Protein 1W0D (pdb70)

Radius of gyration: 34.54 Å; Cα contacts (8 Å, |Δi|>4): 3393; chains: 4; bounding box: 80×84×98 Å

Structure (mmCIF, N/CA/C/O backbone):
data_1W0D
#
_entry.id   1W0D
#
_cell.length_a   78.470
_cell.length_b   97.060
_cell.length_c   181.910
_cell.angle_alpha   90.00
_cell.angle_beta   90.00
_cell.angle_gamma   90.00
#
_symmetry.space_group_name_H-M   'P 21 21 21'
#
loop_
_entity.id
_entity.type
_entity.pdbx_description
1 polymer '3-ISOPROPYLMALATE DEHYDROGENASE'
2 non-polymer 'SULFATE ION'
3 water water
#
loop_
_atom_site.group_PDB
_atom_site.id
_atom_site.type_symbol
_atom_site.label_atom_id
_atom_site.label_alt_id
_atom_site.label_comp_id
_atom_site.label_asym_id
_atom_site.label_entity_id
_atom_site.label_seq_id
_atom_site.pdbx_PDB_ins_code
_atom_site.Cartn_x
_atom_site.Cartn_y
_atom_site.Cartn_z
_atom_site.occupancy
_atom_site.B_iso_or_equiv
_atom_site.auth_seq_id
_atom_site.auth_comp_id
_atom_site.auth_asym_id
_atom_site.auth_atom_id
_atom_site.pdbx_PDB_model_num
ATOM 1 N N . MET A 1 1 ? -8.806 63.471 8.932 1.00 34.93 1 MET A N 1
ATOM 2 C CA . MET A 1 1 ? -8.757 62.183 8.181 1.00 34.17 1 MET A CA 1
ATOM 3 C C . MET A 1 1 ? -9.885 62.154 7.156 1.00 33.60 1 MET A C 1
ATOM 4 O O . MET A 1 1 ? -9.875 62.986 6.238 1.00 34.76 1 MET A O 1
ATOM 9 N N . SER A 1 2 A -10.816 61.199 7.324 1.00 31.64 1 SER A N 1
ATOM 10 C CA . SER A 1 2 A -12.124 61.073 6.629 1.00 29.61 1 SER A CA 1
ATOM 11 C C . SER A 1 2 A -12.438 59.668 6.043 1.00 27.08 1 SER A C 1
ATOM 12 O O . SER A 1 2 A -13.404 59.036 6.465 1.00 27.27 1 SER A O 1
ATOM 15 N N . LYS A 1 3 ? -11.656 59.208 5.066 1.00 24.54 2 LYS A N 1
ATOM 16 C CA . LYS A 1 3 ? -11.892 57.905 4.406 1.00 22.52 2 LYS A CA 1
ATOM 17 C C . LYS A 1 3 ? -10.637 57.049 4.448 1.00 20.48 2 LYS A C 1
ATOM 18 O O . LYS A 1 3 ? -9.633 57.451 3.936 1.00 18.51 2 LYS A O 1
ATOM 24 N N . LEU A 1 4 ? -10.705 55.866 5.044 1.00 18.42 3 LEU A N 1
ATOM 25 C CA . LEU A 1 4 ? -9.491 55.078 5.227 1.00 17.88 3 LEU A CA 1
ATOM 26 C C . LEU A 1 4 ? -9.688 53.731 4.597 1.00 15.73 3 LEU A C 1
ATOM 27 O O . LEU A 1 4 ? -10.673 53.059 4.885 1.00 16.30 3 LEU A O 1
ATOM 32 N N . ALA A 1 5 ? -8.772 53.381 3.709 1.00 14.06 4 ALA A N 1
ATOM 33 C CA . ALA A 1 5 ? -8.707 52.056 3.123 1.00 13.53 4 ALA A CA 1
ATOM 34 C C . ALA A 1 5 ? -7.781 51.238 4.027 1.00 13.31 4 ALA A C 1
ATOM 35 O O . ALA A 1 5 ? -6.651 51.667 4.317 1.00 13.62 4 ALA A O 1
ATOM 37 N N . ILE A 1 6 ? -8.245 50.060 4.412 1.00 12.73 5 ILE A N 1
ATOM 38 C CA . ILE A 1 6 ? -7.468 49.233 5.336 1.00 15.11 5 ILE A CA 1
ATOM 39 C C . ILE A 1 6 ? -7.105 47.952 4.601 1.00 14.58 5 ILE A C 1
ATOM 40 O O . ILE A 1 6 ? -7.976 47.219 4.116 1.00 14.60 5 ILE A O 1
ATOM 45 N N . ILE A 1 7 ? -5.813 47.681 4.537 1.00 14.32 6 ILE A N 1
ATOM 46 C CA . ILE A 1 7 ? -5.367 46.426 3.950 1.00 12.20 6 ILE A CA 1
ATOM 47 C C . ILE A 1 7 ? -4.634 45.715 5.058 1.00 12.19 6 ILE A C 1
ATOM 48 O O . ILE A 1 7 ? -3.414 45.801 5.145 1.00 11.08 6 ILE A O 1
ATOM 53 N N . ALA A 1 8 ? -5.376 44.952 5.858 1.00 11.30 7 ALA A N 1
ATOM 54 C CA . ALA A 1 8 ? -4.801 44.348 7.056 1.00 11.97 7 ALA A CA 1
ATOM 55 C C . ALA A 1 8 ? -3.844 43.237 6.632 1.00 11.88 7 ALA A C 1
ATOM 56 O O . ALA A 1 8 ? -2.784 43.052 7.246 1.00 11.85 7 ALA A O 1
ATOM 58 N N . GLY A 1 9 ? -4.210 42.570 5.538 1.00 11.92 8 GLY A N 1
ATOM 59 C CA . GLY A 1 9 ? -3.358 41.643 4.839 1.00 10.80 8 GLY A CA 1
ATOM 60 C C . GLY A 1 9 ? -3.314 40.291 5.498 1.00 11.17 8 GLY A C 1
ATOM 61 O O . GLY A 1 9 ? -4.339 39.731 5.886 1.00 11.66 8 GLY A O 1
ATOM 62 N N . ASP A 1 10 ? -2.094 39.780 5.607 1.00 12.50 9 ASP A N 1
ATOM 63 C CA . ASP A 1 10 ? -1.828 38.396 5.995 1.00 13.07 9 ASP A CA 1
ATOM 64 C C . ASP A 1 10 ? -1.142 38.215 7.339 1.00 11.99 9 ASP A C 1
ATOM 65 O O . ASP A 1 10 ? -0.617 39.173 7.936 1.00 11.28 9 ASP A O 1
ATOM 70 N N . GLY A 1 11 ? -1.119 36.961 7.784 1.00 12.93 10 GLY A N 1
ATOM 71 C CA . GLY A 1 11 ? -0.418 36.597 8.995 1.00 13.33 10 GLY A CA 1
ATOM 72 C C . GLY A 1 11 ? -0.898 37.419 10.170 1.00 13.38 10 GLY A C 1
ATOM 73 O O . GLY A 1 11 ? -2.084 37.426 10.481 1.00 11.24 10 GLY A O 1
ATOM 74 N N . ILE A 1 12 ? 0.040 38.141 10.781 1.00 11.88 11 ILE A N 1
ATOM 75 C CA . ILE A 1 12 ? -0.259 38.978 11.917 1.00 12.33 11 ILE A CA 1
ATOM 76 C C . ILE A 1 12 ? -0.856 40.331 11.502 1.00 11.58 11 ILE A C 1
ATOM 77 O O . ILE A 1 12 ? -1.223 41.127 12.369 1.00 12.37 11 ILE A O 1
ATOM 82 N N . GLY A 1 13 ? -0.981 40.575 10.198 1.00 10.49 12 GLY A N 1
ATOM 83 C CA . GLY A 1 13 ? -1.512 41.842 9.733 1.00 10.47 12 GLY A CA 1
ATOM 84 C C . GLY A 1 13 ? -2.847 42.156 10.367 1.00 11.80 12 GLY A C 1
ATOM 85 O O . GLY A 1 13 ? -3.017 43.237 10.912 1.00 13.18 12 GLY A O 1
ATOM 86 N N . PRO A 1 14 ? -3.831 41.269 10.253 1.00 11.73 13 PRO A N 1
ATOM 87 C CA . PRO A 1 14 ? -5.128 41.584 10.840 1.00 11.98 13 PRO A CA 1
ATOM 88 C C . PRO A 1 14 ? -5.090 41.912 12.325 1.00 12.56 13 PRO A C 1
ATOM 89 O O . PRO A 1 14 ? -5.719 42.900 12.719 1.00 11.59 13 PRO A O 1
ATOM 93 N N . GLU A 1 15 ? -4.399 41.113 13.133 1.00 13.26 14 GLU A N 1
ATOM 94 C CA . GLU A 1 15 ? -4.431 41.409 14.571 1.00 12.36 14 GLU A CA 1
ATOM 95 C C . GLU A 1 15 ? -3.744 42.714 14.930 1.00 11.72 14 GLU A C 1
ATOM 96 O O . GLU A 1 15 ? -4.218 43.379 15.851 1.00 13.22 14 GLU A O 1
ATOM 102 N N . VAL A 1 16 ? -2.668 43.096 14.225 1.00 13.08 15 VAL A N 1
ATOM 103 C CA . VAL A 1 16 ? -2.011 44.357 14.558 1.00 13.01 15 VAL A CA 1
ATOM 104 C C . VAL A 1 16 ? -2.808 45.494 14.003 1.00 12.98 15 VAL A C 1
ATOM 105 O O . VAL A 1 16 ? -2.884 46.552 14.617 1.00 12.30 15 VAL A O 1
ATOM 109 N N . THR A 1 17 ? -3.381 45.283 12.829 1.00 13.37 16 THR A N 1
ATOM 110 C CA . THR A 1 17 ? -4.137 46.337 12.205 1.00 13.10 16 THR A CA 1
ATOM 111 C C . THR A 1 17 ? -5.369 46.631 12.998 1.00 13.20 16 THR A C 1
ATOM 112 O O . THR A 1 17 ? -5.746 47.772 13.107 1.00 13.52 16 THR A O 1
ATOM 116 N N . ALA A 1 18 ? -6.010 45.600 13.553 1.00 12.44 17 ALA A N 1
ATOM 117 C CA . ALA A 1 18 ? -7.169 45.825 14.417 1.00 12.58 17 ALA A CA 1
ATOM 118 C C . ALA A 1 18 ? -6.857 46.804 15.551 1.00 13.72 17 ALA A C 1
ATOM 119 O O . ALA A 1 18 ? -7.679 47.672 15.861 1.00 13.92 17 ALA A O 1
ATOM 121 N N . GLU A 1 19 ? -5.687 46.654 16.155 1.00 13.14 18 GLU A N 1
ATOM 122 C CA . GLU A 1 19 ? -5.257 47.549 17.235 1.00 13.26 18 GLU A CA 1
ATOM 123 C C . GLU A 1 19 ? -4.983 48.942 16.702 1.00 12.95 18 GLU A C 1
ATOM 124 O O . GLU A 1 19 ? -5.350 49.964 17.347 1.00 13.30 18 GLU A O 1
ATOM 130 N N . ALA A 1 20 ? -4.372 48.998 15.514 1.00 12.91 19 ALA A N 1
ATOM 131 C CA . ALA A 1 20 ? -3.998 50.296 14.938 1.00 12.85 19 ALA A CA 1
ATOM 132 C C . ALA A 1 20 ? -5.287 51.028 14.618 1.00 14.02 19 ALA A C 1
ATOM 133 O O . ALA A 1 20 ? -5.375 52.244 14.738 1.00 15.07 19 ALA A O 1
ATOM 135 N N . VAL A 1 21 ? -6.287 50.276 14.195 1.00 14.07 20 VAL A N 1
ATOM 136 C CA . VAL A 1 21 ? -7.567 50.883 13.815 1.00 15.32 20 VAL A CA 1
ATOM 137 C C . VAL A 1 21 ? -8.303 51.377 15.027 1.00 14.90 20 VAL A C 1
ATOM 138 O O . VAL A 1 21 ? -8.895 52.468 15.010 1.00 16.62 20 VAL A O 1
ATOM 142 N N . LYS A 1 22 ? -8.255 50.597 16.093 1.00 15.41 21 LYS A N 1
ATOM 143 C CA . LYS A 1 22 ? -8.810 51.006 17.382 1.00 15.21 21 LYS A CA 1
ATOM 144 C C . LYS A 1 22 ? -8.177 52.322 17.851 1.00 16.40 21 LYS A C 1
ATOM 145 O O . LYS A 1 22 ? -8.862 53.244 18.317 1.00 16.62 21 LYS A O 1
ATOM 151 N N . VAL A 1 23 ? -6.863 52.414 17.692 1.00 14.85 22 VAL A N 1
ATOM 152 C CA . VAL A 1 23 ? -6.192 53.654 18.093 1.00 14.75 22 VAL A CA 1
ATOM 153 C C . VAL A 1 23 ? -6.618 54.789 17.184 1.00 16.24 22 VAL A C 1
ATOM 154 O O . VAL A 1 23 ? -6.964 55.882 17.660 1.00 17.29 22 VAL A O 1
ATOM 158 N N . LEU A 1 24 ? -6.629 54.549 15.877 1.00 16.64 23 LEU A N 1
ATOM 159 C CA . LEU A 1 24 ? -7.100 55.572 14.938 1.00 17.44 23 LEU A CA 1
ATOM 160 C C . LEU A 1 24 ? -8.544 56.027 15.259 1.00 16.83 23 LEU A C 1
ATOM 161 O O . LEU A 1 24 ? -8.841 57.224 15.295 1.00 16.98 23 LEU A O 1
ATOM 166 N N . ASP A 1 25 ? -9.414 55.070 15.535 1.00 17.65 24 ASP A N 1
ATOM 167 C CA . ASP A 1 25 ? -10.792 55.382 15.928 1.00 18.82 24 ASP A CA 1
ATOM 168 C C . ASP A 1 25 ? -10.904 56.215 17.205 1.00 19.64 24 ASP A C 1
ATOM 169 O O . ASP A 1 25 ? -11.800 57.082 17.319 1.00 20.75 24 ASP A O 1
ATOM 174 N N . ALA A 1 26 ? -10.023 55.947 18.169 1.00 19.75 25 ALA A N 1
ATOM 175 C CA . ALA A 1 26 ? -10.013 56.689 19.426 1.00 19.95 25 ALA A CA 1
ATOM 176 C C . ALA A 1 26 ? -9.440 58.103 19.325 1.00 20.33 25 ALA A C 1
ATOM 177 O O . ALA A 1 26 ? -9.734 58.936 20.169 1.00 20.65 25 ALA A O 1
ATOM 179 N N . VAL A 1 27 ? -8.627 58.393 18.311 1.00 20.20 26 VAL A N 1
ATOM 180 C CA . VAL A 1 27 ? -8.061 59.742 18.190 1.00 19.67 26 VAL A CA 1
ATOM 181 C C . VAL A 1 27 ? -8.748 60.598 17.140 1.00 20.76 26 VAL A C 1
ATOM 182 O O . VAL A 1 27 ? -8.703 61.836 17.206 1.00 21.12 26 VAL A O 1
ATOM 186 N N . VAL A 1 28 ? -9.362 59.938 16.167 1.00 21.57 27 VAL A N 1
ATOM 187 C CA . VAL A 1 28 ? -10.159 60.610 15.154 1.00 23.15 27 VAL A CA 1
ATOM 188 C C . VAL A 1 28 ? -11.431 59.780 14.987 1.00 24.77 27 VAL A C 1
ATOM 189 O O . VAL A 1 28 ? -11.478 58.856 14.178 1.00 24.10 27 VAL A O 1
ATOM 193 N N . PRO A 1 29 ? -12.451 60.074 15.793 1.00 26.38 28 PRO A N 1
ATOM 194 C CA . PRO A 1 29 ? -13.763 59.427 15.613 1.00 27.56 28 PRO A CA 1
ATOM 195 C C . PRO A 1 29 ? -14.426 59.766 14.261 1.00 28.07 28 PRO A C 1
ATOM 196 O O . PRO A 1 29 ? -14.126 60.805 13.656 1.00 28.92 28 PRO A O 1
ATOM 200 N N . GLY A 1 30 ? -15.307 58.883 13.796 1.00 27.72 29 GLY A N 1
ATOM 201 C CA . GLY A 1 30 ? -16.060 59.111 12.569 1.00 26.87 29 GLY A CA 1
ATOM 202 C C . GLY A 1 30 ? -15.334 58.864 11.261 1.00 26.32 29 GLY A C 1
ATOM 203 O O . GLY A 1 30 ? -15.729 59.389 10.214 1.00 26.68 29 GLY A O 1
ATOM 204 N N . VAL A 1 31 ? -14.273 58.065 11.300 1.00 25.40 30 VAL A N 1
ATOM 205 C CA . VAL A 1 31 ? -13.573 57.703 10.067 1.00 24.36 30 VAL A CA 1
ATOM 206 C C . VAL A 1 31 ? -14.339 56.584 9.345 1.00 23.52 30 VAL A C 1
ATOM 207 O O . VAL A 1 31 ? -14.734 55.593 9.968 1.00 23.71 30 VAL A O 1
ATOM 211 N N . GLN A 1 32 ? -14.586 56.789 8.050 1.00 22.76 31 GLN A N 1
ATOM 212 C CA . GLN A 1 32 ? -15.152 55.762 7.179 1.00 22.09 31 GLN A CA 1
ATOM 213 C C . GLN A 1 32 ? -14.017 54.846 6.846 1.00 21.27 31 GLN A C 1
ATOM 214 O O . GLN A 1 32 ? -12.998 55.281 6.285 1.00 20.84 31 GLN A O 1
ATOM 220 N N . LYS A 1 33 ? -14.182 53.581 7.197 1.00 19.15 32 LYS A N 1
ATOM 221 C CA . LYS A 1 33 ? -13.152 52.603 6.918 1.00 17.77 32 LYS A CA 1
ATOM 222 C C . LYS A 1 33 ? -13.660 51.614 5.904 1.00 17.35 32 LYS A C 1
ATOM 223 O O . LYS A 1 33 ? -14.770 51.084 6.037 1.00 17.57 32 LYS A O 1
ATOM 229 N N . THR A 1 34 ? -12.860 51.370 4.880 1.00 15.82 33 THR A N 1
ATOM 230 C CA . THR A 1 34 ? -13.161 50.291 3.958 1.00 15.23 33 THR A CA 1
ATOM 231 C C . THR A 1 34 ? -12.068 49.273 4.085 1.00 14.61 33 THR A C 1
ATOM 232 O O . THR A 1 34 ? -10.888 49.604 4.020 1.00 13.05 33 THR A O 1
ATOM 236 N N . SER A 1 35 ? -12.469 48.042 4.338 1.00 14.19 34 SER A N 1
ATOM 237 C CA . SER A 1 35 ? -11.496 46.995 4.568 1.00 15.58 34 SER A CA 1
ATOM 238 C C . SER A 1 35 ? -11.368 46.167 3.315 1.00 16.14 34 SER A C 1
ATOM 239 O O . SER A 1 35 ? -12.378 45.790 2.708 1.00 15.21 34 SER A O 1
ATOM 242 N N . TYR A 1 36 ? -10.129 45.883 2.931 1.00 16.76 35 TYR A N 1
ATOM 243 C CA . TYR A 1 36 ? -9.858 45.009 1.792 1.00 17.65 35 TYR A CA 1
ATOM 244 C C . TYR A 1 36 ? -9.121 43.810 2.256 1.00 18.55 35 TYR A C 1
ATOM 245 O O . TYR A 1 36 ? -8.124 43.916 2.990 1.00 18.07 35 TYR A O 1
ATOM 254 N N . ASP A 1 37 ? -9.653 42.660 1.859 1.00 19.50 36 ASP A N 1
ATOM 255 C CA . ASP A 1 37 ? -8.887 41.451 1.832 1.00 20.67 36 ASP A CA 1
ATOM 256 C C . ASP A 1 37 ? -8.165 41.582 0.495 1.00 20.37 36 ASP A C 1
ATOM 257 O O . ASP A 1 37 ? -8.760 41.465 -0.595 1.00 23.56 36 ASP A O 1
ATOM 262 N N . LEU A 1 38 ? -6.912 41.972 0.587 1.00 17.84 37 LEU A N 1
ATOM 263 C CA . LEU A 1 38 ? -5.941 41.821 -0.472 1.00 15.10 37 LEU A CA 1
ATOM 264 C C . LEU A 1 38 ? -4.816 41.058 0.182 1.00 15.00 37 LEU A C 1
ATOM 265 O O . LEU A 1 38 ? -4.583 41.167 1.423 1.00 15.65 37 LEU A O 1
ATOM 270 N N . GLY A 1 39 ? -4.091 40.321 -0.637 1.00 14.41 38 GLY A N 1
ATOM 271 C CA . GLY A 1 39 ? -2.949 39.553 -0.183 1.00 14.94 38 GLY A CA 1
ATOM 272 C C . GLY A 1 39 ? -3.422 38.124 -0.348 1.00 13.81 38 GLY A C 1
ATOM 273 O O . GLY A 1 39 ? -4.211 37.866 -1.232 1.00 13.40 38 GLY A O 1
ATOM 274 N N . ALA A 1 40 ? -2.994 37.236 0.543 1.00 13.98 39 ALA A N 1
ATOM 275 C CA . ALA A 1 40 ? -3.215 35.793 0.391 1.00 14.04 39 ALA A CA 1
ATOM 276 C C . ALA A 1 40 ? -4.674 35.339 0.359 1.00 14.76 39 ALA A C 1
ATOM 277 O O . ALA A 1 40 ? -4.989 34.405 -0.359 1.00 13.54 39 ALA A O 1
ATOM 279 N N . ARG A 1 41 ? -5.541 35.971 1.155 1.00 15.30 40 ARG A N 1
ATOM 280 C CA . ARG A 1 41 ? -6.946 35.572 1.255 1.00 17.42 40 ARG A CA 1
ATOM 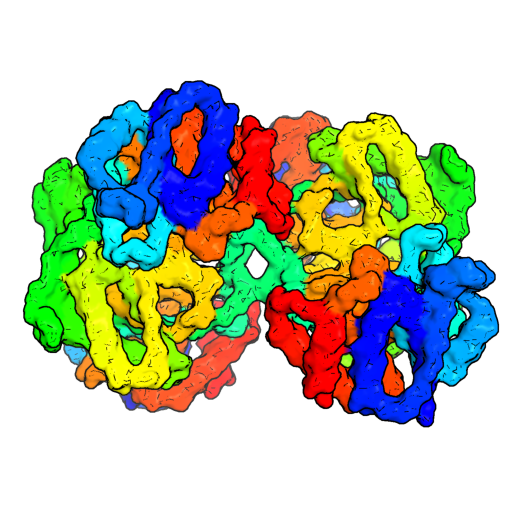281 C C . ARG A 1 41 ? -7.616 35.814 -0.088 1.00 17.10 40 ARG A C 1
ATOM 282 O O . ARG A 1 41 ? -8.138 34.900 -0.690 1.00 18.46 40 ARG A O 1
ATOM 290 N N . ARG A 1 42 ? -7.568 37.061 -0.551 1.00 15.95 41 ARG A N 1
ATOM 291 C CA . ARG A 1 42 ? -8.051 37.393 -1.883 1.00 15.03 41 ARG A CA 1
ATOM 292 C C . ARG A 1 42 ? -7.370 36.573 -2.999 1.00 14.11 41 ARG A C 1
ATOM 293 O O . ARG A 1 42 ? -8.031 36.144 -3.948 1.00 13.59 41 ARG A O 1
ATOM 301 N N . PHE A 1 43 ? -6.046 36.381 -2.896 1.00 13.65 42 PHE A N 1
ATOM 302 C CA . PHE A 1 43 ? -5.337 35.622 -3.918 1.00 13.72 42 PHE A CA 1
ATOM 303 C C . PHE A 1 43 ? -5.842 34.179 -3.948 1.00 13.81 42 PHE A C 1
ATOM 304 O O . PHE A 1 43 ? -6.119 33.605 -5.021 1.00 13.82 42 PHE A O 1
ATOM 312 N N . HIS A 1 44 ? -6.032 33.558 -2.790 1.00 14.38 43 HIS A N 1
ATOM 313 C CA . HIS A 1 44 ? -6.620 32.212 -2.869 1.00 13.30 43 HIS A CA 1
ATOM 314 C C . HIS A 1 44 ? -8.078 32.214 -3.323 1.00 14.47 43 HIS A C 1
ATOM 315 O O . HIS A 1 44 ? -8.467 31.380 -4.134 1.00 14.01 43 HIS A O 1
ATOM 322 N N . ALA A 1 45 ? -8.874 33.154 -2.817 1.00 15.44 44 ALA A N 1
ATOM 323 C CA . ALA A 1 45 ? -10.298 33.217 -3.159 1.00 15.98 44 ALA A CA 1
ATOM 324 C C . ALA A 1 45 ? -10.569 33.476 -4.654 1.00 17.19 44 ALA A C 1
ATOM 325 O O . ALA A 1 45 ? -11.457 32.850 -5.253 1.00 16.96 44 ALA A O 1
ATOM 327 N N . THR A 1 46 ? -9.813 34.393 -5.245 1.00 17.79 45 THR A N 1
ATOM 328 C CA . THR A 1 46 ? -10.144 34.858 -6.594 1.00 18.75 45 THR A CA 1
ATOM 329 C C . THR A 1 46 ? -9.017 34.766 -7.600 1.00 18.77 45 THR A C 1
ATOM 330 O O . THR A 1 46 ? -9.255 34.965 -8.776 1.00 19.79 45 THR A O 1
ATOM 334 N N . GLY A 1 47 ? -7.791 34.516 -7.149 1.00 18.58 46 GLY A N 1
ATOM 335 C CA . GLY A 1 47 ? -6.644 34.515 -8.051 1.00 19.75 46 GLY A CA 1
ATOM 336 C C . GLY A 1 47 ? -6.089 35.922 -8.257 1.00 20.57 46 GLY A C 1
ATOM 337 O O . GLY A 1 47 ? -5.149 36.137 -9.027 1.00 21.14 46 GLY A O 1
ATOM 338 N N . GLU A 1 48 ? -6.660 36.882 -7.541 1.00 21.19 47 GLU A N 1
ATOM 339 C CA . GLU A 1 48 ? -6.337 38.299 -7.767 1.00 20.85 47 GLU A CA 1
ATOM 340 C C . GLU A 1 48 ? -5.322 38.825 -6.794 1.00 20.45 47 GLU A C 1
ATOM 341 O O . GLU A 1 48 ? -5.388 38.555 -5.593 1.00 19.56 47 GLU A O 1
ATOM 347 N N . VAL A 1 49 ? -4.409 39.620 -7.323 1.00 20.21 48 VAL A N 1
ATOM 348 C CA . VAL A 1 49 ? -3.327 40.156 -6.527 1.00 20.25 48 VAL A CA 1
ATOM 349 C C . VAL A 1 49 ? -3.531 41.648 -6.301 1.00 20.68 48 VAL A C 1
ATOM 350 O O . VAL A 1 49 ? -3.619 42.088 -5.168 1.00 18.73 48 VAL A O 1
ATOM 354 N N . LEU A 1 50 ? -3.597 42.420 -7.383 1.00 22.43 49 LEU A N 1
ATOM 355 C CA . LEU A 1 50 ? -3.991 43.828 -7.278 1.00 23.99 49 LEU A CA 1
ATOM 356 C C . LEU A 1 50 ? -4.758 44.231 -8.550 1.00 25.59 49 LEU A C 1
ATOM 357 O O . LEU A 1 50 ? -4.210 44.904 -9.443 1.00 25.87 49 LEU A O 1
ATOM 362 N N . PRO A 1 51 ? -6.014 43.768 -8.621 1.00 26.53 50 PRO A N 1
ATOM 363 C CA . PRO A 1 51 ? -6.897 44.010 -9.768 1.00 28.05 50 PRO A CA 1
ATOM 364 C C . PRO A 1 51 ? -6.973 45.493 -10.085 1.00 29.26 50 PRO A C 1
ATOM 365 O O . PRO A 1 51 ? -7.153 46.315 -9.177 1.00 29.13 50 PRO A O 1
ATOM 369 N N . ASP A 1 52 ? -6.843 45.822 -11.371 1.00 29.51 51 ASP A N 1
ATOM 370 C CA . ASP A 1 52 ? -6.788 47.212 -11.822 1.00 29.17 51 ASP A CA 1
ATOM 371 C C . ASP A 1 52 ? -7.795 48.097 -11.087 1.00 27.69 51 ASP A C 1
ATOM 372 O O . ASP A 1 52 ? -7.471 49.221 -10.709 1.00 27.73 51 ASP A O 1
ATOM 377 N N . SER A 1 53 ? -9.003 47.557 -10.890 1.00 26.52 52 SER A N 1
ATOM 378 C CA . SER A 1 53 ? -10.147 48.244 -10.304 1.00 26.45 52 SER A CA 1
ATOM 379 C C . SER A 1 53 ? -10.024 48.450 -8.791 1.00 25.95 52 SER A C 1
ATOM 380 O O . SER A 1 53 ? -10.664 49.346 -8.219 1.00 25.17 52 SER A O 1
ATOM 383 N N . VAL A 1 54 ? -9.225 47.594 -8.150 1.00 25.84 53 VAL A N 1
ATOM 384 C CA . VAL A 1 54 ? -8.891 47.731 -6.739 1.00 25.43 53 VAL A CA 1
ATOM 385 C C . VAL A 1 54 ? -8.032 48.977 -6.538 1.00 24.05 53 VAL A C 1
ATOM 386 O O . VAL A 1 54 ? -8.303 49.774 -5.628 1.00 24.37 53 VAL A O 1
ATOM 390 N N . VAL A 1 55 ? -7.016 49.159 -7.383 1.00 23.17 54 VAL A N 1
ATOM 391 C CA . VAL A 1 55 ? -6.250 50.399 -7.317 1.00 22.70 54 VAL A CA 1
ATOM 392 C C . VAL A 1 55 ? -7.226 51.571 -7.433 1.00 21.81 54 VAL A C 1
ATOM 393 O O . VAL A 1 55 ? -7.163 52.509 -6.643 1.00 21.25 54 VAL A O 1
ATOM 397 N N . ALA A 1 56 ? -8.147 51.494 -8.398 1.00 22.07 55 ALA A N 1
ATOM 398 C CA . ALA A 1 56 ? -9.182 52.519 -8.554 1.00 21.73 55 ALA A CA 1
ATOM 399 C C . ALA A 1 56 ? -10.022 52.779 -7.293 1.00 21.33 55 ALA A C 1
ATOM 400 O O . ALA A 1 56 ? -10.340 53.940 -6.973 1.00 20.52 55 ALA A O 1
ATOM 402 N N . GLU A 1 57 ? -10.393 51.717 -6.574 1.00 20.77 56 GLU A N 1
ATOM 403 C CA . GLU A 1 57 ? -11.134 51.894 -5.319 1.00 20.08 56 GLU A CA 1
ATOM 404 C C . GLU A 1 57 ? -10.213 52.541 -4.269 1.00 18.85 56 GLU A C 1
ATOM 405 O O . GLU A 1 57 ? -10.618 53.446 -3.516 1.00 17.50 56 GLU A O 1
ATOM 411 N N . LEU A 1 58 ? -8.970 52.080 -4.227 1.00 18.70 57 LEU A N 1
ATOM 412 C CA . LEU A 1 58 ? -8.046 52.576 -3.225 1.00 17.63 57 LEU A CA 1
ATOM 413 C C . LEU A 1 58 ? -7.876 54.090 -3.366 1.00 18.68 57 LEU A C 1
ATOM 414 O O . LEU A 1 58 ? -7.867 54.785 -2.374 1.00 18.52 57 LEU A O 1
ATOM 419 N N . ARG A 1 59 ? -7.841 54.588 -4.604 1.00 20.03 58 ARG A N 1
ATOM 420 C CA . ARG A 1 59 ? -7.805 56.031 -4.894 1.00 21.50 58 ARG A CA 1
ATOM 421 C C . ARG A 1 59 ? -8.981 56.849 -4.324 1.00 22.58 58 ARG A C 1
ATOM 422 O O . ARG A 1 59 ? -8.884 58.077 -4.154 1.00 23.85 58 ARG A O 1
ATOM 430 N N . ASN A 1 60 ? -10.085 56.167 -4.030 1.00 22.28 59 ASN A N 1
ATOM 431 C CA . ASN A 1 60 ? -11.275 56.797 -3.466 1.00 22.61 59 ASN A CA 1
ATOM 432 C C . ASN A 1 60 ? -11.124 57.195 -1.997 1.00 21.76 59 ASN A C 1
ATOM 433 O O . ASN A 1 60 ? -12.026 57.797 -1.417 1.00 21.04 59 ASN A O 1
ATOM 438 N N . HIS A 1 61 ? -9.995 56.832 -1.391 1.00 20.71 60 HIS A N 1
ATOM 439 C CA . HIS A 1 61 ? -9.800 57.022 0.040 1.00 19.91 60 HIS A CA 1
ATOM 440 C C . HIS A 1 61 ? -8.730 58.071 0.295 1.00 18.55 60 HIS A C 1
ATOM 441 O O . HIS A 1 61 ? -7.913 58.357 -0.581 1.00 18.88 60 HIS A O 1
ATOM 448 N N . ASP A 1 62 ? -8.746 58.647 1.486 1.00 18.24 61 ASP A N 1
ATOM 449 C CA . ASP A 1 62 ? -7.719 59.615 1.866 1.00 17.68 61 ASP A CA 1
ATOM 450 C C . ASP A 1 62 ? -6.373 59.039 2.128 1.00 16.26 61 ASP A C 1
ATOM 451 O O . ASP A 1 62 ? -5.383 59.720 1.949 1.00 15.39 61 ASP A O 1
ATOM 456 N N . ALA A 1 63 ? -6.327 57.806 2.596 1.00 15.46 62 ALA A N 1
ATOM 457 C CA . ALA A 1 63 ? -5.065 57.142 2.847 1.00 14.70 62 ALA A CA 1
ATOM 458 C C . ALA A 1 63 ? -5.341 55.679 3.030 1.00 14.05 62 ALA A C 1
ATOM 459 O O . ALA A 1 63 ? -6.511 55.245 3.170 1.00 15.31 62 ALA A O 1
ATOM 461 N N . ILE A 1 64 ? -4.274 54.905 2.999 1.00 13.13 63 ILE A N 1
ATOM 462 C CA . ILE A 1 64 ? -4.376 53.479 3.199 1.00 11.73 63 ILE A CA 1
ATOM 463 C C . ILE A 1 64 ? -3.548 53.048 4.408 1.00 11.68 63 ILE A C 1
ATOM 464 O O . ILE A 1 64 ? -2.409 53.469 4.589 1.00 11.06 63 ILE A O 1
ATOM 469 N N . LEU A 1 65 ? -4.126 52.184 5.225 1.00 10.29 64 LEU A N 1
ATOM 470 C CA . LEU A 1 65 ? -3.406 51.586 6.315 1.00 10.86 64 LEU A CA 1
ATOM 471 C C . LEU A 1 65 ? -3.195 50.132 5.952 1.00 10.06 64 LEU A C 1
ATOM 472 O O . LEU A 1 65 ? -4.163 49.417 5.640 1.00 10.31 64 LEU A O 1
ATOM 477 N N . LEU A 1 66 ? -1.942 49.704 5.932 1.00 10.36 65 LEU A N 1
ATOM 478 C CA . LEU A 1 66 ? -1.676 48.318 5.550 1.00 11.46 65 LEU A CA 1
ATOM 479 C C . LEU A 1 66 ? -1.046 47.619 6.731 1.00 12.20 65 LEU A C 1
ATOM 480 O O . LEU A 1 66 ? -0.274 48.229 7.445 1.00 10.26 65 LEU A O 1
ATOM 485 N N . GLY A 1 67 ? -1.360 46.354 6.921 1.00 11.21 66 GLY A N 1
ATOM 486 C CA . GLY A 1 67 ? -0.796 45.579 8.007 1.00 12.06 66 GLY A CA 1
ATOM 487 C C . GLY A 1 67 ? 0.463 44.917 7.514 1.00 13.31 66 GLY A C 1
ATOM 488 O O . GLY A 1 67 ? 1.574 45.483 7.603 1.00 14.14 66 GLY A O 1
ATOM 489 N N . ALA A 1 68 ? 0.306 43.733 6.939 1.00 13.76 67 ALA A N 1
ATOM 490 C CA . ALA A 1 68 ? 1.445 43.057 6.317 1.00 14.45 67 ALA A CA 1
ATOM 491 C C . ALA A 1 68 ? 0.961 42.123 5.251 1.00 15.04 67 ALA A C 1
ATOM 492 O O . ALA A 1 68 ? -0.165 41.623 5.307 1.00 15.35 67 ALA A O 1
ATOM 494 N N . ILE A 1 69 ? 1.837 41.877 4.289 1.00 14.96 68 ILE A N 1
ATOM 495 C CA . ILE A 1 69 ? 1.478 41.022 3.163 1.00 15.92 68 ILE A CA 1
ATOM 496 C C . ILE A 1 69 ? 2.497 39.907 3.058 1.00 16.31 68 ILE A C 1
ATOM 497 O O . ILE A 1 69 ? 3.692 40.085 3.259 1.00 16.55 68 ILE A O 1
ATOM 502 N N . GLY A 1 70 ? 2.027 38.730 2.759 1.00 16.76 69 GLY A N 1
ATOM 503 C CA . GLY A 1 70 ? 2.960 37.645 2.592 1.00 18.86 69 GLY A CA 1
ATOM 504 C C . GLY A 1 70 ? 2.495 36.423 3.313 1.00 18.44 69 GLY A C 1
ATOM 505 O O . GLY A 1 70 ? 2.137 36.468 4.489 1.00 18.77 69 GLY A O 1
ATOM 506 N N . ASP A 1 71 ? 2.479 35.304 2.608 1.00 18.74 70 ASP A N 1
ATOM 507 C CA . ASP A 1 71 ? 2.128 34.077 3.245 1.00 20.19 70 ASP A CA 1
ATOM 508 C C . ASP A 1 71 ? 2.814 32.990 2.440 1.00 19.77 70 ASP A C 1
ATOM 509 O O . ASP A 1 71 ? 2.856 33.084 1.226 1.00 18.78 70 ASP A O 1
ATOM 514 N N . PRO A 1 72 ? 3.381 32.004 3.121 1.00 21.46 71 PRO A N 1
ATOM 515 C CA . PRO A 1 72 ? 4.134 30.949 2.444 1.00 22.26 71 PRO A CA 1
ATOM 516 C C . PRO A 1 72 ? 3.253 30.116 1.476 1.00 23.86 71 PRO A C 1
ATOM 517 O O . PRO A 1 72 ? 3.792 29.415 0.620 1.00 24.25 71 PRO A O 1
ATOM 521 N N . SER A 1 73 ? 1.931 30.203 1.627 1.00 23.65 72 SER A N 1
ATOM 522 C CA . SER A 1 73 ? 0.976 29.557 0.727 1.00 23.41 72 SER A CA 1
ATOM 523 C C . SER A 1 73 ? 0.890 30.192 -0.659 1.00 24.33 72 SER A C 1
ATOM 524 O O . SER A 1 73 ? 0.388 29.588 -1.597 1.00 24.82 72 SER A O 1
ATOM 527 N N . VAL A 1 74 ? 1.332 31.432 -0.801 1.00 25.07 73 VAL A N 1
ATOM 528 C CA . VAL A 1 74 ? 1.260 32.061 -2.107 1.00 26.87 73 VAL A CA 1
ATOM 529 C C . VAL A 1 74 ? 2.616 31.903 -2.787 1.00 29.85 73 VAL A C 1
ATOM 530 O O . VAL A 1 74 ? 3.649 32.067 -2.119 1.00 30.20 73 VAL A O 1
ATOM 534 N N . PRO A 1 75 ? 2.618 31.590 -4.093 1.00 31.81 74 PRO A N 1
ATOM 535 C CA . PRO A 1 75 ? 3.868 31.429 -4.857 1.00 32.96 74 PRO A CA 1
ATOM 536 C C . PRO A 1 75 ? 4.788 32.640 -4.757 1.00 34.52 74 PRO A C 1
ATOM 537 O O . PRO A 1 75 ? 4.314 33.796 -4.648 1.00 34.22 74 PRO A O 1
ATOM 541 N N . SER A 1 76 ? 6.095 32.376 -4.784 1.00 35.74 75 SER A N 1
ATOM 542 C CA . SER A 1 76 ? 7.131 33.426 -4.654 1.00 36.38 75 SER A CA 1
ATOM 543 C C . SER A 1 76 ? 6.854 34.733 -5.415 1.00 35.99 75 SER A C 1
ATOM 544 O O . SER A 1 76 ? 6.455 34.715 -6.598 1.00 36.69 75 SER A O 1
ATOM 547 N N . GLY A 1 77 ? 7.063 35.870 -4.752 1.00 34.56 76 GLY A N 1
ATOM 548 C CA . GLY A 1 77 ? 7.012 37.160 -5.418 1.00 32.36 76 GLY A CA 1
ATOM 549 C C . GLY A 1 77 ? 5.667 37.615 -5.960 1.00 30.42 76 GLY A C 1
ATOM 550 O O . GLY A 1 77 ? 5.507 38.784 -6.294 1.00 30.86 76 GLY A O 1
ATOM 551 N N . VAL A 1 78 ? 4.705 36.706 -6.067 1.00 28.49 77 VAL A N 1
ATOM 552 C CA . VAL A 1 78 ? 3.378 37.058 -6.586 1.00 27.75 77 VAL A CA 1
ATOM 553 C C . VAL A 1 78 ? 2.769 38.278 -5.860 1.00 27.46 77 VAL A C 1
ATOM 554 O O . VAL A 1 78 ? 2.351 39.251 -6.504 1.00 27.83 77 VAL A O 1
ATOM 558 N N . LEU A 1 79 ? 2.751 38.226 -4.530 1.00 26.38 78 LEU A N 1
ATOM 559 C CA . LEU A 1 79 ? 2.241 39.329 -3.716 1.00 25.84 78 LEU A CA 1
ATOM 560 C C . LEU A 1 79 ? 3.225 40.478 -3.629 1.00 26.45 78 LEU A C 1
ATOM 561 O O . LEU A 1 79 ? 2.848 41.644 -3.699 1.00 24.74 78 LEU A O 1
ATOM 566 N N . GLU A 1 80 ? 4.497 40.153 -3.454 1.00 28.11 79 GLU A N 1
ATOM 567 C CA . GLU A 1 80 ? 5.510 41.199 -3.322 1.00 29.14 79 GLU A CA 1
ATOM 568 C C . GLU A 1 80 ? 5.643 42.106 -4.568 1.00 30.16 79 GLU A C 1
ATOM 569 O O . GLU A 1 80 ? 5.574 43.349 -4.474 1.00 30.08 79 GLU A O 1
ATOM 575 N N . ARG A 1 81 ? 5.831 41.496 -5.738 1.00 31.02 80 ARG A N 1
ATOM 576 C CA . ARG A 1 81 ? 5.930 42.276 -6.968 1.00 30.51 80 ARG A CA 1
ATOM 577 C C . ARG A 1 81 ? 4.533 42.741 -7.434 1.00 28.96 80 ARG A C 1
ATOM 578 O O . ARG A 1 81 ? 4.354 43.884 -7.830 1.00 29.86 80 ARG A O 1
ATOM 586 N N . GLY A 1 82 ? 3.542 41.876 -7.329 1.00 28.08 81 GLY A N 1
ATOM 587 C CA . GLY A 1 82 ? 2.243 42.128 -7.936 1.00 25.89 81 GLY A CA 1
ATOM 588 C C . GLY A 1 82 ? 1.318 42.935 -7.054 1.00 25.05 81 GLY A C 1
ATOM 589 O O . GLY A 1 82 ? 0.376 43.546 -7.562 1.00 25.25 81 GLY A O 1
ATOM 590 N N . LEU A 1 83 ? 1.573 42.929 -5.736 1.00 24.00 82 LEU A N 1
ATOM 591 C CA . LEU A 1 83 ? 0.734 43.694 -4.797 1.00 23.94 82 LEU A CA 1
ATOM 592 C C . LEU A 1 83 ? 1.450 44.899 -4.227 1.00 22.63 82 LEU A C 1
ATOM 593 O O . LEU A 1 83 ? 0.957 46.035 -4.345 1.00 22.93 82 LEU A O 1
ATOM 598 N N . LEU A 1 84 ? 2.588 44.649 -3.594 1.00 23.35 83 LEU A N 1
ATOM 599 C CA . LEU A 1 84 ? 3.268 45.702 -2.834 1.00 21.90 83 LEU A CA 1
ATOM 600 C C . LEU A 1 84 ? 4.055 46.644 -3.730 1.00 24.46 83 LEU A C 1
ATOM 601 O O . LEU A 1 84 ? 3.860 47.851 -3.655 1.00 22.23 83 LEU A O 1
ATOM 606 N N . LEU A 1 85 ? 4.935 46.099 -4.576 1.00 25.47 84 LEU A N 1
ATOM 607 C CA . LEU A 1 85 ? 5.617 46.963 -5.554 1.00 27.26 84 LEU A CA 1
ATOM 608 C C . LEU A 1 85 ? 4.634 47.675 -6.482 1.00 26.66 84 LEU A C 1
ATOM 609 O O . LEU A 1 85 ? 4.754 48.879 -6.755 1.00 27.66 84 LEU A O 1
ATOM 614 N N . ARG A 1 86 ? 3.661 46.933 -6.963 1.00 24.84 85 ARG A N 1
ATOM 615 C CA . ARG A 1 86 ? 2.691 47.488 -7.872 1.00 25.31 85 ARG A CA 1
ATOM 616 C C . ARG A 1 86 ? 1.900 48.615 -7.260 1.00 23.64 85 ARG A C 1
ATOM 617 O O . ARG A 1 86 ? 1.631 49.619 -7.934 1.00 22.28 85 ARG A O 1
ATOM 625 N N . LEU A 1 87 ? 1.504 48.448 -5.987 1.00 21.03 86 LEU A N 1
ATOM 626 C CA . LEU A 1 87 ? 0.751 49.481 -5.342 1.00 20.85 86 LEU A CA 1
ATOM 627 C C . LEU A 1 87 ? 1.618 50.742 -5.299 1.00 19.02 86 LEU A C 1
ATOM 628 O O . LEU A 1 87 ? 1.128 51.834 -5.473 1.00 18.83 86 LEU A O 1
ATOM 633 N N . ARG A 1 88 ? 2.906 50.545 -5.034 1.00 19.18 87 ARG A N 1
ATOM 634 C CA . ARG A 1 88 ? 3.835 51.639 -4.817 1.00 20.43 87 ARG A CA 1
ATOM 635 C C . ARG A 1 88 ? 4.016 52.404 -6.124 1.00 20.10 87 ARG A C 1
ATOM 636 O O . ARG A 1 88 ? 4.015 53.655 -6.180 1.00 19.72 87 ARG A O 1
ATOM 644 N N . PHE A 1 89 ? 4.153 51.647 -7.209 1.00 19.82 88 PHE A N 1
ATOM 645 C CA . PHE A 1 89 ? 4.242 52.312 -8.520 1.00 18.88 88 PHE A CA 1
ATOM 646 C C . PHE A 1 89 ? 2.919 52.912 -8.938 1.00 18.77 88 PHE A C 1
ATOM 647 O O . PHE A 1 89 ? 2.868 54.075 -9.316 1.00 18.51 88 PHE A O 1
ATOM 655 N N . GLU A 1 90 ? 1.840 52.138 -8.876 1.00 18.02 89 GLU A N 1
ATOM 656 C CA . GLU A 1 90 ? 0.526 52.672 -9.268 1.00 19.04 89 GLU A CA 1
ATOM 657 C C . GLU A 1 90 ? 0.069 53.885 -8.497 1.00 19.30 89 GLU A C 1
ATOM 658 O O . GLU A 1 90 ? -0.577 54.775 -9.063 1.00 18.84 89 GLU A O 1
ATOM 664 N N . LEU A 1 91 ? 0.381 53.934 -7.202 1.00 17.17 90 LEU A N 1
ATOM 665 C CA . LEU A 1 91 ? -0.085 55.045 -6.375 1.00 16.68 90 LEU A CA 1
ATOM 666 C C . LEU A 1 91 ? 0.994 56.117 -6.273 1.00 16.08 90 LEU A C 1
ATOM 667 O O . LEU A 1 91 ? 0.838 57.103 -5.560 1.00 16.09 90 LEU A O 1
ATOM 672 N N . ASP A 1 92 ? 2.092 55.924 -6.984 1.00 15.14 91 ASP A N 1
ATOM 673 C CA . ASP A 1 92 ? 3.110 56.962 -7.059 1.00 15.21 91 ASP A CA 1
ATOM 674 C C . ASP A 1 92 ? 3.615 57.267 -5.662 1.00 14.35 91 ASP A C 1
ATOM 675 O O . ASP A 1 92 ? 3.748 58.422 -5.249 1.00 14.44 91 ASP A O 1
ATOM 680 N N . HIS A 1 93 ? 3.915 56.210 -4.948 1.00 13.75 92 HIS A N 1
ATOM 681 C CA . HIS A 1 93 ? 4.539 56.334 -3.642 1.00 14.27 92 HIS A CA 1
ATOM 682 C C . HIS A 1 93 ? 6.013 56.574 -3.789 1.00 14.76 92 HIS A C 1
ATOM 683 O O . HIS A 1 93 ? 6.867 55.740 -3.443 1.00 16.64 92 HIS A O 1
ATOM 690 N N . HIS A 1 94 ? 6.302 57.765 -4.279 1.00 14.53 93 HIS A N 1
ATOM 691 C CA . HIS A 1 94 ? 7.685 58.115 -4.550 1.00 15.83 93 HIS A CA 1
ATOM 692 C C . HIS A 1 94 ? 8.450 58.406 -3.288 1.00 16.06 93 HIS A C 1
ATOM 693 O O . HIS A 1 94 ? 9.672 58.362 -3.298 1.00 17.96 93 HIS A O 1
ATOM 700 N N . ILE A 1 95 ? 7.746 58.705 -2.183 1.00 15.52 94 ILE A N 1
ATOM 701 C CA . ILE A 1 95 ? 8.426 58.951 -0.929 1.00 14.94 94 ILE A CA 1
ATOM 702 C C . ILE A 1 95 ? 8.266 57.760 -0.016 1.00 16.38 94 ILE A C 1
ATOM 703 O O . ILE A 1 95 ? 7.164 57.328 0.247 1.00 15.92 94 ILE A O 1
ATOM 708 N N . ASN A 1 96 ? 9.372 57.159 0.404 1.00 13.95 95 ASN A N 1
ATOM 709 C CA . ASN A 1 96 ? 9.256 56.125 1.408 1.00 14.83 95 ASN A CA 1
ATOM 710 C C . ASN A 1 96 ? 9.793 56.753 2.704 1.00 14.31 95 ASN A C 1
ATOM 711 O O . ASN A 1 96 ? 10.970 57.148 2.776 1.00 15.38 95 ASN A O 1
ATOM 716 N N . LEU A 1 97 ? 8.887 57.000 3.655 1.00 13.57 96 LEU A N 1
ATOM 717 C CA . LEU A 1 97 ? 9.237 57.695 4.877 1.00 11.45 96 LEU A CA 1
ATOM 718 C C . LEU A 1 97 ? 9.473 56.702 5.985 1.00 12.38 96 LEU A C 1
ATOM 719 O O . LEU A 1 97 ? 8.646 55.853 6.249 1.00 12.27 96 LEU A O 1
ATOM 724 N N . ARG A 1 98 ? 10.661 56.746 6.555 1.00 12.00 97 ARG A N 1
ATOM 725 C CA . ARG A 1 98 ? 11.054 55.720 7.520 1.00 11.85 97 ARG A CA 1
ATOM 726 C C . ARG A 1 98 ? 11.707 56.433 8.708 1.00 12.67 97 ARG A C 1
ATOM 727 O O . ARG A 1 98 ? 12.944 56.671 8.730 1.00 14.15 97 ARG A O 1
ATOM 742 N N . PRO A 1 99 ? 10.919 56.737 9.737 1.00 13.03 98 PRO A N 1
ATOM 743 C CA . PRO A 1 99 ? 11.471 57.382 10.923 1.00 14.39 98 PRO A CA 1
ATOM 744 C C . PRO A 1 99 ? 12.242 56.367 11.750 1.00 15.11 98 PRO A C 1
ATOM 745 O O . PRO A 1 99 ? 11.862 55.186 11.811 1.00 14.07 98 PRO A O 1
ATOM 749 N N . ALA A 1 100 ? 13.332 56.839 12.354 1.00 15.40 99 ALA A N 1
ATOM 750 C CA . ALA A 1 100 ? 14.183 55.962 13.157 1.00 16.54 99 ALA A CA 1
ATOM 751 C C . ALA A 1 100 ? 14.439 56.729 14.462 1.00 14.76 99 ALA A C 1
ATOM 752 O O . ALA A 1 100 ? 15.287 57.622 14.556 1.00 14.59 99 ALA A O 1
ATOM 754 N N . ARG A 1 101 ? 13.676 56.372 15.481 1.00 14.74 100 ARG A N 1
ATOM 755 C CA . ARG A 1 101 ? 13.829 56.984 16.780 1.00 13.52 100 ARG A CA 1
ATOM 756 C C . ARG A 1 101 ? 13.948 55.848 17.799 1.00 15.31 100 ARG A C 1
ATOM 757 O O . ARG A 1 101 ? 13.184 54.858 17.750 1.00 15.33 100 ARG A O 1
ATOM 765 N N . LEU A 1 102 ? 14.909 56.021 18.706 1.00 15.29 101 LEU A N 1
ATOM 766 C CA . LEU A 1 102 ? 15.199 55.057 19.749 1.00 14.71 101 LEU A CA 1
ATOM 767 C C . LEU A 1 102 ? 14.468 55.574 20.984 1.00 14.48 101 LEU A C 1
ATOM 768 O O . LEU A 1 102 ? 14.788 56.636 21.522 1.00 16.40 101 LEU A O 1
ATOM 773 N N . TYR A 1 103 ? 13.448 54.825 21.385 1.00 13.81 102 TYR A N 1
ATOM 774 C CA . TYR A 1 103 ? 12.604 55.238 22.470 1.00 12.37 102 TYR A CA 1
ATOM 775 C C . TYR A 1 103 ? 13.026 54.615 23.775 1.00 12.31 102 TYR A C 1
ATOM 776 O O . TYR A 1 103 ? 13.483 53.468 23.806 1.00 11.58 102 TYR A O 1
ATOM 785 N N . PRO A 1 104 ? 12.809 55.349 24.858 1.00 11.99 103 PRO A N 1
ATOM 786 C CA . PRO A 1 104 ? 12.891 54.767 26.199 1.00 11.25 103 PRO A CA 1
ATOM 787 C C . PRO A 1 104 ? 12.051 53.477 26.223 1.00 11.26 103 PRO A C 1
ATOM 788 O O . PRO A 1 104 ? 10.923 53.443 25.730 1.00 10.52 103 PRO A O 1
ATOM 792 N N . GLY A 1 105 ? 12.641 52.421 26.742 1.00 11.03 104 GLY A N 1
ATOM 793 C CA . GLY A 1 105 ? 11.919 51.147 26.789 1.00 11.93 104 GLY A CA 1
ATOM 794 C C . GLY A 1 105 ? 12.375 50.197 25.687 1.00 11.89 104 GLY A C 1
ATOM 795 O O . GLY A 1 105 ? 11.994 49.015 25.706 1.00 12.27 104 GLY A O 1
ATOM 796 N N . VAL A 1 106 ? 13.172 50.699 24.736 1.00 10.50 105 VAL A N 1
ATOM 797 C CA . VAL A 1 106 ? 13.631 49.873 23.615 1.00 11.28 105 VAL A CA 1
ATOM 798 C C . VAL A 1 106 ? 15.121 49.781 23.664 1.00 12.01 105 VAL A C 1
ATOM 799 O O . VAL A 1 106 ? 15.814 50.779 23.789 1.00 14.53 105 VAL A O 1
ATOM 803 N N . ALA A 1 107 ? 15.630 48.565 23.562 1.00 13.04 106 ALA A N 1
ATOM 804 C CA . ALA A 1 107 ? 17.050 48.351 23.600 1.00 15.32 106 ALA A CA 1
ATOM 805 C C . ALA A 1 107 ? 17.601 48.540 22.198 1.00 17.07 106 ALA A C 1
ATOM 806 O O . ALA A 1 107 ? 17.044 48.022 21.247 1.00 19.00 106 ALA A O 1
ATOM 808 N N . SER A 1 108 ? 18.687 49.288 22.068 1.00 17.64 107 SER A N 1
ATOM 809 C CA . SER A 1 108 ? 19.441 49.330 20.843 1.00 17.13 107 SER A CA 1
ATOM 810 C C . SER A 1 108 ? 20.497 48.230 20.915 1.00 16.61 107 SER A C 1
ATOM 811 O O . SER A 1 108 ? 20.998 47.867 21.998 1.00 16.17 107 SER A O 1
ATOM 814 N N . PRO A 1 109 ? 20.856 47.681 19.765 1.00 16.27 108 PRO A N 1
ATOM 815 C CA . PRO A 1 109 ? 21.971 46.737 19.666 1.00 16.32 108 PRO A CA 1
ATOM 816 C C . PRO A 1 109 ? 23.325 47.439 19.745 1.00 17.35 108 PRO A C 1
ATOM 817 O O . PRO A 1 109 ? 24.383 46.780 19.874 1.00 19.20 108 PRO A O 1
ATOM 821 N N . LEU A 1 110 ? 23.286 48.770 19.648 1.00 17.33 109 LEU A N 1
ATOM 822 C CA . LEU A 1 110 ? 24.473 49.599 19.791 1.00 16.82 109 LEU A CA 1
ATOM 823 C C . LEU A 1 110 ? 24.844 49.686 21.249 1.00 18.70 109 LEU A C 1
ATOM 824 O O . LEU A 1 110 ? 23.991 49.659 22.115 1.00 19.49 109 LEU A O 1
ATOM 829 N N . SER A 1 111 ? 26.132 49.872 21.492 1.00 20.02 110 SER A N 1
ATOM 830 C CA . SER A 1 111 ? 26.622 50.154 22.827 1.00 20.96 110 SER A CA 1
ATOM 831 C C . SER A 1 111 ? 25.993 51.441 23.376 1.00 20.42 110 SER A C 1
ATOM 832 O O . SER A 1 111 ? 25.898 52.422 22.661 1.00 18.47 110 SER A O 1
ATOM 835 N N . GLY A 1 112 ? 25.526 51.432 24.626 1.00 21.77 111 GLY A N 1
ATOM 836 C CA . GLY A 1 112 ? 25.384 52.685 25.384 1.00 23.17 111 GLY A CA 1
ATOM 837 C C . GLY A 1 112 ? 24.305 53.775 25.199 1.00 23.19 111 GLY A C 1
ATOM 838 O O . GLY A 1 112 ? 24.553 54.988 25.502 1.00 26.29 111 GLY A O 1
ATOM 839 N N . ASN A 1 113 ? 23.138 53.351 24.757 1.00 20.54 112 ASN A N 1
ATOM 840 C CA . ASN A 1 113 ? 21.906 54.153 24.657 1.00 17.27 112 ASN A CA 1
ATOM 841 C C . ASN A 1 113 ? 21.967 55.556 24.032 1.00 16.23 112 ASN A C 1
ATOM 842 O O . ASN A 1 113 ? 21.467 56.520 24.640 1.00 16.92 112 ASN A O 1
ATOM 847 N N . PRO A 1 114 ? 22.537 55.701 22.836 1.00 16.93 113 PRO A N 1
ATOM 848 C CA . PRO A 1 114 ? 22.616 57.045 22.245 1.00 16.28 113 PRO A CA 1
ATOM 849 C C . PRO A 1 114 ? 21.211 57.550 21.920 1.00 14.82 113 PRO A C 1
ATOM 850 O O . PRO A 1 114 ? 20.246 56.795 21.675 1.00 13.06 113 PRO A O 1
ATOM 854 N N . GLY A 1 115 ? 21.077 58.862 21.934 1.00 14.84 114 GLY A N 1
ATOM 855 C CA . GLY A 1 115 ? 19.859 59.450 21.451 1.00 15.56 114 GLY A CA 1
ATOM 856 C C . GLY A 1 115 ? 19.892 59.259 19.962 1.00 14.66 114 GLY A C 1
ATOM 857 O O . GLY A 1 115 ? 20.880 59.547 19.318 1.00 16.47 114 GLY A O 1
ATOM 858 N N . ILE A 1 116 ? 18.829 58.722 19.411 1.00 14.35 115 ILE A N 1
ATOM 859 C CA . ILE A 1 116 ? 18.756 58.586 17.974 1.00 13.13 115 ILE A CA 1
ATOM 860 C C . ILE A 1 116 ? 17.391 59.057 17.584 1.00 14.29 115 ILE A C 1
ATOM 861 O O . ILE A 1 116 ? 16.431 58.558 18.095 1.00 15.31 115 ILE A O 1
ATOM 866 N N . ASP A 1 117 ? 17.319 60.002 16.658 1.00 13.18 116 ASP A N 1
ATOM 867 C CA . ASP A 1 117 ? 16.024 60.473 16.205 1.00 14.20 116 ASP A CA 1
ATOM 868 C C . ASP A 1 117 ? 16.332 61.018 14.847 1.00 13.55 116 ASP A C 1
ATOM 869 O O . ASP A 1 117 ? 16.857 62.127 14.705 1.00 13.07 116 ASP A O 1
ATOM 874 N N . PHE A 1 118 ? 16.124 60.184 13.858 1.00 14.02 117 PHE A N 1
ATOM 875 C CA . PHE A 1 118 ? 16.243 60.654 12.478 1.00 13.54 117 PHE A CA 1
ATOM 876 C C . PHE A 1 118 ? 15.161 60.105 11.626 1.00 13.70 117 PHE A C 1
ATOM 877 O O . PHE A 1 118 ? 14.378 59.265 12.064 1.00 14.01 117 PHE A O 1
ATOM 885 N N . VAL A 1 119 ? 15.066 60.619 10.410 1.00 15.27 118 VAL A N 1
ATOM 886 C CA . VAL A 1 119 ? 14.070 60.108 9.512 1.00 14.77 118 VAL A CA 1
ATOM 887 C C . VAL A 1 119 ? 14.780 59.903 8.178 1.00 14.26 118 VAL A C 1
ATOM 888 O O . VAL A 1 119 ? 15.548 60.741 7.749 1.00 15.76 118 VAL A O 1
ATOM 892 N N . VAL A 1 120 ? 14.471 58.795 7.530 1.00 14.30 119 VAL A N 1
ATOM 893 C CA . VAL A 1 120 ? 15.011 58.520 6.216 1.00 14.88 119 VAL A CA 1
ATOM 894 C C . VAL A 1 120 ? 13.932 58.757 5.218 1.00 16.23 119 VAL A C 1
ATOM 895 O O . VAL A 1 120 ? 12.803 58.273 5.356 1.00 14.69 119 VAL A O 1
ATOM 899 N N . VAL A 1 121 ? 14.269 59.542 4.199 1.00 14.49 120 VAL A N 1
ATOM 900 C CA . VAL A 1 121 ? 13.346 59.737 3.102 1.00 12.98 120 VAL A CA 1
ATOM 901 C C . VAL A 1 121 ? 13.976 59.002 1.936 1.00 13.34 120 VAL A C 1
ATOM 902 O O . VAL A 1 121 ? 15.020 59.388 1.469 1.00 13.00 120 VAL A O 1
ATOM 906 N N . ARG A 1 122 ? 13.348 57.915 1.531 1.00 12.15 121 ARG A N 1
ATOM 907 C CA . ARG A 1 122 ? 13.893 57.071 0.463 1.00 13.47 121 ARG A CA 1
ATOM 908 C C . ARG A 1 122 ? 13.082 57.245 -0.799 1.00 13.26 121 ARG A C 1
ATOM 909 O O . ARG A 1 122 ? 11.864 57.177 -0.747 1.00 13.29 121 ARG A O 1
ATOM 917 N N . GLU A 1 123 ? 13.766 57.437 -1.923 1.00 13.25 122 GLU A N 1
ATOM 918 C CA . GLU A 1 123 ? 13.071 57.450 -3.201 1.00 13.38 122 GLU A CA 1
ATOM 919 C C . GLU A 1 123 ? 12.424 56.079 -3.434 1.00 13.23 122 GLU A C 1
ATOM 920 O O . GLU A 1 123 ? 13.050 55.061 -3.276 1.00 14.43 122 GLU A O 1
ATOM 926 N N . GLY A 1 124 ? 11.166 56.058 -3.847 1.00 13.46 123 GLY A N 1
ATOM 927 C CA . GLY A 1 124 ? 10.489 54.787 -3.878 1.00 13.22 123 GLY A CA 1
ATOM 928 C C . GLY A 1 124 ? 10.033 54.238 -5.231 1.00 16.34 123 GLY A C 1
ATOM 929 O O . GLY A 1 124 ? 9.531 53.117 -5.268 1.00 16.42 123 GLY A O 1
ATOM 930 N N . THR A 1 125 ? 10.179 54.992 -6.317 1.00 15.14 124 THR A N 1
ATOM 931 C CA . THR A 1 125 ? 9.608 54.522 -7.582 1.00 16.94 124 THR A CA 1
ATOM 932 C C . THR A 1 125 ? 10.568 54.393 -8.734 1.00 16.56 124 THR A C 1
ATOM 933 O O . THR A 1 125 ? 10.120 54.174 -9.870 1.00 16.77 124 THR A O 1
ATOM 937 N N . GLU A 1 126 ? 11.823 54.710 -8.491 1.00 13.80 125 GLU A N 1
ATOM 938 C CA . GLU A 1 126 ? 12.803 54.489 -9.569 1.00 15.26 125 GLU A CA 1
ATOM 939 C C . GLU A 1 126 ? 14.041 53.794 -9.063 1.00 18.10 125 GLU A C 1
ATOM 940 O O . GLU A 1 126 ? 13.969 53.063 -8.088 1.00 17.89 125 GLU A O 1
ATOM 946 N N . GLY A 1 127 ? 15.160 53.939 -9.758 1.00 20.34 126 GLY A N 1
ATOM 947 C CA . GLY A 1 127 ? 16.312 53.048 -9.566 1.00 22.06 126 GLY A CA 1
ATOM 948 C C . GLY A 1 127 ? 16.083 51.646 -10.038 1.00 25.18 126 GLY A C 1
ATOM 949 O O . GLY A 1 127 ? 15.082 51.376 -10.687 1.00 26.72 126 GLY A O 1
ATOM 950 N N . PRO A 1 128 ? 16.957 50.719 -9.600 1.00 28.06 127 PRO A N 1
ATOM 951 C CA . PRO A 1 128 ? 17.057 49.340 -10.124 1.00 30.97 127 PRO A CA 1
ATOM 952 C C . PRO A 1 128 ? 16.062 48.432 -9.455 1.00 31.75 127 PRO A C 1
ATOM 953 O O . PRO A 1 128 ? 15.805 47.292 -9.838 1.00 33.89 127 PRO A O 1
ATOM 957 N N . TYR A 1 129 ? 15.410 48.995 -8.474 1.00 31.89 128 TYR A N 1
ATOM 958 C CA . TYR A 1 129 ? 14.400 48.219 -7.816 1.00 31.59 128 TYR A CA 1
ATOM 959 C C . TYR A 1 129 ? 13.182 48.078 -8.729 1.00 29.11 128 TYR A C 1
ATOM 960 O O . TYR A 1 129 ? 12.259 47.297 -8.447 1.00 31.20 128 TYR A O 1
ATOM 969 N N . THR A 1 130 ? 13.271 48.693 -9.896 1.00 26.07 129 THR A N 1
ATOM 970 C CA . THR A 1 130 ? 12.179 48.588 -10.899 1.00 23.60 129 THR A CA 1
ATOM 971 C C . THR A 1 130 ? 12.142 47.407 -11.859 1.00 23.75 129 THR A C 1
ATOM 972 O O . THR A 1 130 ? 11.138 47.227 -12.552 1.00 24.57 129 THR A O 1
ATOM 976 N N . GLY A 1 131 ? 13.178 46.579 -11.948 1.00 21.63 130 GLY A N 1
ATOM 977 C CA . GLY A 1 131 ? 13.067 45.402 -12.823 1.00 19.75 130 GLY A CA 1
ATOM 978 C C . GLY A 1 131 ? 13.678 45.532 -14.225 1.00 18.63 130 GLY A C 1
ATOM 979 O O . GLY A 1 131 ? 13.459 44.723 -15.126 1.00 20.29 130 GLY A O 1
ATOM 980 N N . ASN A 1 132 ? 14.481 46.565 -14.374 1.00 17.16 131 ASN A N 1
ATOM 981 C CA . ASN A 1 132 ? 14.979 46.941 -15.679 1.00 14.39 131 ASN A CA 1
ATOM 982 C C . ASN A 1 132 ? 16.290 46.225 -15.917 1.00 13.95 131 ASN A C 1
ATOM 983 O O . ASN A 1 132 ? 17.208 46.341 -15.124 1.00 15.22 131 ASN A O 1
ATOM 988 N N . GLY A 1 133 ? 16.363 45.516 -17.023 1.00 13.33 132 GLY A N 1
ATOM 989 C CA . GLY A 1 133 ? 17.533 44.723 -17.307 1.00 13.12 132 GLY A CA 1
ATOM 990 C C . GLY A 1 133 ? 17.233 43.466 -18.018 1.00 11.10 132 GLY A C 1
ATOM 991 O O . GLY A 1 133 ? 16.295 43.364 -18.795 1.00 11.56 132 GLY A O 1
ATOM 992 N N . GLY A 1 134 ? 18.041 42.422 -17.812 1.00 11.51 133 GLY A N 1
ATOM 993 C CA . GLY A 1 134 ? 17.781 41.246 -18.576 1.00 11.62 133 GLY A CA 1
ATOM 994 C C . GLY A 1 134 ? 18.997 40.371 -18.457 1.00 12.19 133 GLY A C 1
ATOM 995 O O . GLY A 1 134 ? 19.968 40.757 -17.812 1.00 12.47 133 GLY A O 1
ATOM 996 N N . ALA A 1 135 ? 18.884 39.182 -18.976 1.00 11.61 134 ALA A N 1
ATOM 997 C CA . ALA A 1 135 ? 20.011 38.313 -19.033 1.00 12.97 134 ALA A CA 1
ATOM 998 C C . ALA A 1 135 ? 20.062 37.650 -20.389 1.00 14.29 134 ALA A C 1
ATOM 999 O O . ALA A 1 135 ? 19.051 37.599 -21.142 1.00 14.57 134 ALA A O 1
ATOM 1001 N N . ILE A 1 136 ? 21.234 37.090 -20.728 1.00 11.93 135 ILE A N 1
ATOM 1002 C CA . ILE A 1 136 ? 21.374 36.289 -21.891 1.00 12.11 135 ILE A CA 1
ATOM 1003 C C . ILE A 1 136 ? 22.200 35.118 -21.454 1.00 10.83 135 ILE A C 1
ATOM 1004 O O . ILE A 1 136 ? 22.893 35.198 -20.435 1.00 10.18 135 ILE A O 1
ATOM 1009 N N . ARG A 1 137 ? 22.037 34.021 -22.179 1.00 9.29 136 ARG A N 1
ATOM 1010 C CA . ARG A 1 137 ? 22.819 32.791 -22.032 1.00 10.74 136 ARG A CA 1
ATOM 1011 C C . ARG A 1 137 ? 22.700 32.263 -20.639 1.00 10.90 136 ARG A C 1
ATOM 1012 O O . ARG A 1 137 ? 23.649 31.746 -20.075 1.00 11.65 136 ARG A O 1
ATOM 1020 N N . VAL A 1 138 ? 21.518 32.422 -20.077 1.00 10.34 137 VAL A N 1
ATOM 1021 C CA . VAL A 1 138 ? 21.240 32.006 -18.729 1.00 11.70 137 VAL A CA 1
ATOM 1022 C C . VAL A 1 138 ? 21.575 30.525 -18.494 1.00 12.45 137 VAL A C 1
ATOM 1023 O O . VAL A 1 138 ? 21.356 29.675 -19.314 1.00 11.97 137 VAL A O 1
ATOM 1027 N N . GLY A 1 139 ? 22.138 30.247 -17.326 1.00 14.19 138 GLY A N 1
ATOM 1028 C CA . GLY A 1 139 ? 22.446 28.908 -16.922 1.00 14.24 138 GLY A CA 1
ATOM 1029 C C . GLY A 1 139 ? 23.635 28.322 -17.641 1.00 14.21 138 GLY A C 1
ATOM 1030 O O . GLY A 1 139 ? 23.808 27.129 -17.685 1.00 15.34 138 GLY A O 1
ATOM 1031 N N . THR A 1 140 ? 24.463 29.184 -18.220 1.00 12.17 139 THR A N 1
ATOM 1032 C CA . THR A 1 140 ? 25.683 28.725 -18.903 1.00 11.86 139 THR A CA 1
ATOM 1033 C C . THR A 1 140 ? 26.834 29.560 -18.347 1.00 11.36 139 THR A C 1
ATOM 1034 O O . THR A 1 140 ? 26.594 30.530 -17.727 1.00 12.50 139 THR A O 1
ATOM 1038 N N . PRO A 1 141 ? 28.080 29.159 -18.582 1.00 12.62 140 PRO A N 1
ATOM 1039 C CA . PRO A 1 141 ? 29.242 29.963 -18.167 1.00 11.35 140 PRO A CA 1
ATOM 1040 C C . PRO A 1 141 ? 29.259 31.292 -18.867 1.00 11.01 140 PRO A C 1
ATOM 1041 O O . PRO A 1 141 ? 29.974 32.218 -18.440 1.00 10.45 140 PRO A O 1
ATOM 1045 N N . ASN A 1 142 ? 28.457 31.423 -19.934 1.00 10.82 141 ASN A N 1
ATOM 1046 C CA . ASN A 1 142 ? 28.359 32.648 -20.680 1.00 9.92 141 ASN A CA 1
ATOM 1047 C C . ASN A 1 142 ? 27.251 33.614 -20.264 1.00 8.48 141 ASN A C 1
ATOM 1048 O O . ASN A 1 142 ? 27.084 34.635 -20.870 1.00 10.96 141 ASN A O 1
ATOM 1053 N N . GLU A 1 143 ? 26.529 33.278 -19.190 1.00 9.37 142 GLU A N 1
ATOM 1054 C CA . GLU A 1 143 ? 25.435 34.114 -18.748 1.00 8.14 142 GLU A CA 1
ATOM 1055 C C . GLU A 1 143 ? 25.931 35.510 -18.493 1.00 9.98 142 GLU A C 1
ATOM 1056 O O . GLU A 1 143 ? 26.959 35.687 -17.814 1.00 9.91 142 GLU A O 1
ATOM 1062 N N . VAL A 1 144 ? 25.141 36.479 -18.945 1.00 7.75 143 VAL A N 1
ATOM 1063 C CA . VAL A 1 144 ? 25.366 37.851 -18.551 1.00 9.23 143 VAL A CA 1
ATOM 1064 C C . VAL A 1 144 ? 24.031 38.406 -18.129 1.00 9.78 143 VAL A C 1
ATOM 1065 O O . VAL A 1 144 ? 23.046 38.237 -18.862 1.00 11.22 143 VAL A O 1
ATOM 1069 N N . ALA A 1 145 ? 24.025 39.018 -16.964 1.00 9.31 144 ALA A N 1
ATOM 1070 C CA . ALA A 1 145 ? 22.838 39.605 -16.392 1.00 9.64 144 ALA A CA 1
ATOM 1071 C C . ALA A 1 145 ? 23.082 41.077 -16.178 1.00 11.51 144 ALA A C 1
ATOM 1072 O O . ALA A 1 145 ? 24.038 41.473 -15.530 1.00 11.85 144 ALA A O 1
ATOM 1074 N N . THR A 1 146 ? 22.130 41.886 -16.612 1.00 11.84 145 THR A N 1
ATOM 1075 C CA . THR A 1 146 ? 22.273 43.303 -16.430 1.00 15.54 145 THR A CA 1
ATOM 1076 C C . THR A 1 146 ? 21.148 43.820 -15.537 1.00 15.43 145 THR A C 1
ATOM 1077 O O . THR A 1 146 ? 20.050 43.239 -15.488 1.00 16.59 145 THR A O 1
ATOM 1081 N N . GLU A 1 147 ? 21.499 44.774 -14.722 1.00 14.14 146 GLU A N 1
ATOM 1082 C CA . GLU A 1 147 ? 20.523 45.503 -13.929 1.00 14.54 146 GLU A CA 1
ATOM 1083 C C . GLU A 1 147 ? 20.731 46.940 -14.192 1.00 15.96 146 GLU A C 1
ATOM 1084 O O . GLU A 1 147 ? 21.825 47.464 -14.035 1.00 17.46 146 GLU A O 1
ATOM 1090 N N . VAL A 1 148 ? 19.658 47.590 -14.567 1.00 14.98 147 VAL A N 1
ATOM 1091 C CA . VAL A 1 148 ? 19.712 48.984 -14.941 1.00 15.12 147 VAL A CA 1
ATOM 1092 C C . VAL A 1 148 ? 18.962 49.820 -13.926 1.00 14.92 147 VAL A C 1
ATOM 1093 O O . VAL A 1 148 ? 17.813 49.543 -13.605 1.00 15.13 147 VAL A O 1
ATOM 1097 N N . SER A 1 149 ? 19.619 50.860 -13.444 1.00 11.88 148 SER A N 1
ATOM 1098 C CA . SER A 1 149 ? 18.971 51.791 -12.518 1.00 13.12 148 SER A CA 1
ATOM 1099 C C . SER A 1 149 ? 18.682 53.027 -13.316 1.00 13.64 148 SER A C 1
ATOM 1100 O O . SER A 1 149 ? 19.594 53.661 -13.798 1.00 13.03 148 SER A O 1
ATOM 1103 N N . VAL A 1 150 ? 17.414 53.403 -13.360 1.00 11.83 149 VAL A N 1
ATOM 1104 C CA . VAL A 1 150 ? 17.000 54.617 -14.046 1.00 12.18 149 VAL A CA 1
ATOM 1105 C C . VAL A 1 150 ? 16.655 55.654 -12.997 1.00 12.07 149 VAL A C 1
ATOM 1106 O O . VAL A 1 150 ? 15.957 55.366 -12.074 1.00 12.91 149 VAL A O 1
ATOM 1110 N N . ASN A 1 151 ? 17.275 56.826 -13.095 1.00 12.29 150 ASN A N 1
ATOM 1111 C CA . ASN A 1 151 ? 17.129 57.878 -12.122 1.00 11.97 150 ASN A CA 1
ATOM 1112 C C . ASN A 1 151 ? 16.729 59.109 -12.874 1.00 12.50 150 ASN A C 1
ATOM 1113 O O . ASN A 1 151 ? 17.184 59.337 -13.987 1.00 12.26 150 ASN A O 1
ATOM 1118 N N . THR A 1 152 ? 15.851 59.895 -12.312 1.00 11.35 151 THR A N 1
ATOM 1119 C CA . THR A 1 152 ? 15.358 61.021 -13.090 1.00 11.78 151 THR A CA 1
ATOM 1120 C C . THR A 1 152 ? 15.279 62.252 -12.209 1.00 11.46 151 THR A C 1
ATOM 1121 O O . THR A 1 152 ? 15.051 62.179 -10.994 1.00 10.59 151 THR A O 1
ATOM 1125 N N . ALA A 1 153 ? 15.536 63.395 -12.794 1.00 11.29 152 ALA A N 1
ATOM 1126 C CA . ALA A 1 153 ? 15.360 64.664 -12.109 1.00 11.25 152 ALA A CA 1
ATOM 1127 C C . ALA A 1 153 ? 13.943 64.786 -11.547 1.00 12.95 152 ALA A C 1
ATOM 1128 O O . ALA A 1 153 ? 13.729 65.209 -10.411 1.00 12.76 152 ALA A O 1
ATOM 1130 N N . PHE A 1 154 ? 12.994 64.295 -12.319 1.00 13.39 153 PHE A N 1
ATOM 1131 C CA . PHE A 1 154 ? 11.613 64.284 -11.888 1.00 13.64 153 PHE A CA 1
ATOM 1132 C C . PHE A 1 154 ? 11.491 63.547 -10.545 1.00 14.02 153 PHE A C 1
ATOM 1133 O O . PHE A 1 154 ? 10.971 64.136 -9.572 1.00 15.44 153 PHE A O 1
ATOM 1141 N N . GLY A 1 155 ? 11.927 62.298 -10.515 1.00 13.74 154 GLY A N 1
ATOM 1142 C CA . GLY A 1 155 ? 11.818 61.465 -9.316 1.00 13.86 154 GLY A CA 1
ATOM 1143 C C . GLY A 1 155 ? 12.651 62.000 -8.206 1.00 13.58 154 GLY A C 1
ATOM 1144 O O . GLY A 1 155 ? 12.185 62.014 -7.039 1.00 14.87 154 GLY A O 1
ATOM 1145 N N . VAL A 1 156 ? 13.897 62.350 -8.507 1.00 11.89 155 VAL A N 1
ATOM 1146 C CA . VAL A 1 156 ? 14.786 62.755 -7.452 1.00 12.63 155 VAL A CA 1
ATOM 1147 C C . VAL A 1 156 ? 14.379 64.078 -6.813 1.00 12.90 155 VAL A C 1
ATOM 1148 O O . VAL A 1 156 ? 14.413 64.223 -5.562 1.00 13.59 155 VAL A O 1
ATOM 1152 N N . ARG A 1 157 ? 14.002 65.062 -7.634 1.00 13.48 156 ARG A N 1
ATOM 1153 C CA . ARG A 1 157 ? 13.716 66.347 -7.052 1.00 12.96 156 ARG A CA 1
ATOM 1154 C C . ARG A 1 157 ? 12.537 66.254 -6.056 1.00 13.69 156 ARG A C 1
ATOM 1155 O O . ARG A 1 157 ? 12.536 66.927 -5.033 1.00 14.47 156 ARG A O 1
ATOM 1163 N N . ARG A 1 158 ? 11.543 65.443 -6.391 1.00 15.19 157 ARG A N 1
ATOM 1164 C CA . ARG A 1 158 ? 10.354 65.325 -5.554 1.00 16.91 157 ARG A CA 1
ATOM 1165 C C . ARG A 1 158 ? 10.729 64.834 -4.182 1.00 16.13 157 ARG A C 1
ATOM 1166 O O . ARG A 1 158 ? 10.214 65.284 -3.161 1.00 15.38 157 ARG A O 1
ATOM 1181 N N . VAL A 1 159 ? 11.608 63.853 -4.151 1.00 14.93 158 VAL A N 1
ATOM 1182 C CA . VAL A 1 159 ? 11.982 63.243 -2.911 1.00 14.87 158 VAL A CA 1
ATOM 1183 C C . VAL A 1 159 ? 12.928 64.141 -2.152 1.00 14.25 158 VAL A C 1
ATOM 1184 O O . VAL A 1 159 ? 12.836 64.263 -0.952 1.00 13.82 158 VAL A O 1
ATOM 1188 N N . VAL A 1 160 ? 13.798 64.816 -2.861 1.00 13.04 159 VAL A N 1
ATOM 1189 C CA . VAL A 1 160 ? 14.720 65.737 -2.213 1.00 11.93 159 VAL A CA 1
ATOM 1190 C C . VAL A 1 160 ? 13.941 66.894 -1.606 1.00 13.45 159 VAL A C 1
ATOM 1191 O O . VAL A 1 160 ? 14.216 67.266 -0.461 1.00 13.52 159 VAL A O 1
ATOM 1195 N N . ALA A 1 161 ? 12.955 67.415 -2.352 1.00 13.15 160 ALA A N 1
ATOM 1196 C CA . ALA A 1 161 ? 12.119 68.543 -1.915 1.00 12.62 160 ALA A CA 1
ATOM 1197 C C . ALA A 1 161 ? 11.454 68.126 -0.628 1.00 13.67 160 ALA A C 1
ATOM 1198 O O . ALA A 1 161 ? 11.468 68.847 0.344 1.00 14.54 160 ALA A O 1
ATOM 1200 N N . ASP A 1 162 ? 10.905 66.927 -0.610 1.00 12.75 161 ASP A N 1
ATOM 1201 C CA . ASP A 1 162 ? 10.210 66.443 0.564 1.00 13.50 161 ASP A CA 1
ATOM 1202 C C . ASP A 1 162 ? 11.177 66.307 1.749 1.00 12.95 161 ASP A C 1
ATOM 1203 O O . ASP A 1 162 ? 10.831 66.647 2.852 1.00 14.22 161 ASP A O 1
ATOM 1208 N N . ALA A 1 163 ? 12.372 65.772 1.525 1.00 11.95 162 ALA A N 1
ATOM 1209 C CA . ALA A 1 163 ? 13.323 65.644 2.607 1.00 11.67 162 ALA A CA 1
ATOM 1210 C C . ALA A 1 163 ? 13.766 66.983 3.191 1.00 13.78 162 ALA A C 1
ATOM 1211 O O . ALA A 1 163 ? 13.944 67.098 4.425 1.00 14.35 162 ALA A O 1
ATOM 1213 N N . PHE A 1 164 ? 13.953 67.974 2.329 1.00 14.01 163 PHE A N 1
ATOM 1214 C CA . PHE A 1 164 ? 14.286 69.310 2.816 1.00 14.75 163 PHE A CA 1
ATOM 1215 C C . PHE A 1 164 ? 13.133 69.868 3.638 1.00 16.72 163 PHE A C 1
ATOM 1216 O O . PHE A 1 164 ? 13.343 70.440 4.696 1.00 16.65 163 PHE A O 1
ATOM 1224 N N . GLU A 1 165 ? 11.913 69.615 3.180 1.00 17.21 164 GLU A N 1
ATOM 1225 C CA . GLU A 1 165 ? 10.759 70.113 3.932 1.00 17.76 164 GLU A CA 1
ATOM 1226 C C . GLU A 1 165 ? 10.791 69.528 5.321 1.00 17.01 164 GLU A C 1
ATOM 1227 O O . GLU A 1 165 ? 10.556 70.245 6.319 1.00 18.57 164 GLU A O 1
ATOM 1233 N N . ARG A 1 166 ? 11.079 68.231 5.396 1.00 14.70 165 ARG A N 1
ATOM 1234 C CA . ARG A 1 166 ? 11.078 67.524 6.656 1.00 14.99 165 ARG A CA 1
ATOM 1235 C C . ARG A 1 166 ? 12.232 68.033 7.513 1.00 16.28 165 ARG A C 1
ATOM 1236 O O . ARG A 1 166 ? 12.035 68.214 8.716 1.00 15.71 165 ARG A O 1
ATOM 1244 N N . ALA A 1 167 ? 13.402 68.276 6.913 1.00 15.85 166 ALA A N 1
ATOM 1245 C CA . ALA A 1 167 ? 14.559 68.787 7.649 1.00 16.00 166 ALA A CA 1
ATOM 1246 C C . ALA A 1 167 ? 14.222 70.158 8.204 1.00 15.76 166 ALA A C 1
ATOM 1247 O O . ALA A 1 167 ? 14.484 70.449 9.366 1.00 16.14 166 ALA A O 1
ATOM 1249 N N . ARG A 1 168 ? 13.582 70.972 7.385 1.00 16.08 167 ARG A N 1
ATOM 1250 C CA . ARG A 1 168 ? 13.165 72.286 7.854 1.00 16.38 167 ARG A CA 1
ATOM 1251 C C . ARG A 1 168 ? 12.276 72.194 9.120 1.00 17.17 167 ARG A C 1
ATOM 1252 O O . ARG A 1 168 ? 12.426 73.024 10.058 1.00 17.65 167 ARG A O 1
ATOM 1260 N N . ARG A 1 169 ? 11.350 71.226 9.143 1.00 16.39 168 ARG A N 1
ATOM 1261 C CA . ARG A 1 169 ? 10.441 71.035 10.280 1.00 18.30 168 ARG A CA 1
ATOM 1262 C C . ARG A 1 169 ? 11.092 70.347 11.488 1.00 18.22 168 ARG A C 1
ATOM 1263 O O . ARG A 1 169 ? 10.497 70.270 12.574 1.00 18.99 168 ARG A O 1
ATOM 1271 N N . ARG A 1 170 ? 12.281 69.795 11.289 1.00 15.71 169 ARG A N 1
ATOM 1272 C CA . ARG A 1 170 ? 12.919 69.014 12.320 1.00 16.79 169 ARG A CA 1
ATOM 1273 C C . ARG A 1 170 ? 14.120 69.757 12.861 1.00 17.71 169 ARG A C 1
ATOM 1274 O O . ARG A 1 170 ? 13.919 70.795 13.494 1.00 18.93 169 ARG A O 1
ATOM 1282 N N . ARG A 1 171 ? 15.330 69.244 12.663 1.00 16.27 170 ARG A N 1
ATOM 1283 C CA . ARG A 1 171 ? 16.507 69.915 13.213 1.00 17.31 170 ARG A CA 1
ATOM 1284 C C . ARG A 1 171 ? 17.348 70.571 12.138 1.00 16.69 170 ARG A C 1
ATOM 1285 O O . ARG A 1 171 ? 18.513 70.974 12.391 1.00 15.79 170 ARG A O 1
ATOM 1293 N N . LYS A 1 172 ? 16.751 70.702 10.942 1.00 15.65 171 LYS A N 1
ATOM 1294 C CA . LYS A 1 172 ? 17.355 71.427 9.817 1.00 16.09 171 LYS A CA 1
ATOM 1295 C C . LYS A 1 172 ? 18.734 70.893 9.430 1.00 14.90 171 LYS A C 1
ATOM 1296 O O . LYS A 1 172 ? 19.675 71.637 9.155 1.00 15.03 171 LYS A O 1
ATOM 1302 N N . HIS A 1 173 ? 18.870 69.590 9.504 1.00 12.68 172 HIS A N 1
ATOM 1303 C CA . HIS A 1 173 ? 20.016 68.938 8.928 1.00 12.69 172 HIS A CA 1
ATOM 1304 C C . HIS A 1 173 ? 19.564 67.820 7.985 1.00 12.93 172 HIS A C 1
ATOM 1305 O O . HIS A 1 173 ? 18.759 66.952 8.350 1.00 15.45 172 HIS A O 1
ATOM 1312 N N . LEU A 1 174 ? 20.116 67.855 6.785 1.00 14.01 173 LEU A N 1
ATOM 1313 C CA . LEU A 1 174 ? 19.855 66.847 5.759 1.00 14.23 173 LEU A CA 1
ATOM 1314 C C . LEU A 1 174 ? 21.149 66.233 5.334 1.00 14.69 173 LEU A C 1
ATOM 1315 O O . LEU A 1 174 ? 22.140 66.926 5.041 1.00 14.11 173 LEU A O 1
ATOM 1320 N N . THR A 1 175 ? 21.148 64.915 5.336 1.00 13.57 174 THR A N 1
ATOM 1321 C CA . THR A 1 175 ? 22.284 64.162 4.821 1.00 13.49 174 THR A CA 1
ATOM 1322 C C . THR A 1 175 ? 21.795 63.438 3.571 1.00 13.34 174 THR A C 1
ATOM 1323 O O . THR A 1 175 ? 20.856 62.609 3.611 1.00 12.86 174 THR A O 1
ATOM 1327 N N . LEU A 1 176 ? 22.457 63.752 2.465 1.00 13.37 175 LEU A N 1
ATOM 1328 C CA . LEU A 1 176 ? 22.281 62.960 1.272 1.00 11.76 175 LEU A CA 1
ATOM 1329 C C . LEU A 1 176 ? 23.176 61.778 1.406 1.00 12.68 175 LEU A C 1
ATOM 1330 O O . LEU A 1 176 ? 24.358 61.933 1.724 1.00 13.84 175 LEU A O 1
ATOM 1335 N N . VAL A 1 177 ? 22.625 60.600 1.183 1.00 12.41 176 VAL A N 1
ATOM 1336 C CA . VAL A 1 177 ? 23.459 59.415 1.152 1.00 13.07 176 VAL A CA 1
ATOM 1337 C C . VAL A 1 177 ? 23.372 58.782 -0.221 1.00 14.78 176 VAL A C 1
ATOM 1338 O O . VAL A 1 177 ? 22.286 58.441 -0.683 1.00 13.73 176 VAL A O 1
ATOM 1342 N N . HIS A 1 178 ? 24.524 58.596 -0.842 1.00 13.56 177 HIS A N 1
ATOM 1343 C CA . HIS A 1 178 ? 24.553 57.923 -2.129 1.00 14.07 177 HIS A CA 1
ATOM 1344 C C . HIS A 1 178 ? 25.949 57.314 -2.303 1.00 14.62 177 HIS A C 1
ATOM 1345 O O . HIS A 1 178 ? 26.561 56.843 -1.326 1.00 15.40 177 HIS A O 1
ATOM 1352 N N . LYS A 1 179 ? 26.434 57.234 -3.540 1.00 14.70 178 LYS A N 1
ATOM 1353 C CA . LYS A 1 179 ? 27.717 56.633 -3.793 1.00 15.22 178 LYS A CA 1
ATOM 1354 C C . LYS A 1 179 ? 28.249 57.310 -5.040 1.00 16.65 178 LYS A C 1
ATOM 1355 O O . LYS A 1 179 ? 28.389 56.698 -6.104 1.00 17.04 178 LYS A O 1
ATOM 1361 N N . THR A 1 180 ? 28.517 58.591 -4.880 1.00 16.44 179 THR A N 1
ATOM 1362 C CA . THR A 1 180 ? 28.657 59.456 -6.043 1.00 17.19 179 THR A CA 1
ATOM 1363 C C . THR A 1 180 ? 29.961 59.221 -6.750 1.00 19.54 179 THR A C 1
ATOM 1364 O O . THR A 1 180 ? 30.121 59.619 -7.917 1.00 20.55 179 THR A O 1
ATOM 1368 N N . ASN A 1 181 ? 30.891 58.575 -6.065 1.00 18.91 180 ASN A N 1
ATOM 1369 C CA . ASN A 1 181 ? 32.232 58.495 -6.622 1.00 21.68 180 ASN A CA 1
ATOM 1370 C C . ASN A 1 181 ? 32.262 57.421 -7.656 1.00 22.92 180 ASN A C 1
ATOM 1371 O O . ASN A 1 181 ? 33.056 57.518 -8.607 1.00 24.04 180 ASN A O 1
ATOM 1376 N N . VAL A 1 182 ? 31.355 56.450 -7.493 1.00 22.34 181 VAL A N 1
ATOM 1377 C CA . VAL A 1 182 ? 31.257 55.323 -8.361 1.00 23.52 181 VAL A CA 1
ATOM 1378 C C . VAL A 1 182 ? 29.939 55.170 -9.172 1.00 21.52 181 VAL A C 1
ATOM 1379 O O . VAL A 1 182 ? 29.949 54.577 -10.238 1.00 18.53 181 VAL A O 1
ATOM 1383 N N . LEU A 1 183 ? 28.837 55.718 -8.678 1.00 21.07 182 LEU A N 1
ATOM 1384 C CA . LEU A 1 183 ? 27.631 55.875 -9.485 1.00 20.41 182 LEU A CA 1
ATOM 1385 C C . LEU A 1 183 ? 27.606 57.321 -9.903 1.00 20.44 182 LEU A C 1
ATOM 1386 O O . LEU A 1 183 ? 26.980 58.180 -9.287 1.00 18.66 182 LEU A O 1
ATOM 1391 N N . THR A 1 184 ? 28.398 57.644 -10.916 1.00 19.62 183 THR A N 1
ATOM 1392 C CA . THR A 1 184 ? 28.647 59.035 -11.168 1.00 19.69 183 THR A CA 1
ATOM 1393 C C . THR A 1 184 ? 27.462 59.726 -11.802 1.00 17.71 183 THR A C 1
ATOM 1394 O O . THR A 1 184 ? 27.300 60.893 -11.626 1.00 18.30 183 THR A O 1
ATOM 1398 N N . PHE A 1 185 ? 26.608 58.996 -12.520 1.00 16.21 184 PHE A N 1
ATOM 1399 C CA . PHE A 1 185 ? 25.514 59.693 -13.205 1.00 14.78 184 PHE A CA 1
ATOM 1400 C C . PHE A 1 185 ? 24.333 59.846 -12.278 1.00 13.44 184 PHE A C 1
ATOM 1401 O O . PHE A 1 185 ? 23.763 60.948 -12.117 1.00 13.26 184 PHE A O 1
ATOM 1409 N N . ALA A 1 186 ? 23.929 58.741 -11.682 1.00 11.99 185 ALA A N 1
ATOM 1410 C CA . ALA A 1 186 ? 22.894 58.827 -10.660 1.00 12.74 185 ALA A CA 1
ATOM 1411 C C . ALA A 1 186 ? 23.374 59.678 -9.488 1.00 13.65 185 ALA A C 1
ATOM 1412 O O . ALA A 1 186 ? 22.639 60.527 -9.027 1.00 13.36 185 ALA A O 1
ATOM 1414 N N . GLY A 1 187 ? 24.621 59.496 -9.066 1.00 13.50 186 GLY A N 1
ATOM 1415 C CA . GLY A 1 187 ? 25.081 60.280 -7.914 1.00 14.23 186 GLY A CA 1
ATOM 1416 C C . GLY A 1 187 ? 25.154 61.745 -8.262 1.00 14.61 186 GLY A C 1
ATOM 1417 O O . GLY A 1 187 ? 24.803 62.576 -7.446 1.00 14.40 186 GLY A O 1
ATOM 1418 N N . GLY A 1 188 ? 25.639 62.067 -9.461 1.00 15.38 187 GLY A N 1
ATOM 1419 C CA . GLY A 1 188 ? 25.703 63.451 -9.906 1.00 16.01 187 GLY A CA 1
ATOM 1420 C C . GLY A 1 188 ? 24.325 64.082 -9.895 1.00 15.53 187 GLY A C 1
ATOM 1421 O O . GLY A 1 188 ? 24.170 65.197 -9.460 1.00 14.96 187 GLY A O 1
ATOM 1422 N N . LEU A 1 189 ? 23.317 63.330 -10.348 1.00 14.05 188 LEU A N 1
ATOM 1423 C CA . LEU A 1 189 ? 21.968 63.844 -10.346 1.00 12.75 188 LEU A CA 1
ATOM 1424 C C . LEU A 1 189 ? 21.503 64.104 -8.932 1.00 12.00 188 LEU A C 1
ATOM 1425 O O . LEU A 1 189 ? 20.868 65.141 -8.683 1.00 13.49 188 LEU A O 1
ATOM 1430 N N . TRP A 1 190 ? 21.802 63.182 -8.035 1.00 13.33 189 TRP A N 1
ATOM 1431 C CA . TRP A 1 190 ? 21.329 63.317 -6.657 1.00 13.79 189 TRP A CA 1
ATOM 1432 C C . TRP A 1 190 ? 22.028 64.523 -6.041 1.00 14.14 189 TRP A C 1
ATOM 1433 O O . TRP A 1 190 ? 21.405 65.373 -5.389 1.00 15.05 189 TRP A O 1
ATOM 1444 N N . LEU A 1 191 ? 23.333 64.595 -6.229 1.00 14.22 190 LEU A N 1
ATOM 1445 C CA . LEU A 1 191 ? 24.062 65.703 -5.627 1.00 14.16 190 LEU A CA 1
ATOM 1446 C C . LEU A 1 191 ? 23.580 67.051 -6.089 1.00 15.20 190 LEU A C 1
ATOM 1447 O O . LEU A 1 191 ? 23.335 67.952 -5.287 1.00 14.03 190 LEU A O 1
ATOM 1452 N N . ARG A 1 192 ? 23.416 67.184 -7.390 1.00 14.43 191 ARG A N 1
ATOM 1453 C CA . ARG A 1 192 ? 23.081 68.464 -7.967 1.00 14.29 191 ARG A CA 1
ATOM 1454 C C . ARG A 1 192 ? 21.681 68.806 -7.569 1.00 13.32 191 ARG A C 1
ATOM 1455 O O . ARG A 1 192 ? 21.359 69.935 -7.366 1.00 13.74 191 ARG A O 1
ATOM 1463 N N . THR A 1 193 ? 20.823 67.800 -7.476 1.00 13.03 192 THR A N 1
ATOM 1464 C CA . THR A 1 193 ? 19.442 68.104 -7.138 1.00 13.71 192 THR A CA 1
ATOM 1465 C C . THR A 1 193 ? 19.359 68.557 -5.674 1.00 14.14 192 THR A C 1
ATOM 1466 O O . THR A 1 193 ? 18.641 69.524 -5.347 1.00 13.48 192 THR A O 1
ATOM 1470 N N . VAL A 1 194 ? 20.124 67.875 -4.811 1.00 14.06 193 VAL A N 1
ATOM 1471 C CA . VAL A 1 194 ? 20.186 68.306 -3.416 1.00 14.33 193 VAL A CA 1
ATOM 1472 C C . VAL A 1 194 ? 20.710 69.755 -3.335 1.00 15.31 193 VAL A C 1
ATOM 1473 O O . VAL A 1 194 ? 20.110 70.608 -2.654 1.00 15.55 193 VAL A O 1
ATOM 1477 N N . ASP A 1 195 ? 21.779 70.038 -4.084 1.00 16.53 194 ASP A N 1
ATOM 1478 C CA . ASP A 1 195 ? 22.330 71.390 -4.081 1.00 16.97 194 ASP A CA 1
ATOM 1479 C C . ASP A 1 195 ? 21.302 72.408 -4.564 1.00 17.32 194 ASP A C 1
ATOM 1480 O O . ASP A 1 195 ? 21.152 73.504 -3.983 1.00 14.38 194 ASP A O 1
ATOM 1485 N N . GLU A 1 196 ? 20.573 72.037 -5.601 1.00 16.19 195 GLU A N 1
ATOM 1486 C CA . GLU A 1 196 ? 19.699 72.986 -6.255 1.00 17.21 195 GLU A CA 1
ATOM 1487 C C . GLU A 1 196 ? 18.472 73.251 -5.396 1.00 16.38 195 GLU A C 1
ATOM 1488 O O . GLU A 1 196 ? 18.098 74.388 -5.119 1.00 17.17 195 GLU A O 1
ATOM 1494 N N . VAL A 1 197 ? 17.842 72.190 -4.921 1.00 16.47 196 VAL A N 1
ATOM 1495 C CA . VAL A 1 197 ? 16.716 72.362 -4.017 1.00 15.66 196 VAL A CA 1
ATOM 1496 C C . VAL A 1 197 ? 17.195 73.021 -2.725 1.00 15.92 196 VAL A C 1
ATOM 1497 O O . VAL A 1 197 ? 16.453 73.816 -2.138 1.00 15.24 196 VAL A O 1
ATOM 1501 N N . GLY A 1 198 ? 18.436 72.707 -2.308 1.00 15.14 197 GLY A N 1
ATOM 1502 C CA . GLY A 1 198 ? 19.079 73.343 -1.152 1.00 15.23 197 GLY A CA 1
ATOM 1503 C C . GLY A 1 198 ? 19.057 74.862 -1.174 1.00 15.70 197 GLY A C 1
ATOM 1504 O O . GLY A 1 198 ? 19.065 75.464 -0.121 1.00 15.20 197 GLY A O 1
ATOM 1505 N N . GLU A 1 199 ? 19.040 75.454 -2.354 1.00 15.77 198 GLU A N 1
ATOM 1506 C CA . GLU A 1 199 ? 19.051 76.919 -2.500 1.00 16.99 198 GLU A CA 1
ATOM 1507 C C . GLU A 1 199 ? 17.822 77.523 -1.868 1.00 17.84 198 GLU A C 1
ATOM 1508 O O . GLU A 1 199 ? 17.860 78.662 -1.379 1.00 16.87 198 GLU A O 1
ATOM 1514 N N . CYS A 1 200 ? 16.739 76.754 -1.840 1.00 19.42 199 CYS A N 1
ATOM 1515 C CA . CYS A 1 200 ? 15.506 77.208 -1.231 1.00 22.50 199 CYS A CA 1
ATOM 1516 C C . CYS A 1 200 ? 15.435 76.947 0.271 1.00 20.43 199 CYS A C 1
ATOM 1517 O O . CYS A 1 200 ? 14.507 77.419 0.942 1.00 21.64 199 CYS A O 1
ATOM 1520 N N . TYR A 1 201 ? 16.455 76.269 0.801 1.00 17.95 200 TYR A N 1
ATOM 1521 C CA . TYR A 1 201 ? 16.519 75.952 2.236 1.00 17.24 200 TYR A CA 1
ATOM 1522 C C . TYR A 1 201 ? 17.873 76.325 2.823 1.00 17.75 200 TYR A C 1
ATOM 1523 O O . TYR A 1 201 ? 18.603 75.465 3.318 1.00 17.57 200 TYR A O 1
ATOM 1532 N N . PRO A 1 202 ? 18.222 77.599 2.813 1.00 17.61 201 PRO A N 1
ATOM 1533 C CA . PRO A 1 202 ? 19.535 78.015 3.321 1.00 18.09 201 PRO A CA 1
ATOM 1534 C C . PRO A 1 202 ? 19.642 77.785 4.852 1.00 18.20 201 PRO A C 1
ATOM 1535 O O . PRO A 1 202 ? 20.737 77.854 5.431 1.00 18.20 201 PRO A O 1
ATOM 1539 N N . ASP A 1 203 ? 18.499 77.501 5.481 1.00 16.64 202 ASP A N 1
ATOM 1540 C CA . ASP A 1 203 ? 18.404 77.262 6.912 1.00 17.22 202 ASP A CA 1
ATOM 1541 C C . ASP A 1 203 ? 18.694 75.802 7.237 1.00 16.68 202 ASP A C 1
ATOM 1542 O O . ASP A 1 203 ? 18.828 75.442 8.416 1.00 17.49 202 ASP A O 1
ATOM 1547 N N . VAL A 1 204 ? 18.742 74.973 6.195 1.00 16.86 203 VAL A N 1
ATOM 1548 C CA . VAL A 1 204 ? 18.985 73.541 6.363 1.00 15.97 203 VAL A CA 1
ATOM 1549 C C . VAL A 1 204 ? 20.436 73.292 6.042 1.00 15.45 203 VAL A C 1
ATOM 1550 O O . VAL A 1 204 ? 20.913 73.656 4.946 1.00 15.89 203 VAL A O 1
ATOM 1554 N N . GLU A 1 205 ? 21.161 72.727 6.999 1.00 14.94 204 GLU A N 1
ATOM 1555 C CA . GLU A 1 205 ? 22.539 72.302 6.736 1.00 15.43 204 GLU A CA 1
ATOM 1556 C C . GLU A 1 205 ? 22.513 71.005 5.978 1.00 16.58 204 GLU A C 1
ATOM 1557 O O . GLU A 1 205 ? 21.758 70.108 6.327 1.00 15.57 204 GLU A O 1
ATOM 1563 N N . VAL A 1 206 ? 23.368 70.904 4.963 1.00 16.91 205 VAL A N 1
ATOM 1564 C CA . VAL A 1 206 ? 23.397 69.694 4.141 1.00 16.52 205 VAL A CA 1
ATOM 1565 C C . VAL A 1 206 ? 24.734 69.016 4.279 1.00 16.15 205 VAL A C 1
ATOM 1566 O O . VAL A 1 206 ? 25.805 69.649 4.216 1.00 17.67 205 VAL A O 1
ATOM 1570 N N . ALA A 1 207 ? 24.674 67.714 4.470 1.00 15.22 206 ALA A N 1
ATOM 1571 C CA . ALA A 1 207 ? 25.869 66.879 4.416 1.00 14.88 206 ALA A CA 1
ATOM 1572 C C . ALA A 1 207 ? 25.707 65.822 3.352 1.00 16.32 206 ALA A C 1
ATOM 1573 O O . ALA A 1 207 ? 24.589 65.487 2.959 1.00 15.99 206 ALA A O 1
ATOM 1575 N N . TYR A 1 208 ? 26.833 65.255 2.944 1.00 15.95 207 TYR A N 1
ATOM 1576 C CA . TYR A 1 208 ? 26.811 64.162 1.992 1.00 15.98 207 TYR A CA 1
ATOM 1577 C C . TYR A 1 208 ? 27.627 63.051 2.602 1.00 16.19 207 TYR A C 1
ATOM 1578 O O . TYR A 1 208 ? 28.695 63.271 3.143 1.00 16.66 207 TYR A O 1
ATOM 1587 N N . GLN A 1 209 ? 27.122 61.855 2.515 1.00 15.18 208 GLN A N 1
ATOM 1588 C CA . GLN A 1 209 ? 27.913 60.697 2.862 1.00 15.30 208 GLN A CA 1
ATOM 1589 C C . GLN A 1 209 ? 27.726 59.600 1.853 1.00 16.18 208 GLN A C 1
ATOM 1590 O O . GLN A 1 209 ? 26.611 59.299 1.454 1.00 15.93 208 GLN A O 1
ATOM 1596 N N . HIS A 1 210 ? 28.817 58.941 1.500 1.00 16.34 209 HIS A N 1
ATOM 1597 C CA . HIS A 1 210 ? 28.661 57.673 0.832 1.00 18.18 209 HIS A CA 1
ATOM 1598 C C . HIS A 1 210 ? 27.893 56.723 1.699 1.00 17.15 209 HIS A C 1
ATOM 1599 O O . HIS A 1 210 ? 27.965 56.770 2.904 1.00 16.67 209 HIS A O 1
ATOM 1606 N N . VAL A 1 211 ? 27.186 55.819 1.044 1.00 17.11 210 VAL A N 1
ATOM 1607 C CA . VAL A 1 211 ? 26.374 54.866 1.729 1.00 17.13 210 VAL A CA 1
ATOM 1608 C C . VAL A 1 211 ? 27.175 53.957 2.668 1.00 16.80 210 VAL A C 1
ATOM 1609 O O . VAL A 1 211 ? 26.727 53.647 3.779 1.00 16.59 210 VAL A O 1
ATOM 1613 N N . ASP A 1 212 ? 28.346 53.519 2.251 1.00 16.80 211 ASP A N 1
ATOM 1614 C CA . ASP A 1 212 ? 29.127 52.721 3.172 1.00 19.13 211 ASP A CA 1
ATOM 1615 C C . ASP A 1 212 ? 29.547 53.500 4.423 1.00 17.76 211 ASP A C 1
ATOM 1616 O O . ASP A 1 212 ? 29.549 52.946 5.550 1.00 18.10 211 ASP A O 1
ATOM 1621 N N . ALA A 1 213 ? 29.915 54.772 4.241 1.00 17.48 212 ALA A N 1
ATOM 1622 C CA . ALA A 1 213 ? 30.239 55.598 5.399 1.00 17.72 212 ALA A CA 1
ATOM 1623 C C . ALA A 1 213 ? 29.017 55.855 6.253 1.00 17.48 212 ALA A C 1
ATOM 1624 O O . ALA A 1 213 ? 29.105 55.929 7.499 1.00 16.67 212 ALA A O 1
ATOM 1626 N N . ALA A 1 214 ? 27.877 56.055 5.604 1.00 18.30 213 ALA A N 1
ATOM 1627 C CA . ALA A 1 214 ? 26.655 56.327 6.359 1.00 19.28 213 ALA A CA 1
ATOM 1628 C C . ALA A 1 214 ? 26.324 55.157 7.247 1.00 18.70 213 ALA A C 1
ATOM 1629 O O . ALA A 1 214 ? 25.883 55.344 8.391 1.00 17.45 213 ALA A O 1
ATOM 1631 N N . THR A 1 215 ? 26.492 53.954 6.703 1.00 18.96 214 THR A N 1
ATOM 1632 C CA . THR A 1 215 ? 26.268 52.725 7.420 1.00 20.83 214 THR A CA 1
ATOM 1633 C C . THR A 1 215 ? 27.096 52.690 8.702 1.00 20.16 214 THR A C 1
ATOM 1634 O O . THR A 1 215 ? 26.550 52.436 9.788 1.00 21.19 214 THR A O 1
ATOM 1638 N N . ILE A 1 216 ? 28.407 52.959 8.562 1.00 18.43 215 ILE A N 1
ATOM 1639 C CA . ILE A 1 216 ? 29.285 53.112 9.730 1.00 16.76 215 ILE A CA 1
ATOM 1640 C C . ILE A 1 216 ? 28.742 54.132 10.721 1.00 17.42 215 ILE A C 1
ATOM 1641 O O . ILE A 1 216 ? 28.648 53.839 11.904 1.00 16.67 215 ILE A O 1
ATOM 1646 N N . HIS A 1 217 ? 28.367 55.309 10.264 1.00 17.23 216 HIS A N 1
ATOM 1647 C CA . HIS A 1 217 ? 27.914 56.329 11.208 1.00 17.87 216 HIS A CA 1
ATOM 1648 C C . HIS A 1 217 ? 26.590 55.992 11.850 1.00 17.14 216 HIS A C 1
ATOM 1649 O O . HIS A 1 217 ? 26.340 56.372 12.994 1.00 16.79 216 HIS A O 1
ATOM 1656 N N . MET A 1 218 ? 25.749 55.225 11.170 1.00 17.04 217 MET A N 1
ATOM 1657 C CA . MET A 1 218 ? 24.535 54.747 11.823 1.00 17.49 217 MET A CA 1
ATOM 1658 C C . MET A 1 218 ? 24.824 53.902 13.074 1.00 17.32 217 MET A C 1
ATOM 1659 O O . MET A 1 218 ? 23.940 53.774 13.916 1.00 16.78 217 MET A O 1
ATOM 1664 N N . ILE A 1 219 ? 25.989 53.238 13.088 1.00 15.40 218 ILE A N 1
ATOM 1665 C CA . ILE A 1 219 ? 26.441 52.326 14.153 1.00 17.11 218 ILE A CA 1
ATOM 1666 C C . ILE A 1 219 ? 27.276 53.068 15.194 1.00 15.60 218 ILE A C 1
ATOM 1667 O O . ILE A 1 219 ? 27.252 52.715 16.336 1.00 17.31 218 ILE A O 1
ATOM 1672 N N . THR A 1 220 ? 28.052 54.059 14.784 1.00 15.50 219 THR A N 1
ATOM 1673 C CA . THR A 1 220 ? 28.990 54.693 15.682 1.00 15.77 219 THR A CA 1
ATOM 1674 C C . THR A 1 220 ? 28.524 56.051 16.144 1.00 17.56 219 THR A C 1
ATOM 1675 O O . THR A 1 220 ? 28.932 56.490 17.209 1.00 18.92 219 THR A O 1
ATOM 1679 N N . ASP A 1 221 ? 27.622 56.676 15.394 1.00 17.27 220 ASP A N 1
ATOM 1680 C CA . ASP A 1 221 ? 27.255 58.053 15.634 1.00 17.56 220 ASP A CA 1
ATOM 1681 C C . ASP A 1 221 ? 25.858 58.383 15.074 1.00 17.91 220 ASP A C 1
ATOM 1682 O O . ASP A 1 221 ? 25.669 59.386 14.383 1.00 16.98 220 ASP A O 1
ATOM 1687 N N . PRO A 1 222 ? 24.860 57.541 15.351 1.00 17.25 221 PRO A N 1
ATOM 1688 C CA . PRO A 1 222 ? 23.539 57.739 14.750 1.00 16.72 221 PRO A CA 1
ATOM 1689 C C . PRO A 1 222 ? 22.896 59.038 15.154 1.00 16.56 221 PRO A C 1
ATOM 1690 O O . PRO A 1 222 ? 21.954 59.491 14.503 1.00 16.51 221 PRO A O 1
ATOM 1694 N N . GLY A 1 223 ? 23.344 59.640 16.253 1.00 16.28 222 GLY A N 1
ATOM 1695 C CA . GLY A 1 223 ? 22.795 60.934 16.601 1.00 15.69 222 GLY A CA 1
ATOM 1696 C C . GLY A 1 223 ? 23.182 62.051 15.628 1.00 15.70 222 GLY A C 1
ATOM 1697 O O . GLY A 1 223 ? 22.673 63.172 15.789 1.00 15.99 222 GLY A O 1
ATOM 1698 N N . ARG A 1 224 ? 24.043 61.761 14.653 1.00 14.89 223 ARG A N 1
ATOM 1699 C CA . ARG A 1 224 ? 24.511 62.830 13.741 1.00 16.94 223 ARG A CA 1
ATOM 1700 C C . ARG A 1 224 ? 23.456 63.085 12.677 1.00 17.01 223 ARG A C 1
ATOM 1701 O O . ARG A 1 224 ? 23.541 64.069 11.951 1.00 19.29 223 ARG A O 1
ATOM 1709 N N . PHE A 1 225 ? 22.489 62.171 12.550 1.00 16.08 224 PHE A N 1
ATOM 1710 C CA . PHE A 1 225 ? 21.464 62.272 11.518 1.00 15.30 224 PHE A CA 1
ATOM 1711 C C . PHE A 1 225 ? 20.190 62.880 11.982 1.00 15.13 224 PHE A C 1
ATOM 1712 O O . PHE A 1 225 ? 19.694 62.548 13.089 1.00 15.21 224 PHE A O 1
ATOM 1720 N N . ASP A 1 226 ? 19.641 63.748 11.121 1.00 13.77 225 ASP A N 1
ATOM 1721 C CA . ASP A 1 226 ? 18.328 64.333 11.358 1.00 13.53 225 ASP A CA 1
ATOM 1722 C C . ASP A 1 226 ? 17.462 63.788 10.247 1.00 12.62 225 ASP A C 1
ATOM 1723 O O . ASP A 1 226 ? 16.663 62.875 10.455 1.00 13.50 225 ASP A O 1
ATOM 1728 N N . VAL A 1 227 ? 17.607 64.336 9.053 1.00 12.68 226 VAL A N 1
ATOM 1729 C CA . VAL A 1 227 ? 16.883 63.751 7.927 1.00 13.09 226 VAL A CA 1
ATOM 1730 C C . VAL A 1 227 ? 17.922 63.218 6.990 1.00 12.80 226 VAL A C 1
ATOM 1731 O O . VAL A 1 227 ? 18.922 63.862 6.746 1.00 12.29 226 VAL A O 1
ATOM 1735 N N . ILE A 1 228 ? 17.705 61.994 6.520 1.00 11.87 227 ILE A N 1
ATOM 1736 C CA . ILE A 1 228 ? 18.572 61.411 5.513 1.00 12.59 227 ILE A CA 1
ATOM 1737 C C . ILE A 1 228 ? 17.724 61.268 4.276 1.00 13.58 227 ILE A C 1
ATOM 1738 O O . ILE A 1 228 ? 16.591 60.814 4.352 1.00 14.09 227 ILE A O 1
ATOM 1743 N N . VAL A 1 229 ? 18.300 61.632 3.122 1.00 10.85 228 VAL A N 1
ATOM 1744 C CA . VAL A 1 229 ? 17.602 61.367 1.885 1.00 12.21 228 VAL A CA 1
ATOM 1745 C C . VAL A 1 229 ? 18.464 60.450 1.054 1.00 13.09 228 VAL A C 1
ATOM 1746 O O . VAL A 1 229 ? 19.685 60.629 1.013 1.00 12.42 228 VAL A O 1
ATOM 1750 N N . THR A 1 230 ? 17.839 59.499 0.388 1.00 11.84 229 THR A N 1
ATOM 1751 C CA . THR A 1 230 ? 18.658 58.604 -0.424 1.00 13.21 229 THR A CA 1
ATOM 1752 C C . THR A 1 230 ? 17.785 57.930 -1.475 1.00 12.74 229 THR A C 1
ATOM 1753 O O . THR A 1 230 ? 16.574 58.130 -1.503 1.00 11.98 229 THR A O 1
ATOM 1757 N N . ASP A 1 231 ? 18.404 57.126 -2.332 1.00 12.69 230 ASP A N 1
ATOM 1758 C CA . ASP A 1 231 ? 17.658 56.544 -3.399 1.00 12.82 230 ASP A CA 1
ATOM 1759 C C . ASP A 1 231 ? 16.995 55.236 -2.947 1.00 12.24 230 ASP A C 1
ATOM 1760 O O . ASP A 1 231 ? 16.997 54.867 -1.777 1.00 11.34 230 ASP A O 1
ATOM 1765 N N . ASN A 1 232 ? 16.405 54.580 -3.916 1.00 13.43 231 ASN A N 1
ATOM 1766 C CA . ASN A 1 232 ? 15.576 53.425 -3.613 1.00 13.83 231 ASN A CA 1
ATOM 1767 C C . ASN A 1 232 ? 16.451 52.282 -3.089 1.00 15.29 231 ASN A C 1
ATOM 1768 O O . ASN A 1 232 ? 16.121 51.652 -2.080 1.00 14.85 231 ASN A O 1
ATOM 1773 N N . LEU A 1 233 ? 17.568 51.982 -3.752 1.00 14.78 232 LEU A N 1
ATOM 1774 C CA . LEU A 1 233 ? 18.347 50.841 -3.350 1.00 14.60 232 LEU A CA 1
ATOM 1775 C C . LEU A 1 233 ? 19.067 51.079 -2.043 1.00 15.80 232 LEU A C 1
ATOM 1776 O O . LEU A 1 233 ? 18.958 50.266 -1.128 1.00 16.63 232 LEU A O 1
ATOM 1781 N N . PHE A 1 234 ? 19.785 52.190 -1.945 1.00 14.44 233 PHE A N 1
ATOM 1782 C CA . PHE A 1 234 ? 20.498 52.459 -0.732 1.00 13.84 233 PHE A CA 1
ATOM 1783 C C . PHE A 1 234 ? 19.511 52.679 0.409 1.00 13.58 233 PHE A C 1
ATOM 1784 O O . PHE A 1 234 ? 19.784 52.274 1.551 1.00 13.99 233 PHE A O 1
ATOM 1792 N N . GLY A 1 235 ? 18.382 53.327 0.118 1.00 14.66 234 GLY A N 1
ATOM 1793 C CA . GLY A 1 235 ? 17.386 53.572 1.150 1.00 14.60 234 GLY A CA 1
ATOM 1794 C C . GLY A 1 235 ? 16.848 52.265 1.685 1.00 15.49 234 GLY A C 1
ATOM 1795 O O . GLY A 1 235 ? 16.632 52.125 2.887 1.00 14.68 234 GLY A O 1
ATOM 1796 N N . ASP A 1 236 ? 16.667 51.278 0.814 1.00 16.07 235 ASP A N 1
ATOM 1797 C CA . ASP A 1 236 ? 16.223 49.951 1.267 1.00 17.38 235 ASP A CA 1
ATOM 1798 C C . ASP A 1 236 ? 17.145 49.383 2.338 1.00 17.19 235 ASP A C 1
ATOM 1799 O O . ASP A 1 236 ? 16.692 48.848 3.357 1.00 18.19 235 ASP A O 1
ATOM 1804 N N . ILE A 1 237 ? 18.451 49.529 2.123 1.00 16.43 236 ILE A N 1
ATOM 1805 C CA . ILE A 1 237 ? 19.428 49.070 3.117 1.00 17.03 236 ILE A CA 1
ATOM 1806 C C . ILE A 1 237 ? 19.417 49.933 4.360 1.00 16.63 236 ILE A C 1
ATOM 1807 O O . ILE A 1 237 ? 19.296 49.451 5.520 1.00 17.57 236 ILE A O 1
ATOM 1812 N N . ILE A 1 238 ? 19.538 51.214 4.167 1.00 14.95 237 ILE A N 1
ATOM 1813 C CA . ILE A 1 238 ? 19.806 51.984 5.345 1.00 18.53 237 ILE A CA 1
ATOM 1814 C C . ILE A 1 238 ? 18.564 52.193 6.216 1.00 17.98 237 ILE A C 1
ATOM 1815 O O . ILE A 1 238 ? 18.720 52.459 7.398 1.00 16.43 237 ILE A O 1
ATOM 1820 N N . THR A 1 239 ? 17.350 52.049 5.664 1.00 17.41 238 THR A N 1
ATOM 1821 C CA . THR A 1 239 ? 16.169 52.145 6.515 1.00 17.27 238 THR A CA 1
ATOM 1822 C C . THR A 1 239 ? 16.053 50.939 7.393 1.00 17.97 238 THR A C 1
ATOM 1823 O O . THR A 1 239 ? 15.582 51.074 8.523 1.00 17.67 238 THR A O 1
ATOM 1827 N N . ASP A 1 240 ? 16.437 49.771 6.889 1.00 16.99 239 ASP A N 1
ATOM 1828 C CA . ASP A 1 240 ? 16.505 48.581 7.736 1.00 16.73 239 ASP A CA 1
ATOM 1829 C C . ASP A 1 240 ? 17.613 48.690 8.776 1.00 16.33 239 ASP A C 1
ATOM 1830 O O . ASP A 1 240 ? 17.406 48.346 9.928 1.00 17.06 239 ASP A O 1
ATOM 1835 N N . LEU A 1 241 ? 18.762 49.229 8.398 1.00 16.49 240 LEU A N 1
ATOM 1836 C CA . LEU A 1 241 ? 19.804 49.438 9.383 1.00 17.28 240 LEU A CA 1
ATOM 1837 C C . LEU A 1 241 ? 19.315 50.408 10.458 1.00 17.13 240 LEU A C 1
ATOM 1838 O O . LEU A 1 241 ? 19.549 50.144 11.655 1.00 20.03 240 LEU A O 1
ATOM 1843 N N . ALA A 1 242 ? 18.565 51.438 10.064 1.00 16.68 241 ALA A N 1
ATOM 1844 C CA . ALA A 1 242 ? 18.016 52.438 10.959 1.00 15.63 241 ALA A CA 1
ATOM 1845 C C . ALA A 1 242 ? 17.110 51.749 11.967 1.00 16.59 241 ALA A C 1
ATOM 1846 O O . ALA A 1 242 ? 17.144 52.029 13.171 1.00 16.46 241 ALA A O 1
ATOM 1848 N N . ALA A 1 243 ? 16.283 50.837 11.465 1.00 15.72 242 ALA A N 1
ATOM 1849 C CA . ALA A 1 243 ? 15.283 50.207 12.324 1.00 16.72 242 ALA A CA 1
ATOM 1850 C C . ALA A 1 243 ? 16.065 49.373 13.293 1.00 17.00 242 ALA A C 1
ATOM 1851 O O . ALA A 1 243 ? 15.772 49.373 14.490 1.00 17.35 242 ALA A O 1
ATOM 1853 N N . ALA A 1 244 ? 17.094 48.678 12.805 1.00 16.20 243 ALA A N 1
ATOM 1854 C CA . ALA A 1 244 ? 17.829 47.847 13.732 1.00 15.62 243 ALA A CA 1
ATOM 1855 C C . ALA A 1 244 ? 18.460 48.663 14.843 1.00 16.31 243 ALA A C 1
ATOM 1856 O O . ALA A 1 244 ? 18.408 48.251 16.008 1.00 15.25 243 ALA A O 1
ATOM 1858 N N . VAL A 1 245 ? 19.036 49.827 14.525 1.00 16.75 244 VAL A N 1
ATOM 1859 C CA . VAL A 1 245 ? 19.756 50.491 15.594 1.00 16.37 244 VAL A CA 1
ATOM 1860 C C . VAL A 1 245 ? 18.733 51.098 16.595 1.00 16.03 244 VAL A C 1
ATOM 1861 O O . VAL A 1 245 ? 19.071 51.347 17.751 1.00 16.35 244 VAL A O 1
ATOM 1865 N N . CYS A 1 246 ? 17.483 51.241 16.140 1.00 16.22 245 CYS A N 1
ATOM 1866 C CA . CYS A 1 246 ? 16.376 51.775 16.928 1.00 14.99 245 CYS A CA 1
ATOM 1867 C C . CYS A 1 246 ? 15.563 50.677 17.569 1.00 15.89 245 CYS A C 1
ATOM 1868 O O . CYS A 1 246 ? 14.465 50.923 18.080 1.00 16.09 245 CYS A O 1
ATOM 1871 N N . GLY A 1 247 ? 16.124 49.464 17.578 1.00 14.56 246 GLY A N 1
ATOM 1872 C CA . GLY A 1 247 ? 15.495 48.348 18.259 1.00 16.42 246 GLY A CA 1
ATOM 1873 C C . GLY A 1 247 ? 14.740 47.339 17.421 1.00 15.72 246 GLY A C 1
ATOM 1874 O O . GLY A 1 247 ? 14.084 46.418 17.985 1.00 17.39 246 GLY A O 1
ATOM 1875 N N . GLY A 1 248 ? 14.797 47.517 16.105 1.00 16.76 247 GLY A N 1
ATOM 1876 C CA . GLY A 1 248 ? 14.314 46.539 15.136 1.00 17.19 247 GLY A CA 1
ATOM 1877 C C . GLY A 1 248 ? 13.112 46.945 14.284 1.00 17.52 247 GLY A C 1
ATOM 1878 O O . GLY A 1 248 ? 12.354 47.912 14.568 1.00 15.69 247 GLY A O 1
ATOM 1879 N N . ILE A 1 249 ? 12.923 46.200 13.198 1.00 17.98 248 ILE A N 1
ATOM 1880 C CA . ILE A 1 249 ? 11.828 46.552 12.298 1.00 18.42 248 ILE A CA 1
ATOM 1881 C C . ILE A 1 249 ? 10.470 46.274 12.928 1.00 16.91 248 ILE A C 1
ATOM 1882 O O . ILE A 1 249 ? 9.449 46.786 12.473 1.00 16.41 248 ILE A O 1
ATOM 1887 N N . GLY A 1 250 ? 10.457 45.464 13.992 1.00 17.55 249 GLY A N 1
ATOM 1888 C CA . GLY A 1 250 ? 9.234 45.274 14.779 1.00 14.98 249 GLY A CA 1
ATOM 1889 C C . GLY A 1 250 ? 8.694 46.464 15.507 1.00 15.33 249 GLY A C 1
ATOM 1890 O O . GLY A 1 250 ? 7.595 46.444 16.067 1.00 16.77 249 GLY A O 1
ATOM 1891 N N . LEU A 1 251 ? 9.465 47.524 15.526 1.00 14.41 250 LEU A N 1
ATOM 1892 C CA . LEU A 1 251 ? 9.038 48.797 16.125 1.00 15.14 250 LEU A CA 1
ATOM 1893 C C . LEU A 1 251 ? 9.223 49.905 15.161 1.00 14.60 250 LEU A C 1
ATOM 1894 O O . LEU A 1 251 ? 9.391 51.058 15.575 1.00 15.26 250 LEU A O 1
ATOM 1899 N N . ALA A 1 252 ? 9.211 49.578 13.867 1.00 14.41 251 ALA A N 1
ATOM 1900 C CA . ALA A 1 252 ? 9.397 50.582 12.826 1.00 14.48 251 ALA A CA 1
ATOM 1901 C C . ALA A 1 252 ? 8.124 50.748 12.006 1.00 12.70 251 ALA A C 1
ATOM 1902 O O . ALA A 1 252 ? 7.379 49.786 11.758 1.00 14.18 251 ALA A O 1
ATOM 1904 N N . ALA A 1 253 ? 7.832 52.010 11.684 1.00 12.42 252 ALA A N 1
ATOM 1905 C CA . ALA A 1 253 ? 6.689 52.292 10.815 1.00 13.30 252 ALA A CA 1
ATOM 1906 C C . ALA A 1 253 ? 7.190 52.954 9.530 1.00 12.01 252 ALA A C 1
ATOM 1907 O O . ALA A 1 253 ? 8.283 53.521 9.468 1.00 12.36 252 ALA A O 1
ATOM 1909 N N . SER A 1 254 ? 6.356 52.861 8.512 1.00 12.76 253 SER A N 1
ATOM 1910 C CA . SER A 1 254 ? 6.766 53.297 7.178 1.00 13.83 253 SER A CA 1
ATOM 1911 C C . SER A 1 254 ? 5.623 54.042 6.540 1.00 14.05 253 SER A C 1
ATOM 1912 O O . SER A 1 254 ? 4.474 53.703 6.749 1.00 15.92 253 SER A O 1
ATOM 1915 N N . GLY A 1 255 ? 5.950 55.110 5.808 1.00 14.26 254 GLY A N 1
ATOM 1916 C CA . GLY A 1 255 ? 4.924 55.829 5.033 1.00 13.63 254 GLY A CA 1
ATOM 1917 C C . GLY A 1 255 ? 5.352 55.692 3.584 1.00 13.97 254 GLY A C 1
ATOM 1918 O O . GLY A 1 255 ? 6.538 55.738 3.268 1.00 14.81 254 GLY A O 1
ATOM 1919 N N . ASN A 1 256 ? 4.374 55.454 2.728 1.00 12.72 255 ASN A N 1
ATOM 1920 C CA . ASN A 1 256 ? 4.643 55.335 1.311 1.00 12.83 255 ASN A CA 1
ATOM 1921 C C . ASN A 1 256 ? 3.817 56.386 0.712 1.00 12.62 255 ASN A C 1
ATOM 1922 O O . ASN A 1 256 ? 2.627 56.293 0.659 1.00 10.96 255 ASN A O 1
ATOM 1927 N N . ILE A 1 257 ? 4.484 57.458 0.341 1.00 12.80 256 ILE A N 1
ATOM 1928 C CA . ILE A 1 257 ? 3.789 58.685 0.169 1.00 13.58 256 ILE A CA 1
ATOM 1929 C C . ILE A 1 257 ? 3.842 59.217 -1.237 1.00 14.02 256 ILE A C 1
ATOM 1930 O O . ILE A 1 257 ? 4.879 59.242 -1.867 1.00 13.78 256 ILE A O 1
ATOM 1935 N N . ASP A 1 258 ? 2.670 59.650 -1.688 1.00 13.82 257 ASP A N 1
ATOM 1936 C CA . ASP A 1 258 ? 2.566 60.459 -2.885 1.00 15.03 257 ASP A CA 1
ATOM 1937 C C . ASP A 1 258 ? 2.452 61.882 -2.406 1.00 14.31 257 ASP A C 1
ATOM 1938 O O . ASP A 1 258 ? 1.401 62.309 -1.981 1.00 14.88 257 ASP A O 1
ATOM 1943 N N . ALA A 1 259 ? 3.570 62.605 -2.405 1.00 14.08 258 ALA A N 1
ATOM 1944 C CA . ALA A 1 259 ? 3.580 63.977 -1.866 1.00 15.06 258 ALA A CA 1
ATOM 1945 C C . ALA A 1 259 ? 2.665 64.941 -2.607 1.00 17.31 258 ALA A C 1
ATOM 1946 O O . ALA A 1 259 ? 2.381 66.041 -2.106 1.00 18.21 258 ALA A O 1
ATOM 1948 N N . THR A 1 260 ? 2.258 64.566 -3.813 1.00 18.35 259 THR A N 1
ATOM 1949 C CA . THR A 1 260 ? 1.388 65.442 -4.588 1.00 17.33 259 THR A CA 1
ATOM 1950 C C . THR A 1 260 ? -0.043 65.303 -4.108 1.00 18.83 259 THR A C 1
ATOM 1951 O O . THR A 1 260 ? -0.914 66.083 -4.500 1.00 18.49 259 THR A O 1
ATOM 1955 N N . ARG A 1 261 ? -0.267 64.280 -3.289 1.00 18.56 260 ARG A N 1
ATOM 1956 C CA . ARG A 1 261 ? -1.592 63.901 -2.792 1.00 19.59 260 ARG A CA 1
ATOM 1957 C C . ARG A 1 261 ? -2.584 63.501 -3.888 1.00 20.45 260 ARG A C 1
ATOM 1958 O O . ARG A 1 261 ? -3.774 63.385 -3.620 1.00 22.44 260 ARG A O 1
ATOM 1966 N N . ALA A 1 262 ? -2.109 63.246 -5.108 1.00 19.76 261 ALA A N 1
ATOM 1967 C CA . ALA A 1 262 ? -3.013 62.794 -6.169 1.00 19.87 261 ALA A CA 1
ATOM 1968 C C . ALA A 1 262 ? -3.575 61.397 -5.844 1.00 20.58 261 ALA A C 1
ATOM 1969 O O . ALA A 1 262 ? -4.781 61.138 -6.021 1.00 21.71 261 ALA A O 1
ATOM 1971 N N . ASN A 1 263 ? -2.687 60.532 -5.356 1.00 19.19 262 ASN A N 1
ATOM 1972 C CA . ASN A 1 263 ? -3.014 59.181 -4.870 1.00 19.78 262 ASN A CA 1
ATOM 1973 C C . ASN A 1 263 ? -2.940 59.180 -3.336 1.00 18.87 262 ASN A C 1
ATOM 1974 O O . ASN A 1 263 ? -2.129 59.889 -2.765 1.00 17.35 262 ASN A O 1
ATOM 1979 N N . PRO A 1 264 ? -3.751 58.361 -2.680 1.00 18.23 263 PRO A N 1
ATOM 1980 C CA . PRO A 1 264 ? -3.616 58.183 -1.239 1.00 17.18 263 PRO A CA 1
ATOM 1981 C C . PRO A 1 264 ? -2.260 57.578 -0.908 1.00 15.85 263 PRO A C 1
ATOM 1982 O O . PRO A 1 264 ? -1.782 56.664 -1.607 1.00 16.31 263 PRO A O 1
ATOM 1986 N N . SER A 1 265 ? -1.667 58.049 0.184 1.00 13.77 264 SER A N 1
ATOM 1987 C CA . SER A 1 265 ? -0.451 57.438 0.682 1.00 12.79 264 SER A CA 1
ATOM 1988 C C . SER A 1 265 ? -0.795 56.246 1.538 1.00 12.72 264 SER A C 1
ATOM 1989 O O . SER A 1 265 ? -1.932 56.094 2.000 1.00 13.56 264 SER A O 1
ATOM 1992 N N . MET A 1 266 ? 0.187 55.380 1.726 1.00 13.09 265 MET A N 1
ATOM 1993 C CA . MET A 1 266 ? -0.048 54.183 2.469 1.00 12.18 265 MET A CA 1
ATOM 1994 C C . MET A 1 266 ? 0.916 54.127 3.636 1.00 12.96 265 MET A C 1
ATOM 1995 O O . MET A 1 266 ? 2.059 54.583 3.553 1.00 13.77 265 MET A O 1
ATOM 2004 N N . PHE A 1 267 ? 0.439 53.563 4.737 1.00 12.81 266 PHE A N 1
ATOM 2005 C CA . PHE A 1 267 ? 1.238 53.506 5.946 1.00 11.59 266 PHE A CA 1
ATOM 2006 C C . PHE A 1 267 ? 1.120 52.149 6.524 1.00 12.23 266 PHE A C 1
ATOM 2007 O O . PHE A 1 267 ? 0.043 51.591 6.501 1.00 13.03 266 PHE A O 1
ATOM 2015 N N . GLU A 1 268 ? 2.220 51.645 7.069 1.00 12.01 267 GLU A N 1
ATOM 2016 C CA . GLU A 1 268 ? 2.285 50.248 7.490 1.00 11.25 267 GLU A CA 1
ATOM 2017 C C . GLU A 1 268 ? 3.411 50.121 8.512 1.00 12.77 267 GLU A C 1
ATOM 2018 O O . GLU A 1 268 ? 4.380 50.899 8.473 1.00 12.89 267 GLU A O 1
ATOM 2024 N N . PRO A 1 269 ? 3.334 49.118 9.375 1.00 12.40 268 PRO A N 1
ATOM 2025 C CA . PRO A 1 269 ? 4.478 48.739 10.193 1.00 13.32 268 PRO A CA 1
ATOM 2026 C C . PRO A 1 269 ? 5.487 48.152 9.195 1.00 14.62 268 PRO A C 1
ATOM 2027 O O . PRO A 1 269 ? 5.117 47.584 8.167 1.00 13.30 268 PRO A O 1
ATOM 2031 N N . VAL A 1 270 ? 6.767 48.301 9.478 1.00 15.87 269 VAL A N 1
ATOM 2032 C CA . VAL A 1 270 ? 7.777 47.771 8.568 1.00 14.97 269 VAL A CA 1
ATOM 2033 C C . VAL A 1 270 ? 7.783 46.272 8.568 1.00 15.90 269 VAL A C 1
ATOM 2034 O O . VAL A 1 270 ? 8.062 45.629 7.551 1.00 14.73 269 VAL A O 1
ATOM 2038 N N . HIS A 1 271 ? 7.465 45.683 9.717 1.00 16.35 270 HIS A N 1
ATOM 2039 C CA . HIS A 1 271 ? 7.558 44.257 9.818 1.00 16.37 270 HIS A CA 1
ATOM 2040 C C . HIS A 1 271 ? 6.625 43.514 8.846 1.00 17.38 270 HIS A C 1
ATOM 2041 O O . HIS A 1 271 ? 5.626 44.042 8.345 1.00 16.16 270 HIS A O 1
ATOM 2048 N N . GLY A 1 272 ? 6.974 42.251 8.652 1.00 17.15 271 GLY A N 1
ATOM 2049 C CA . GLY A 1 272 ? 6.246 41.384 7.755 1.00 17.94 271 GLY A CA 1
ATOM 2050 C C . GLY A 1 272 ? 5.116 40.705 8.481 1.00 16.70 271 GLY A C 1
ATOM 2051 O O . GLY A 1 272 ? 4.734 41.064 9.609 1.00 16.58 271 GLY A O 1
ATOM 2052 N N . SER A 1 273 ? 4.568 39.711 7.809 1.00 16.30 272 SER A N 1
ATOM 2053 C CA . SER A 1 273 ? 3.379 39.031 8.259 1.00 17.14 272 SER A CA 1
ATOM 2054 C C . SER A 1 273 ? 3.597 37.960 9.306 1.00 16.69 272 SER A C 1
ATOM 2055 O O . SER A 1 273 ? 2.627 37.437 9.837 1.00 16.43 272 SER A O 1
ATOM 2058 N N . ALA A 1 274 ? 4.855 37.605 9.565 1.00 16.24 273 ALA A N 1
ATOM 2059 C CA . ALA A 1 274 ? 5.181 36.618 10.624 1.00 16.59 273 ALA A CA 1
ATOM 2060 C C . ALA A 1 274 ? 4.142 35.508 10.765 1.00 17.65 273 ALA A C 1
ATOM 2061 O O . ALA A 1 274 ? 3.548 35.348 11.813 1.00 15.95 273 ALA A O 1
ATOM 2063 N N . PRO A 1 275 ? 3.921 34.745 9.694 1.00 19.07 274 PRO A N 1
ATOM 2064 C CA . PRO A 1 275 ? 2.831 33.753 9.639 1.00 19.03 274 PRO A CA 1
ATOM 2065 C C . PRO A 1 275 ? 2.883 32.699 10.751 1.00 19.77 274 PRO A C 1
ATOM 2066 O O . PRO A 1 275 ? 1.857 32.130 11.176 1.00 19.30 274 PRO A O 1
ATOM 2070 N N . ASP A 1 276 ? 4.091 32.448 11.235 1.00 21.08 275 ASP A N 1
ATOM 2071 C CA . ASP A 1 276 ? 4.326 31.478 12.314 1.00 21.82 275 ASP A CA 1
ATOM 2072 C C . ASP A 1 276 ? 3.602 31.813 13.612 1.00 20.89 275 ASP A C 1
ATOM 2073 O O . ASP A 1 276 ? 3.404 30.939 14.445 1.00 21.06 275 ASP A O 1
ATOM 2078 N N . ILE A 1 277 ? 3.283 33.094 13.821 1.00 19.70 276 ILE A N 1
ATOM 2079 C CA . ILE A 1 277 ? 2.596 33.521 15.033 1.00 18.72 276 ILE A CA 1
ATOM 2080 C C . ILE A 1 277 ? 1.237 34.135 14.724 1.00 17.17 276 ILE A C 1
ATOM 2081 O O . ILE A 1 277 ? 0.607 34.666 15.604 1.00 16.97 276 ILE A O 1
ATOM 2086 N N . ALA A 1 278 ? 0.783 33.997 13.479 1.00 16.72 277 ALA A N 1
ATOM 2087 C CA . ALA A 1 278 ? -0.475 34.585 13.033 1.00 17.32 277 ALA A CA 1
ATOM 2088 C C . ALA A 1 278 ? -1.649 34.235 13.912 1.00 18.08 277 ALA A C 1
ATOM 2089 O O . ALA A 1 278 ? -1.925 33.061 14.162 1.00 17.05 277 ALA A O 1
ATOM 2091 N N . GLY A 1 279 ? -2.355 35.264 14.383 1.00 18.72 278 GLY A N 1
ATOM 2092 C CA . GLY A 1 279 ? -3.628 35.066 15.064 1.00 19.88 278 GLY A CA 1
ATOM 2093 C C . GLY A 1 279 ? -3.537 34.519 16.482 1.00 20.50 278 GLY A C 1
ATOM 2094 O O . GLY A 1 279 ? -4.544 34.178 17.108 1.00 21.39 278 GLY A O 1
ATOM 2095 N N . GLN A 1 280 ? -2.309 34.457 16.992 1.00 20.87 279 GLN A N 1
ATOM 2096 C CA . GLN A 1 280 ? -2.026 33.991 18.340 1.00 20.12 279 GLN A CA 1
ATOM 2097 C C . GLN A 1 280 ? -2.162 35.094 19.393 1.00 20.47 279 GLN A C 1
ATOM 2098 O O . GLN A 1 280 ? -2.106 34.821 20.600 1.00 20.10 279 GLN A O 1
ATOM 2104 N N . GLY A 1 281 ? -2.337 36.334 18.933 1.00 19.47 280 GLY A N 1
ATOM 2105 C CA . GLY A 1 281 ? -2.432 37.469 19.835 1.00 20.50 280 GLY A CA 1
ATOM 2106 C C . GLY A 1 281 ? -1.105 37.741 20.537 1.00 19.43 280 GLY A C 1
ATOM 2107 O O . GLY A 1 281 ? -1.064 38.264 21.645 1.00 19.00 280 GLY A O 1
ATOM 2108 N N . ILE A 1 282 ? -0.034 37.328 19.881 1.00 18.58 281 ILE A N 1
ATOM 2109 C CA . ILE A 1 282 ? 1.331 37.530 20.337 1.00 19.02 281 ILE A CA 1
ATOM 2110 C C . ILE A 1 282 ? 1.923 38.773 19.693 1.00 17.55 281 ILE A C 1
ATOM 2111 O O . ILE A 1 282 ? 2.702 39.485 20.319 1.00 17.60 281 ILE A O 1
ATOM 2116 N N . ALA A 1 283 ? 1.567 39.049 18.439 1.00 15.98 282 ALA A N 1
ATOM 2117 C CA . ALA A 1 283 ? 2.263 40.104 17.711 1.00 14.32 282 ALA A CA 1
ATOM 2118 C C . ALA A 1 283 ? 2.105 41.444 18.375 1.00 14.16 282 ALA A C 1
ATOM 2119 O O . ALA A 1 283 ? 1.028 41.800 18.819 1.00 15.89 282 ALA A O 1
ATOM 2121 N N . ASP A 1 284 ? 3.193 42.203 18.390 1.00 13.91 283 ASP A N 1
ATOM 2122 C CA . ASP A 1 284 ? 3.180 43.531 18.975 1.00 13.59 283 ASP A CA 1
ATOM 2123 C C . ASP A 1 284 ? 2.590 44.493 17.948 1.00 12.25 283 ASP A C 1
ATOM 2124 O O . ASP A 1 284 ? 3.161 44.655 16.868 1.00 13.85 283 ASP A O 1
ATOM 2129 N N . PRO A 1 285 ? 1.478 45.166 18.263 1.00 12.60 284 PRO A N 1
ATOM 2130 C CA . PRO A 1 285 ? 0.890 46.138 17.331 1.00 11.08 284 PRO A CA 1
ATOM 2131 C C . PRO A 1 285 ? 1.502 47.517 17.405 1.00 10.96 284 PRO A C 1
ATOM 2132 O O . PRO A 1 285 ? 0.960 48.403 16.774 1.00 9.32 284 PRO A O 1
ATOM 2136 N N . THR A 1 286 ? 2.538 47.682 18.207 1.00 10.56 285 THR A N 1
ATOM 2137 C CA . THR A 1 286 ? 3.130 49.013 18.347 1.00 11.89 285 THR A CA 1
ATOM 2138 C C . THR A 1 286 ? 3.479 49.656 16.991 1.00 11.74 285 THR A C 1
ATOM 2139 O O . THR A 1 286 ? 3.117 50.810 16.715 1.00 11.52 285 THR A O 1
ATOM 2143 N N . ALA A 1 287 ? 4.184 48.910 16.151 1.00 12.66 286 ALA A N 1
ATOM 2144 C CA . ALA A 1 287 ? 4.644 49.473 14.870 1.00 13.54 286 ALA A CA 1
ATOM 2145 C C . ALA A 1 287 ? 3.416 49.843 14.033 1.00 12.32 286 ALA A C 1
ATOM 2146 O O . ALA A 1 287 ? 3.371 50.904 13.419 1.00 12.42 286 ALA A O 1
ATOM 2148 N N . ALA A 1 288 ? 2.390 49.000 14.040 1.00 10.91 287 ALA A N 1
ATOM 2149 C CA . ALA A 1 288 ? 1.229 49.336 13.221 1.00 11.34 287 ALA A CA 1
ATOM 2150 C C . ALA A 1 288 ? 0.586 50.588 13.760 1.00 11.76 287 ALA A C 1
ATOM 2151 O O . ALA A 1 288 ? 0.142 51.420 13.011 1.00 13.24 287 ALA A O 1
ATOM 2153 N N . ILE A 1 289 ? 0.587 50.743 15.066 1.00 10.73 288 ILE A N 1
ATOM 2154 C CA . ILE A 1 289 ? 0.032 51.965 15.638 1.00 11.31 288 ILE A CA 1
ATOM 2155 C C . ILE A 1 289 ? 0.862 53.177 15.327 1.00 11.22 288 ILE A C 1
ATOM 2156 O O . ILE A 1 289 ? 0.317 54.281 15.096 1.00 11.80 288 ILE A O 1
ATOM 2161 N N . MET A 1 290 ? 2.174 52.988 15.363 1.00 11.48 289 MET A N 1
ATOM 2162 C CA . MET A 1 290 ? 3.100 54.051 14.977 1.00 12.63 289 MET A CA 1
ATOM 2163 C C . MET A 1 290 ? 2.852 54.455 13.526 1.00 13.01 289 MET A C 1
ATOM 2164 O O . MET A 1 290 ? 2.986 55.632 13.173 1.00 12.26 289 MET A O 1
ATOM 2169 N N . SER A 1 291 ? 2.491 53.487 12.683 1.00 11.89 290 SER A N 1
ATOM 2170 C CA . SER A 1 291 ? 2.229 53.829 11.309 1.00 12.34 290 SER A CA 1
ATOM 2171 C C . SER A 1 291 ? 0.971 54.659 11.219 1.00 11.80 290 SER A C 1
ATOM 2172 O O . SER A 1 291 ? 0.865 55.472 10.313 1.00 12.40 290 SER A O 1
ATOM 2175 N N . VAL A 1 292 ? 0.000 54.408 12.123 1.00 11.53 291 VAL A N 1
ATOM 2176 C CA . VAL A 1 292 ? -1.158 55.302 12.226 1.00 10.62 291 VAL A CA 1
ATOM 2177 C C . VAL A 1 292 ? -0.750 56.741 12.543 1.00 12.32 291 VAL A C 1
ATOM 2178 O O . VAL A 1 292 ? -1.339 57.676 11.999 1.00 11.73 291 VAL A O 1
ATOM 2182 N N . ALA A 1 293 ? 0.251 56.937 13.401 1.00 12.30 292 ALA A N 1
ATOM 2183 C CA . ALA A 1 293 ? 0.667 58.312 13.666 1.00 12.40 292 ALA A CA 1
ATOM 2184 C C . ALA A 1 293 ? 1.203 58.946 12.421 1.00 12.07 292 ALA A C 1
ATOM 2185 O O . ALA A 1 293 ? 0.968 60.103 12.147 1.00 12.92 292 ALA A O 1
ATOM 2187 N N . LEU A 1 294 ? 1.975 58.169 11.658 1.00 12.44 293 LEU A N 1
ATOM 2188 C CA . LEU A 1 294 ? 2.507 58.676 10.407 1.00 11.21 293 LEU A CA 1
ATOM 2189 C C . LEU A 1 294 ? 1.370 59.060 9.467 1.00 11.29 293 LEU A C 1
ATOM 2190 O O . LEU A 1 294 ? 1.407 60.099 8.832 1.00 12.09 293 LEU A O 1
ATOM 2195 N N . LEU A 1 295 ? 0.377 58.190 9.390 1.00 10.22 294 LEU A N 1
ATOM 2196 C CA . LEU A 1 295 ? -0.732 58.421 8.521 1.00 10.60 294 LEU A CA 1
ATOM 2197 C C . LEU A 1 295 ? -1.444 59.714 8.916 1.00 11.74 294 LEU A C 1
ATOM 2198 O O . LEU A 1 295 ? -1.727 60.571 8.056 1.00 12.83 294 LEU A O 1
ATOM 2203 N N . LEU A 1 296 ? -1.679 59.870 10.210 1.00 12.29 295 LEU A N 1
ATOM 2204 C CA . LEU A 1 296 ? -2.372 61.059 10.721 1.00 13.94 295 LEU A CA 1
ATOM 2205 C C . LEU A 1 296 ? -1.584 62.316 10.407 1.00 14.09 295 LEU A C 1
ATOM 2206 O O . LEU A 1 296 ? -2.150 63.320 9.962 1.00 14.62 295 LEU A O 1
ATOM 2211 N N . SER A 1 297 ? -0.280 62.254 10.626 1.00 14.30 296 SER A N 1
ATOM 2212 C CA . SER A 1 297 ? 0.587 63.417 10.367 1.00 15.85 296 SER A CA 1
ATOM 2213 C C . SER A 1 297 ? 0.552 63.814 8.886 1.00 16.35 296 SER A C 1
ATOM 2214 O O . SER A 1 297 ? 0.436 64.998 8.532 1.00 18.34 296 SER A O 1
ATOM 2217 N N . HIS A 1 298 ? 0.606 62.824 8.000 1.00 13.83 297 HIS A N 1
ATOM 2218 C CA . HIS A 1 298 ? 0.526 63.049 6.571 1.00 15.16 297 HIS A CA 1
ATOM 2219 C C . HIS A 1 298 ? -0.752 63.755 6.208 1.00 16.70 297 HIS A C 1
ATOM 2220 O O . HIS A 1 298 ? -0.732 64.669 5.382 1.00 16.93 297 HIS A O 1
ATOM 2227 N N . LEU A 1 299 ? -1.835 63.384 6.876 1.00 16.35 298 LEU A N 1
ATOM 2228 C CA . LEU A 1 299 ? -3.137 63.915 6.547 1.00 18.23 298 LEU A CA 1
ATOM 2229 C C . LEU A 1 299 ? -3.416 65.250 7.226 1.00 19.02 298 LEU A C 1
ATOM 2230 O O . LEU A 1 299 ? -4.491 65.851 7.005 1.00 19.74 298 LEU A O 1
ATOM 2235 N N . GLY A 1 300 ? -2.455 65.741 8.010 1.00 18.11 299 GLY A N 1
ATOM 2236 C CA . GLY A 1 300 ? -2.618 67.029 8.689 1.00 18.22 299 GLY A CA 1
ATOM 2237 C C . GLY A 1 300 ? -3.255 66.914 10.063 1.00 17.35 299 GLY A C 1
ATOM 2238 O O . GLY A 1 300 ? -3.554 67.938 10.699 1.00 16.06 299 GLY A O 1
ATOM 2239 N N . GLU A 1 301 ? -3.457 65.680 10.548 1.00 17.84 300 GLU A N 1
ATOM 2240 C CA . GLU A 1 301 ? -4.071 65.458 11.864 1.00 17.97 300 GLU A CA 1
ATOM 2241 C C . GLU A 1 301 ? -2.964 65.472 12.907 1.00 18.72 300 GLU A C 1
ATOM 2242 O O . GLU A 1 301 ? -2.657 64.465 13.547 1.00 18.04 300 GLU A O 1
ATOM 2248 N N . HIS A 1 302 ? -2.335 66.636 13.041 1.00 19.83 301 HIS A N 1
ATOM 2249 C CA . HIS A 1 302 ? -1.092 66.740 13.788 1.00 19.21 301 HIS A CA 1
ATOM 2250 C C . HIS A 1 302 ? -1.299 66.488 15.271 1.00 18.73 301 HIS A C 1
ATOM 2251 O O . HIS A 1 302 ? -0.511 65.797 15.897 1.00 18.06 301 HIS A O 1
ATOM 2258 N N . ASP A 1 303 ? -2.373 67.036 15.834 1.00 18.38 302 ASP A N 1
ATOM 2259 C CA . ASP A 1 303 ? -2.680 66.781 17.242 1.00 18.98 302 ASP A CA 1
ATOM 2260 C C . ASP A 1 303 ? -3.034 65.323 17.496 1.00 18.20 302 ASP A C 1
ATOM 2261 O O . ASP A 1 303 ? -2.563 64.709 18.464 1.00 18.00 302 ASP A O 1
ATOM 2266 N N . ALA A 1 304 ? -3.856 64.756 16.618 1.00 17.55 303 ALA A N 1
ATOM 2267 C CA . ALA A 1 304 ? -4.142 63.313 16.717 1.00 15.72 303 ALA A CA 1
ATOM 2268 C C . ALA A 1 304 ? -2.864 62.472 16.633 1.00 15.24 303 ALA A C 1
ATOM 2269 O O . ALA A 1 304 ? -2.686 61.535 17.403 1.00 15.01 303 ALA A O 1
ATOM 2271 N N . ALA A 1 305 ? -2.000 62.803 15.682 1.00 14.60 304 ALA A N 1
ATOM 2272 C CA . ALA A 1 305 ? -0.736 62.054 15.473 1.00 14.51 304 ALA A CA 1
ATOM 2273 C C . ALA A 1 305 ? 0.146 62.177 16.723 1.00 15.65 304 ALA A C 1
ATOM 2274 O O . ALA A 1 305 ? 0.672 61.189 17.206 1.00 16.72 304 ALA A O 1
ATOM 2276 N N . ALA A 1 306 ? 0.250 63.410 17.246 1.00 17.45 305 ALA A N 1
ATOM 2277 C CA . ALA A 1 306 ? 0.953 63.688 18.512 1.00 17.10 305 ALA A CA 1
ATOM 2278 C C . ALA A 1 306 ? 0.425 62.824 19.658 1.00 17.47 305 ALA A C 1
ATOM 2279 O O . ALA A 1 306 ? 1.206 62.224 20.401 1.00 17.45 305 ALA A O 1
ATOM 2281 N N . ARG A 1 307 ? -0.895 62.697 19.752 1.00 16.72 306 ARG A N 1
ATOM 2282 C CA . ARG A 1 307 ? -1.518 61.852 20.772 1.00 17.29 306 ARG A CA 1
ATOM 2283 C C . ARG A 1 307 ? -1.033 60.413 20.662 1.00 16.18 306 ARG A C 1
ATOM 2284 O O . ARG A 1 307 ? -0.629 59.810 21.666 1.00 17.34 306 ARG A O 1
ATOM 2292 N N . VAL A 1 308 ? -1.057 59.871 19.440 1.00 15.86 307 VAL A N 1
ATOM 2293 C CA . VAL A 1 308 ? -0.643 58.482 19.205 1.00 13.42 307 VAL A CA 1
ATOM 2294 C C . VAL A 1 308 ? 0.822 58.343 19.553 1.00 13.19 307 VAL A C 1
ATOM 2295 O O . VAL A 1 308 ? 1.201 57.383 20.264 1.00 15.00 307 VAL A O 1
ATOM 2299 N N . ASP A 1 309 ? 1.623 59.322 19.133 1.00 14.59 308 ASP A N 1
ATOM 2300 C CA . ASP A 1 309 ? 3.058 59.296 19.414 1.00 15.12 308 ASP A CA 1
ATOM 2301 C C . ASP A 1 309 ? 3.268 59.216 20.894 1.00 14.82 308 ASP A C 1
ATOM 2302 O O . ASP A 1 309 ? 3.994 58.359 21.386 1.00 14.99 308 ASP A O 1
ATOM 2307 N N . ARG A 1 310 ? 2.617 60.113 21.630 1.00 14.41 309 ARG A N 1
ATOM 2308 C CA . ARG A 1 310 ? 2.728 60.085 23.080 1.00 14.20 309 ARG A CA 1
ATOM 2309 C C . ARG A 1 310 ? 2.300 58.755 23.712 1.00 14.48 309 ARG A C 1
ATOM 2310 O O . ARG A 1 310 ? 2.949 58.259 24.640 1.00 16.64 309 ARG A O 1
ATOM 2318 N N . ALA A 1 311 ? 1.226 58.149 23.193 1.00 12.92 310 ALA A N 1
ATOM 2319 C CA . ALA A 1 311 ? 0.673 56.955 23.773 1.00 13.94 310 ALA A CA 1
ATOM 2320 C C . ALA A 1 311 ? 1.610 55.784 23.493 1.00 13.81 310 ALA A C 1
ATOM 2321 O O . ALA A 1 311 ? 1.799 54.894 24.349 1.00 14.61 310 ALA A O 1
ATOM 2323 N N . VAL A 1 312 ? 2.180 55.774 22.292 1.00 13.77 311 VAL A N 1
ATOM 2324 C CA . VAL A 1 312 ? 3.184 54.757 21.966 1.00 13.14 311 VAL A CA 1
ATOM 2325 C C . VAL A 1 312 ? 4.374 54.842 22.883 1.00 13.61 311 VAL A C 1
ATOM 2326 O O . VAL A 1 312 ? 4.857 53.808 23.402 1.00 15.10 311 VAL A O 1
ATOM 2330 N N . GLU A 1 313 ? 4.870 56.064 23.043 1.00 12.46 312 GLU A N 1
ATOM 2331 C CA . GLU A 1 313 ? 6.064 56.291 23.865 1.00 13.46 312 GLU A CA 1
ATOM 2332 C C . GLU A 1 313 ? 5.776 55.831 25.299 1.00 13.21 312 GLU A C 1
ATOM 2333 O O . GLU A 1 313 ? 6.585 55.147 25.901 1.00 14.05 312 GLU A O 1
ATOM 2339 N N . ALA A 1 314 ? 4.597 56.174 25.792 1.00 13.45 313 ALA A N 1
ATOM 2340 C CA . ALA A 1 314 ? 4.150 55.746 27.121 1.00 15.15 313 ALA A CA 1
ATOM 2341 C C . ALA A 1 314 ? 4.188 54.247 27.269 1.00 14.46 313 ALA A C 1
ATOM 2342 O O . ALA A 1 314 ? 4.669 53.749 28.264 1.00 14.27 313 ALA A O 1
ATOM 2344 N N . HIS A 1 315 ? 3.644 53.532 26.269 1.00 14.15 314 HIS A N 1
ATOM 2345 C CA . HIS A 1 315 ? 3.635 52.089 26.323 1.00 13.97 314 HIS A CA 1
ATOM 2346 C C . HIS A 1 315 ? 5.067 51.563 26.327 1.00 13.27 314 HIS A C 1
ATOM 2347 O O . HIS A 1 315 ? 5.398 50.698 27.124 1.00 15.19 314 HIS A O 1
ATOM 2354 N N . LEU A 1 316 ? 5.901 52.028 25.417 1.00 13.14 315 LEU A N 1
ATOM 2355 C CA . LEU A 1 316 ? 7.281 51.508 25.387 1.00 12.80 315 LEU A CA 1
ATOM 2356 C C . LEU A 1 316 ? 8.023 51.787 26.689 1.00 12.27 315 LEU A C 1
ATOM 2357 O O . LEU A 1 316 ? 8.833 50.986 27.106 1.00 11.89 315 LEU A O 1
ATOM 2362 N N . ALA A 1 317 ? 7.778 52.943 27.282 1.00 13.17 316 ALA A N 1
ATOM 2363 C CA . ALA A 1 317 ? 8.480 53.341 28.496 1.00 14.11 316 ALA A CA 1
ATOM 2364 C C . ALA A 1 317 ? 8.192 52.483 29.737 1.00 15.60 316 ALA A C 1
ATOM 2365 O O . ALA A 1 317 ? 8.991 52.477 30.648 1.00 14.64 316 ALA A O 1
ATOM 2367 N N . THR A 1 318 ? 7.074 51.766 29.780 1.00 14.95 317 THR A N 1
ATOM 2368 C CA . THR A 1 318 ? 6.762 50.973 30.968 1.00 17.07 317 THR A CA 1
ATOM 2369 C C . THR A 1 318 ? 6.480 49.508 30.690 1.00 16.67 317 THR A C 1
ATOM 2370 O O . THR A 1 318 ? 6.239 48.716 31.612 1.00 16.73 317 THR A O 1
ATOM 2374 N N . ARG A 1 319 ? 6.521 49.115 29.423 1.00 14.96 318 ARG A N 1
ATOM 2375 C CA . ARG A 1 319 ? 6.230 47.729 29.119 1.00 14.24 318 ARG A CA 1
ATOM 2376 C C . ARG A 1 319 ? 7.226 46.797 29.813 1.00 15.06 318 ARG A C 1
ATOM 2377 O O . ARG A 1 319 ? 6.875 45.695 30.178 1.00 14.99 318 ARG A O 1
ATOM 2385 N N . GLY A 1 320 ? 8.473 47.264 29.987 1.00 16.37 319 GLY A N 1
ATOM 2386 C CA . GLY A 1 320 ? 9.550 46.415 30.482 1.00 16.88 319 GLY A CA 1
ATOM 2387 C C . GLY A 1 320 ? 9.515 45.126 29.700 1.00 17.34 319 GLY A C 1
ATOM 2388 O O . GLY A 1 320 ? 9.308 45.127 28.472 1.00 18.99 319 GLY A O 1
ATOM 2389 N N . SER A 1 321 ? 9.675 44.013 30.396 1.00 17.24 320 SER A N 1
ATOM 2390 C CA . SER A 1 321 ? 9.840 42.756 29.711 1.00 17.78 320 SER A CA 1
ATOM 2391 C C . SER A 1 321 ? 8.556 41.969 29.898 1.00 19.13 320 SER A C 1
ATOM 2392 O O . SER A 1 321 ? 8.543 40.737 29.810 1.00 19.84 320 SER A O 1
ATOM 2395 N N . GLU A 1 322 ? 7.468 42.671 30.211 1.00 18.79 321 GLU A N 1
ATOM 2396 C CA . GLU A 1 322 ? 6.217 41.953 30.430 1.00 19.38 321 GLU A CA 1
ATOM 2397 C C . GLU A 1 322 ? 5.765 41.285 29.112 1.00 19.92 321 GLU A C 1
ATOM 2398 O O . GLU A 1 322 ? 5.839 41.889 28.044 1.00 20.01 321 GLU A O 1
ATOM 2404 N N . ARG A 1 323 ? 5.346 40.025 29.191 1.00 19.83 322 ARG A N 1
ATOM 2405 C CA . ARG A 1 323 ? 4.620 39.424 28.075 1.00 19.40 322 ARG A CA 1
ATOM 2406 C C . ARG A 1 323 ? 3.237 40.055 27.967 1.00 18.14 322 ARG A C 1
ATOM 2407 O O . ARG A 1 323 ? 2.394 39.919 28.889 1.00 18.34 322 ARG A O 1
ATOM 2415 N N . LEU A 1 324 ? 3.004 40.729 26.837 1.00 17.86 323 LEU A N 1
ATOM 2416 C CA . LEU A 1 324 ? 1.746 41.452 26.634 1.00 15.07 323 LEU A CA 1
ATOM 2417 C C . LEU A 1 324 ? 1.128 40.951 25.350 1.00 13.96 323 LEU A C 1
ATOM 2418 O O . LEU A 1 324 ? 1.765 41.004 24.288 1.00 13.61 323 LEU A O 1
ATOM 2423 N N . ALA A 1 325 ? -0.113 40.466 25.439 1.00 13.86 324 ALA A N 1
ATOM 2424 C CA . ALA A 1 325 ? -0.833 40.107 24.213 1.00 13.69 324 ALA A CA 1
ATOM 2425 C C . ALA A 1 325 ? -1.038 41.290 23.300 1.00 14.26 324 ALA A C 1
ATOM 2426 O O . ALA A 1 325 ? -0.882 42.441 23.708 1.00 15.05 324 ALA A O 1
ATOM 2428 N N . THR A 1 326 ? -1.372 41.011 22.041 1.00 13.51 325 THR A N 1
ATOM 2429 C CA . THR A 1 326 ? -1.517 42.074 21.031 1.00 12.10 325 THR A CA 1
ATOM 2430 C C . THR A 1 326 ? -2.551 43.042 21.507 1.00 12.59 325 THR A C 1
ATOM 2431 O O . THR A 1 326 ? -2.358 44.265 21.456 1.00 12.62 325 THR A O 1
ATOM 2435 N N . SER A 1 327 ? -3.651 42.492 22.024 1.00 13.74 326 SER A N 1
ATOM 2436 C CA . SER A 1 327 ? -4.733 43.352 22.499 1.00 15.00 326 SER A CA 1
ATOM 2437 C C . SER A 1 327 ? -4.359 44.083 23.793 1.00 15.09 326 SER A C 1
ATOM 2438 O O . SER A 1 327 ? -4.930 45.135 24.090 1.00 13.26 326 SER A O 1
ATOM 2441 N N . ASP A 1 328 ? -3.428 43.514 24.568 1.00 14.64 327 ASP A N 1
ATOM 2442 C CA . ASP A 1 328 ? -2.922 44.183 25.794 1.00 14.89 327 ASP A CA 1
ATOM 2443 C C . ASP A 1 328 ? -2.112 45.412 25.414 1.00 13.65 327 ASP A C 1
ATOM 2444 O O . ASP A 1 328 ? -2.266 46.481 26.027 1.00 14.77 327 ASP A O 1
ATOM 2449 N N . VAL A 1 329 ? -1.256 45.269 24.393 1.00 14.48 328 VAL A N 1
ATOM 2450 C CA . VAL A 1 329 ? -0.487 46.435 23.909 1.00 13.77 328 VAL A CA 1
ATOM 2451 C C . VAL A 1 329 ? -1.430 47.502 23.408 1.00 13.81 328 VAL A C 1
ATOM 2452 O O . VAL A 1 329 ? -1.256 48.685 23.716 1.00 13.07 328 VAL A O 1
ATOM 2456 N N . GLY A 1 330 ? -2.435 47.096 22.630 1.00 14.75 329 GLY A N 1
ATOM 2457 C CA . GLY A 1 330 ? -3.376 48.066 22.098 1.00 14.72 329 GLY A CA 1
ATOM 2458 C C . GLY A 1 330 ? -4.129 48.774 23.188 1.00 16.80 329 GLY A C 1
ATOM 2459 O O . GLY A 1 330 ? -4.332 49.996 23.085 1.00 18.35 329 GLY A O 1
ATOM 2460 N N . GLU A 1 331 ? -4.526 48.012 24.215 1.00 17.08 330 GLU A N 1
ATOM 2461 C CA . GLU A 1 331 ? -5.193 48.525 25.422 1.00 18.09 330 GLU A CA 1
ATOM 2462 C C . GLU A 1 331 ? -4.300 49.531 26.126 1.00 17.58 330 GLU A C 1
ATOM 2463 O O . GLU A 1 331 ? -4.754 50.616 26.503 1.00 18.74 330 GLU A O 1
ATOM 2469 N N . ARG A 1 332 ? -3.024 49.178 26.298 1.00 16.69 331 ARG A N 1
ATOM 2470 C CA . ARG A 1 332 ? -2.081 50.074 26.995 1.00 16.03 331 ARG A CA 1
ATOM 2471 C C . ARG A 1 332 ? -1.940 51.394 26.245 1.00 15.80 331 ARG A C 1
ATOM 2472 O O . ARG A 1 332 ? -1.898 52.480 26.848 1.00 15.25 331 ARG A O 1
ATOM 2480 N N . ILE A 1 333 ? -1.808 51.308 24.918 1.00 14.93 332 ILE A N 1
ATOM 2481 C CA . ILE A 1 333 ? -1.612 52.486 24.108 1.00 15.78 332 ILE A CA 1
ATOM 2482 C C . ILE A 1 333 ? -2.898 53.282 24.112 1.00 17.43 332 ILE A C 1
ATOM 2483 O O . ILE A 1 333 ? -2.853 54.505 24.275 1.00 15.79 332 ILE A O 1
ATOM 2488 N N . ALA A 1 334 ? -4.028 52.594 23.928 1.00 18.27 333 ALA A N 1
ATOM 2489 C CA . ALA A 1 334 ? -5.312 53.273 23.966 1.00 20.95 333 ALA A CA 1
ATOM 2490 C C . ALA A 1 334 ? -5.494 54.021 25.295 1.00 21.97 333 ALA A C 1
ATOM 2491 O O . ALA A 1 334 ? -5.865 55.202 25.284 1.00 23.86 333 ALA A O 1
ATOM 2493 N N . ALA A 1 335 ? -5.171 53.376 26.416 1.00 23.09 334 ALA A N 1
ATOM 2494 C CA . ALA A 1 335 ? -5.268 54.024 27.748 1.00 23.98 334 ALA A CA 1
ATOM 2495 C C . ALA A 1 335 ? -4.417 55.301 27.888 1.00 25.32 334 ALA A C 1
ATOM 2496 O O . ALA A 1 335 ? -4.806 56.223 28.633 1.00 25.80 334 ALA A O 1
ATOM 2498 N N . ALA A 1 336 ? -3.284 55.367 27.175 1.00 24.99 335 ALA A N 1
ATOM 2499 C CA . ALA A 1 336 ? -2.409 56.554 27.217 1.00 25.36 335 ALA A CA 1
ATOM 2500 C C . ALA A 1 336 ? -2.798 57.630 26.193 1.00 26.43 335 ALA A C 1
ATOM 2501 O O . ALA A 1 336 ? -2.066 58.607 26.008 1.00 26.60 335 ALA A O 1
ATOM 2503 N N . LEU A 1 337 ? -3.921 57.447 25.501 1.00 27.49 336 LEU A N 1
ATOM 2504 C CA . LEU A 1 337 ? -4.344 58.446 24.515 1.00 28.90 336 LEU A CA 1
ATOM 2505 C C . LEU A 1 337 ? -4.988 59.666 25.195 1.00 31.07 336 LEU A C 1
ATOM 2506 O O . LEU A 1 337 ? -4.780 60.810 24.748 1.00 31.68 336 LEU A O 1
ATOM 2512 N N . MET B 1 1 ? 63.307 33.400 -4.076 1.00 31.63 1 MET B N 1
ATOM 2513 C CA . MET B 1 1 ? 61.878 32.937 -4.064 1.00 31.82 1 MET B CA 1
ATOM 2514 C C . MET B 1 1 ? 60.883 34.114 -4.094 1.00 30.66 1 MET B C 1
ATOM 2515 O O . MET B 1 1 ? 60.800 34.821 -5.102 1.00 30.67 1 MET B O 1
ATOM 2520 N N . SER B 1 2 A 60.151 34.317 -2.992 1.00 29.69 1 SER B N 1
ATOM 2521 C CA . SER B 1 2 A 59.071 35.313 -2.891 1.00 28.28 1 SER B CA 1
ATOM 2522 C C . SER B 1 2 A 59.497 36.725 -3.309 1.00 26.99 1 SER B C 1
ATOM 2523 O O . SER B 1 2 A 60.447 37.293 -2.763 1.00 26.78 1 SER B O 1
ATOM 2526 N N . LYS B 1 3 ? 58.786 37.266 -4.293 1.00 25.74 2 LYS B N 1
ATOM 2527 C CA . LYS B 1 3 ? 59.020 38.623 -4.795 1.00 24.20 2 LYS B CA 1
ATOM 2528 C C . LYS B 1 3 ? 57.841 39.513 -4.403 1.00 22.65 2 LYS B C 1
ATOM 2529 O O . LYS B 1 3 ? 56.685 39.187 -4.694 1.00 22.48 2 LYS B O 1
ATOM 2535 N N . LEU B 1 4 ? 58.134 40.631 -3.752 1.00 20.35 3 LEU B N 1
ATOM 2536 C CA . LEU B 1 4 ? 57.073 41.486 -3.263 1.00 19.39 3 LEU B CA 1
ATOM 2537 C C . LEU B 1 4 ? 57.163 42.899 -3.825 1.00 17.46 3 LEU B C 1
ATOM 2538 O O . LEU B 1 4 ? 58.218 43.521 -3.813 1.00 16.69 3 LEU B O 1
ATOM 2543 N N . ALA B 1 5 ? 56.040 43.388 -4.337 1.00 16.01 4 ALA B N 1
ATOM 2544 C CA . ALA B 1 5 ? 55.954 44.769 -4.738 1.00 14.56 4 ALA B CA 1
ATOM 2545 C C . ALA B 1 5 ? 55.297 45.581 -3.617 1.00 14.53 4 ALA B C 1
ATOM 2546 O O . ALA B 1 5 ? 54.243 45.200 -3.061 1.00 13.22 4 ALA B O 1
ATOM 2548 N N . ILE B 1 6 ? 55.937 46.692 -3.288 1.00 13.53 5 ILE B N 1
ATOM 2549 C CA . ILE B 1 6 ? 55.488 47.506 -2.197 1.00 12.85 5 ILE B CA 1
ATOM 2550 C C . ILE B 1 6 ? 55.076 48.842 -2.750 1.00 12.32 5 ILE B C 1
ATOM 2551 O O . ILE B 1 6 ? 55.883 49.592 -3.329 1.00 12.82 5 ILE B O 1
ATOM 2556 N N . ILE B 1 7 ? 53.804 49.137 -2.568 1.00 11.83 6 ILE B N 1
ATOM 2557 C CA . ILE B 1 7 ? 53.302 50.451 -2.911 1.00 11.98 6 ILE B CA 1
ATOM 2558 C C . ILE B 1 7 ? 52.959 51.103 -1.601 1.00 11.95 6 ILE B C 1
ATOM 2559 O O . ILE B 1 7 ? 51.804 51.095 -1.171 1.00 12.80 6 ILE B O 1
ATOM 2564 N N . ALA B 1 8 ? 53.978 51.657 -0.947 1.00 11.54 7 ALA B N 1
ATOM 2565 C CA . ALA B 1 8 ? 53.757 52.363 0.318 1.00 11.89 7 ALA B CA 1
ATOM 2566 C C . ALA B 1 8 ? 52.718 53.478 0.152 1.00 12.48 7 ALA B C 1
ATOM 2567 O O . ALA B 1 8 ? 51.842 53.660 1.014 1.00 11.56 7 ALA B O 1
ATOM 2569 N N . GLY B 1 9 ? 52.794 54.207 -0.964 1.00 12.67 8 GLY B N 1
ATOM 2570 C CA . GLY B 1 9 ? 51.784 55.215 -1.276 1.00 12.56 8 GLY B CA 1
ATOM 2571 C C . GLY B 1 9 ? 51.915 56.513 -0.481 1.00 13.86 8 GLY B C 1
ATOM 2572 O O . GLY B 1 9 ? 53.018 56.999 -0.234 1.00 13.07 8 GLY B O 1
ATOM 2573 N N . ASP B 1 10 ? 50.769 57.049 -0.076 1.00 14.54 9 ASP B N 1
ATOM 2574 C CA . ASP B 1 10 ? 50.647 58.405 0.425 1.00 15.54 9 ASP B CA 1
ATOM 2575 C C . ASP B 1 10 ? 50.377 58.451 1.923 1.00 17.10 9 ASP B C 1
ATOM 2576 O O . ASP B 1 10 ? 49.923 57.455 2.521 1.00 16.72 9 ASP B O 1
ATOM 2581 N N . GLY B 1 11 ? 50.656 59.614 2.509 1.00 16.60 10 GLY B N 1
ATOM 2582 C CA . GLY B 1 11 ? 50.298 59.903 3.887 1.00 17.94 10 GLY B CA 1
ATOM 2583 C C . GLY B 1 11 ? 50.938 58.934 4.848 1.00 17.71 10 GLY B C 1
ATOM 2584 O O . GLY B 1 11 ? 52.157 58.832 4.880 1.00 19.22 10 GLY B O 1
ATOM 2585 N N . ILE B 1 12 ? 50.115 58.219 5.610 1.00 17.83 11 ILE B N 1
ATOM 2586 C CA . ILE B 1 12 ? 50.585 57.239 6.593 1.00 18.19 11 ILE B CA 1
ATOM 2587 C C . ILE B 1 12 ? 51.082 55.913 5.991 1.00 17.90 11 ILE B C 1
ATOM 2588 O O . ILE B 1 12 ? 51.748 55.092 6.681 1.00 18.58 11 ILE B O 1
ATOM 2593 N N . GLY B 1 13 ? 50.774 55.732 4.713 1.00 16.44 12 GLY B N 1
ATOM 2594 C CA . GLY B 1 13 ? 51.159 54.544 3.978 1.00 15.68 12 GLY B CA 1
ATOM 2595 C C . GLY B 1 13 ? 52.616 54.173 4.172 1.00 15.03 12 GLY B C 1
ATOM 2596 O O . GLY B 1 13 ? 52.884 53.049 4.576 1.00 15.28 12 GLY B O 1
ATOM 2597 N N . PRO B 1 14 ? 53.566 55.076 3.890 1.00 14.39 13 PRO B N 1
ATOM 2598 C CA . PRO B 1 14 ? 54.970 54.752 4.126 1.00 13.98 13 PRO B CA 1
ATOM 2599 C C . PRO B 1 14 ? 55.192 54.167 5.520 1.00 13.61 13 PRO B C 1
ATOM 2600 O O . PRO B 1 14 ? 55.762 53.069 5.599 1.00 12.71 13 PRO B O 1
ATOM 2604 N N . GLU B 1 15 ? 54.745 54.876 6.568 1.00 14.75 14 GLU B N 1
ATOM 2605 C CA . GLU B 1 15 ? 55.037 54.538 7.980 1.00 15.30 14 GLU B CA 1
ATOM 2606 C C . GLU B 1 15 ? 54.512 53.152 8.364 1.00 15.59 14 GLU B C 1
ATOM 2607 O O . GLU B 1 15 ? 55.254 52.322 8.914 1.00 15.98 14 GLU B O 1
ATOM 2613 N N . VAL B 1 16 ? 53.235 52.910 8.084 1.00 15.24 15 VAL B N 1
ATOM 2614 C CA . VAL B 1 16 ? 52.618 51.617 8.412 1.00 15.32 15 VAL B CA 1
ATOM 2615 C C . VAL B 1 16 ? 53.213 50.463 7.584 1.00 14.97 15 VAL B C 1
ATOM 2616 O O . VAL B 1 16 ? 53.509 49.375 8.108 1.00 15.01 15 VAL B O 1
ATOM 2620 N N . THR B 1 17 ? 53.439 50.723 6.302 1.00 14.19 16 THR B N 1
ATOM 2621 C CA . THR B 1 17 ? 54.077 49.746 5.432 1.00 13.77 16 THR B CA 1
ATOM 2622 C C . THR B 1 17 ? 55.475 49.342 5.938 1.00 13.17 16 THR B C 1
ATOM 2623 O O . THR B 1 17 ? 55.858 48.158 5.872 1.00 13.75 16 THR B O 1
ATOM 2627 N N . ALA B 1 18 ? 56.232 50.308 6.457 1.00 13.06 17 ALA B N 1
ATOM 2628 C CA . ALA B 1 18 ? 57.539 50.002 7.023 1.00 12.00 17 ALA B CA 1
ATOM 2629 C C . ALA B 1 18 ? 57.428 48.907 8.105 1.00 12.11 17 ALA B C 1
ATOM 2630 O O . ALA B 1 18 ? 58.231 47.960 8.150 1.00 12.49 17 ALA B O 1
ATOM 2632 N N . GLU B 1 19 ? 56.417 49.042 8.957 1.00 11.53 18 GLU B N 1
ATOM 2633 C CA . GLU B 1 19 ? 56.182 48.101 10.049 1.00 12.53 18 GLU B CA 1
ATOM 2634 C C . GLU B 1 19 ? 55.707 46.754 9.507 1.00 11.73 18 GLU B C 1
ATOM 2635 O O . GLU B 1 19 ? 56.171 45.696 9.961 1.00 11.60 18 GLU B O 1
ATOM 2641 N N . ALA B 1 20 ? 54.839 46.817 8.501 1.00 12.21 19 ALA B N 1
ATOM 2642 C CA . ALA B 1 20 ? 54.320 45.636 7.825 1.00 12.13 19 ALA B CA 1
ATOM 2643 C C . ALA B 1 20 ? 55.465 44.858 7.217 1.00 12.43 19 ALA B C 1
ATOM 2644 O O . ALA B 1 20 ? 55.474 43.633 7.255 1.00 12.23 19 ALA B O 1
ATOM 2646 N N . VAL B 1 21 ? 56.424 45.591 6.647 1.00 13.23 20 VAL B N 1
ATOM 2647 C CA . VAL B 1 21 ? 57.568 45.013 5.978 1.00 14.65 20 VAL B CA 1
ATOM 2648 C C . VAL B 1 21 ? 58.536 44.446 7.035 1.00 15.09 20 VAL B C 1
ATOM 2649 O O . VAL B 1 21 ? 59.117 43.367 6.836 1.00 15.86 20 VAL B O 1
ATOM 2653 N N . LYS B 1 22 ? 58.675 45.148 8.166 1.00 15.06 21 LYS B N 1
ATOM 2654 C CA . LYS B 1 22 ? 59.470 44.659 9.303 1.00 16.22 21 LYS B CA 1
ATOM 2655 C C . LYS B 1 22 ? 58.932 43.287 9.751 1.00 15.85 21 LYS B C 1
ATOM 2656 O O . LYS B 1 22 ? 59.696 42.344 9.991 1.00 15.42 21 LYS B O 1
ATOM 2662 N N . VAL B 1 23 ? 57.608 43.186 9.840 1.00 14.97 22 VAL B N 1
ATOM 2663 C CA . VAL B 1 23 ? 56.971 41.947 10.264 1.00 14.58 22 VAL B CA 1
ATOM 2664 C C . VAL B 1 23 ? 57.122 40.887 9.179 1.00 14.66 22 VAL B C 1
ATOM 2665 O O . VAL B 1 23 ? 57.412 39.733 9.471 1.00 14.33 22 VAL B O 1
ATOM 2669 N N . LEU B 1 24 ? 56.957 41.283 7.918 1.00 15.00 23 LEU B N 1
ATOM 2670 C CA . LEU B 1 24 ? 57.196 40.361 6.812 1.00 15.55 23 LEU B CA 1
ATOM 2671 C C . LEU B 1 24 ? 58.548 39.705 6.971 1.00 15.03 23 LEU B C 1
ATOM 2672 O O . LEU B 1 24 ? 58.643 38.484 7.077 1.00 15.17 23 LEU B O 1
ATOM 2677 N N . ASP B 1 25 ? 59.585 40.531 6.967 1.00 15.06 24 ASP B N 1
ATOM 2678 C CA . ASP B 1 25 ? 60.954 40.034 6.997 1.00 16.44 24 ASP B CA 1
ATOM 2679 C C . ASP B 1 25 ? 61.251 39.138 8.193 1.00 16.74 24 ASP B C 1
ATOM 2680 O O . ASP B 1 25 ? 62.032 38.180 8.069 1.00 17.33 24 ASP B O 1
ATOM 2685 N N . ALA B 1 26 ? 60.634 39.446 9.339 1.00 16.76 25 ALA B N 1
ATOM 2686 C CA . ALA B 1 26 ? 60.778 38.626 10.548 1.00 16.70 25 ALA B CA 1
ATOM 2687 C C . ALA B 1 26 ? 60.236 37.199 10.387 1.00 16.59 25 ALA B C 1
ATOM 2688 O O . ALA B 1 26 ? 60.799 36.249 10.968 1.00 16.00 25 ALA B O 1
ATOM 2690 N N . VAL B 1 27 ? 59.165 37.048 9.602 1.00 16.59 26 VAL B N 1
ATOM 2691 C CA . VAL B 1 27 ? 58.572 35.720 9.354 1.00 16.52 26 VAL B CA 1
ATOM 2692 C C . VAL B 1 27 ? 59.036 35.004 8.076 1.00 17.50 26 VAL B C 1
ATOM 2693 O O . VAL B 1 27 ? 59.112 33.766 8.033 1.00 18.15 26 VAL B O 1
ATOM 2697 N N . VAL B 1 28 ? 59.341 35.773 7.036 1.00 18.25 27 VAL B N 1
ATOM 2698 C CA . VAL B 1 28 ? 59.850 35.184 5.802 1.00 18.93 27 VAL B CA 1
ATOM 2699 C C . VAL B 1 28 ? 61.028 36.013 5.341 1.00 19.31 27 VAL B C 1
ATOM 2700 O O . VAL B 1 28 ? 60.887 37.139 4.876 1.00 19.37 27 VAL B O 1
ATOM 2704 N N . PRO B 1 29 ? 62.212 35.446 5.508 1.00 19.91 28 PRO B N 1
ATOM 2705 C CA . PRO B 1 29 ? 63.449 36.207 5.338 1.00 20.56 28 PRO B CA 1
ATOM 2706 C C . PRO B 1 29 ? 63.811 36.488 3.886 1.00 21.10 28 PRO B C 1
ATOM 2707 O O . PRO B 1 29 ? 64.374 37.547 3.602 1.00 21.05 28 PRO B O 1
ATOM 2711 N N . GLY B 1 30 ? 63.491 35.560 2.990 1.00 22.20 29 GLY B N 1
ATOM 2712 C CA . GLY B 1 30 ? 64.069 35.560 1.656 1.00 23.62 29 GLY B CA 1
ATOM 2713 C C . GLY B 1 30 ? 63.428 36.484 0.648 1.00 24.10 29 GLY B C 1
ATOM 2714 O O . GLY B 1 30 ? 63.731 36.403 -0.544 1.00 24.61 29 GLY B O 1
ATOM 2715 N N . VAL B 1 31 ? 62.557 37.372 1.125 1.00 24.45 30 VAL B N 1
ATOM 2716 C CA . VAL B 1 31 ? 61.652 38.110 0.249 1.00 23.75 30 VAL B CA 1
ATOM 2717 C C . VAL B 1 31 ? 62.326 39.212 -0.564 1.00 23.76 30 VAL B C 1
ATOM 2718 O O . VAL B 1 31 ? 62.816 40.203 -0.014 1.00 23.25 30 VAL B O 1
ATOM 2722 N N . GLN B 1 32 ? 62.335 39.012 -1.882 1.00 23.88 31 GLN B N 1
ATOM 2723 C CA . GLN B 1 32 ? 62.705 40.048 -2.837 1.00 24.24 31 GLN B CA 1
ATOM 2724 C C . GLN B 1 32 ? 61.678 41.182 -2.713 1.00 24.43 31 GLN B C 1
ATOM 2725 O O . GLN B 1 32 ? 60.502 40.982 -3.015 1.00 24.19 31 GLN B O 1
ATOM 2731 N N . LYS B 1 33 ? 62.102 42.357 -2.255 1.00 23.80 32 LYS B N 1
ATOM 2732 C CA . LYS B 1 33 ? 61.172 43.482 -2.192 1.00 23.43 32 LYS B CA 1
ATOM 2733 C C . LYS B 1 33 ? 61.500 44.588 -3.193 1.00 22.86 32 LYS B C 1
ATOM 2734 O O . LYS B 1 33 ? 62.623 45.090 -3.224 1.00 22.43 32 LYS B O 1
ATOM 2740 N N . THR B 1 34 ? 60.518 44.950 -4.017 1.00 22.04 33 THR B N 1
ATOM 2741 C CA . THR B 1 34 ? 60.654 46.121 -4.880 1.00 21.92 33 THR B CA 1
ATOM 2742 C C . THR B 1 34 ? 59.650 47.185 -4.485 1.00 21.87 33 THR B C 1
ATOM 2743 O O . THR B 1 34 ? 58.446 46.937 -4.395 1.00 21.91 33 THR B O 1
ATOM 2747 N N . SER B 1 35 ? 60.170 48.379 -4.257 1.00 21.89 34 SER B N 1
ATOM 2748 C CA . SER B 1 35 ? 59.342 49.501 -3.898 1.00 21.91 34 SER B CA 1
ATOM 2749 C C . SER B 1 35 ? 58.827 50.167 -5.151 1.00 21.49 34 SER B C 1
ATOM 2750 O O . SER B 1 35 ? 59.549 50.324 -6.146 1.00 22.25 34 SER B O 1
ATOM 2753 N N . TYR B 1 36 ? 57.568 50.559 -5.089 1.00 20.44 35 TYR B N 1
ATOM 2754 C CA . TYR B 1 36 ? 56.979 51.334 -6.155 1.00 19.59 35 TYR B CA 1
ATOM 2755 C C . TYR B 1 36 ? 56.442 52.616 -5.592 1.00 19.24 35 TYR B C 1
ATOM 2756 O O . TYR B 1 36 ? 55.865 52.683 -4.499 1.00 19.30 35 TYR B O 1
ATOM 2765 N N . ASP B 1 37 ? 56.727 53.651 -6.356 1.00 18.97 36 ASP B N 1
ATOM 2766 C CA . ASP B 1 37 ? 56.392 55.003 -6.032 1.00 16.88 36 ASP B CA 1
ATOM 2767 C C . ASP B 1 37 ? 55.144 55.260 -6.865 1.00 16.14 36 ASP B C 1
ATOM 2768 O O . ASP B 1 37 ? 55.221 55.548 -8.068 1.00 16.87 36 ASP B O 1
ATOM 2773 N N . LEU B 1 38 ? 53.981 55.095 -6.247 1.00 12.32 37 LEU B N 1
ATOM 2774 C CA . LEU B 1 38 ? 52.728 55.378 -6.928 1.00 12.71 37 LEU B CA 1
ATOM 2775 C C . LEU B 1 38 ? 51.848 56.156 -5.988 1.00 11.62 37 LEU B C 1
ATOM 2776 O O . LEU B 1 38 ? 51.998 56.032 -4.771 1.00 12.41 37 LEU B O 1
ATOM 2781 N N . GLY B 1 39 ? 50.926 56.932 -6.549 1.00 10.75 38 GLY B N 1
ATOM 2782 C CA . GLY B 1 39 ? 50.044 57.776 -5.751 1.00 11.01 38 GLY B CA 1
ATOM 2783 C C . GLY B 1 39 ? 50.277 59.254 -5.974 1.00 11.27 38 GLY B C 1
ATOM 2784 O O . GLY B 1 39 ? 50.672 59.667 -7.061 1.00 10.39 38 GLY B O 1
ATOM 2785 N N . ALA B 1 40 ? 50.069 60.052 -4.917 1.00 12.18 39 ALA B N 1
ATOM 2786 C CA . ALA B 1 40 ? 50.065 61.515 -5.033 1.00 11.94 39 ALA B CA 1
ATOM 2787 C C . ALA B 1 40 ? 51.435 61.964 -5.401 1.00 12.42 39 ALA B C 1
ATOM 2788 O O . ALA B 1 40 ? 51.615 62.891 -6.205 1.00 12.29 39 ALA B O 1
ATOM 2790 N N . ARG B 1 41 ? 52.415 61.281 -4.808 1.00 13.95 40 ARG B N 1
ATOM 2791 C CA . ARG B 1 41 ? 53.826 61.582 -4.993 1.00 13.68 40 ARG B CA 1
ATOM 2792 C C . ARG B 1 41 ? 54.206 61.497 -6.463 1.00 12.83 40 ARG B C 1
ATOM 2793 O O . ARG B 1 41 ? 54.684 62.456 -7.060 1.00 12.65 40 ARG B O 1
ATOM 2801 N N . ARG B 1 42 ? 53.964 60.329 -7.039 1.00 11.86 41 ARG B N 1
ATOM 2802 C CA . ARG B 1 42 ? 54.278 60.102 -8.434 1.00 11.01 41 ARG B CA 1
ATOM 2803 C C . ARG B 1 42 ? 53.462 61.039 -9.331 1.00 8.79 41 ARG B C 1
ATOM 2804 O O . ARG B 1 42 ? 54.006 61.616 -10.267 1.00 9.10 41 ARG B O 1
ATOM 2812 N N . PHE B 1 43 ? 52.197 61.252 -9.000 1.00 6.28 42 PHE B N 1
ATOM 2813 C CA . PHE B 1 43 ? 51.336 62.069 -9.831 1.00 7.48 42 PHE B CA 1
ATOM 2814 C C . PHE B 1 43 ? 51.866 63.490 -9.894 1.00 8.88 42 PHE B C 1
ATOM 2815 O O . PHE B 1 43 ? 51.997 64.099 -10.975 1.00 9.66 42 PHE B O 1
ATOM 2823 N N . HIS B 1 44 ? 52.256 64.023 -8.744 1.00 9.74 43 HIS B N 1
ATOM 2824 C CA . HIS B 1 44 ? 52.801 65.370 -8.770 1.00 9.74 43 HIS B CA 1
ATOM 2825 C C . HIS B 1 44 ? 54.125 65.466 -9.487 1.00 12.21 43 HIS B C 1
ATOM 2826 O O . HIS B 1 44 ? 54.363 66.433 -10.200 1.00 13.17 43 HIS B O 1
ATOM 2833 N N . ALA B 1 45 ? 55.006 64.492 -9.272 1.00 13.85 44 ALA B N 1
ATOM 2834 C CA . ALA B 1 45 ? 56.336 64.561 -9.872 1.00 14.92 44 ALA B CA 1
ATOM 2835 C C . ALA B 1 45 ? 56.290 64.325 -11.382 1.00 16.04 44 ALA B C 1
ATOM 2836 O O . ALA B 1 45 ? 56.963 65.037 -12.146 1.00 16.17 44 ALA B O 1
ATOM 2838 N N . THR B 1 46 ? 55.486 63.345 -11.812 1.00 17.17 45 THR B N 1
ATOM 2839 C CA . THR B 1 46 ? 55.534 62.907 -13.216 1.00 18.23 45 THR B CA 1
ATOM 2840 C C . THR B 1 46 ? 54.246 63.123 -14.002 1.00 18.06 45 THR B C 1
ATOM 2841 O O . THR B 1 46 ? 54.272 63.092 -15.228 1.00 19.10 45 THR B O 1
ATOM 2845 N N . GLY B 1 47 ? 53.131 63.334 -13.310 1.00 16.38 46 GLY B N 1
ATOM 2846 C CA . GLY B 1 47 ? 51.832 63.380 -13.961 1.00 17.06 46 GLY B CA 1
ATOM 2847 C C . GLY B 1 47 ? 51.279 61.973 -14.182 1.00 16.17 46 GLY B C 1
ATOM 2848 O O . GLY B 1 47 ? 50.154 61.810 -14.640 1.00 16.67 46 GLY B O 1
ATOM 2849 N N . GLU B 1 48 ? 52.068 60.953 -13.846 1.00 16.43 47 GLU B N 1
ATOM 2850 C CA . GLU B 1 48 ? 51.679 59.557 -14.116 1.00 17.20 47 GLU B CA 1
ATOM 2851 C C . GLU B 1 48 ? 50.806 59.048 -13.001 1.00 16.85 47 GLU B C 1
ATOM 2852 O O . GLU B 1 48 ? 51.108 59.289 -11.824 1.00 16.23 47 GLU B O 1
ATOM 2858 N N . VAL B 1 49 ? 49.720 58.359 -13.354 1.00 17.62 48 VAL B N 1
ATOM 2859 C CA . VAL B 1 49 ? 48.920 57.700 -12.328 1.00 17.43 48 VAL B CA 1
ATOM 2860 C C . VAL B 1 49 ? 49.244 56.218 -12.217 1.00 17.34 48 VAL B C 1
ATOM 2861 O O . VAL B 1 49 ? 49.562 55.723 -11.124 1.00 15.28 48 VAL B O 1
ATOM 2865 N N . LEU B 1 50 ? 49.142 55.507 -13.344 1.00 17.16 49 LEU B N 1
ATOM 2866 C CA . LEU B 1 50 ? 49.471 54.080 -13.375 1.00 17.67 49 LEU B CA 1
ATOM 2867 C C . LEU B 1 50 ? 49.841 53.708 -14.806 1.00 19.32 49 LEU B C 1
ATOM 2868 O O . LEU B 1 50 ? 48.996 53.148 -15.542 1.00 18.78 49 LEU B O 1
ATOM 2873 N N . PRO B 1 51 ? 51.090 54.006 -15.194 1.00 20.48 50 PRO B N 1
ATOM 2874 C CA . PRO B 1 51 ? 51.541 53.726 -16.557 1.00 21.37 50 PRO B CA 1
ATOM 2875 C C . PRO B 1 51 ? 51.450 52.237 -16.779 1.00 22.07 50 PRO B C 1
ATOM 2876 O O . PRO B 1 51 ? 51.639 51.454 -15.824 1.00 21.60 50 PRO B O 1
ATOM 2880 N N . ASP B 1 52 ? 51.140 51.860 -18.015 1.00 22.24 51 ASP B N 1
ATOM 2881 C CA . ASP B 1 52 ? 51.081 50.462 -18.398 1.00 22.15 51 ASP B CA 1
ATOM 2882 C C . ASP B 1 52 ? 52.376 49.764 -18.070 1.00 20.58 51 ASP B C 1
ATOM 2883 O O . ASP B 1 52 ? 52.366 48.633 -17.587 1.00 19.85 51 ASP B O 1
ATOM 2888 N N . SER B 1 53 ? 53.488 50.471 -18.269 1.00 19.12 52 SER B N 1
ATOM 2889 C CA . SER B 1 53 ? 54.787 49.934 -17.929 1.00 18.95 52 SER B CA 1
ATOM 2890 C C . SER B 1 53 ? 54.850 49.494 -16.463 1.00 18.21 52 SER B C 1
ATOM 2891 O O . SER B 1 53 ? 55.409 48.455 -16.143 1.00 17.62 52 SER B O 1
ATOM 2894 N N . VAL B 1 54 ? 54.226 50.261 -15.575 1.00 17.55 53 VAL B N 1
ATOM 2895 C CA . VAL B 1 54 ? 54.308 49.965 -14.149 1.00 17.13 53 VAL B CA 1
ATOM 2896 C C . VAL B 1 54 ? 53.506 48.699 -13.835 1.00 17.22 53 VAL B C 1
ATOM 2897 O O . VAL B 1 54 ? 54.021 47.811 -13.156 1.00 17.87 53 VAL B O 1
ATOM 2901 N N . VAL B 1 55 ? 52.278 48.613 -14.358 1.00 17.45 54 VAL B N 1
ATOM 2902 C CA . VAL B 1 55 ? 51.460 47.394 -14.206 1.00 18.40 54 VAL B CA 1
ATOM 2903 C C . VAL B 1 55 ? 52.255 46.152 -14.618 1.00 18.16 54 VAL B C 1
ATOM 2904 O O . VAL B 1 55 ? 52.187 45.123 -13.943 1.00 18.47 54 VAL B O 1
ATOM 2908 N N . ALA B 1 56 ? 53.011 46.263 -15.712 1.00 19.38 55 ALA B N 1
ATOM 2909 C CA . ALA B 1 56 ? 53.811 45.140 -16.229 1.00 20.21 55 ALA B CA 1
ATOM 2910 C C . ALA B 1 56 ? 54.884 44.718 -15.247 1.00 20.60 55 ALA B C 1
ATOM 2911 O O . ALA B 1 56 ? 55.181 43.518 -15.092 1.00 21.25 55 ALA B O 1
ATOM 2913 N N . GLU B 1 57 ? 55.483 45.715 -14.594 1.00 20.63 56 GLU B N 1
ATOM 2914 C CA . GLU B 1 57 ? 56.495 45.494 -13.570 1.00 20.58 56 GLU B CA 1
ATOM 2915 C C . GLU B 1 57 ? 55.834 44.830 -12.361 1.00 20.14 56 GLU B C 1
ATOM 2916 O O . GLU B 1 57 ? 56.356 43.874 -11.796 1.00 20.34 56 GLU B O 1
ATOM 2922 N N . LEU B 1 58 ? 54.639 45.291 -12.012 1.00 19.89 57 LEU B N 1
ATOM 2923 C CA . LEU B 1 58 ? 53.941 44.743 -10.854 1.00 19.58 57 LEU B CA 1
ATOM 2924 C C . LEU B 1 58 ? 53.560 43.294 -11.044 1.00 20.39 57 LEU B C 1
ATOM 2925 O O . LEU B 1 58 ? 53.492 42.536 -10.069 1.00 21.28 57 LEU B O 1
ATOM 2930 N N . ARG B 1 59 ? 53.321 42.919 -12.303 1.00 20.89 58 ARG B N 1
ATOM 2931 C CA . ARG B 1 59 ? 53.009 41.529 -12.675 1.00 20.87 58 ARG B CA 1
ATOM 2932 C C . ARG B 1 59 ? 54.167 40.545 -12.457 1.00 21.93 58 ARG B C 1
ATOM 2933 O O . ARG B 1 59 ? 53.937 39.332 -12.292 1.00 21.98 58 ARG B O 1
ATOM 2941 N N . ASN B 1 60 ? 55.400 41.067 -12.434 1.00 22.99 59 ASN B N 1
ATOM 2942 C CA . ASN B 1 60 ? 56.583 40.278 -12.125 1.00 23.40 59 ASN B CA 1
ATOM 2943 C C . ASN B 1 60 ? 56.729 39.911 -10.654 1.00 23.02 59 ASN B C 1
ATOM 2944 O O . ASN B 1 60 ? 57.754 39.368 -10.259 1.00 23.84 59 ASN B O 1
ATOM 2949 N N . HIS B 1 61 ? 55.725 40.220 -9.841 1.00 21.96 60 HIS B N 1
ATOM 2950 C CA . HIS B 1 61 ? 55.865 40.032 -8.409 1.00 21.13 60 HIS B CA 1
ATOM 2951 C C . HIS B 1 61 ? 54.881 38.984 -7.946 1.00 19.97 60 HIS B C 1
ATOM 2952 O O . HIS B 1 61 ? 53.891 38.705 -8.634 1.00 20.25 60 HIS B O 1
ATOM 2959 N N . ASP B 1 62 ? 55.186 38.383 -6.801 1.00 19.07 61 ASP B N 1
ATOM 2960 C CA . ASP B 1 62 ? 54.340 37.329 -6.240 1.00 19.17 61 ASP B CA 1
ATOM 2961 C C . ASP B 1 62 ? 53.121 37.909 -5.565 1.00 17.62 61 ASP B C 1
ATOM 2962 O O . ASP B 1 62 ? 52.061 37.280 -5.532 1.00 18.26 61 ASP B O 1
ATOM 2967 N N . ALA B 1 63 ? 53.281 39.107 -5.021 1.00 15.74 62 ALA B N 1
ATOM 2968 C CA . ALA B 1 63 ? 52.167 39.815 -4.404 1.00 15.25 62 ALA B CA 1
ATOM 2969 C C . ALA B 1 63 ? 52.535 41.280 -4.257 1.00 14.70 62 ALA B C 1
ATOM 2970 O O . ALA B 1 63 ? 53.688 41.664 -4.446 1.00 14.79 62 ALA B O 1
ATOM 2972 N N . ILE B 1 64 ? 51.534 42.098 -3.979 1.00 13.56 63 ILE B N 1
ATOM 2973 C CA . ILE B 1 64 ? 51.705 43.531 -3.857 1.00 12.81 63 ILE B CA 1
ATOM 2974 C C . ILE B 1 64 ? 51.221 43.928 -2.474 1.00 12.28 63 ILE B C 1
ATOM 2975 O O . ILE B 1 64 ? 50.148 43.533 -2.049 1.00 11.21 63 ILE B O 1
ATOM 2980 N N . LEU B 1 65 ? 52.037 44.695 -1.762 1.00 10.97 64 LEU B N 1
ATOM 2981 C CA . LEU B 1 65 ? 51.616 45.258 -0.488 1.00 11.62 64 LEU B CA 1
ATOM 2982 C C . LEU B 1 65 ? 51.459 46.758 -0.651 1.00 11.56 64 LEU B C 1
ATOM 2983 O O . LEU B 1 65 ? 52.395 47.462 -1.043 1.00 12.48 64 LEU B O 1
ATOM 2988 N N . LEU B 1 66 ? 50.261 47.230 -0.360 1.00 12.95 65 LEU B N 1
ATOM 2989 C CA . LEU B 1 66 ? 49.962 48.626 -0.559 1.00 13.91 65 LEU B CA 1
ATOM 2990 C C . LEU B 1 66 ? 49.711 49.237 0.803 1.00 15.13 65 LEU B C 1
ATOM 2991 O O . LEU B 1 66 ? 49.154 48.572 1.695 1.00 15.16 65 LEU B O 1
ATOM 2996 N N . GLY B 1 67 ? 50.166 50.480 0.963 1.00 14.83 66 GLY B N 1
ATOM 2997 C CA . GLY B 1 67 ? 49.893 51.241 2.164 1.00 15.45 66 GLY B CA 1
ATOM 2998 C C . GLY B 1 67 ? 48.541 51.902 2.045 1.00 16.18 66 GLY B C 1
ATOM 2999 O O . GLY B 1 67 ? 47.507 51.371 2.457 1.00 16.21 66 GLY B O 1
ATOM 3000 N N . ALA B 1 68 ? 48.544 53.070 1.437 1.00 16.54 67 ALA B N 1
ATOM 3001 C CA . ALA B 1 68 ? 47.343 53.874 1.306 1.00 16.91 67 ALA B CA 1
ATOM 3002 C C . ALA B 1 68 ? 47.635 54.829 0.164 1.00 17.53 67 ALA B C 1
ATOM 3003 O O . ALA B 1 68 ? 48.793 55.150 -0.091 1.00 18.03 67 ALA B O 1
ATOM 3005 N N . ILE B 1 69 ? 46.588 55.271 -0.525 1.00 18.62 68 ILE B N 1
ATOM 3006 C CA . ILE B 1 69 ? 46.766 56.085 -1.703 1.00 18.55 68 ILE B CA 1
ATOM 3007 C C . ILE B 1 69 ? 45.779 57.216 -1.645 1.00 19.93 68 ILE B C 1
ATOM 3008 O O . ILE B 1 69 ? 44.598 57.023 -1.323 1.00 20.98 68 ILE B O 1
ATOM 3013 N N . GLY B 1 70 ? 46.252 58.394 -2.003 1.00 19.60 69 GLY B N 1
ATOM 3014 C CA . GLY B 1 70 ? 45.341 59.493 -2.166 1.00 20.95 69 GLY B CA 1
ATOM 3015 C C . GLY B 1 70 ? 45.742 60.624 -1.262 1.00 20.29 69 GLY B C 1
ATOM 3016 O O . GLY B 1 70 ? 46.422 60.471 -0.234 1.00 20.53 69 GLY B O 1
ATOM 3017 N N . ASP B 1 71 ? 45.334 61.798 -1.677 1.00 21.35 70 ASP B N 1
ATOM 3018 C CA . ASP B 1 71 ? 45.689 62.976 -0.962 1.00 22.55 70 ASP B CA 1
ATOM 3019 C C . ASP B 1 71 ? 44.696 64.013 -1.423 1.00 23.42 70 ASP B C 1
ATOM 3020 O O . ASP B 1 71 ? 44.264 63.978 -2.577 1.00 22.52 70 ASP B O 1
ATOM 3025 N N . PRO B 1 72 ? 44.298 64.898 -0.506 1.00 24.87 71 PRO B N 1
ATOM 3026 C CA . PRO B 1 72 ? 43.530 66.108 -0.849 1.00 25.90 71 PRO B CA 1
ATOM 3027 C C . PRO B 1 72 ? 44.075 66.882 -2.055 1.00 26.34 71 PRO B C 1
ATOM 3028 O O . PRO B 1 72 ? 43.260 67.360 -2.846 1.00 27.30 71 PRO B O 1
ATOM 3032 N N . SER B 1 73 ? 45.395 66.966 -2.217 1.00 26.02 72 SER B N 1
ATOM 3033 C CA . SER B 1 73 ? 46.008 67.727 -3.322 1.00 25.97 72 SER B CA 1
ATOM 3034 C C . SER B 1 73 ? 45.728 67.182 -4.733 1.00 25.92 72 SER B C 1
ATOM 3035 O O . SER B 1 73 ? 45.959 67.878 -5.723 1.00 25.97 72 SER B O 1
ATOM 3038 N N . VAL B 1 74 ? 45.260 65.938 -4.832 1.00 25.80 73 VAL B N 1
ATOM 3039 C CA . VAL B 1 74 ? 44.958 65.347 -6.137 1.00 24.75 73 VAL B CA 1
ATOM 3040 C C . VAL B 1 74 ? 43.450 65.449 -6.440 1.00 25.58 73 VAL B C 1
ATOM 3041 O O . VAL B 1 74 ? 42.620 65.190 -5.553 1.00 25.75 73 VAL B O 1
ATOM 3045 N N . PRO B 1 75 ? 43.093 65.803 -7.680 1.00 26.06 74 PRO B N 1
ATOM 3046 C CA . PRO B 1 75 ? 41.680 65.956 -8.045 1.00 26.91 74 PRO B CA 1
ATOM 3047 C C . PRO B 1 75 ? 40.868 64.726 -7.704 1.00 28.09 74 PRO B C 1
ATOM 3048 O O . PRO B 1 75 ? 41.369 63.577 -7.699 1.00 28.09 74 PRO B O 1
ATOM 3052 N N . SER B 1 76 ? 39.601 64.971 -7.396 1.00 29.03 75 SER B N 1
ATOM 3053 C CA . SER B 1 76 ? 38.721 63.908 -6.947 1.00 29.69 75 SER B CA 1
ATOM 3054 C C . SER B 1 76 ? 38.717 62.802 -7.975 1.00 29.08 75 SER B C 1
ATOM 3055 O O . SER B 1 76 ? 38.679 63.069 -9.191 1.00 29.62 75 SER B O 1
ATOM 3058 N N . GLY B 1 77 ? 38.826 61.575 -7.461 1.00 27.97 76 GLY B N 1
ATOM 3059 C CA . GLY B 1 77 ? 38.722 60.350 -8.227 1.00 25.76 76 GLY B CA 1
ATOM 3060 C C . GLY B 1 77 ? 39.886 59.962 -9.114 1.00 24.31 76 GLY B C 1
ATOM 3061 O O . GLY B 1 77 ? 39.893 58.870 -9.685 1.00 24.81 76 GLY B O 1
ATOM 3062 N N . VAL B 1 78 ? 40.875 60.831 -9.247 1.00 22.54 77 VAL B N 1
ATOM 3063 C CA . VAL B 1 78 ? 41.910 60.583 -10.222 1.00 22.10 77 VAL B CA 1
ATOM 3064 C C . VAL B 1 78 ? 42.790 59.383 -9.837 1.00 21.24 77 VAL B C 1
ATOM 3065 O O . VAL B 1 78 ? 43.144 58.568 -10.696 1.00 21.85 77 VAL B O 1
ATOM 3069 N N . LEU B 1 79 ? 43.135 59.273 -8.558 1.00 20.49 78 LEU B N 1
ATOM 3070 C CA . LEU B 1 79 ? 43.926 58.128 -8.098 1.00 19.77 78 LEU B CA 1
ATOM 3071 C C . LEU B 1 79 ? 43.036 56.891 -7.867 1.00 19.59 78 LEU B C 1
ATOM 3072 O O . LEU B 1 79 ? 43.416 55.770 -8.182 1.00 18.79 78 LEU B O 1
ATOM 3077 N N . GLU B 1 80 ? 41.838 57.116 -7.330 1.00 19.85 79 GLU B N 1
ATOM 3078 C CA . GLU B 1 80 ? 40.879 56.062 -7.070 1.00 20.72 79 GLU B CA 1
ATOM 3079 C C . GLU B 1 80 ? 40.501 55.348 -8.365 1.00 21.18 79 GLU B C 1
ATOM 3080 O O . GLU B 1 80 ? 40.447 54.135 -8.392 1.00 20.25 79 GLU B O 1
ATOM 3086 N N . ARG B 1 81 ? 40.243 56.113 -9.429 1.00 21.61 80 ARG B N 1
ATOM 3087 C CA . ARG B 1 81 ? 39.898 55.509 -10.720 1.00 22.14 80 ARG B CA 1
ATOM 3088 C C . ARG B 1 81 ? 41.111 55.013 -11.523 1.00 20.70 80 ARG B C 1
ATOM 3089 O O . ARG B 1 81 ? 41.140 53.851 -11.946 1.00 21.20 80 ARG B O 1
ATOM 3097 N N . GLY B 1 82 ? 42.114 55.861 -11.660 1.00 19.25 81 GLY B N 1
ATOM 3098 C CA . GLY B 1 82 ? 43.230 55.643 -12.566 1.00 19.42 81 GLY B CA 1
ATOM 3099 C C . GLY B 1 82 ? 44.345 54.815 -11.969 1.00 18.86 81 GLY B C 1
ATOM 3100 O O . GLY B 1 82 ? 45.181 54.228 -12.693 1.00 19.29 81 GLY B O 1
ATOM 3101 N N . LEU B 1 83 ? 44.379 54.755 -10.646 1.00 18.89 82 LEU B N 1
ATOM 3102 C CA . LEU B 1 83 ? 45.363 53.895 -9.971 1.00 17.54 82 LEU B CA 1
ATOM 3103 C C . LEU B 1 83 ? 44.704 52.688 -9.301 1.00 17.33 82 LEU B C 1
ATOM 3104 O O . LEU B 1 83 ? 44.973 51.542 -9.690 1.00 16.17 82 LEU B O 1
ATOM 3109 N N . LEU B 1 84 ? 43.864 52.941 -8.303 1.00 16.26 83 LEU B N 1
ATOM 3110 C CA . LEU B 1 84 ? 43.310 51.839 -7.521 1.00 16.94 83 LEU B CA 1
ATOM 3111 C C . LEU B 1 84 ? 42.385 50.951 -8.333 1.00 17.59 83 LEU B C 1
ATOM 3112 O O . LEU B 1 84 ? 42.586 49.745 -8.373 1.00 18.02 83 LEU B O 1
ATOM 3117 N N . LEU B 1 85 ? 41.363 51.544 -8.971 1.00 17.55 84 LEU B N 1
ATOM 3118 C CA . LEU B 1 85 ? 40.444 50.776 -9.788 1.00 18.42 84 LEU B CA 1
ATOM 3119 C C . LEU B 1 85 ? 41.154 50.116 -10.949 1.00 18.20 84 LEU B C 1
ATOM 3120 O O . LEU B 1 85 ? 40.973 48.923 -11.194 1.00 17.59 84 LEU B O 1
ATOM 3125 N N . ARG B 1 86 ? 41.963 50.884 -11.653 1.00 18.35 85 ARG B N 1
ATOM 3126 C CA . ARG B 1 86 ? 42.737 50.347 -12.750 1.00 17.78 85 ARG B CA 1
ATOM 3127 C C . ARG B 1 86 ? 43.612 49.161 -12.318 1.00 18.14 85 ARG B C 1
ATOM 3128 O O . ARG B 1 86 ? 43.687 48.170 -13.028 1.00 19.06 85 ARG B O 1
ATOM 3136 N N . LEU B 1 87 ? 44.283 49.260 -11.169 1.00 15.80 86 LEU B N 1
ATOM 3137 C CA . LEU B 1 87 ? 45.070 48.122 -10.673 1.00 16.05 86 LEU B CA 1
ATOM 3138 C C . LEU B 1 87 ? 44.168 46.932 -10.403 1.00 15.58 86 LEU B C 1
ATOM 3139 O O . LEU B 1 87 ? 44.499 45.812 -10.756 1.00 16.67 86 LEU B O 1
ATOM 3144 N N . ARG B 1 88 ? 42.997 47.180 -9.837 1.00 15.69 87 ARG B N 1
ATOM 3145 C CA . ARG B 1 88 ? 42.085 46.102 -9.579 1.00 15.95 87 ARG B CA 1
ATOM 3146 C C . ARG B 1 88 ? 41.674 45.400 -10.884 1.00 16.62 87 ARG B C 1
ATOM 3147 O O . ARG B 1 88 ? 41.631 44.140 -10.968 1.00 16.00 87 ARG B O 1
ATOM 3155 N N . PHE B 1 89 ? 41.383 46.205 -11.895 1.00 14.99 88 PHE B N 1
ATOM 3156 C CA . PHE B 1 89 ? 40.891 45.636 -13.155 1.00 14.71 88 PHE B CA 1
ATOM 3157 C C . PHE B 1 89 ? 41.961 44.919 -13.921 1.00 15.50 88 PHE B C 1
ATOM 3158 O O . PHE B 1 89 ? 41.757 43.788 -14.349 1.00 16.25 88 PHE B O 1
ATOM 3166 N N . GLU B 1 90 ? 43.105 45.581 -14.088 1.00 14.43 89 GLU B N 1
ATOM 3167 C CA . GLU B 1 90 ? 44.264 45.068 -14.834 1.00 15.93 89 GLU B CA 1
ATOM 3168 C C . GLU B 1 90 ? 44.888 43.832 -14.235 1.00 15.68 89 GLU B C 1
ATOM 3169 O O . GLU B 1 90 ? 45.349 42.968 -14.950 1.00 15.87 89 GLU B O 1
ATOM 3175 N N . LEU B 1 91 ? 44.860 43.728 -12.907 1.00 15.39 90 LEU B N 1
ATOM 3176 C CA . LEU B 1 91 ? 45.456 42.594 -12.249 1.00 13.30 90 LEU B CA 1
ATOM 3177 C C . LEU B 1 91 ? 44.367 41.578 -11.916 1.00 12.93 90 LEU B C 1
ATOM 3178 O O . LEU B 1 91 ? 44.640 40.572 -11.253 1.00 12.56 90 LEU B O 1
ATOM 3183 N N . ASP B 1 92 ? 43.160 41.804 -12.427 1.00 11.89 91 ASP B N 1
ATOM 3184 C CA . ASP B 1 92 ? 42.045 40.819 -12.295 1.00 14.05 91 ASP B CA 1
ATOM 3185 C C . ASP B 1 92 ? 41.782 40.471 -10.820 1.00 12.95 91 ASP B C 1
ATOM 3186 O O . ASP B 1 92 ? 41.638 39.302 -10.447 1.00 11.97 91 ASP B O 1
ATOM 3191 N N . HIS B 1 93 ? 41.719 41.510 -9.979 1.00 13.64 92 HIS B N 1
ATOM 3192 C CA . HIS B 1 93 ? 41.428 41.300 -8.570 1.00 13.21 92 HIS B CA 1
ATOM 3193 C C . HIS B 1 93 ? 39.940 41.116 -8.396 1.00 13.47 92 HIS B C 1
ATOM 3194 O O . HIS B 1 93 ? 39.224 42.000 -7.881 1.00 14.38 92 HIS B O 1
ATOM 3201 N N . HIS B 1 94 ? 39.466 39.961 -8.852 1.00 13.23 93 HIS B N 1
ATOM 3202 C CA . HIS B 1 94 ? 38.043 39.706 -8.813 1.00 15.02 93 HIS B CA 1
ATOM 3203 C C . HIS B 1 94 ? 37.552 39.283 -7.444 1.00 17.04 93 HIS B C 1
ATOM 3204 O O . HIS B 1 94 ? 36.359 39.175 -7.245 1.00 16.89 93 HIS B O 1
ATOM 3211 N N . ILE B 1 95 ? 38.454 38.941 -6.528 1.00 16.71 94 ILE B N 1
ATOM 3212 C CA . ILE B 1 95 ? 38.015 38.657 -5.177 1.00 16.31 94 ILE B CA 1
ATOM 3213 C C . ILE B 1 95 ? 38.480 39.775 -4.255 1.00 15.69 94 ILE B C 1
ATOM 3214 O O . ILE B 1 95 ? 39.677 40.055 -4.193 1.00 15.75 94 ILE B O 1
ATOM 3219 N N . ASN B 1 96 ? 37.557 40.442 -3.568 1.00 14.51 95 ASN B N 1
ATOM 3220 C CA . ASN B 1 96 ? 37.980 41.354 -2.526 1.00 13.51 95 ASN B CA 1
ATOM 3221 C C . ASN B 1 96 ? 37.700 40.652 -1.205 1.00 14.90 95 ASN B C 1
ATOM 3222 O O . ASN B 1 96 ? 36.559 40.286 -0.887 1.00 14.99 95 ASN B O 1
ATOM 3227 N N . LEU B 1 97 ? 38.768 40.429 -0.459 1.00 13.64 96 LEU B N 1
ATOM 3228 C CA . LEU B 1 97 ? 38.671 39.578 0.746 1.00 13.01 96 LEU B CA 1
ATOM 3229 C C . LEU B 1 97 ? 38.700 40.539 1.917 1.00 11.99 96 LEU B C 1
ATOM 3230 O O . LEU B 1 97 ? 39.670 41.303 2.069 1.00 11.48 96 LEU B O 1
ATOM 3235 N N . ARG B 1 98 ? 37.627 40.510 2.714 1.00 11.73 97 ARG B N 1
ATOM 3236 C CA . ARG B 1 98 ? 37.501 41.443 3.803 1.00 11.82 97 ARG B CA 1
ATOM 3237 C C . ARG B 1 98 ? 37.131 40.767 5.127 1.00 13.20 97 ARG B C 1
ATOM 3238 O O . ARG B 1 98 ? 35.945 40.622 5.436 1.00 12.73 97 ARG B O 1
ATOM 3253 N N . PRO B 1 99 ? 38.141 40.249 5.850 1.00 12.85 98 PRO B N 1
ATOM 3254 C CA . PRO B 1 99 ? 37.903 39.576 7.136 1.00 13.33 98 PRO B CA 1
ATOM 3255 C C . PRO B 1 99 ? 37.335 40.556 8.161 1.00 14.18 98 PRO B C 1
ATOM 3256 O O . PRO B 1 99 ? 37.745 41.708 8.186 1.00 14.78 98 PRO B O 1
ATOM 3260 N N . ALA B 1 100 ? 36.401 40.084 8.976 1.00 13.69 99 ALA B N 1
ATOM 3261 C CA . ALA B 1 100 ? 35.807 40.890 10.030 1.00 13.79 99 ALA B CA 1
ATOM 3262 C C . ALA B 1 100 ? 35.799 40.053 11.285 1.00 13.65 99 ALA B C 1
ATOM 3263 O O . ALA B 1 100 ? 34.932 39.181 11.490 1.00 13.57 99 ALA B O 1
ATOM 3265 N N . ARG B 1 101 ? 36.771 40.334 12.135 1.00 13.58 100 ARG B N 1
ATOM 3266 C CA . ARG B 1 101 ? 36.874 39.653 13.398 1.00 12.30 100 ARG B CA 1
ATOM 3267 C C . ARG B 1 101 ? 37.044 40.679 14.488 1.00 12.89 100 ARG B C 1
ATOM 3268 O O . ARG B 1 101 ? 37.852 41.632 14.357 1.00 12.76 100 ARG B O 1
ATOM 3276 N N . LEU B 1 102 ? 36.264 40.496 15.555 1.00 12.50 101 LEU B N 1
ATOM 3277 C CA . LEU B 1 102 ? 36.350 41.349 16.711 1.00 12.67 101 LEU B CA 1
ATOM 3278 C C . LEU B 1 102 ? 37.310 40.648 17.648 1.00 12.66 101 LEU B C 1
ATOM 3279 O O . LEU B 1 102 ? 37.048 39.536 18.111 1.00 13.17 101 LEU B O 1
ATOM 3284 N N . TYR B 1 103 ? 38.436 41.310 17.883 1.00 13.01 102 TYR B N 1
ATOM 3285 C CA . TYR B 1 103 ? 39.537 40.761 18.632 1.00 14.67 102 TYR B CA 1
ATOM 3286 C C . TYR B 1 103 ? 39.395 41.113 20.097 1.00 15.07 102 TYR B C 1
ATOM 3287 O O . TYR B 1 103 ? 38.911 42.218 20.435 1.00 15.30 102 TYR B O 1
ATOM 3296 N N . PRO B 1 104 ? 39.822 40.206 20.981 1.00 15.21 103 PRO B N 1
ATOM 3297 C CA . PRO B 1 104 ? 39.882 40.540 22.401 1.00 15.06 103 PRO B CA 1
ATOM 3298 C C . PRO B 1 104 ? 40.737 41.800 22.512 1.00 15.05 103 PRO B C 1
ATOM 3299 O O . PRO B 1 104 ? 41.763 41.917 21.837 1.00 15.43 103 PRO B O 1
ATOM 3303 N N . GLY B 1 105 ? 40.269 42.766 23.279 1.00 15.08 104 GLY B N 1
ATOM 3304 C CA . GLY B 1 105 ? 40.986 44.015 23.392 1.00 16.00 104 GLY B CA 1
ATOM 3305 C C . GLY B 1 105 ? 40.423 45.149 22.564 1.00 15.71 104 GLY B C 1
ATOM 3306 O O . GLY B 1 105 ? 40.719 46.319 22.837 1.00 16.37 104 GLY B O 1
ATOM 3307 N N . VAL B 1 106 ? 39.631 44.811 21.543 1.00 15.72 105 VAL B N 1
ATOM 3308 C CA . VAL B 1 106 ? 38.970 45.813 20.701 1.00 14.72 105 VAL B CA 1
ATOM 3309 C C . VAL B 1 106 ? 37.495 46.005 21.085 1.00 14.92 105 VAL B C 1
ATOM 3310 O O . VAL B 1 106 ? 36.731 45.036 21.166 1.00 14.63 105 VAL B O 1
ATOM 3314 N N . ALA B 1 107 ? 37.122 47.266 21.303 1.00 14.98 106 ALA B N 1
ATOM 3315 C CA . ALA B 1 107 ? 35.737 47.656 21.561 1.00 14.66 106 ALA B CA 1
ATOM 3316 C C . ALA B 1 107 ? 34.951 47.678 20.275 1.00 13.57 106 ALA B C 1
ATOM 3317 O O . ALA B 1 107 ? 35.378 48.249 19.262 1.00 13.68 106 ALA B O 1
ATOM 3319 N N . SER B 1 108 ? 33.794 47.046 20.338 1.00 12.46 107 SER B N 1
ATOM 3320 C CA . SER B 1 108 ? 32.828 47.068 19.263 1.00 12.89 107 SER B CA 1
ATOM 3321 C C . SER B 1 108 ? 31.826 48.186 19.612 1.00 12.76 107 SER B C 1
ATOM 3322 O O . SER B 1 108 ? 31.497 48.354 20.786 1.00 12.54 107 SER B O 1
ATOM 3325 N N . PRO B 1 109 ? 31.352 48.920 18.599 1.00 13.64 108 PRO B N 1
ATOM 3326 C CA . PRO B 1 109 ? 30.245 49.879 18.747 1.00 14.71 108 PRO B CA 1
ATOM 3327 C C . PRO B 1 109 ? 28.927 49.161 19.071 1.00 16.03 108 PRO B C 1
ATOM 3328 O O . PRO B 1 109 ? 27.945 49.829 19.383 1.00 16.88 108 PRO B O 1
ATOM 3332 N N . LEU B 1 110 ? 28.930 47.832 19.003 1.00 14.50 109 LEU B N 1
ATOM 3333 C CA . LEU B 1 110 ? 27.777 47.018 19.373 1.00 15.43 109 LEU B CA 1
ATOM 3334 C C . LEU B 1 110 ? 27.814 46.738 20.848 1.00 16.06 109 LEU B C 1
ATOM 3335 O O . LEU B 1 110 ? 28.897 46.653 21.440 1.00 16.59 109 LEU B O 1
ATOM 3340 N N . SER B 1 111 ? 26.622 46.545 21.416 1.00 16.83 110 SER B N 1
ATOM 3341 C CA . SER B 1 111 ? 26.428 46.229 22.832 1.00 19.72 110 SER B CA 1
ATOM 3342 C C . SER B 1 111 ? 26.878 44.817 23.160 1.00 19.64 110 SER B C 1
ATOM 3343 O O . SER B 1 111 ? 26.632 43.874 22.387 1.00 19.66 110 SER B O 1
ATOM 3346 N N . GLY B 1 112 ? 27.525 44.678 24.314 1.00 21.44 111 GLY B N 1
ATOM 3347 C CA . GLY B 1 112 ? 27.798 43.376 24.881 1.00 22.49 111 GLY B CA 1
ATOM 3348 C C . GLY B 1 112 ? 28.886 42.538 24.245 1.00 23.71 111 GLY B C 1
ATOM 3349 O O . GLY B 1 112 ? 28.804 41.313 24.266 1.00 24.38 111 GLY B O 1
ATOM 3350 N N . ASN B 1 113 ? 29.919 43.188 23.714 1.00 24.43 112 ASN B N 1
ATOM 3351 C CA . ASN B 1 113 ? 31.012 42.488 23.015 1.00 24.59 112 ASN B CA 1
ATOM 3352 C C . ASN B 1 113 ? 30.727 41.080 22.432 1.00 23.96 112 ASN B C 1
ATOM 3353 O O . ASN B 1 113 ? 31.226 40.072 22.937 1.00 24.01 112 ASN B O 1
ATOM 3358 N N . PRO B 1 114 ? 29.944 41.030 21.349 1.00 23.17 113 PRO B N 1
ATOM 3359 C CA . PRO B 1 114 ? 29.535 39.762 20.721 1.00 22.47 113 PRO B CA 1
ATOM 3360 C C . PRO B 1 114 ? 30.686 39.069 19.999 1.00 21.51 113 PRO B C 1
ATOM 3361 O O . PRO B 1 114 ? 31.656 39.751 19.642 1.00 22.05 113 PRO B O 1
ATOM 3365 N N . GLY B 1 115 ? 30.589 37.756 19.797 1.00 19.47 114 GLY B N 1
ATOM 3366 C CA . GLY B 1 115 ? 31.630 37.030 19.099 1.00 17.88 114 GLY B CA 1
ATOM 3367 C C . GLY B 1 115 ? 31.414 37.370 17.643 1.00 16.90 114 GLY B C 1
ATOM 3368 O O . GLY B 1 115 ? 30.291 37.256 17.181 1.00 15.57 114 GLY B O 1
ATOM 3369 N N . ILE B 1 116 ? 32.452 37.868 16.964 1.00 16.13 115 ILE B N 1
ATOM 3370 C CA . ILE B 1 116 ? 32.372 38.223 15.535 1.00 14.69 115 ILE B CA 1
ATOM 3371 C C . ILE B 1 116 ? 33.626 37.724 14.864 1.00 14.81 115 ILE B C 1
ATOM 3372 O O . ILE B 1 116 ? 34.757 38.122 15.199 1.00 14.80 115 ILE B O 1
ATOM 3377 N N . ASP B 1 117 ? 33.409 36.863 13.894 1.00 14.86 116 ASP B N 1
ATOM 3378 C CA . ASP B 1 117 ? 34.506 36.250 13.179 1.00 14.48 116 ASP B CA 1
ATOM 3379 C C . ASP B 1 117 ? 33.938 35.801 11.873 1.00 14.78 116 ASP B C 1
ATOM 3380 O O . ASP B 1 117 ? 33.467 34.683 11.758 1.00 14.26 116 ASP B O 1
ATOM 3385 N N . PHE B 1 118 ? 33.950 36.696 10.900 1.00 13.83 117 PHE B N 1
ATOM 3386 C CA . PHE B 1 118 ? 33.553 36.306 9.562 1.00 14.58 117 PHE B CA 1
ATOM 3387 C C . PHE B 1 118 ? 34.459 36.883 8.504 1.00 13.23 117 PHE B C 1
ATOM 3388 O O . PHE B 1 118 ? 35.340 37.693 8.797 1.00 13.11 117 PHE B O 1
ATOM 3396 N N . VAL B 1 119 ? 34.255 36.425 7.281 1.00 14.58 118 VAL B N 1
ATOM 3397 C CA . VAL B 1 119 ? 35.008 36.935 6.146 1.00 15.36 118 VAL B CA 1
ATOM 3398 C C . VAL B 1 119 ? 34.036 37.323 5.075 1.00 15.01 118 VAL B C 1
ATOM 3399 O O . VAL B 1 119 ? 33.103 36.589 4.777 1.00 15.39 118 VAL B O 1
ATOM 3403 N N . VAL B 1 120 ? 34.216 38.505 4.495 1.00 13.87 119 VAL B N 1
ATOM 3404 C CA . VAL B 1 120 ? 33.397 38.819 3.346 1.00 14.89 119 VAL B CA 1
ATOM 3405 C C . VAL B 1 120 ? 34.219 38.625 2.118 1.00 13.42 119 VAL B C 1
ATOM 3406 O O . VAL B 1 120 ? 35.344 39.084 2.051 1.00 14.26 119 VAL B O 1
ATOM 3410 N N . VAL B 1 121 ? 33.637 37.908 1.159 1.00 12.60 120 VAL B N 1
ATOM 3411 C CA . VAL B 1 121 ? 34.216 37.713 -0.156 1.00 12.65 120 VAL B CA 1
ATOM 3412 C C . VAL B 1 121 ? 33.309 38.484 -1.113 1.00 13.84 120 VAL B C 1
ATOM 3413 O O . VAL B 1 121 ? 32.149 38.130 -1.298 1.00 13.93 120 VAL B O 1
ATOM 3417 N N . ARG B 1 122 ? 33.857 39.552 -1.677 1.00 12.86 121 ARG B N 1
ATOM 3418 C CA . ARG B 1 122 ? 33.097 40.529 -2.439 1.00 14.06 121 ARG B CA 1
ATOM 3419 C C . ARG B 1 122 ? 33.611 40.448 -3.855 1.00 14.66 121 ARG B C 1
ATOM 3420 O O . ARG B 1 122 ? 34.823 40.517 -4.082 1.00 15.21 121 ARG B O 1
ATOM 3428 N N . GLU B 1 123 ? 32.703 40.389 -4.810 1.00 13.12 122 GLU B N 1
ATOM 3429 C CA . GLU B 1 123 ? 33.095 40.429 -6.220 1.00 13.74 122 GLU B CA 1
ATOM 3430 C C . GLU B 1 123 ? 33.767 41.743 -6.533 1.00 12.76 122 GLU B C 1
ATOM 3431 O O . GLU B 1 123 ? 33.327 42.765 -6.085 1.00 14.70 122 GLU B O 1
ATOM 3437 N N . GLY B 1 124 ? 34.814 41.726 -7.330 1.00 13.76 123 GLY B N 1
ATOM 3438 C CA . GLY B 1 124 ? 35.676 42.895 -7.379 1.00 13.94 123 GLY B CA 1
ATOM 3439 C C . GLY B 1 124 ? 35.696 43.615 -8.694 1.00 14.76 123 GLY B C 1
ATOM 3440 O O . GLY B 1 124 ? 36.073 44.789 -8.738 1.00 12.68 123 GLY B O 1
ATOM 3441 N N . THR B 1 125 ? 35.340 42.923 -9.783 1.00 14.84 124 THR B N 1
ATOM 3442 C CA . THR B 1 125 ? 35.632 43.506 -11.075 1.00 15.54 124 THR B CA 1
ATOM 3443 C C . THR B 1 125 ? 34.426 43.675 -11.992 1.00 16.37 124 THR B C 1
ATOM 3444 O O . THR B 1 125 ? 34.613 43.970 -13.165 1.00 17.63 124 THR B O 1
ATOM 3448 N N . GLU B 1 126 ? 33.213 43.435 -11.495 1.00 15.70 125 GLU B N 1
ATOM 3449 C CA . GLU B 1 126 ? 32.041 43.766 -12.316 1.00 16.34 125 GLU B CA 1
ATOM 3450 C C . GLU B 1 126 ? 31.060 44.542 -11.476 1.00 17.52 125 GLU B C 1
ATOM 3451 O O . GLU B 1 126 ? 31.484 45.230 -10.495 1.00 16.81 125 GLU B O 1
ATOM 3457 N N . GLY B 1 127 ? 29.783 44.540 -11.861 1.00 18.31 126 GLY B N 1
ATOM 3458 C CA . GLY B 1 127 ? 28.832 45.451 -11.207 1.00 17.33 126 GLY B CA 1
ATOM 3459 C C . GLY B 1 127 ? 28.966 46.909 -11.631 1.00 20.37 126 GLY B C 1
ATOM 3460 O O . GLY B 1 127 ? 29.787 47.198 -12.507 1.00 21.62 126 GLY B O 1
ATOM 3461 N N . PRO B 1 128 ? 28.178 47.794 -10.995 1.00 22.40 127 PRO B N 1
ATOM 3462 C CA . PRO B 1 128 ? 27.913 49.180 -11.459 1.00 23.81 127 PRO B CA 1
ATOM 3463 C C . PRO B 1 128 ? 28.966 50.194 -11.114 1.00 26.17 127 PRO B C 1
ATOM 3464 O O . PRO B 1 128 ? 29.043 51.293 -11.662 1.00 27.88 127 PRO B O 1
ATOM 3468 N N . TYR B 1 129 ? 29.773 49.819 -10.159 1.00 26.45 128 TYR B N 1
ATOM 3469 C CA . TYR B 1 129 ? 30.820 50.662 -9.692 1.00 26.75 128 TYR B CA 1
ATOM 3470 C C . TYR B 1 129 ? 31.936 50.633 -10.732 1.00 26.38 128 TYR B C 1
ATOM 3471 O O . TYR B 1 129 ? 32.925 51.345 -10.604 1.00 28.34 128 TYR B O 1
ATOM 3480 N N . THR B 1 130 ? 31.720 49.865 -11.797 1.00 25.04 129 THR B N 1
ATOM 3481 C CA . THR B 1 130 ? 32.530 50.018 -13.040 1.00 22.82 129 THR B CA 1
ATOM 3482 C C . THR B 1 130 ? 32.482 51.308 -13.913 1.00 23.93 129 THR B C 1
ATOM 3483 O O . THR B 1 130 ? 33.440 51.547 -14.648 1.00 22.93 129 THR B O 1
ATOM 3487 N N . GLY B 1 131 ? 31.425 52.143 -13.841 1.00 24.16 130 GLY B N 1
ATOM 3488 C CA . GLY B 1 131 ? 31.367 53.403 -14.582 1.00 23.15 130 GLY B CA 1
ATOM 3489 C C . GLY B 1 131 ? 30.365 53.471 -15.755 1.00 22.36 130 GLY B C 1
ATOM 3490 O O . GLY B 1 131 ? 30.368 54.404 -16.597 1.00 25.74 130 GLY B O 1
ATOM 3491 N N . ASN B 1 132 ? 29.451 52.539 -15.731 1.00 18.44 131 ASN B N 1
ATOM 3492 C CA . ASN B 1 132 ? 28.611 52.143 -16.874 1.00 16.69 131 ASN B CA 1
ATOM 3493 C C . ASN B 1 132 ? 27.238 52.775 -16.770 1.00 16.20 131 ASN B C 1
ATOM 3494 O O . ASN B 1 132 ? 26.464 52.482 -15.832 1.00 18.32 131 ASN B O 1
ATOM 3499 N N . GLY B 1 133 ? 26.941 53.658 -17.699 1.00 15.26 132 GLY B N 1
ATOM 3500 C CA . GLY B 1 133 ? 25.660 54.354 -17.660 1.00 15.39 132 GLY B CA 1
ATOM 3501 C C . GLY B 1 133 ? 25.871 55.669 -18.333 1.00 12.85 132 GLY B C 1
ATOM 3502 O O . GLY B 1 133 ? 26.737 55.796 -19.198 1.00 13.02 132 GLY B O 1
ATOM 3503 N N . GLY B 1 134 ? 25.038 56.656 -18.003 1.00 11.23 133 GLY B N 1
ATOM 3504 C CA . GLY B 1 134 ? 25.225 57.929 -18.622 1.00 12.51 133 GLY B CA 1
ATOM 3505 C C . GLY B 1 134 ? 24.011 58.746 -18.280 1.00 11.29 133 GLY B C 1
ATOM 3506 O O . GLY B 1 134 ? 23.188 58.338 -17.478 1.00 13.05 133 GLY B O 1
ATOM 3507 N N . ALA B 1 135 ? 23.903 59.894 -18.907 1.00 10.65 134 ALA B N 1
ATOM 3508 C CA . ALA B 1 135 ? 22.800 60.778 -18.571 1.00 11.38 134 ALA B CA 1
ATOM 3509 C C . ALA B 1 135 ? 22.414 61.528 -19.808 1.00 13.84 134 ALA B C 1
ATOM 3510 O O . ALA B 1 135 ? 23.241 61.735 -20.710 1.00 14.24 134 ALA B O 1
ATOM 3512 N N . ILE B 1 136 ? 21.173 61.968 -19.836 1.00 14.03 135 ILE B N 1
ATOM 3513 C CA . ILE B 1 136 ? 20.726 62.855 -20.884 1.00 14.57 135 ILE B CA 1
ATOM 3514 C C . ILE B 1 136 ? 19.993 63.969 -20.220 1.00 14.13 135 ILE B C 1
ATOM 3515 O O . ILE B 1 136 ? 19.497 63.854 -19.099 1.00 13.23 135 ILE B O 1
ATOM 3520 N N . ARG B 1 137 ? 20.012 65.098 -20.912 1.00 13.41 136 ARG B N 1
ATOM 3521 C CA . ARG B 1 137 ? 19.332 66.291 -20.519 1.00 13.38 136 ARG B CA 1
ATOM 3522 C C . ARG B 1 137 ? 19.804 66.707 -19.136 1.00 12.73 136 ARG B C 1
ATOM 3523 O O . ARG B 1 137 ? 19.046 67.134 -18.324 1.00 11.70 136 ARG B O 1
ATOM 3531 N N . VAL B 1 138 ? 21.110 66.577 -18.906 1.00 14.53 137 VAL B N 1
ATOM 3532 C CA . VAL B 1 138 ? 21.639 66.978 -17.586 1.00 15.23 137 VAL B CA 1
ATOM 3533 C C . VAL B 1 138 ? 21.338 68.382 -17.191 1.00 16.21 137 VAL B C 1
ATOM 3534 O O . VAL B 1 138 ? 21.384 69.317 -18.022 1.00 15.57 137 VAL B O 1
ATOM 3538 N N . GLY B 1 139 ? 20.973 68.578 -15.921 1.00 14.17 138 GLY B N 1
ATOM 3539 C CA . GLY B 1 139 ? 20.878 69.914 -15.359 1.00 13.55 138 GLY B CA 1
ATOM 3540 C C . GLY B 1 139 ? 19.543 70.514 -15.691 1.00 14.19 138 GLY B C 1
ATOM 3541 O O . GLY B 1 139 ? 19.296 71.691 -15.473 1.00 16.41 138 GLY B O 1
ATOM 3542 N N . THR B 1 140 ? 18.642 69.666 -16.193 1.00 13.49 139 THR B N 1
ATOM 3543 C CA . THR B 1 140 ? 17.277 70.112 -16.457 1.00 14.07 139 THR B CA 1
ATOM 3544 C C . THR B 1 140 ? 16.299 69.215 -15.696 1.00 11.90 139 THR B C 1
ATOM 3545 O O . THR B 1 140 ? 16.683 68.152 -15.216 1.00 11.83 139 THR B O 1
ATOM 3549 N N . PRO B 1 141 ? 15.033 69.599 -15.658 1.00 11.11 140 PRO B N 1
ATOM 3550 C CA . PRO B 1 141 ? 14.028 68.745 -15.017 1.00 11.23 140 PRO B CA 1
ATOM 3551 C C . PRO B 1 141 ? 13.800 67.504 -15.836 1.00 10.53 140 PRO B C 1
ATOM 3552 O O . PRO B 1 141 ? 13.104 66.607 -15.337 1.00 11.36 140 PRO B O 1
ATOM 3556 N N . ASN B 1 142 ? 14.343 67.456 -17.056 1.00 10.72 141 ASN B N 1
ATOM 3557 C CA . ASN B 1 142 ? 14.236 66.240 -17.839 1.00 10.41 141 ASN B CA 1
ATOM 3558 C C . ASN B 1 142 ? 15.433 65.312 -17.733 1.00 10.28 141 ASN B C 1
ATOM 3559 O O . ASN B 1 142 ? 15.555 64.363 -18.481 1.00 12.25 141 ASN B O 1
ATOM 3564 N N . GLU B 1 143 ? 16.334 65.608 -16.806 1.00 10.23 142 GLU B N 1
ATOM 3565 C CA . GLU B 1 143 ? 17.502 64.732 -16.721 1.00 10.38 142 GLU B CA 1
ATOM 3566 C C . GLU B 1 143 ? 17.098 63.284 -16.426 1.00 10.72 142 GLU B C 1
ATOM 3567 O O . GLU B 1 143 ? 16.229 63.011 -15.615 1.00 10.96 142 GLU B O 1
ATOM 3573 N N . VAL B 1 144 ? 17.761 62.398 -17.093 1.00 10.63 143 VAL B N 1
ATOM 3574 C CA . VAL B 1 144 ? 17.628 60.997 -16.859 1.00 10.99 143 VAL B CA 1
ATOM 3575 C C . VAL B 1 144 ? 19.011 60.471 -16.760 1.00 11.67 143 VAL B C 1
ATOM 3576 O O . VAL B 1 144 ? 19.815 60.661 -17.653 1.00 13.26 143 VAL B O 1
ATOM 3580 N N . ALA B 1 145 ? 19.266 59.750 -15.684 1.00 11.59 144 ALA B N 1
ATOM 3581 C CA . ALA B 1 145 ? 20.594 59.184 -15.475 1.00 11.14 144 ALA B CA 1
ATOM 3582 C C . ALA B 1 145 ? 20.488 57.709 -15.242 1.00 12.28 144 ALA B C 1
ATOM 3583 O O . ALA B 1 145 ? 19.653 57.236 -14.439 1.00 11.98 144 ALA B O 1
ATOM 3585 N N . THR B 1 146 ? 21.345 56.932 -15.921 1.00 13.66 145 THR B N 1
ATOM 3586 C CA . THR B 1 146 ? 21.248 55.523 -15.759 1.00 15.97 145 THR B CA 1
ATOM 3587 C C . THR B 1 146 ? 22.546 54.986 -15.181 1.00 17.05 145 THR B C 1
ATOM 3588 O O . THR B 1 146 ? 23.652 55.539 -15.384 1.00 18.92 145 THR B O 1
ATOM 3592 N N . GLU B 1 147 ? 22.427 53.890 -14.476 1.00 14.76 146 GLU B N 1
ATOM 3593 C CA . GLU B 1 147 ? 23.612 53.173 -14.037 1.00 15.81 146 GLU B CA 1
ATOM 3594 C C . GLU B 1 147 ? 23.355 51.725 -14.365 1.00 17.44 146 GLU B C 1
ATOM 3595 O O . GLU B 1 147 ? 22.250 51.218 -14.152 1.00 18.40 146 GLU B O 1
ATOM 3601 N N . VAL B 1 148 ? 24.360 51.052 -14.905 1.00 16.44 147 VAL B N 1
ATOM 3602 C CA . VAL B 1 148 ? 24.159 49.691 -15.389 1.00 17.02 147 VAL B CA 1
ATOM 3603 C C . VAL B 1 148 ? 25.122 48.828 -14.644 1.00 15.98 147 VAL B C 1
ATOM 3604 O O . VAL B 1 148 ? 26.310 49.145 -14.567 1.00 15.28 147 VAL B O 1
ATOM 3608 N N . SER B 1 149 ? 24.578 47.720 -14.142 1.00 12.78 148 SER B N 1
ATOM 3609 C CA . SER B 1 149 ? 25.364 46.715 -13.475 1.00 14.50 148 SER B CA 1
ATOM 3610 C C . SER B 1 149 ? 25.400 45.510 -14.359 1.00 14.12 148 SER B C 1
ATOM 3611 O O . SER B 1 149 ? 24.371 44.843 -14.568 1.00 14.52 148 SER B O 1
ATOM 3614 N N . VAL B 1 150 ? 26.601 45.165 -14.797 1.00 12.88 149 VAL B N 1
ATOM 3615 C CA . VAL B 1 150 ? 26.763 43.995 -15.598 1.00 12.08 149 VAL B CA 1
ATOM 3616 C C . VAL B 1 150 ? 27.319 42.916 -14.691 1.00 13.02 149 VAL B C 1
ATOM 3617 O O . VAL B 1 150 ? 28.312 43.115 -14.018 1.00 13.04 149 VAL B O 1
ATOM 3621 N N . ASN B 1 151 ? 26.670 41.769 -14.722 1.00 12.85 150 ASN B N 1
ATOM 3622 C CA . ASN B 1 151 ? 27.070 40.633 -13.882 1.00 13.32 150 ASN B CA 1
ATOM 3623 C C . ASN B 1 151 ? 27.264 39.453 -14.762 1.00 12.39 150 ASN B C 1
ATOM 3624 O O . ASN B 1 151 ? 26.552 39.261 -15.749 1.00 13.34 150 ASN B O 1
ATOM 3629 N N . THR B 1 152 ? 28.255 38.617 -14.491 1.00 13.13 151 THR B N 1
ATOM 3630 C CA . THR B 1 152 ? 28.430 37.541 -15.426 1.00 12.68 151 THR B CA 1
ATOM 3631 C C . THR B 1 152 ? 28.635 36.248 -14.649 1.00 12.65 151 THR B C 1
ATOM 3632 O O . THR B 1 152 ? 29.117 36.245 -13.511 1.00 13.67 151 THR B O 1
ATOM 3636 N N . ALA B 1 153 ? 28.263 35.163 -15.288 1.00 12.81 152 ALA B N 1
ATOM 3637 C CA . ALA B 1 153 ? 28.559 33.866 -14.746 1.00 13.23 152 ALA B CA 1
ATOM 3638 C C . ALA B 1 153 ? 30.055 33.714 -14.535 1.00 13.51 152 ALA B C 1
ATOM 3639 O O . ALA B 1 153 ? 30.488 33.169 -13.516 1.00 12.71 152 ALA B O 1
ATOM 3641 N N . PHE B 1 154 ? 30.838 34.226 -15.480 1.00 12.83 153 PHE B N 1
ATOM 3642 C CA . PHE B 1 154 ? 32.288 34.155 -15.393 1.00 13.23 153 PHE B CA 1
ATOM 3643 C C . PHE B 1 154 ? 32.781 34.780 -14.071 1.00 12.48 153 PHE B C 1
ATOM 3644 O O . PHE B 1 154 ? 33.484 34.137 -13.273 1.00 13.11 153 PHE B O 1
ATOM 3652 N N . GLY B 1 155 ? 32.431 36.037 -13.864 1.00 12.83 154 GLY B N 1
ATOM 3653 C CA . GLY B 1 155 ? 32.818 36.733 -12.644 1.00 13.99 154 GLY B CA 1
ATOM 3654 C C . GLY B 1 155 ? 32.217 36.180 -11.387 1.00 14.84 154 GLY B C 1
ATOM 3655 O O . GLY B 1 155 ? 32.916 36.054 -10.350 1.00 14.10 154 GLY B O 1
ATOM 3656 N N . VAL B 1 156 ? 30.925 35.843 -11.438 1.00 13.89 155 VAL B N 1
ATOM 3657 C CA . VAL B 1 156 ? 30.257 35.397 -10.232 1.00 14.09 155 VAL B CA 1
ATOM 3658 C C . VAL B 1 156 ? 30.778 34.045 -9.768 1.00 14.86 155 VAL B C 1
ATOM 3659 O O . VAL B 1 156 ? 31.048 33.829 -8.583 1.00 13.70 155 VAL B O 1
ATOM 3663 N N . ARG B 1 157 ? 30.897 33.130 -10.694 1.00 13.78 156 ARG B N 1
ATOM 3664 C CA . ARG B 1 157 ? 31.388 31.818 -10.288 1.00 14.27 156 ARG B CA 1
ATOM 3665 C C . ARG B 1 157 ? 32.777 31.824 -9.662 1.00 15.42 156 ARG B C 1
ATOM 3666 O O . ARG B 1 157 ? 33.030 31.093 -8.695 1.00 14.53 156 ARG B O 1
ATOM 3674 N N . ARG B 1 158 ? 33.667 32.658 -10.174 1.00 14.90 157 ARG B N 1
ATOM 3675 C CA . ARG B 1 158 ? 34.995 32.806 -9.548 1.00 13.83 157 ARG B CA 1
ATOM 3676 C C . ARG B 1 158 ? 34.926 33.232 -8.095 1.00 13.69 157 ARG B C 1
ATOM 3677 O O . ARG B 1 158 ? 35.591 32.652 -7.218 1.00 14.51 157 ARG B O 1
ATOM 3685 N N . VAL B 1 159 ? 34.108 34.225 -7.819 1.00 13.50 158 VAL B N 1
ATOM 3686 C CA . VAL B 1 159 ? 33.972 34.715 -6.462 1.00 12.91 158 VAL B CA 1
ATOM 3687 C C . VAL B 1 159 ? 33.317 33.675 -5.601 1.00 13.71 158 VAL B C 1
ATOM 3688 O O . VAL B 1 159 ? 33.723 33.434 -4.465 1.00 13.16 158 VAL B O 1
ATOM 3692 N N . VAL B 1 160 ? 32.299 33.041 -6.151 1.00 13.39 159 VAL B N 1
ATOM 3693 C CA . VAL B 1 160 ? 31.526 32.076 -5.375 1.00 13.11 159 VAL B CA 1
ATOM 3694 C C . VAL B 1 160 ? 32.396 30.871 -5.041 1.00 12.79 159 VAL B C 1
ATOM 3695 O O . VAL B 1 160 ? 32.429 30.434 -3.877 1.00 10.67 159 VAL B O 1
ATOM 3699 N N . ALA B 1 161 ? 33.101 30.355 -6.043 1.00 12.13 160 ALA B N 1
ATOM 3700 C CA . ALA B 1 161 ? 34.049 29.273 -5.830 1.00 13.70 160 ALA B CA 1
ATOM 3701 C C . ALA B 1 161 ? 35.037 29.576 -4.724 1.00 14.99 160 ALA B C 1
ATOM 3702 O O . ALA B 1 161 ? 35.285 28.740 -3.889 1.00 16.05 160 ALA B O 1
ATOM 3704 N N . ASP B 1 162 ? 35.560 30.787 -4.711 1.00 14.20 161 ASP B N 1
ATOM 3705 C CA . ASP B 1 162 ? 36.492 31.186 -3.683 1.00 14.94 161 ASP B CA 1
ATOM 3706 C C . ASP B 1 162 ? 35.809 31.231 -2.330 1.00 13.70 161 ASP B C 1
ATOM 3707 O O . ASP B 1 162 ? 36.399 30.882 -1.324 1.00 12.95 161 ASP B O 1
ATOM 3712 N N . ALA B 1 163 ? 34.574 31.724 -2.298 1.00 12.70 162 ALA B N 1
ATOM 3713 C CA . ALA B 1 163 ? 33.882 31.821 -1.023 1.00 12.87 162 ALA B CA 1
ATOM 3714 C C . ALA B 1 163 ? 33.664 30.454 -0.411 1.00 12.83 162 ALA B C 1
ATOM 3715 O O . ALA B 1 163 ? 33.856 30.295 0.790 1.00 12.28 162 ALA B O 1
ATOM 3717 N N . PHE B 1 164 ? 33.279 29.485 -1.241 1.00 12.05 163 PHE B N 1
ATOM 3718 C CA . PHE B 1 164 ? 33.043 28.142 -0.772 1.00 12.59 163 PHE B CA 1
ATOM 3719 C C . PHE B 1 164 ? 34.334 27.536 -0.258 1.00 13.43 163 PHE B C 1
ATOM 3720 O O . PHE B 1 164 ? 34.347 26.872 0.792 1.00 13.49 163 PHE B O 1
ATOM 3728 N N . GLU B 1 165 ? 35.437 27.822 -0.950 1.00 13.34 164 GLU B N 1
ATOM 3729 C CA . GLU B 1 165 ? 36.717 27.301 -0.484 1.00 13.87 164 GLU B CA 1
ATOM 3730 C C . GLU B 1 165 ? 37.041 27.875 0.909 1.00 13.82 164 GLU B C 1
ATOM 3731 O O . GLU B 1 165 ? 37.481 27.163 1.811 1.00 12.95 164 GLU B O 1
ATOM 3737 N N . ARG B 1 166 ? 36.763 29.156 1.095 1.00 12.95 165 ARG B N 1
ATOM 3738 C CA . ARG B 1 166 ? 37.007 29.805 2.372 1.00 13.95 165 ARG B CA 1
ATOM 3739 C C . ARG B 1 166 ? 36.108 29.253 3.455 1.00 13.60 165 ARG B C 1
ATOM 3740 O O . ARG B 1 166 ? 36.539 29.048 4.563 1.00 14.33 165 ARG B O 1
ATOM 3748 N N . ALA B 1 167 ? 34.861 28.966 3.114 1.00 14.29 166 ALA B N 1
ATOM 3749 C CA . ALA B 1 167 ? 33.919 28.468 4.119 1.00 13.29 166 ALA B CA 1
ATOM 3750 C C . ALA B 1 167 ? 34.347 27.063 4.500 1.00 14.05 166 ALA B C 1
ATOM 3751 O O . ALA B 1 167 ? 34.310 26.684 5.675 1.00 14.46 166 ALA B O 1
ATOM 3753 N N . ARG B 1 168 ? 34.776 26.296 3.507 1.00 13.02 167 ARG B N 1
ATOM 3754 C CA . ARG B 1 168 ? 35.284 24.968 3.815 1.00 12.18 167 ARG B CA 1
ATOM 3755 C C . ARG B 1 168 ? 36.449 24.989 4.789 1.00 13.93 167 ARG B C 1
ATOM 3756 O O . ARG B 1 168 ? 36.530 24.114 5.657 1.00 12.15 167 ARG B O 1
ATOM 3764 N N . ARG B 1 169 ? 37.349 25.966 4.621 1.00 15.29 168 ARG B N 1
ATOM 3765 C CA . ARG B 1 169 ? 38.560 26.069 5.455 1.00 15.39 168 ARG B CA 1
ATOM 3766 C C . ARG B 1 169 ? 38.195 26.701 6.810 1.00 15.26 168 ARG B C 1
ATOM 3767 O O . ARG B 1 169 ? 38.988 26.670 7.759 1.00 15.94 168 ARG B O 1
ATOM 3775 N N . ARG B 1 170 ? 37.000 27.293 6.906 1.00 14.47 169 ARG B N 1
ATOM 3776 C CA . ARG B 1 170 ? 36.592 27.972 8.121 1.00 14.38 169 ARG B CA 1
ATOM 3777 C C . ARG B 1 170 ? 35.527 27.166 8.881 1.00 14.91 169 ARG B C 1
ATOM 3778 O O . ARG B 1 170 ? 35.797 26.045 9.296 1.00 13.94 169 ARG B O 1
ATOM 3786 N N . ARG B 1 171 ? 34.347 27.736 9.091 1.00 14.35 170 ARG B N 1
ATOM 3787 C CA . ARG B 1 171 ? 33.310 27.093 9.894 1.00 15.71 170 ARG B CA 1
ATOM 3788 C C . ARG B 1 171 ? 32.240 26.477 9.004 1.00 15.78 170 ARG B C 1
ATOM 3789 O O . ARG B 1 171 ? 31.175 26.052 9.489 1.00 14.74 170 ARG B O 1
ATOM 3797 N N . LYS B 1 172 ? 32.532 26.417 7.702 1.00 14.78 171 LYS B N 1
ATOM 3798 C CA . LYS B 1 172 ? 31.666 25.687 6.759 1.00 15.52 171 LYS B CA 1
ATOM 3799 C C . LYS B 1 172 ? 30.251 26.281 6.684 1.00 15.48 171 LYS B C 1
ATOM 3800 O O . LYS B 1 172 ? 29.214 25.573 6.615 1.00 13.64 171 LYS B O 1
ATOM 3806 N N . HIS B 1 173 ? 30.213 27.607 6.700 1.00 14.64 172 HIS B N 1
ATOM 3807 C CA . HIS B 1 173 ? 28.972 28.255 6.534 1.00 15.01 172 HIS B CA 1
ATOM 3808 C C . HIS B 1 173 ? 29.136 29.423 5.562 1.00 14.73 172 HIS B C 1
ATOM 3809 O O . HIS B 1 173 ? 29.991 30.305 5.741 1.00 16.11 172 HIS B O 1
ATOM 3816 N N . LEU B 1 174 ? 28.294 29.448 4.552 1.00 13.45 173 LEU B N 1
ATOM 3817 C CA . LEU B 1 174 ? 28.352 30.533 3.566 1.00 13.37 173 LEU B CA 1
ATOM 3818 C C . LEU B 1 174 ? 27.017 31.227 3.471 1.00 13.18 173 LEU B C 1
ATOM 3819 O O . LEU B 1 174 ? 25.962 30.581 3.288 1.00 13.11 173 LEU B O 1
ATOM 3824 N N . THR B 1 175 ? 27.036 32.549 3.612 1.00 11.63 174 THR B N 1
ATOM 3825 C CA . THR B 1 175 ? 25.851 33.344 3.369 1.00 12.69 174 THR B CA 1
ATOM 3826 C C . THR B 1 175 ? 26.032 34.131 2.074 1.00 12.85 174 THR B C 1
ATOM 3827 O O . THR B 1 175 ? 27.007 34.937 1.918 1.00 14.69 174 THR B O 1
ATOM 3831 N N . LEU B 1 176 ? 25.139 33.873 1.122 1.00 12.31 175 LEU B N 1
ATOM 3832 C CA . LEU B 1 176 ? 25.081 34.726 -0.059 1.00 11.86 175 LEU B CA 1
ATOM 3833 C C . LEU B 1 176 ? 24.267 35.917 0.310 1.00 12.61 175 LEU B C 1
ATOM 3834 O O . LEU B 1 176 ? 23.185 35.760 0.851 1.00 13.99 175 LEU B O 1
ATOM 3839 N N . VAL B 1 177 ? 24.770 37.119 0.005 1.00 11.61 176 VAL B N 1
ATOM 3840 C CA . VAL B 1 177 ? 23.992 38.310 0.331 1.00 12.42 176 VAL B CA 1
ATOM 3841 C C . VAL B 1 177 ? 23.811 39.010 -0.993 1.00 14.60 176 VAL B C 1
ATOM 3842 O O . VAL B 1 177 ? 24.797 39.365 -1.669 1.00 15.58 176 VAL B O 1
ATOM 3846 N N . HIS B 1 178 ? 22.539 39.225 -1.299 1.00 14.13 177 HIS B N 1
ATOM 3847 C CA . HIS B 1 178 ? 22.144 39.914 -2.515 1.00 15.29 177 HIS B CA 1
ATOM 3848 C C . HIS B 1 178 ? 20.813 40.561 -2.343 1.00 14.76 177 HIS B C 1
ATOM 3849 O O . HIS B 1 178 ? 20.470 40.959 -1.237 1.00 14.52 177 HIS B O 1
ATOM 3856 N N . LYS B 1 179 ? 20.052 40.679 -3.421 1.00 13.78 178 LYS B N 1
ATOM 3857 C CA . LYS B 1 179 ? 18.693 41.271 -3.312 1.00 13.35 178 LYS B CA 1
ATOM 3858 C C . LYS B 1 179 ? 17.895 40.670 -4.430 1.00 15.03 178 LYS B C 1
ATOM 3859 O O . LYS B 1 179 ? 17.453 41.318 -5.376 1.00 14.80 178 LYS B O 1
ATOM 3865 N N . THR B 1 180 ? 17.762 39.370 -4.347 1.00 16.38 179 THR B N 1
ATOM 3866 C CA . THR B 1 180 ? 17.246 38.627 -5.483 1.00 17.66 179 THR B CA 1
ATOM 3867 C C . THR B 1 180 ? 15.793 38.866 -5.834 1.00 18.85 179 THR B C 1
ATOM 3868 O O . THR B 1 180 ? 15.370 38.525 -6.934 1.00 19.42 179 THR B O 1
ATOM 3872 N N . ASN B 1 181 ? 15.024 39.412 -4.910 1.00 20.22 180 ASN B N 1
ATOM 3873 C CA . ASN B 1 181 ? 13.615 39.620 -5.190 1.00 21.51 180 ASN B CA 1
ATOM 3874 C C . ASN B 1 181 ? 13.363 40.748 -6.136 1.00 21.74 180 ASN B C 1
ATOM 3875 O O . ASN B 1 181 ? 12.360 40.724 -6.864 1.00 23.85 180 ASN B O 1
ATOM 3880 N N . VAL B 1 182 ? 14.282 41.717 -6.158 1.00 20.65 181 VAL B N 1
ATOM 3881 C CA . VAL B 1 182 ? 14.163 42.834 -7.054 1.00 22.27 181 VAL B CA 1
ATOM 3882 C C . VAL B 1 182 ? 15.322 43.050 -8.041 1.00 20.72 181 VAL B C 1
ATOM 3883 O O . VAL B 1 182 ? 15.140 43.718 -9.066 1.00 19.51 181 VAL B O 1
ATOM 3887 N N . LEU B 1 183 ? 16.528 42.566 -7.728 1.00 19.62 182 LEU B N 1
ATOM 3888 C CA . LEU B 1 183 ? 17.534 42.481 -8.777 1.00 19.79 182 LEU B CA 1
ATOM 3889 C C . LEU B 1 183 ? 17.411 41.069 -9.291 1.00 20.73 182 LEU B C 1
ATOM 3890 O O . LEU B 1 183 ? 18.174 40.167 -8.889 1.00 21.13 182 LEU B O 1
ATOM 3895 N N . THR B 1 184 ? 16.389 40.829 -10.116 1.00 19.12 183 THR B N 1
ATOM 3896 C CA . THR B 1 184 ? 16.047 39.482 -10.470 1.00 19.10 183 THR B CA 1
ATOM 3897 C C . THR B 1 184 ? 17.042 38.786 -11.356 1.00 17.76 183 THR B C 1
ATOM 3898 O O . THR B 1 184 ? 17.183 37.591 -11.222 1.00 17.72 183 THR B O 1
ATOM 3902 N N . PHE B 1 185 ? 17.709 39.540 -12.232 1.00 15.96 184 PHE B N 1
ATOM 3903 C CA . PHE B 1 185 ? 18.614 38.947 -13.238 1.00 14.12 184 PHE B CA 1
ATOM 3904 C C . PHE B 1 185 ? 19.951 38.716 -12.585 1.00 14.21 184 PHE B C 1
ATOM 3905 O O . PHE B 1 185 ? 20.464 37.548 -12.570 1.00 14.14 184 PHE B O 1
ATOM 3913 N N . ALA B 1 186 ? 20.525 39.775 -12.003 1.00 14.48 185 ALA B N 1
ATOM 3914 C CA . ALA B 1 186 ? 21.815 39.553 -11.269 1.00 14.76 185 ALA B CA 1
ATOM 3915 C C . ALA B 1 186 ? 21.584 38.575 -10.077 1.00 14.93 185 ALA B C 1
ATOM 3916 O O . ALA B 1 186 ? 22.418 37.699 -9.798 1.00 14.38 185 ALA B O 1
ATOM 3918 N N . GLY B 1 187 ? 20.463 38.760 -9.376 1.00 15.83 186 GLY B N 1
ATOM 3919 C CA . GLY B 1 187 ? 20.124 37.899 -8.242 1.00 16.13 186 GLY B CA 1
ATOM 3920 C C . GLY B 1 187 ? 20.008 36.447 -8.623 1.00 16.62 186 GLY B C 1
ATOM 3921 O O . GLY B 1 187 ? 20.604 35.621 -7.938 1.00 15.45 186 GLY B O 1
ATOM 3922 N N . GLY B 1 188 ? 19.270 36.137 -9.693 1.00 16.19 187 GLY B N 1
ATOM 3923 C CA . GLY B 1 188 ? 19.041 34.767 -10.119 1.00 18.18 187 GLY B CA 1
ATOM 3924 C C . GLY B 1 188 ? 20.394 34.203 -10.482 1.00 15.61 187 GLY B C 1
ATOM 3925 O O . GLY B 1 188 ? 20.655 33.047 -10.236 1.00 16.93 187 GLY B O 1
ATOM 3926 N N . LEU B 1 189 ? 21.269 35.024 -11.083 1.00 15.73 188 LEU B N 1
ATOM 3927 C CA . LEU B 1 189 ? 22.586 34.517 -11.468 1.00 13.32 188 LEU B CA 1
ATOM 3928 C C . LEU B 1 189 ? 23.408 34.179 -10.240 1.00 12.92 188 LEU B C 1
ATOM 3929 O O . LEU B 1 189 ? 23.981 33.111 -10.182 1.00 11.97 188 LEU B O 1
ATOM 3934 N N . TRP B 1 190 ? 23.408 35.055 -9.247 1.00 13.94 189 TRP B N 1
ATOM 3935 C CA . TRP B 1 190 ? 24.101 34.767 -8.006 1.00 14.49 189 TRP B CA 1
ATOM 3936 C C . TRP B 1 190 ? 23.494 33.543 -7.277 1.00 13.43 189 TRP B C 1
ATOM 3937 O O . TRP B 1 190 ? 24.230 32.624 -6.869 1.00 15.15 189 TRP B O 1
ATOM 3948 N N . LEU B 1 191 ? 22.166 33.482 -7.172 1.00 14.50 190 LEU B N 1
ATOM 3949 C CA . LEU B 1 191 ? 21.521 32.332 -6.522 1.00 15.76 190 LEU B CA 1
ATOM 3950 C C . LEU B 1 191 ? 21.885 31.025 -7.194 1.00 16.25 190 LEU B C 1
ATOM 3951 O O . LEU B 1 191 ? 22.307 30.075 -6.549 1.00 16.59 190 LEU B O 1
ATOM 3956 N N . ARG B 1 192 ? 21.713 30.978 -8.504 1.00 16.56 191 ARG B N 1
ATOM 3957 C CA . ARG B 1 192 ? 22.015 29.769 -9.234 1.00 16.60 191 ARG B CA 1
ATOM 3958 C C . ARG B 1 192 ? 23.451 29.383 -9.166 1.00 15.48 191 ARG B C 1
ATOM 3959 O O . ARG B 1 192 ? 23.789 28.216 -9.031 1.00 14.77 191 ARG B O 1
ATOM 3967 N N . THR B 1 193 ? 24.328 30.358 -9.250 1.00 15.62 192 THR B N 1
ATOM 3968 C CA . THR B 1 193 ? 25.750 30.078 -9.128 1.00 13.33 192 THR B CA 1
ATOM 3969 C C . THR B 1 193 ? 26.139 29.529 -7.775 1.00 13.07 192 THR B C 1
ATOM 3970 O O . THR B 1 193 ? 26.890 28.585 -7.700 1.00 13.70 192 THR B O 1
ATOM 3974 N N . VAL B 1 194 ? 25.634 30.113 -6.711 1.00 14.47 193 VAL B N 1
ATOM 3975 C CA . VAL B 1 194 ? 25.929 29.590 -5.372 1.00 13.77 193 VAL B CA 1
ATOM 3976 C C . VAL B 1 194 ? 25.384 28.173 -5.238 1.00 14.23 193 VAL B C 1
ATOM 3977 O O . VAL B 1 194 ? 26.056 27.274 -4.675 1.00 12.70 193 VAL B O 1
ATOM 3981 N N . ASP B 1 195 ? 24.206 27.939 -5.807 1.00 15.12 194 ASP B N 1
ATOM 3982 C CA . ASP B 1 195 ? 23.612 26.600 -5.728 1.00 16.78 194 ASP B CA 1
ATOM 3983 C C . ASP B 1 195 ? 24.432 25.576 -6.494 1.00 14.89 194 ASP B C 1
ATOM 3984 O O . ASP B 1 195 ? 24.717 24.499 -5.996 1.00 14.78 194 ASP B O 1
ATOM 3989 N N . GLU B 1 196 ? 24.874 25.970 -7.683 1.00 15.28 195 GLU B N 1
ATOM 3990 C CA . GLU B 1 196 ? 25.646 25.094 -8.551 1.00 16.00 195 GLU B CA 1
ATOM 3991 C C . GLU B 1 196 ? 27.058 24.831 -7.993 1.00 14.53 195 GLU B C 1
ATOM 3992 O O . GLU B 1 196 ? 27.537 23.677 -7.942 1.00 13.89 195 GLU B O 1
ATOM 3998 N N . VAL B 1 197 ? 27.735 25.871 -7.523 1.00 14.40 196 VAL B N 1
ATOM 3999 C CA . VAL B 1 197 ? 29.041 25.637 -6.942 1.00 13.78 196 VAL B CA 1
ATOM 4000 C C . VAL B 1 197 ? 28.891 24.844 -5.635 1.00 13.53 196 VAL B C 1
ATOM 4001 O O . VAL B 1 197 ? 29.696 24.027 -5.314 1.00 12.88 196 VAL B O 1
ATOM 4005 N N . GLY B 1 198 ? 27.809 25.094 -4.913 1.00 15.00 197 GLY B N 1
ATOM 4006 C CA . GLY B 1 198 ? 27.560 24.439 -3.644 1.00 15.04 197 GLY B CA 1
ATOM 4007 C C . GLY B 1 198 ? 27.495 22.937 -3.754 1.00 17.07 197 GLY B C 1
ATOM 4008 O O . GLY B 1 198 ? 27.673 22.250 -2.763 1.00 15.43 197 GLY B O 1
ATOM 4009 N N . GLU B 1 199 ? 27.254 22.436 -4.962 1.00 17.42 198 GLU B N 1
ATOM 4010 C CA . GLU B 1 199 ? 27.112 21.006 -5.172 1.00 19.35 198 GLU B CA 1
ATOM 4011 C C . GLU B 1 199 ? 28.407 20.326 -4.844 1.00 20.12 198 GLU B C 1
ATOM 4012 O O . GLU B 1 199 ? 28.405 19.155 -4.398 1.00 20.37 198 GLU B O 1
ATOM 4018 N N . CYS B 1 200 ? 29.525 21.040 -5.040 1.00 20.53 199 CYS B N 1
ATOM 4019 C CA . CYS B 1 200 ? 30.853 20.479 -4.688 1.00 21.16 199 CYS B CA 1
ATOM 4020 C C . CYS B 1 200 ? 31.231 20.677 -3.233 1.00 20.00 199 CYS B C 1
ATOM 4021 O O . CYS B 1 200 ? 32.263 20.178 -2.776 1.00 19.43 199 CYS B O 1
ATOM 4024 N N . TYR B 1 201 ? 30.358 21.357 -2.490 1.00 18.06 200 TYR B N 1
ATOM 4025 C CA . TYR B 1 201 ? 30.618 21.648 -1.081 1.00 16.01 200 TYR B CA 1
ATOM 4026 C C . TYR B 1 201 ? 29.436 21.225 -0.208 1.00 16.36 200 TYR B C 1
ATOM 4027 O O . TYR B 1 201 ? 28.807 22.038 0.437 1.00 17.78 200 TYR B O 1
ATOM 4036 N N . PRO B 1 202 ? 29.115 19.941 -0.154 1.00 17.77 201 PRO B N 1
ATOM 4037 C CA . PRO B 1 202 ? 28.031 19.492 0.736 1.00 17.93 201 PRO B CA 1
ATOM 4038 C C . PRO B 1 202 ? 28.389 19.735 2.220 1.00 18.79 201 PRO B C 1
ATOM 4039 O O . PRO B 1 202 ? 27.503 19.898 3.075 1.00 19.89 201 PRO B O 1
ATOM 4043 N N . ASP B 1 203 ? 29.682 19.821 2.512 1.00 17.48 202 ASP B N 1
ATOM 4044 C CA . ASP B 1 203 ? 30.099 20.179 3.860 1.00 16.64 202 ASP B CA 1
ATOM 4045 C C . ASP B 1 203 ? 29.717 21.620 4.220 1.00 15.41 202 ASP B C 1
ATOM 4046 O O . ASP B 1 203 ? 29.725 21.966 5.415 1.00 16.13 202 ASP B O 1
ATOM 4051 N N . VAL B 1 204 ? 29.424 22.462 3.218 1.00 14.95 203 VAL B N 1
ATOM 4052 C CA . VAL B 1 204 ? 29.143 23.873 3.516 1.00 14.77 203 VAL B CA 1
ATOM 4053 C C . VAL B 1 204 ? 27.645 24.111 3.596 1.00 14.85 203 VAL B C 1
ATOM 4054 O O . VAL B 1 204 ? 26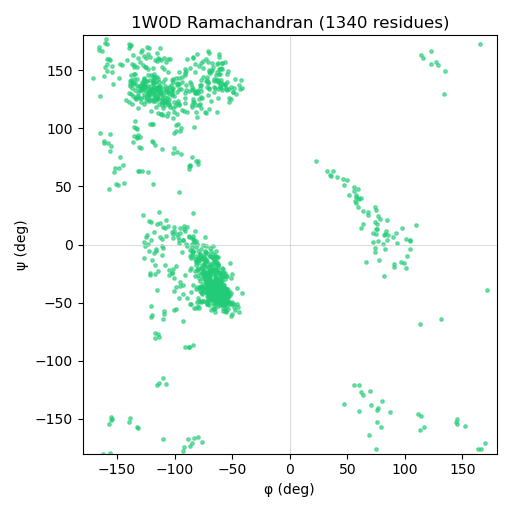.916 23.820 2.642 1.00 16.23 203 VAL B O 1
ATOM 4058 N N . GLU B 1 205 ? 27.184 24.633 4.739 1.00 14.41 204 GLU B N 1
ATOM 4059 C CA . GLU B 1 205 ? 25.798 25.064 4.868 1.00 13.67 204 GLU B CA 1
ATOM 4060 C C . GLU B 1 205 ? 25.701 26.430 4.231 1.00 14.47 204 GLU B C 1
ATOM 4061 O O . GLU B 1 205 ? 26.544 27.289 4.487 1.00 15.59 204 GLU B O 1
ATOM 4067 N N . VAL B 1 206 ? 24.689 26.575 3.387 1.00 14.12 205 VAL B N 1
ATOM 4068 C CA . VAL B 1 206 ? 24.447 27.781 2.639 1.00 14.41 205 VAL B CA 1
ATOM 4069 C C . VAL B 1 206 ? 23.183 28.482 3.076 1.00 15.68 205 VAL B C 1
ATOM 4070 O O . VAL B 1 206 ? 22.118 27.871 3.222 1.00 16.12 205 VAL B O 1
ATOM 4074 N N . ALA B 1 207 ? 23.312 29.783 3.309 1.00 13.80 206 ALA B N 1
ATOM 4075 C CA . ALA B 1 207 ? 22.162 30.563 3.667 1.00 13.31 206 ALA B CA 1
ATOM 4076 C C . ALA B 1 207 ? 22.108 31.720 2.679 1.00 14.20 206 ALA B C 1
ATOM 4077 O O . ALA B 1 207 ? 23.126 32.102 2.107 1.00 13.94 206 ALA B O 1
ATOM 4079 N N . TYR B 1 208 ? 20.898 32.216 2.454 1.00 13.57 207 TYR B N 1
ATOM 4080 C CA . TYR B 1 208 ? 20.746 33.411 1.668 1.00 14.14 207 TYR B CA 1
ATOM 4081 C C . TYR B 1 208 ? 20.135 34.482 2.530 1.00 15.49 207 TYR B C 1
ATOM 4082 O O . TYR B 1 208 ? 19.224 34.186 3.305 1.00 14.83 207 TYR B O 1
ATOM 4091 N N . GLN B 1 209 ? 20.624 35.710 2.369 1.00 14.49 208 GLN B N 1
ATOM 4092 C CA . GLN B 1 209 ? 19.996 36.892 2.964 1.00 16.14 208 GLN B CA 1
ATOM 4093 C C . GLN B 1 209 ? 19.995 38.050 2.003 1.00 15.95 208 GLN B C 1
ATOM 4094 O O . GLN B 1 209 ? 21.035 38.393 1.426 1.00 16.60 208 GLN B O 1
ATOM 4100 N N . HIS B 1 210 ? 18.863 38.741 1.938 1.00 16.57 209 HIS B N 1
ATOM 4101 C CA . HIS B 1 210 ? 18.829 40.042 1.315 1.00 15.52 209 HIS B CA 1
ATOM 4102 C C . HIS B 1 210 ? 19.775 40.965 2.077 1.00 15.89 209 HIS B C 1
ATOM 4103 O O . HIS B 1 210 ? 19.936 40.872 3.296 1.00 15.44 209 HIS B O 1
ATOM 4110 N N . VAL B 1 211 ? 20.386 41.869 1.333 1.00 16.04 210 VAL B N 1
ATOM 4111 C CA . VAL B 1 211 ? 21.379 42.742 1.907 1.00 15.64 210 VAL B CA 1
ATOM 4112 C C . VAL B 1 211 ? 20.802 43.538 3.097 1.00 15.03 210 VAL B C 1
ATOM 4113 O O . VAL B 1 211 ? 21.521 43.793 4.073 1.00 15.73 210 VAL B O 1
ATOM 4117 N N . ASP B 1 212 ? 19.536 43.957 2.994 1.00 13.96 211 ASP B N 1
ATOM 4118 C CA . ASP B 1 212 ? 18.945 44.749 4.082 1.00 15.88 211 ASP B CA 1
ATOM 4119 C C . ASP B 1 212 ? 18.868 43.905 5.332 1.00 16.62 211 ASP B C 1
ATOM 4120 O O . ASP B 1 212 ? 19.273 44.331 6.426 1.00 17.27 211 ASP B O 1
ATOM 4125 N N . ALA B 1 213 ? 18.440 42.662 5.162 1.00 16.07 212 ALA B N 1
ATOM 4126 C CA . ALA B 1 213 ? 18.360 41.776 6.297 1.00 15.96 212 ALA B CA 1
ATOM 4127 C C . ALA B 1 213 ? 19.756 41.429 6.829 1.00 16.19 212 ALA B C 1
ATOM 4128 O O . ALA B 1 213 ? 19.951 41.317 8.039 1.00 14.60 212 ALA B O 1
ATOM 4130 N N . ALA B 1 214 ? 20.726 41.291 5.927 1.00 16.02 213 ALA B N 1
ATOM 4131 C CA . ALA B 1 214 ? 22.075 40.966 6.356 1.00 15.84 213 ALA B CA 1
ATOM 4132 C C . ALA B 1 214 ? 22.682 42.117 7.178 1.00 15.19 213 ALA B C 1
ATOM 4133 O O . ALA B 1 214 ? 23.382 41.858 8.165 1.00 14.98 213 ALA B O 1
ATOM 4135 N N . THR B 1 215 ? 22.382 43.359 6.793 1.00 15.53 214 THR B N 1
ATOM 4136 C CA . THR B 1 215 ? 22.945 44.478 7.539 1.00 16.66 214 THR B CA 1
ATOM 4137 C C . THR B 1 215 ? 22.302 44.543 8.923 1.00 16.24 214 THR B C 1
ATOM 4138 O O . THR B 1 215 ? 22.998 44.858 9.871 1.00 17.59 214 THR B O 1
ATOM 4142 N N . ILE B 1 216 ? 21.002 44.235 9.030 1.00 16.17 215 ILE B N 1
ATOM 4143 C CA . ILE B 1 216 ? 20.379 44.131 10.366 1.00 15.86 215 ILE B CA 1
ATOM 4144 C C . ILE B 1 216 ? 21.124 43.080 11.188 1.00 16.80 215 ILE B C 1
ATOM 4145 O O . ILE B 1 216 ? 21.541 43.330 12.309 1.00 15.60 215 ILE B O 1
ATOM 4150 N N . HIS B 1 217 ? 21.346 41.915 10.605 1.00 17.33 216 HIS B N 1
ATOM 4151 C CA . HIS B 1 217 ? 22.061 40.868 11.304 1.00 16.50 216 HIS B CA 1
ATOM 4152 C C . HIS B 1 217 ? 23.521 41.196 11.627 1.00 16.23 216 HIS B C 1
ATOM 4153 O O . HIS B 1 217 ? 24.027 40.754 12.653 1.00 15.62 216 HIS B O 1
ATOM 4160 N N . MET B 1 218 ? 24.182 42.002 10.798 1.00 15.24 217 MET B N 1
ATOM 4161 C CA . MET B 1 218 ? 25.536 42.402 11.153 1.00 15.18 217 MET B CA 1
ATOM 4162 C C . MET B 1 218 ? 25.586 43.169 12.477 1.00 14.15 217 MET B C 1
ATOM 4163 O O . MET B 1 218 ? 26.602 43.205 13.175 1.00 13.53 217 MET B O 1
ATOM 4168 N N . ILE B 1 219 ? 24.479 43.786 12.828 1.00 13.74 218 ILE B N 1
ATOM 4169 C CA . ILE B 1 219 ? 24.492 44.569 14.057 1.00 15.82 218 ILE B CA 1
ATOM 4170 C C . ILE B 1 219 ? 23.772 43.874 15.201 1.00 15.62 218 ILE B C 1
ATOM 4171 O O . ILE B 1 219 ? 24.075 44.110 16.377 1.00 16.05 218 ILE B O 1
ATOM 4176 N N . THR B 1 220 ? 22.815 43.013 14.882 1.00 15.56 219 THR B N 1
ATOM 4177 C CA . THR B 1 220 ? 22.086 42.353 15.963 1.00 15.95 219 THR B CA 1
ATOM 4178 C C . THR B 1 220 ? 22.597 40.962 16.199 1.00 15.65 219 THR B C 1
ATOM 4179 O O . THR B 1 220 ? 22.499 40.451 17.300 1.00 17.16 219 THR B O 1
ATOM 4183 N N . ASP B 1 221 ? 23.116 40.316 15.156 1.00 16.63 220 ASP B N 1
ATOM 4184 C CA . ASP B 1 221 ? 23.518 38.930 15.309 1.00 17.33 220 ASP B CA 1
ATOM 4185 C C . ASP B 1 221 ? 24.773 38.611 14.502 1.00 17.36 220 ASP B C 1
ATOM 4186 O O . ASP B 1 221 ? 24.744 37.684 13.700 1.00 16.45 220 ASP B O 1
ATOM 4191 N N . PRO B 1 222 ? 25.857 39.374 14.668 1.00 16.86 221 PRO B N 1
ATOM 4192 C CA . PRO B 1 222 ? 26.980 39.219 13.744 1.00 16.38 221 PRO B CA 1
ATOM 4193 C C . PRO B 1 222 ? 27.632 37.876 13.859 1.00 15.83 221 PRO B C 1
ATOM 4194 O O . PRO B 1 222 ? 28.297 37.441 12.920 1.00 16.12 221 PRO B O 1
ATOM 4198 N N . GLY B 1 223 ? 27.455 37.211 14.998 1.00 15.20 222 GLY B N 1
ATOM 4199 C CA . GLY B 1 223 ? 28.016 35.895 15.163 1.00 15.68 222 GLY B CA 1
ATOM 4200 C C . GLY B 1 223 ? 27.436 34.878 14.196 1.00 15.17 222 GLY B C 1
ATOM 4201 O O . GLY B 1 223 ? 27.973 33.788 14.104 1.00 14.48 222 GLY B O 1
ATOM 4202 N N . ARG B 1 224 ? 26.365 35.221 13.479 1.00 17.81 223 ARG B N 1
ATOM 4203 C CA . ARG B 1 224 ? 25.720 34.249 12.570 1.00 18.02 223 ARG B CA 1
ATOM 4204 C C . ARG B 1 224 ? 26.488 34.085 11.280 1.00 18.76 223 ARG B C 1
ATOM 4205 O O . ARG B 1 224 ? 26.166 33.203 10.466 1.00 20.46 223 ARG B O 1
ATOM 4213 N N . PHE B 1 225 ? 27.498 34.931 11.068 1.00 16.42 224 PHE B N 1
ATOM 4214 C CA . PHE B 1 225 ? 28.192 34.871 9.792 1.00 15.71 224 PHE B CA 1
ATOM 4215 C C . PHE B 1 225 ? 29.487 34.146 9.929 1.00 15.47 224 PHE B C 1
ATOM 4216 O O . PHE B 1 225 ? 30.216 34.340 10.892 1.00 14.29 224 PHE B O 1
ATOM 4224 N N . ASP B 1 226 ? 29.791 33.329 8.916 1.00 14.89 225 ASP B N 1
ATOM 4225 C CA . ASP B 1 226 ? 31.137 32.768 8.809 1.00 14.55 225 ASP B CA 1
ATOM 4226 C C . ASP B 1 226 ? 31.768 33.374 7.561 1.00 13.47 225 ASP B C 1
ATOM 4227 O O . ASP B 1 226 ? 32.573 34.317 7.644 1.00 15.09 225 ASP B O 1
ATOM 4232 N N . VAL B 1 227 ? 31.424 32.839 6.403 1.00 12.95 226 VAL B N 1
ATOM 4233 C CA . VAL B 1 227 ? 31.794 33.491 5.148 1.00 13.00 226 VAL B CA 1
ATOM 4234 C C . VAL B 1 227 ? 30.539 34.096 4.541 1.00 13.49 226 VAL B C 1
ATOM 4235 O O . VAL B 1 227 ? 29.457 33.461 4.449 1.00 12.36 226 VAL B O 1
ATOM 4239 N N . ILE B 1 228 ? 30.681 35.364 4.163 1.00 13.26 227 ILE B N 1
ATOM 4240 C CA . ILE B 1 228 ? 29.699 36.070 3.339 1.00 13.93 227 ILE B CA 1
ATOM 4241 C C . ILE B 1 228 ? 30.252 36.218 1.939 1.00 13.64 227 ILE B C 1
ATOM 4242 O O . ILE B 1 228 ? 31.409 36.695 1.720 1.00 12.65 227 ILE B O 1
ATOM 4247 N N . VAL B 1 229 ? 29.422 35.868 0.979 1.00 11.64 228 VAL B N 1
ATOM 4248 C CA . VAL B 1 229 ? 29.755 36.179 -0.422 1.00 13.32 228 VAL B CA 1
ATOM 4249 C C . VAL B 1 229 ? 28.750 37.137 -0.990 1.00 15.01 228 VAL B C 1
ATOM 4250 O O . VAL B 1 229 ? 27.558 37.001 -0.769 1.00 14.74 228 VAL B O 1
ATOM 4254 N N . THR B 1 230 ? 29.240 38.141 -1.686 1.00 13.05 229 THR B N 1
ATOM 4255 C CA . THR B 1 230 ? 28.312 39.107 -2.230 1.00 14.22 229 THR B CA 1
ATOM 4256 C C . THR B 1 230 ? 28.928 39.794 -3.424 1.00 14.45 229 THR B C 1
ATOM 4257 O O . THR B 1 230 ? 30.030 39.462 -3.813 1.00 14.55 229 THR B O 1
ATOM 4261 N N . ASP B 1 231 ? 28.192 40.719 -4.030 1.00 15.87 230 ASP B N 1
ATOM 4262 C CA . ASP B 1 231 ? 28.685 41.308 -5.253 1.00 15.86 230 ASP B CA 1
ATOM 4263 C C . ASP B 1 231 ? 29.455 42.542 -4.880 1.00 14.58 230 ASP B C 1
ATOM 4264 O O . ASP B 1 231 ? 29.635 42.867 -3.678 1.00 14.90 230 ASP B O 1
ATOM 4269 N N . ASN B 1 232 ? 29.868 43.251 -5.900 1.00 13.02 231 ASN B N 1
ATOM 4270 C CA . ASN B 1 232 ? 30.713 44.409 -5.625 1.00 13.41 231 ASN B CA 1
ATOM 4271 C C . ASN B 1 232 ? 30.031 45.529 -4.877 1.00 14.90 231 ASN B C 1
ATOM 4272 O O . ASN B 1 232 ? 30.576 46.042 -3.915 1.00 15.15 231 ASN B O 1
ATOM 4277 N N . LEU B 1 233 ? 28.860 45.948 -5.347 1.00 12.69 232 LEU B N 1
ATOM 4278 C CA . LEU B 1 233 ? 28.149 47.041 -4.735 1.00 14.18 232 LEU B CA 1
ATOM 4279 C C . LEU B 1 233 ? 27.730 46.710 -3.316 1.00 14.00 232 LEU B C 1
ATOM 4280 O O . LEU B 1 233 ? 28.003 47.472 -2.394 1.00 16.83 232 LEU B O 1
ATOM 4285 N N . PHE B 1 234 ? 27.086 45.567 -3.115 1.00 14.38 233 PHE B N 1
ATOM 4286 C CA . PHE B 1 234 ? 26.662 45.249 -1.753 1.00 14.97 233 PHE B CA 1
ATOM 4287 C C . PHE B 1 234 ? 27.842 44.987 -0.840 1.00 13.63 233 PHE B C 1
ATOM 4288 O O . PHE B 1 234 ? 27.816 45.343 0.326 1.00 15.32 233 PHE B O 1
ATOM 4296 N N . GLY B 1 235 ? 28.850 44.326 -1.376 1.00 14.25 234 GLY B N 1
ATOM 4297 C CA . GLY B 1 235 ? 30.065 44.070 -0.607 1.00 15.24 234 GLY B CA 1
ATOM 4298 C C . GLY B 1 235 ? 30.718 45.372 -0.189 1.00 16.77 234 GLY B C 1
ATOM 4299 O O . GLY B 1 235 ? 31.352 45.492 0.857 1.00 14.35 234 GLY B O 1
ATOM 4300 N N . ASP B 1 236 ? 30.583 46.379 -1.015 1.00 16.66 235 ASP B N 1
ATOM 4301 C CA . ASP B 1 236 ? 31.202 47.641 -0.650 1.00 17.78 235 ASP B CA 1
ATOM 4302 C C . ASP B 1 236 ? 30.553 48.182 0.622 1.00 18.56 235 ASP B C 1
ATOM 4303 O O . ASP B 1 236 ? 31.229 48.753 1.481 1.00 18.87 235 ASP B O 1
ATOM 4308 N N . ILE B 1 237 ? 29.249 47.974 0.785 1.00 17.85 236 ILE B N 1
ATOM 4309 C CA . ILE B 1 237 ? 28.563 48.466 1.960 1.00 18.50 236 ILE B CA 1
ATOM 4310 C C . ILE B 1 237 ? 28.832 47.518 3.128 1.00 18.86 236 ILE B C 1
ATOM 4311 O O . ILE B 1 237 ? 29.183 47.931 4.238 1.00 19.00 236 ILE B O 1
ATOM 4316 N N . ILE B 1 238 ? 28.708 46.223 2.885 1.00 16.14 237 ILE B N 1
ATOM 4317 C CA . ILE B 1 238 ? 28.745 45.395 4.060 1.00 18.34 237 ILE B CA 1
ATOM 4318 C C . ILE B 1 238 ? 30.116 45.228 4.667 1.00 18.45 237 ILE B C 1
ATOM 4319 O O . ILE B 1 238 ? 30.217 45.029 5.898 1.00 17.39 237 ILE B O 1
ATOM 4324 N N . THR B 1 239 ? 31.163 45.381 3.847 1.00 18.05 238 THR B N 1
ATOM 4325 C CA . THR B 1 239 ? 32.534 45.288 4.373 1.00 17.14 238 THR B CA 1
ATOM 4326 C C . THR B 1 239 ? 32.871 46.433 5.305 1.00 18.61 238 THR B C 1
ATOM 4327 O O . THR B 1 239 ? 33.558 46.245 6.329 1.00 17.91 238 THR B O 1
ATOM 4331 N N . ASP B 1 240 ? 32.335 47.601 4.986 1.00 18.58 239 ASP B N 1
ATOM 4332 C CA . ASP B 1 240 ? 32.468 48.765 5.830 1.00 19.65 239 ASP B CA 1
ATOM 4333 C C . ASP B 1 240 ? 31.676 48.611 7.112 1.00 17.72 239 ASP B C 1
ATOM 4334 O O . ASP B 1 240 ? 32.191 48.914 8.184 1.00 17.79 239 ASP B O 1
ATOM 4339 N N . LEU B 1 241 ? 30.441 48.108 7.013 1.00 17.03 240 LEU B N 1
ATOM 4340 C CA . LEU B 1 241 ? 29.662 47.825 8.213 1.00 16.17 240 LEU B CA 1
ATOM 4341 C C . LEU B 1 241 ? 30.400 46.809 9.093 1.00 15.40 240 LEU B C 1
ATOM 4342 O O . LEU B 1 241 ? 30.503 46.981 10.332 1.00 15.77 240 LEU B O 1
ATOM 4347 N N . ALA B 1 242 ? 30.890 45.756 8.450 1.00 14.03 241 ALA B N 1
ATOM 4348 C CA . ALA B 1 242 ? 31.665 44.710 9.137 1.00 14.16 241 ALA B CA 1
ATOM 4349 C C . ALA B 1 242 ? 32.848 45.282 9.860 1.00 13.96 241 ALA B C 1
ATOM 4350 O O . ALA B 1 242 ? 33.108 44.912 11.006 1.00 14.32 241 ALA B O 1
ATOM 4352 N N . ALA B 1 243 ? 33.620 46.135 9.209 1.00 13.84 242 ALA B N 1
ATOM 4353 C CA . ALA B 1 243 ? 34.769 46.735 9.895 1.00 13.43 242 ALA B CA 1
ATOM 4354 C C . ALA B 1 243 ? 34.290 47.499 11.116 1.00 13.53 242 ALA B C 1
ATOM 4355 O O . ALA B 1 243 ? 34.917 47.447 12.165 1.00 12.14 242 ALA B O 1
ATOM 4357 N N . ALA B 1 244 ? 33.197 48.246 10.951 1.00 13.15 243 ALA B N 1
ATOM 4358 C CA . ALA B 1 244 ? 32.708 49.082 12.052 1.00 14.15 243 ALA B CA 1
ATOM 4359 C C . ALA B 1 244 ? 32.370 48.261 13.280 1.00 14.62 243 ALA B C 1
ATOM 4360 O O . ALA B 1 244 ? 32.800 48.574 14.380 1.00 14.02 243 ALA B O 1
ATOM 4362 N N . VAL B 1 245 ? 31.610 47.181 13.091 1.00 13.74 244 VAL B N 1
ATOM 4363 C CA . VAL B 1 245 ? 31.198 46.408 14.239 1.00 12.47 244 VAL B CA 1
ATOM 4364 C C . VAL B 1 245 ? 32.406 45.680 14.833 1.00 13.41 244 VAL B C 1
ATOM 4365 O O . VAL B 1 245 ? 32.392 45.345 15.995 1.00 12.88 244 VAL B O 1
ATOM 4369 N N . CYS B 1 246 ? 33.450 45.485 14.030 1.00 13.12 245 CYS B N 1
ATOM 4370 C CA . CYS B 1 246 ? 34.704 44.894 14.507 1.00 14.11 245 CYS B CA 1
ATOM 4371 C C . CYS B 1 246 ? 35.691 45.923 15.037 1.00 14.17 245 CYS B C 1
ATOM 4372 O O . CYS B 1 246 ? 36.868 45.602 15.268 1.00 14.93 245 CYS B O 1
ATOM 4375 N N . GLY B 1 247 ? 35.216 47.134 15.291 1.00 13.37 246 GLY B N 1
ATOM 4376 C CA . GLY B 1 247 ? 36.040 48.107 15.987 1.00 12.76 246 GLY B CA 1
ATOM 4377 C C . GLY B 1 247 ? 36.600 49.181 15.093 1.00 14.66 246 GLY B C 1
ATOM 4378 O O . GLY B 1 247 ? 37.390 50.025 15.547 1.00 14.48 246 GLY B O 1
ATOM 4379 N N . GLY B 1 248 ? 36.208 49.141 13.817 1.00 14.86 247 GLY B N 1
ATOM 4380 C CA . GLY B 1 248 ? 36.540 50.198 12.881 1.00 15.74 247 GLY B CA 1
ATOM 4381 C C . GLY B 1 248 ? 37.433 49.832 11.725 1.00 16.70 247 GLY B C 1
ATOM 4382 O O . GLY B 1 248 ? 38.172 48.830 11.742 1.00 17.31 247 GLY B O 1
ATOM 4383 N N . ILE B 1 249 ? 37.382 50.679 10.700 1.00 16.78 248 ILE B N 1
ATOM 4384 C CA . ILE B 1 249 ? 38.173 50.436 9.519 1.00 16.73 248 ILE B CA 1
ATOM 4385 C C . ILE B 1 249 ? 39.656 50.478 9.820 1.00 15.29 248 ILE B C 1
ATOM 4386 O O . ILE B 1 249 ? 40.447 49.898 9.081 1.00 14.54 248 ILE B O 1
ATOM 4391 N N . GLY B 1 250 ? 40.016 51.157 10.919 1.00 14.45 249 GLY B N 1
ATOM 4392 C CA . GLY B 1 250 ? 41.397 51.371 11.303 1.00 13.71 249 GLY B CA 1
ATOM 4393 C C . GLY B 1 250 ? 42.016 50.053 11.688 1.00 14.57 249 GLY B C 1
ATOM 4394 O O . GLY B 1 250 ? 43.221 49.956 11.848 1.00 15.50 249 GLY B O 1
ATOM 4395 N N . LEU B 1 251 ? 41.192 49.023 11.834 1.00 14.20 250 LEU B N 1
ATOM 4396 C CA . LEU B 1 251 ? 41.696 47.713 12.202 1.00 14.22 250 LEU B CA 1
ATOM 4397 C C . LEU B 1 251 ? 41.342 46.636 11.193 1.00 14.52 250 LEU B C 1
ATOM 4398 O O . LEU B 1 251 ? 41.392 45.426 11.497 1.00 14.82 250 LEU B O 1
ATOM 4403 N N . ALA B 1 252 ? 41.026 47.071 9.986 1.00 13.74 251 ALA B N 1
ATOM 4404 C CA . ALA B 1 252 ? 40.622 46.157 8.945 1.00 12.86 251 ALA B CA 1
ATOM 4405 C C . ALA B 1 252 ? 41.685 46.044 7.866 1.00 12.32 251 ALA B C 1
ATOM 4406 O O . ALA B 1 252 ? 42.294 47.045 7.477 1.00 13.12 251 ALA B O 1
ATOM 4408 N N . ALA B 1 253 ? 41.889 44.823 7.383 1.00 11.66 252 ALA B N 1
ATOM 4409 C CA . ALA B 1 253 ? 42.775 44.554 6.266 1.00 11.85 252 ALA B CA 1
ATOM 4410 C C . ALA B 1 253 ? 41.967 44.065 5.070 1.00 12.57 252 ALA B C 1
ATOM 4411 O O . ALA B 1 253 ? 40.848 43.531 5.220 1.00 13.49 252 ALA B O 1
ATOM 4413 N N . SER B 1 254 ? 42.562 44.190 3.887 1.00 13.13 253 SER B N 1
ATOM 4414 C CA . SER B 1 254 ? 41.872 43.835 2.651 1.00 12.86 253 SER B CA 1
ATOM 4415 C C . SER B 1 254 ? 42.783 43.102 1.693 1.00 14.44 253 SER B C 1
ATOM 4416 O O . SER B 1 254 ? 43.971 43.458 1.534 1.00 13.51 253 SER B O 1
ATOM 4419 N N . GLY B 1 255 ? 42.208 42.103 1.036 1.00 13.33 254 GLY B N 1
ATOM 4420 C CA . GLY B 1 255 ? 42.923 41.349 0.028 1.00 13.26 254 GLY B CA 1
ATOM 4421 C C . GLY B 1 255 ? 42.204 41.614 -1.272 1.00 13.21 254 GLY B C 1
ATOM 4422 O O . GLY B 1 255 ? 40.962 41.623 -1.326 1.00 13.12 254 GLY B O 1
ATOM 4423 N N . ASN B 1 256 ? 42.997 41.885 -2.302 1.00 11.61 255 ASN B N 1
ATOM 4424 C CA . ASN B 1 256 ? 42.449 42.065 -3.615 1.00 12.86 255 ASN B CA 1
ATOM 4425 C C . ASN B 1 256 ? 43.067 40.997 -4.447 1.00 11.58 255 ASN B C 1
ATOM 4426 O O . ASN B 1 256 ? 44.230 41.068 -4.785 1.00 11.29 255 ASN B O 1
ATOM 4431 N N . ILE B 1 257 ? 42.286 39.976 -4.723 1.00 11.62 256 ILE B N 1
ATOM 4432 C CA . ILE B 1 257 ? 42.888 38.720 -5.171 1.00 12.12 256 ILE B CA 1
ATOM 4433 C C . ILE B 1 257 ? 42.473 38.287 -6.564 1.00 12.35 256 ILE B C 1
ATOM 4434 O O . ILE B 1 257 ? 41.294 38.303 -6.926 1.00 12.45 256 ILE B O 1
ATOM 4439 N N . ASP B 1 258 ? 43.480 37.864 -7.324 1.00 12.83 257 ASP B N 1
ATOM 4440 C CA . ASP B 1 258 ? 43.252 37.151 -8.546 1.00 12.19 257 ASP B CA 1
ATOM 4441 C C . ASP B 1 258 ? 43.431 35.699 -8.145 1.00 13.01 257 ASP B C 1
ATOM 4442 O O . ASP B 1 258 ? 44.552 35.229 -7.940 1.00 12.33 257 ASP B O 1
ATOM 4447 N N . ALA B 1 259 ? 42.323 34.993 -7.983 1.00 13.48 258 ALA B N 1
ATOM 4448 C CA . ALA B 1 259 ? 42.395 33.650 -7.417 1.00 15.88 258 ALA B CA 1
ATOM 4449 C C . ALA B 1 259 ? 43.007 32.625 -8.386 1.00 16.81 258 ALA B C 1
ATOM 4450 O O . ALA B 1 259 ? 43.398 31.528 -7.956 1.00 18.47 258 ALA B O 1
ATOM 4452 N N . THR B 1 260 ? 43.116 32.986 -9.674 1.00 16.36 259 THR B N 1
ATOM 4453 C CA . THR B 1 260 ? 43.829 32.133 -10.642 1.00 17.17 259 THR B CA 1
ATOM 4454 C C . THR B 1 260 ? 45.333 32.212 -10.470 1.00 18.19 259 THR B C 1
ATOM 4455 O O . THR B 1 260 ? 46.057 31.396 -11.021 1.00 17.39 259 THR B O 1
ATOM 4459 N N . ARG B 1 261 ? 45.789 33.250 -9.768 1.00 17.12 260 ARG B N 1
ATOM 4460 C CA . ARG B 1 261 ? 47.210 33.533 -9.535 1.00 17.34 260 ARG B CA 1
ATOM 4461 C C . ARG B 1 261 ? 47.975 34.044 -10.754 1.00 17.61 260 ARG B C 1
ATOM 4462 O O . ARG B 1 261 ? 49.178 34.272 -10.661 1.00 18.24 260 ARG B O 1
ATOM 4470 N N . ALA B 1 262 ? 47.303 34.226 -11.883 1.00 17.73 261 ALA B N 1
ATOM 4471 C CA . ALA B 1 262 ? 47.950 34.777 -13.068 1.00 18.74 261 ALA B CA 1
ATOM 4472 C C . ALA B 1 262 ? 48.643 36.106 -12.740 1.00 18.56 261 ALA B C 1
ATOM 4473 O O . ALA B 1 262 ? 49.778 36.346 -13.154 1.00 18.65 261 ALA B O 1
ATOM 4475 N N . ASN B 1 263 ? 47.933 36.971 -12.008 1.00 17.56 262 ASN B N 1
ATOM 4476 C CA . ASN B 1 263 ? 48.465 38.230 -11.540 1.00 16.53 262 ASN B CA 1
ATOM 4477 C C . ASN B 1 263 ? 48.718 38.204 -10.052 1.00 16.71 262 ASN B C 1
ATOM 4478 O O . ASN B 1 263 ? 48.086 37.438 -9.309 1.00 16.70 262 ASN B O 1
ATOM 4483 N N . PRO B 1 264 ? 49.607 39.085 -9.595 1.00 16.45 263 PRO B N 1
ATOM 4484 C CA . PRO B 1 264 ? 49.826 39.224 -8.158 1.00 16.09 263 PRO B CA 1
ATOM 4485 C C . PRO B 1 264 ? 48.571 39.759 -7.518 1.00 15.27 263 PRO B C 1
ATOM 4486 O O . PRO B 1 264 ? 47.905 40.606 -8.096 1.00 15.04 263 PRO B O 1
ATOM 4490 N N . SER B 1 265 ? 48.251 39.243 -6.348 1.00 14.26 264 SER B N 1
ATOM 4491 C CA . SER B 1 265 ? 47.194 39.821 -5.560 1.00 13.57 264 SER B CA 1
ATOM 4492 C C . SER B 1 265 ? 47.787 40.884 -4.674 1.00 13.18 264 SER B C 1
ATOM 4493 O O . SER B 1 265 ? 48.972 40.900 -4.395 1.00 11.81 264 SER B O 1
ATOM 4496 N N . MET B 1 266 ? 46.903 41.759 -4.232 1.00 12.66 265 MET B N 1
ATOM 4497 C CA . MET B 1 266 ? 47.290 42.930 -3.515 1.00 13.45 265 MET B CA 1
ATOM 4498 C C . MET B 1 266 ? 46.614 43.022 -2.159 1.00 12.32 265 MET B C 1
ATOM 4499 O O . MET B 1 266 ? 45.466 42.660 -2.001 1.00 12.62 265 MET B O 1
ATOM 4504 N N . PHE B 1 267 ? 47.360 43.480 -1.161 1.00 12.63 266 PHE B N 1
ATOM 4505 C CA . PHE B 1 267 ? 46.936 43.398 0.222 1.00 11.63 266 PHE B CA 1
ATOM 4506 C C . PHE B 1 267 ? 47.260 44.703 0.857 1.00 11.83 266 PHE B C 1
ATOM 4507 O O . PHE B 1 267 ? 48.316 45.238 0.607 1.00 10.99 266 PHE B O 1
ATOM 4515 N N . GLU B 1 268 ? 46.312 45.232 1.619 1.00 11.97 267 GLU B N 1
ATOM 4516 C CA . GLU B 1 268 ? 46.453 46.572 2.161 1.00 13.11 267 GLU B CA 1
ATOM 4517 C C . GLU B 1 268 ? 45.599 46.699 3.402 1.00 13.28 267 GLU B C 1
ATOM 4518 O O . GLU B 1 268 ? 44.615 45.982 3.567 1.00 14.94 267 GLU B O 1
ATOM 4524 N N . PRO B 1 269 ? 45.932 47.662 4.251 1.00 12.56 268 PRO B N 1
ATOM 4525 C CA . PRO B 1 269 ? 44.991 48.092 5.281 1.00 12.93 268 PRO B CA 1
ATOM 4526 C C . PRO B 1 269 ? 43.830 48.779 4.587 1.00 13.82 268 PRO B C 1
ATOM 4527 O O . PRO B 1 269 ? 43.995 49.380 3.506 1.00 15.44 268 PRO B O 1
ATOM 4531 N N . VAL B 1 270 ? 42.661 48.695 5.186 1.00 14.71 269 VAL B N 1
ATOM 4532 C CA . VAL B 1 270 ? 41.469 49.268 4.567 1.00 16.46 269 VAL B CA 1
ATOM 4533 C C . VAL B 1 270 ? 41.497 50.781 4.671 1.00 17.62 269 VAL B C 1
ATOM 4534 O O . VAL B 1 270 ? 40.975 51.476 3.783 1.00 18.13 269 VAL B O 1
ATOM 4538 N N . HIS B 1 271 ? 42.122 51.280 5.746 1.00 18.18 270 HIS B N 1
ATOM 4539 C CA . HIS B 1 271 ? 42.170 52.707 6.011 1.00 18.67 270 HIS B CA 1
ATOM 4540 C C . HIS B 1 271 ? 42.851 53.487 4.894 1.00 20.13 270 HIS B C 1
ATOM 4541 O O . HIS B 1 271 ? 43.730 52.956 4.196 1.00 20.15 270 HIS B O 1
ATOM 4548 N N . GLY B 1 272 ? 42.446 54.751 4.746 1.00 20.94 271 GLY B N 1
ATOM 4549 C CA . GLY B 1 272 ? 43.055 55.672 3.801 1.00 21.75 271 GLY B CA 1
ATOM 4550 C C . GLY B 1 272 ? 44.408 56.226 4.247 1.00 21.22 271 GLY B C 1
ATOM 4551 O O . GLY B 1 272 ? 44.983 55.782 5.247 1.00 20.70 271 GLY B O 1
ATOM 4552 N N . SER B 1 273 ? 44.906 57.223 3.515 1.00 21.71 272 SER B N 1
ATOM 4553 C CA . SER B 1 273 ? 46.255 57.757 3.711 1.00 23.12 272 SER B CA 1
ATOM 4554 C C . SER B 1 273 ? 46.404 58.716 4.911 1.00 23.32 272 SER B C 1
ATOM 4555 O O . SER B 1 273 ? 47.536 59.060 5.325 1.00 23.24 272 SER B O 1
ATOM 4558 N N . ALA B 1 274 ? 45.247 59.146 5.425 1.00 24.00 273 ALA B N 1
ATOM 4559 C CA . ALA B 1 274 ? 45.110 59.966 6.636 1.00 25.04 273 ALA B CA 1
ATOM 4560 C C . ALA B 1 274 ? 46.235 60.990 6.716 1.00 25.61 273 ALA B C 1
ATOM 4561 O O . ALA B 1 274 ? 47.076 60.950 7.622 1.00 25.43 273 ALA B O 1
ATOM 4563 N N . PRO B 1 275 ? 46.241 61.889 5.728 1.00 26.46 274 PRO B N 1
ATOM 4564 C CA . PRO B 1 275 ? 47.364 62.804 5.476 1.00 26.64 274 PRO B CA 1
ATOM 4565 C C . PRO B 1 275 ? 47.659 63.730 6.655 1.00 26.88 274 PRO B C 1
ATOM 4566 O O . PRO B 1 275 ? 48.804 64.188 6.819 1.00 26.84 274 PRO B O 1
ATOM 4570 N N . ASP B 1 276 ? 46.634 63.973 7.469 1.00 26.97 275 ASP B N 1
ATOM 4571 C CA . ASP B 1 276 ? 46.752 64.863 8.618 1.00 27.40 275 ASP B CA 1
ATOM 4572 C C . ASP B 1 276 ? 47.677 64.349 9.719 1.00 26.98 275 ASP B C 1
ATOM 4573 O O . ASP B 1 276 ? 48.232 65.148 10.484 1.00 26.80 275 ASP B O 1
ATOM 4578 N N . ILE B 1 277 ? 47.866 63.029 9.782 1.00 26.24 276 ILE B N 1
ATOM 4579 C CA . ILE B 1 277 ? 48.777 62.433 10.762 1.00 26.26 276 ILE B CA 1
ATOM 4580 C C . ILE B 1 277 ? 50.024 61.782 10.139 1.00 26.29 276 ILE B C 1
ATOM 4581 O O . ILE B 1 277 ? 50.713 60.966 10.777 1.00 26.60 276 ILE B O 1
ATOM 4586 N N . ALA B 1 278 ? 50.315 62.162 8.899 1.00 26.08 277 ALA B N 1
ATOM 4587 C CA . ALA B 1 278 ? 51.374 61.534 8.120 1.00 26.07 277 ALA B CA 1
ATOM 4588 C C . ALA B 1 278 ? 52.775 61.848 8.635 1.00 26.07 277 ALA B C 1
ATOM 4589 O O . ALA B 1 278 ? 53.092 63.000 8.936 1.00 26.35 277 ALA B O 1
ATOM 4591 N N . GLY B 1 279 ? 53.602 60.807 8.736 1.00 25.95 278 GLY B N 1
ATOM 4592 C CA . GLY B 1 279 ? 54.997 60.938 9.121 1.00 24.60 278 GLY B CA 1
ATOM 4593 C C . GLY B 1 279 ? 55.198 61.221 10.603 1.00 24.42 278 GLY B C 1
ATOM 4594 O O . GLY B 1 279 ? 56.330 61.291 11.084 1.00 24.12 278 GLY B O 1
ATOM 4595 N N . GLN B 1 280 ? 54.086 61.366 11.318 1.00 24.00 279 GLN B N 1
ATOM 4596 C CA . GLN B 1 280 ? 54.073 61.708 12.731 1.00 23.39 279 GLN B CA 1
ATOM 4597 C C . GLN B 1 280 ? 54.316 60.500 13.598 1.00 23.05 279 GLN B C 1
ATOM 4598 O O . GLN B 1 280 ? 54.572 60.640 14.790 1.00 22.36 279 GLN B O 1
ATOM 4604 N N . GLY B 1 281 ? 54.212 59.315 13.004 1.00 22.87 280 GLY B N 1
ATOM 4605 C CA . GLY B 1 281 ? 54.408 58.083 13.748 1.00 23.15 280 GLY B CA 1
ATOM 4606 C C . GLY B 1 281 ? 53.311 57.846 14.770 1.00 22.81 280 GLY B C 1
ATOM 4607 O O . GLY B 1 281 ? 53.539 57.207 15.811 1.00 22.89 280 GLY B O 1
ATOM 4608 N N . ILE B 1 282 ? 52.131 58.388 14.470 1.00 22.04 281 ILE B N 1
ATOM 4609 C CA . ILE B 1 282 ? 50.931 58.180 15.267 1.00 21.58 281 ILE B CA 1
ATOM 4610 C C . ILE B 1 282 ? 50.184 56.990 14.689 1.00 20.99 281 ILE B C 1
ATOM 4611 O O . ILE B 1 282 ? 49.702 56.129 15.431 1.00 20.90 281 ILE B O 1
ATOM 4616 N N . ALA B 1 283 ? 50.103 56.942 13.358 1.00 20.29 282 ALA B N 1
ATOM 4617 C CA . ALA B 1 283 ? 49.322 55.909 12.671 1.00 19.26 282 ALA B CA 1
ATOM 4618 C C . ALA B 1 283 ? 49.507 54.514 13.267 1.00 18.75 282 ALA B C 1
ATOM 4619 O O . ALA B 1 283 ? 50.629 54.078 13.544 1.00 19.08 282 ALA B O 1
ATOM 4621 N N . ASP B 1 284 ? 48.391 53.822 13.466 1.00 17.61 283 ASP B N 1
ATOM 4622 C CA . ASP B 1 284 ? 48.411 52.456 13.969 1.00 17.55 283 ASP B CA 1
ATOM 4623 C C . ASP B 1 284 ? 48.696 51.506 12.778 1.00 16.55 283 ASP B C 1
ATOM 4624 O O . ASP B 1 284 ? 47.900 51.423 11.851 1.00 15.81 283 ASP B O 1
ATOM 4629 N N . PRO B 1 285 ? 49.850 50.832 12.800 1.00 15.44 284 PRO B N 1
ATOM 4630 C CA . PRO B 1 285 ? 50.251 49.926 11.712 1.00 14.46 284 PRO B CA 1
ATOM 4631 C C . PRO B 1 285 ? 49.623 48.542 11.809 1.00 13.73 284 PRO B C 1
ATOM 4632 O O . PRO B 1 285 ? 49.935 47.672 10.994 1.00 12.38 284 PRO B O 1
ATOM 4636 N N . THR B 1 286 ? 48.757 48.339 12.799 1.00 13.55 285 THR B N 1
ATOM 4637 C CA . THR B 1 286 ? 48.160 47.029 13.013 1.00 13.76 285 THR B CA 1
ATOM 4638 C C . THR B 1 286 ? 47.482 46.502 11.762 1.00 12.58 285 THR B C 1
ATOM 4639 O O . THR B 1 286 ? 47.688 45.344 11.377 1.00 12.96 285 THR B O 1
ATOM 4643 N N . ALA B 1 287 ? 46.678 47.342 11.124 1.00 12.41 286 ALA B N 1
ATOM 4644 C CA . ALA B 1 287 ? 45.942 46.884 9.926 1.00 11.03 286 ALA B CA 1
ATOM 4645 C C . ALA B 1 287 ? 46.907 46.577 8.792 1.00 11.11 286 ALA B C 1
ATOM 4646 O O . ALA B 1 287 ? 46.786 45.576 8.124 1.00 10.85 286 ALA B O 1
ATOM 4648 N N . ALA B 1 288 ? 47.909 47.429 8.588 1.00 10.57 287 ALA B N 1
ATOM 4649 C CA . ALA B 1 288 ? 48.892 47.109 7.552 1.00 9.19 287 ALA B CA 1
ATOM 4650 C C . ALA B 1 288 ? 49.508 45.744 7.827 1.00 8.89 287 ALA B C 1
ATOM 4651 O O . ALA B 1 288 ? 49.671 44.950 6.920 1.00 9.28 287 ALA B O 1
ATOM 4653 N N . ILE B 1 289 ? 49.792 45.452 9.095 1.00 10.15 288 ILE B N 1
ATOM 4654 C CA . ILE B 1 289 ? 50.411 44.185 9.459 1.00 10.57 288 ILE B CA 1
ATOM 4655 C C . ILE B 1 289 ? 49.462 42.997 9.271 1.00 10.22 288 ILE B C 1
ATOM 4656 O O . ILE B 1 289 ? 49.885 41.937 8.786 1.00 10.54 288 ILE B O 1
ATOM 4661 N N . MET B 1 290 ? 48.193 43.190 9.617 1.00 13.08 289 MET B N 1
ATOM 4662 C CA . MET B 1 290 ? 47.155 42.203 9.329 1.00 13.40 289 MET B CA 1
ATOM 4663 C C . MET B 1 290 ? 47.022 41.940 7.824 1.00 13.12 289 MET B C 1
ATOM 4664 O O . MET B 1 290 ? 46.803 40.817 7.410 1.00 13.86 289 MET B O 1
ATOM 4669 N N . SER B 1 291 ? 47.227 42.969 7.021 1.00 12.87 290 SER B N 1
ATOM 4670 C CA . SER B 1 291 ? 47.216 42.785 5.569 1.00 13.00 290 SER B CA 1
ATOM 4671 C C . SER B 1 291 ? 48.379 41.888 5.119 1.00 13.16 290 SER B C 1
ATOM 4672 O O . SER B 1 291 ? 48.240 41.115 4.161 1.00 11.68 290 SER B O 1
ATOM 4675 N N . VAL B 1 292 ? 49.513 41.977 5.814 1.00 13.18 291 VAL B N 1
ATOM 4676 C CA . VAL B 1 292 ? 50.660 41.119 5.515 1.00 12.84 291 VAL B CA 1
ATOM 4677 C C . VAL B 1 292 ? 50.328 39.658 5.817 1.00 14.24 291 VAL B C 1
ATOM 4678 O O . VAL B 1 292 ? 50.719 38.762 5.066 1.00 15.98 291 VAL B O 1
ATOM 4682 N N . ALA B 1 293 ? 49.607 39.421 6.910 1.00 14.18 292 ALA B N 1
ATOM 4683 C CA . ALA B 1 293 ? 49.144 38.083 7.268 1.00 14.61 292 ALA B CA 1
ATOM 4684 C C . ALA B 1 293 ? 48.245 37.522 6.150 1.00 13.36 292 ALA B C 1
ATOM 4685 O O . ALA B 1 293 ? 48.390 36.377 5.736 1.00 14.19 292 ALA B O 1
ATOM 4687 N N . LEU B 1 294 ? 47.309 38.331 5.666 1.00 13.50 293 LEU B N 1
ATOM 4688 C CA . LEU B 1 294 ? 46.516 37.922 4.503 1.00 12.85 293 LEU B CA 1
ATOM 4689 C C . LEU B 1 294 ? 47.396 37.634 3.294 1.00 12.19 293 LEU B C 1
ATOM 4690 O O . LEU B 1 294 ? 47.219 36.625 2.636 1.00 12.65 293 LEU B O 1
ATOM 4695 N N . LEU B 1 295 ? 48.347 38.521 2.998 1.00 12.27 294 LEU B N 1
ATOM 4696 C CA . LEU B 1 295 ? 49.279 38.297 1.882 1.00 12.36 294 LEU B CA 1
ATOM 4697 C C . LEU B 1 295 ? 49.980 36.972 2.015 1.00 13.28 294 LEU B C 1
ATOM 4698 O O . LEU B 1 295 ? 50.035 36.177 1.092 1.00 13.03 294 LEU B O 1
ATOM 4703 N N . LEU B 1 296 ? 50.519 36.735 3.202 1.00 14.45 295 LEU B N 1
ATOM 4704 C CA . LEU B 1 296 ? 51.307 35.544 3.412 1.00 14.86 295 LEU B CA 1
ATOM 4705 C C . LEU B 1 296 ? 50.469 34.281 3.250 1.00 15.64 295 LEU B C 1
ATOM 4706 O O . LEU B 1 296 ? 50.946 33.266 2.701 1.00 16.39 295 LEU B O 1
ATOM 4711 N N . SER B 1 297 ? 49.242 34.329 3.762 1.00 14.90 296 SER B N 1
ATOM 4712 C CA . SER B 1 297 ? 48.350 33.180 3.727 1.00 15.86 296 SER B CA 1
ATOM 4713 C C . SER B 1 297 ? 47.932 32.905 2.273 1.00 15.97 296 SER B C 1
ATOM 4714 O O . SER B 1 297 ? 47.886 31.743 1.810 1.00 16.19 296 SER B O 1
ATOM 4717 N N . HIS B 1 298 ? 47.676 33.978 1.528 1.00 15.34 297 HIS B N 1
ATOM 4718 C CA . HIS B 1 298 ? 47.410 33.843 0.101 1.00 15.69 297 HIS B CA 1
ATOM 4719 C C . HIS B 1 298 ? 48.578 33.178 -0.630 1.00 16.42 297 HIS B C 1
ATOM 4720 O O . HIS B 1 298 ? 48.364 32.399 -1.569 1.00 16.14 297 HIS B O 1
ATOM 4727 N N . LEU B 1 299 ? 49.805 33.509 -0.215 1.00 17.33 298 LEU B N 1
ATOM 4728 C CA . LEU B 1 299 ? 51.017 32.981 -0.857 1.00 16.80 298 LEU B CA 1
ATOM 4729 C C . LEU B 1 299 ? 51.407 31.582 -0.421 1.00 17.75 298 LEU B C 1
ATOM 4730 O O . LEU B 1 299 ? 52.415 31.052 -0.881 1.00 17.03 298 LEU B O 1
ATOM 4735 N N . GLY B 1 300 ? 50.628 30.991 0.476 1.00 17.41 299 GLY B N 1
ATOM 4736 C CA . GLY B 1 300 ? 50.895 29.631 0.900 1.00 17.19 299 GLY B CA 1
ATOM 4737 C C . GLY B 1 300 ? 51.760 29.568 2.149 1.00 17.55 299 GLY B C 1
ATOM 4738 O O . GLY B 1 300 ? 52.074 28.451 2.619 1.00 18.14 299 GLY B O 1
ATOM 4739 N N . GLU B 1 301 ? 52.139 30.734 2.700 1.00 17.02 300 GLU B N 1
ATOM 4740 C CA . GLU B 1 301 ? 52.986 30.795 3.904 1.00 18.83 300 GLU B CA 1
ATOM 4741 C C . GLU B 1 301 ? 52.138 30.741 5.153 1.00 18.54 300 GLU B C 1
ATOM 4742 O O . GLU B 1 301 ? 52.055 31.720 5.902 1.00 18.56 300 GLU B O 1
ATOM 4748 N N . HIS B 1 302 ? 51.508 29.592 5.372 1.00 19.04 301 HIS B N 1
ATOM 4749 C CA . HIS B 1 302 ? 50.465 29.502 6.381 1.00 19.88 301 HIS B CA 1
ATOM 4750 C C . HIS B 1 302 ? 51.024 29.649 7.776 1.00 19.76 301 HIS B C 1
ATOM 4751 O O . HIS B 1 302 ? 50.427 30.325 8.630 1.00 19.49 301 HIS B O 1
ATOM 4758 N N . ASP B 1 303 ? 52.183 29.036 8.009 1.00 18.93 302 ASP B N 1
ATOM 4759 C CA . ASP B 1 303 ? 52.825 29.175 9.293 1.00 19.70 302 ASP B CA 1
ATOM 4760 C C . ASP B 1 303 ? 53.205 30.606 9.570 1.00 18.87 302 ASP B C 1
ATOM 4761 O O . ASP B 1 303 ? 52.915 31.122 10.652 1.00 18.94 302 ASP B O 1
ATOM 4766 N N . ALA B 1 304 ? 53.813 31.259 8.584 1.00 18.31 303 ALA B N 1
ATOM 4767 C CA . ALA B 1 304 ? 54.251 32.635 8.782 1.00 17.74 303 ALA B CA 1
ATOM 4768 C C . ALA B 1 304 ? 53.039 33.529 9.047 1.00 17.35 303 ALA B C 1
ATOM 4769 O O . ALA B 1 304 ? 53.104 34.404 9.917 1.00 17.11 303 ALA B O 1
ATOM 4771 N N . ALA B 1 305 ? 51.935 33.285 8.327 1.00 16.71 304 ALA B N 1
ATOM 4772 C CA . ALA B 1 305 ? 50.687 34.017 8.561 1.00 16.80 304 ALA B CA 1
ATOM 4773 C C . ALA B 1 305 ? 50.122 33.791 9.967 1.00 16.52 304 ALA B C 1
ATOM 4774 O O . ALA B 1 305 ? 49.634 34.727 10.605 1.00 16.55 304 ALA B O 1
ATOM 4776 N N . ALA B 1 306 ? 50.175 32.549 10.439 1.00 16.10 305 ALA B N 1
ATOM 4777 C CA . ALA B 1 306 ? 49.659 32.231 11.773 1.00 16.41 305 ALA B CA 1
ATOM 4778 C C . ALA B 1 306 ? 50.452 32.998 12.827 1.00 16.85 305 ALA B C 1
ATOM 4779 O O . ALA B 1 306 ? 49.892 33.567 13.760 1.00 16.60 305 ALA B O 1
ATOM 4781 N N . ARG B 1 307 ? 51.768 33.028 12.656 1.00 16.58 306 ARG B N 1
ATOM 4782 C CA . ARG B 1 307 ? 52.635 33.776 13.570 1.00 17.36 306 ARG B CA 1
ATOM 4783 C C . ARG B 1 307 ? 52.255 35.273 13.599 1.00 16.42 306 ARG B C 1
ATOM 4784 O O . ARG B 1 307 ? 52.238 35.907 14.661 1.00 16.37 306 ARG B O 1
ATOM 4792 N N . VAL B 1 308 ? 51.963 35.834 12.432 1.00 16.20 307 VAL B N 1
ATOM 4793 C CA . VAL B 1 308 ? 51.556 37.240 12.374 1.00 15.99 307 VAL B CA 1
ATOM 4794 C C . VAL B 1 308 ? 50.228 37.419 13.075 1.00 15.95 307 VAL B C 1
ATOM 4795 O O . VAL B 1 308 ? 50.068 38.365 13.847 1.00 15.97 307 VAL B O 1
ATOM 4799 N N . ASP B 1 309 ? 49.275 36.519 12.801 1.00 16.35 308 ASP B N 1
ATOM 4800 C CA . ASP B 1 309 ? 47.964 36.593 13.457 1.00 16.57 308 ASP B CA 1
ATOM 4801 C C . ASP B 1 309 ? 48.141 36.609 14.977 1.00 16.30 308 ASP B C 1
ATOM 4802 O O . ASP B 1 309 ? 47.629 37.514 15.670 1.00 16.71 308 ASP B O 1
ATOM 4807 N N . ARG B 1 310 ? 48.878 35.626 15.489 1.00 16.32 309 ARG B N 1
ATOM 4808 C CA . ARG B 1 310 ? 49.057 35.522 16.927 1.00 16.31 309 ARG B CA 1
ATOM 4809 C C . ARG B 1 310 ? 49.642 36.790 17.514 1.00 15.50 309 ARG B C 1
ATOM 4810 O O . ARG B 1 310 ? 49.241 37.201 18.598 1.00 15.43 309 ARG B O 1
ATOM 4818 N N . ALA B 1 311 ? 50.572 37.405 16.778 1.00 15.15 310 ALA B N 1
ATOM 4819 C CA . ALA B 1 311 ? 51.348 38.566 17.246 1.00 14.87 310 ALA B CA 1
ATOM 4820 C C . ALA B 1 311 ? 50.469 39.803 17.255 1.00 14.82 310 ALA B C 1
ATOM 4821 O O . ALA B 1 311 ? 50.532 40.630 18.163 1.00 14.94 310 ALA B O 1
ATOM 4823 N N . VAL B 1 312 ? 49.652 39.924 16.217 1.00 13.98 311 VAL B N 1
ATOM 4824 C CA . VAL B 1 312 ? 48.657 40.975 16.170 1.00 13.98 311 VAL B CA 1
ATOM 4825 C C . VAL B 1 312 ? 47.621 40.826 17.294 1.00 13.94 311 VAL B C 1
ATOM 4826 O O . VAL B 1 312 ? 47.315 41.795 17.980 1.00 13.84 311 VAL B O 1
ATOM 4830 N N . GLU B 1 313 ? 47.076 39.623 17.455 1.00 13.82 312 GLU B N 1
ATOM 4831 C CA . GLU B 1 313 ? 46.118 39.358 18.523 1.00 14.54 312 GLU B CA 1
ATOM 4832 C C . GLU B 1 313 ? 46.712 39.689 19.911 1.00 14.83 312 GLU B C 1
ATOM 4833 O O . GLU B 1 313 ? 46.109 40.418 20.718 1.00 15.24 312 GLU B O 1
ATOM 4839 N N . ALA B 1 314 ? 47.916 39.194 20.162 1.00 14.67 313 ALA B N 1
ATOM 4840 C CA . ALA B 1 314 ? 48.614 39.512 21.422 1.00 14.63 313 ALA B CA 1
ATOM 4841 C C . ALA B 1 314 ? 48.693 41.030 21.593 1.00 15.12 313 ALA B C 1
ATOM 4842 O O . ALA B 1 314 ? 48.414 41.560 22.672 1.00 15.32 313 ALA B O 1
ATOM 4844 N N . HIS B 1 315 ? 49.044 41.738 20.517 1.00 15.04 314 HIS B N 1
ATOM 4845 C CA . HIS B 1 315 ? 49.149 43.186 20.607 1.00 14.85 314 HIS B CA 1
ATOM 4846 C C . HIS B 1 315 ? 47.802 43.817 20.974 1.00 15.27 314 HIS B C 1
ATOM 4847 O O . HIS B 1 315 ? 47.731 44.657 21.870 1.00 15.05 314 HIS B O 1
ATOM 4854 N N . LEU B 1 316 ? 46.737 43.405 20.285 1.00 15.45 315 LEU B N 1
ATOM 4855 C CA . LEU B 1 316 ? 45.406 43.993 20.510 1.00 16.15 315 LEU B CA 1
ATOM 4856 C C . LEU B 1 316 ? 44.882 43.695 21.908 1.00 16.70 315 LEU B C 1
ATOM 4857 O O . LEU B 1 316 ? 44.232 44.539 22.516 1.00 16.44 315 LEU B O 1
ATOM 4862 N N . ALA B 1 317 ? 45.189 42.501 22.411 1.00 18.03 316 ALA B N 1
ATOM 4863 C CA . ALA B 1 317 ? 44.767 42.087 23.760 1.00 18.91 316 ALA B CA 1
ATOM 4864 C C . ALA B 1 317 ? 45.487 42.811 24.904 1.00 20.29 316 ALA B C 1
ATOM 4865 O O . ALA B 1 317 ? 44.953 42.898 26.017 1.00 21.07 316 ALA B O 1
ATOM 4867 N N . THR B 1 318 ? 46.691 43.326 24.650 1.00 21.35 317 THR B N 1
ATOM 4868 C CA . THR B 1 318 ? 47.503 43.909 25.733 1.00 22.49 317 THR B CA 1
ATOM 4869 C C . THR B 1 318 ? 47.809 45.388 25.581 1.00 22.94 317 THR B C 1
ATOM 4870 O O . THR B 1 318 ? 48.355 45.993 26.500 1.00 23.48 317 THR B O 1
ATOM 4874 N N . ARG B 1 319 ? 47.465 45.979 24.441 1.00 24.11 318 ARG B N 1
ATOM 4875 C CA . ARG B 1 319 ? 47.746 47.404 24.203 1.00 25.17 318 ARG B CA 1
ATOM 4876 C C . ARG B 1 319 ? 47.101 48.320 25.240 1.00 26.32 318 ARG B C 1
ATOM 4877 O O . ARG B 1 319 ? 47.707 49.318 25.672 1.00 26.89 318 ARG B O 1
ATOM 4885 N N . GLY B 1 320 ? 45.885 47.960 25.649 1.00 27.31 319 GLY B N 1
ATOM 4886 C CA . GLY B 1 320 ? 45.131 48.726 26.622 1.00 28.73 319 GLY B CA 1
ATOM 4887 C C . GLY B 1 320 ? 44.687 50.042 26.033 1.00 29.56 319 GLY B C 1
ATOM 4888 O O . GLY B 1 320 ? 44.072 50.074 24.977 1.00 29.92 319 GLY B O 1
ATOM 4889 N N . SER B 1 321 ? 45.013 51.134 26.710 1.00 30.66 320 SER B N 1
ATOM 4890 C CA . SER B 1 321 ? 44.568 52.450 26.259 1.00 31.88 320 SER B CA 1
ATOM 4891 C C . SER B 1 321 ? 45.722 53.444 26.099 1.00 31.94 320 SER B C 1
ATOM 4892 O O . SER B 1 321 ? 45.498 54.607 25.737 1.00 32.23 320 SER B O 1
ATOM 4895 N N . GLU B 1 322 ? 46.948 52.982 26.348 1.00 32.09 321 GLU B N 1
ATOM 4896 C CA . GLU B 1 322 ? 48.130 53.845 26.247 1.00 31.96 321 GLU B CA 1
ATOM 4897 C C . GLU B 1 322 ? 48.440 54.178 24.782 1.00 31.60 321 GLU B C 1
ATOM 4898 O O . GLU B 1 322 ? 48.318 53.310 23.900 1.00 31.20 321 GLU B O 1
ATOM 4904 N N . ARG B 1 323 ? 48.802 55.443 24.536 1.00 31.27 322 ARG B N 1
ATOM 4905 C CA . ARG B 1 323 ? 49.083 55.931 23.175 1.00 30.90 322 ARG B CA 1
ATOM 4906 C C . ARG B 1 323 ? 50.417 55.366 22.686 1.00 29.79 322 ARG B C 1
ATOM 4907 O O . ARG B 1 323 ? 51.472 55.695 23.239 1.00 29.39 322 ARG B O 1
ATOM 4915 N N . LEU B 1 324 ? 50.361 54.502 21.667 1.00 28.54 323 LEU B N 1
ATOM 4916 C CA . LEU B 1 324 ? 51.580 53.903 21.121 1.00 26.69 323 LEU B CA 1
ATOM 4917 C C . LEU B 1 324 ? 51.954 54.537 19.785 1.00 25.20 323 LEU B C 1
ATOM 4918 O O . LEU B 1 324 ? 51.093 54.766 18.924 1.00 24.47 323 LEU B O 1
ATOM 4923 N N . ALA B 1 325 ? 53.245 54.831 19.633 1.00 23.28 324 ALA B N 1
ATOM 4924 C CA . ALA B 1 325 ? 53.784 55.239 18.342 1.00 21.89 324 ALA B CA 1
ATOM 4925 C C . ALA B 1 325 ? 53.807 54.046 17.372 1.00 20.00 324 ALA B C 1
ATOM 4926 O O . ALA B 1 325 ? 53.658 52.883 17.779 1.00 19.38 324 ALA B O 1
ATOM 4928 N N . THR B 1 326 ? 54.017 54.346 16.094 1.00 19.10 325 THR B N 1
ATOM 4929 C CA . THR B 1 326 ? 53.881 53.356 15.020 1.00 18.12 325 THR B CA 1
ATOM 4930 C C . THR B 1 326 ? 54.882 52.218 15.179 1.00 18.30 325 THR B C 1
ATOM 4931 O O . THR B 1 326 ? 54.504 51.034 15.146 1.00 17.90 325 THR B O 1
ATOM 4935 N N . SER B 1 327 ? 56.150 52.594 15.364 1.00 18.01 326 SER B N 1
ATOM 4936 C CA . SER B 1 327 ? 57.231 51.637 15.489 1.00 17.92 326 SER B CA 1
ATOM 4937 C C . SER B 1 327 ? 57.107 50.870 16.806 1.00 18.46 326 SER B C 1
ATOM 4938 O O . SER B 1 327 ? 57.643 49.756 16.933 1.00 19.10 326 SER B O 1
ATOM 4941 N N . ASP B 1 328 ? 56.396 51.462 17.773 1.00 18.06 327 ASP B N 1
ATOM 4942 C CA . ASP B 1 328 ? 56.081 50.768 19.030 1.00 18.73 327 ASP B CA 1
ATOM 4943 C C . ASP B 1 328 ? 55.162 49.573 18.802 1.00 17.94 327 ASP B C 1
ATOM 4944 O O . ASP B 1 328 ? 55.473 48.454 19.247 1.00 17.20 327 ASP B O 1
ATOM 4949 N N . VAL B 1 329 ? 54.053 49.809 18.093 1.00 18.58 328 VAL B N 1
ATOM 4950 C CA . VAL B 1 329 ? 53.134 48.734 17.718 1.00 17.91 328 VAL B CA 1
ATOM 4951 C C . VAL B 1 329 ? 53.908 47.717 16.883 1.00 17.97 328 VAL B C 1
ATOM 4952 O O . VAL B 1 329 ? 53.877 46.520 17.163 1.00 18.07 328 VAL B O 1
ATOM 4956 N N . GLY B 1 330 ? 54.643 48.216 15.891 1.00 17.87 329 GLY B N 1
ATOM 4957 C CA . GLY B 1 330 ? 55.499 47.386 15.067 1.00 17.85 329 GLY B CA 1
ATOM 4958 C C . GLY B 1 330 ? 56.385 46.452 15.863 1.00 17.95 329 GLY B C 1
ATOM 4959 O O . GLY B 1 330 ? 56.414 45.250 15.596 1.00 17.80 329 GLY B O 1
ATOM 4960 N N . GLU B 1 331 ? 57.106 46.999 16.843 1.00 18.01 330 GLU B N 1
ATOM 4961 C CA . GLU B 1 331 ? 57.981 46.183 17.671 1.00 18.88 330 GLU B CA 1
ATOM 4962 C C . GLU B 1 331 ? 57.190 45.268 18.599 1.00 18.85 330 GLU B C 1
ATOM 4963 O O . GLU B 1 331 ? 57.568 44.109 18.777 1.00 20.20 330 GLU B O 1
ATOM 4969 N N . ARG B 1 332 ? 56.093 45.773 19.163 1.00 18.31 331 ARG B N 1
ATOM 4970 C CA . ARG B 1 332 ? 55.204 44.968 20.020 1.00 17.56 331 ARG B CA 1
ATOM 4971 C C . ARG B 1 332 ? 54.749 43.697 19.306 1.00 16.99 331 ARG B C 1
ATOM 4972 O O . ARG B 1 332 ? 54.695 42.615 19.899 1.00 16.02 331 ARG B O 1
ATOM 4980 N N . ILE B 1 333 ? 54.422 43.847 18.021 1.00 16.61 332 ILE B N 1
ATOM 4981 C CA . ILE B 1 333 ? 53.961 42.738 17.210 1.00 16.82 332 ILE B CA 1
ATOM 4982 C C . ILE B 1 333 ? 55.141 41.860 16.786 1.00 17.42 332 ILE B C 1
ATOM 4983 O O . ILE B 1 333 ? 55.099 40.639 16.961 1.00 17.33 332 ILE B O 1
ATOM 4988 N N . ALA B 1 334 ? 56.198 42.483 16.259 1.00 18.02 333 ALA B N 1
ATOM 4989 C CA . ALA B 1 334 ? 57.378 41.743 15.783 1.00 19.47 333 ALA B CA 1
ATOM 4990 C C . ALA B 1 334 ? 57.971 40.831 16.860 1.00 20.00 333 ALA B C 1
ATOM 4991 O O . ALA B 1 334 ? 58.343 39.690 16.579 1.00 19.79 333 ALA B O 1
ATOM 4993 N N . ALA B 1 335 ? 58.027 41.345 18.087 1.00 20.97 334 ALA B N 1
ATOM 4994 C CA . ALA B 1 335 ? 58.566 40.616 19.243 1.00 22.50 334 ALA B CA 1
ATOM 4995 C C . ALA B 1 335 ? 57.727 39.389 19.599 1.00 23.61 334 ALA B C 1
ATOM 4996 O O . ALA B 1 335 ? 58.239 38.422 20.173 1.00 23.48 334 ALA B O 1
ATOM 4998 N N . ALA B 1 336 ? 56.438 39.442 19.255 1.00 24.38 335 ALA B N 1
ATOM 4999 C CA . ALA B 1 336 ? 55.485 38.397 19.621 1.00 25.43 335 ALA B CA 1
ATOM 5000 C C . ALA B 1 336 ? 55.374 37.346 18.531 1.00 26.24 335 ALA B C 1
ATOM 5001 O O . ALA B 1 336 ? 54.554 36.420 18.629 1.00 26.61 335 ALA B O 1
ATOM 5003 N N . LEU B 1 337 ? 56.197 37.487 17.492 1.00 26.73 336 LEU B N 1
ATOM 5004 C CA . LEU B 1 337 ? 56.172 36.538 16.383 1.00 27.55 336 LEU B CA 1
ATOM 5005 C C . LEU B 1 337 ? 56.727 35.179 16.826 1.00 27.80 336 LEU B C 1
ATOM 5006 O O . LEU B 1 337 ? 56.681 34.183 16.095 1.00 27.85 336 LEU B O 1
ATOM 5012 N N . MET C 1 1 ? 13.081 81.404 44.032 1.00 37.01 1 MET C N 1
ATOM 5013 C CA . MET C 1 1 ? 14.290 81.210 44.845 1.00 35.96 1 MET C CA 1
ATOM 5014 C C . MET C 1 1 ? 14.349 82.352 45.833 1.00 36.27 1 MET C C 1
ATOM 5015 O O . MET C 1 1 ? 13.607 82.346 46.830 1.00 36.97 1 MET C O 1
ATOM 5020 N N . SER C 1 2 A 15.223 83.315 45.508 1.00 34.07 1 SER C N 1
ATOM 5021 C CA . SER C 1 2 A 15.560 84.512 46.283 1.00 32.29 1 SER C CA 1
ATOM 5022 C C . SER C 1 2 A 16.999 84.580 46.852 1.00 29.87 1 SER C C 1
ATOM 5023 O O . SER C 1 2 A 17.809 85.402 46.421 1.00 30.65 1 SER C O 1
ATOM 5026 N N . LYS C 1 3 ? 17.301 83.715 47.815 1.00 27.39 2 LYS C N 1
ATOM 5027 C CA . LYS C 1 3 ? 18.589 83.711 48.492 1.00 25.07 2 LYS C CA 1
ATOM 5028 C C . LYS C 1 3 ? 19.146 82.285 48.544 1.00 23.01 2 LYS C C 1
ATOM 5029 O O . LYS C 1 3 ? 18.539 81.421 49.177 1.00 22.02 2 LYS C O 1
ATOM 5035 N N . LEU C 1 4 ? 20.295 82.065 47.896 1.00 21.70 3 LEU C N 1
ATOM 5036 C CA . LEU C 1 4 ? 20.904 80.730 47.786 1.00 19.90 3 LEU C CA 1
ATOM 5037 C C . LEU C 1 4 ? 22.250 80.663 48.502 1.00 18.63 3 LEU C C 1
ATOM 5038 O O . LEU C 1 4 ? 23.131 81.513 48.274 1.00 18.17 3 LEU C O 1
ATOM 5043 N N . ALA C 1 5 ? 22.424 79.642 49.330 1.00 16.88 4 ALA C N 1
ATOM 5044 C CA . ALA C 1 5 ? 23.714 79.379 49.942 1.00 16.74 4 ALA C CA 1
ATOM 5045 C C . ALA C 1 5 ? 24.393 78.368 49.056 1.00 15.94 4 ALA C C 1
ATOM 5046 O O . ALA C 1 5 ? 23.784 77.381 48.664 1.00 15.29 4 ALA C O 1
ATOM 5048 N N . ILE C 1 6 ? 25.655 78.609 48.750 1.00 14.36 5 ILE C N 1
ATOM 5049 C CA . ILE C 1 6 ? 26.371 77.679 47.890 1.00 13.90 5 ILE C CA 1
ATOM 5050 C C . ILE C 1 6 ? 27.542 77.120 48.668 1.00 13.68 5 ILE C C 1
ATOM 5051 O O . ILE C 1 6 ? 28.391 77.869 49.177 1.00 14.45 5 ILE C O 1
ATOM 5056 N N . ILE C 1 7 ? 27.601 75.800 48.727 1.00 13.75 6 ILE C N 1
ATOM 5057 C CA . ILE C 1 7 ? 28.728 75.081 49.310 1.00 13.83 6 ILE C CA 1
ATOM 5058 C C . ILE C 1 7 ? 29.342 74.269 48.172 1.00 12.12 6 ILE C C 1
ATOM 5059 O O . ILE C 1 7 ? 29.039 73.087 48.013 1.00 11.82 6 ILE C O 1
ATOM 5064 N N . ALA C 1 8 ? 30.237 74.900 47.402 1.00 13.14 7 ALA C N 1
ATOM 5065 C CA . ALA C 1 8 ? 30.825 74.174 46.254 1.00 13.46 7 ALA C CA 1
ATOM 5066 C C . ALA C 1 8 ? 31.699 73.003 46.694 1.00 11.19 7 ALA C C 1
ATOM 5067 O O . ALA C 1 8 ? 31.702 71.943 46.047 1.00 11.94 7 ALA C O 1
ATOM 5069 N N . GLY C 1 9 ? 32.399 73.145 47.810 1.00 12.03 8 GLY C N 1
ATOM 5070 C CA . GLY C 1 9 ? 33.058 71.955 48.348 1.00 10.12 8 GLY C CA 1
ATOM 5071 C C . GLY C 1 9 ? 34.444 71.750 47.751 1.00 11.43 8 GLY C C 1
ATOM 5072 O O . GLY C 1 9 ? 35.159 72.704 47.478 1.00 11.15 8 GLY C O 1
ATOM 5073 N N . ASP C 1 10 ? 34.788 70.490 47.562 1.00 11.07 9 ASP C N 1
ATOM 5074 C CA . ASP C 1 10 ? 36.145 70.052 47.252 1.00 12.62 9 ASP C CA 1
ATOM 5075 C C . ASP C 1 10 ? 36.122 69.287 45.936 1.00 11.54 9 ASP C C 1
ATOM 5076 O O . ASP C 1 10 ? 35.073 68.928 45.476 1.00 10.84 9 ASP C O 1
ATOM 5081 N N . GLY C 1 11 ? 37.315 69.022 45.396 1.00 13.78 10 GLY C N 1
ATOM 5082 C CA . GLY C 1 11 ? 37.464 68.166 44.239 1.00 13.16 10 GLY C CA 1
ATOM 5083 C C . GLY C 1 11 ? 36.729 68.768 43.076 1.00 12.03 10 GLY C C 1
ATOM 5084 O O . GLY C 1 11 ? 36.927 69.941 42.761 1.00 11.08 10 GLY C O 1
ATOM 5085 N N . ILE C 1 12 ? 35.866 67.960 42.482 1.00 10.38 11 ILE C N 1
ATOM 5086 C CA . ILE C 1 12 ? 35.069 68.381 41.340 1.00 10.68 11 ILE C CA 1
ATOM 5087 C C . ILE C 1 12 ? 33.888 69.266 41.755 1.00 9.95 11 ILE C C 1
ATOM 5088 O O . ILE C 1 12 ? 33.223 69.824 40.921 1.00 10.00 11 ILE C O 1
ATOM 5093 N N . GLY C 1 13 ? 33.709 69.447 43.049 1.00 10.16 12 GLY C N 1
ATOM 5094 C CA . GLY C 1 13 ? 32.601 70.220 43.572 1.00 10.66 12 GLY C CA 1
ATOM 5095 C C . GLY C 1 13 ? 32.564 71.615 42.978 1.00 10.12 12 GLY C C 1
ATOM 5096 O O . GLY C 1 13 ? 31.561 72.021 42.412 1.00 10.30 12 GLY C O 1
ATOM 5097 N N . PRO C 1 14 ? 33.635 72.386 43.138 1.00 9.56 13 PRO C N 1
ATOM 5098 C CA . PRO C 1 14 ? 33.647 73.717 42.526 1.00 8.95 13 PRO C CA 1
ATOM 5099 C C . PRO C 1 14 ? 33.270 73.722 41.038 1.00 9.20 13 PRO C C 1
ATOM 5100 O O . PRO C 1 14 ? 32.450 74.574 40.644 1.00 8.34 13 PRO C O 1
ATOM 5104 N N . GLU C 1 15 ? 33.904 72.876 40.216 1.00 8.90 14 GLU C N 1
ATOM 5105 C CA . GLU C 1 15 ? 33.628 72.960 38.794 1.00 9.03 14 GLU C CA 1
ATOM 5106 C C . GLU C 1 15 ? 32.192 72.591 38.438 1.00 8.64 14 GLU C C 1
ATOM 5107 O O . GLU C 1 15 ? 31.606 73.219 37.540 1.00 9.13 14 GLU C O 1
ATOM 5113 N N . VAL C 1 16 ? 31.640 71.551 39.052 1.00 10.53 15 VAL C N 1
ATOM 5114 C CA . VAL C 1 16 ? 30.275 71.227 38.723 1.00 10.08 15 VAL C CA 1
ATOM 5115 C C . VAL C 1 16 ? 29.303 72.262 39.282 1.00 9.98 15 VAL C C 1
ATOM 5116 O O . VAL C 1 16 ? 28.256 72.588 38.657 1.00 10.72 15 VAL C O 1
ATOM 5120 N N . THR C 1 17 ? 29.635 72.781 40.451 1.00 10.12 16 THR C N 1
ATOM 5121 C CA . THR C 1 17 ? 28.775 73.749 41.090 1.00 11.48 16 THR C CA 1
ATOM 5122 C C . THR C 1 17 ? 28.731 75.054 40.307 1.00 11.30 16 THR C C 1
ATOM 5123 O O . THR C 1 17 ? 27.687 75.708 40.234 1.00 11.21 16 THR C O 1
ATOM 5127 N N . ALA C 1 18 ? 29.847 75.418 39.694 1.00 10.17 17 ALA C N 1
ATOM 5128 C CA . ALA C 1 18 ? 29.928 76.614 38.877 1.00 9.51 17 ALA C CA 1
ATOM 5129 C C . ALA C 1 18 ? 28.974 76.456 37.733 1.00 10.04 17 ALA C C 1
ATOM 5130 O O . ALA C 1 18 ? 28.322 77.400 37.344 1.00 10.22 17 ALA C O 1
ATOM 5132 N N . GLU C 1 19 ? 28.891 75.252 37.182 1.00 9.63 18 GLU C N 1
ATOM 5133 C CA . GLU C 1 19 ? 27.970 75.042 36.090 1.00 10.74 18 GLU C CA 1
ATOM 5134 C C . GLU C 1 19 ? 26.536 75.044 36.592 1.00 10.64 18 GLU C C 1
ATOM 5135 O O . GLU C 1 19 ? 25.672 75.558 35.889 1.00 11.57 18 GLU C O 1
ATOM 5141 N N . ALA C 1 20 ? 26.281 74.465 37.769 1.00 10.61 19 ALA C N 1
ATOM 5142 C CA . ALA C 1 20 ? 24.917 74.400 38.308 1.00 10.11 19 ALA C CA 1
ATOM 5143 C C . ALA C 1 20 ? 24.423 75.823 38.593 1.00 10.97 19 ALA C C 1
ATOM 5144 O O . ALA C 1 20 ? 23.289 76.177 38.295 1.00 10.77 19 ALA C O 1
ATOM 5146 N N . VAL C 1 21 ? 25.321 76.666 39.067 1.00 10.73 20 VAL C N 1
ATOM 5147 C CA . VAL C 1 21 ? 24.932 77.995 39.469 1.00 10.86 20 VAL C CA 1
ATOM 5148 C C . VAL C 1 21 ? 24.747 78.851 38.215 1.00 11.31 20 VAL C C 1
ATOM 5149 O O . VAL C 1 21 ? 23.865 79.710 38.153 1.00 13.04 20 VAL C O 1
ATOM 5153 N N . LYS C 1 22 ? 25.574 78.615 37.202 1.00 12.22 21 LYS C N 1
ATOM 5154 C CA . LYS C 1 22 ? 25.379 79.213 35.885 1.00 10.78 21 LYS C CA 1
ATOM 5155 C C . LYS C 1 22 ? 23.984 78.938 35.337 1.00 11.65 21 LYS C C 1
ATOM 5156 O O . LYS C 1 22 ? 23.350 79.870 34.781 1.00 11.90 21 LYS C O 1
ATOM 5162 N N . VAL C 1 23 ? 23.525 77.679 35.468 1.00 11.03 22 VAL C N 1
ATOM 5163 C CA . VAL C 1 23 ? 22.202 77.326 34.942 1.00 12.76 22 VAL C CA 1
ATOM 5164 C C . VAL C 1 23 ? 21.127 77.982 35.836 1.00 13.78 22 VAL C C 1
ATOM 5165 O O . VAL C 1 23 ? 20.111 78.481 35.336 1.00 15.64 22 VAL C O 1
ATOM 5169 N N . LEU C 1 24 ? 21.359 77.973 37.153 1.00 15.13 23 LEU C N 1
ATOM 5170 C CA . LEU C 1 24 ? 20.405 78.573 38.095 1.00 14.81 23 LEU C CA 1
ATOM 5171 C C . LEU C 1 24 ? 20.240 80.051 37.763 1.00 14.35 23 LEU C C 1
ATOM 5172 O O . LEU C 1 24 ? 19.142 80.565 37.693 1.00 14.12 23 LEU C O 1
ATOM 5177 N N . ASP C 1 25 ? 21.366 80.712 37.583 1.00 14.13 24 ASP C N 1
ATOM 5178 C CA . ASP C 1 25 ? 21.363 82.155 37.301 1.00 15.46 24 ASP C CA 1
ATOM 5179 C C . ASP C 1 25 ? 20.636 82.453 36.008 1.00 16.47 24 ASP C C 1
ATOM 5180 O O . ASP C 1 25 ? 20.049 83.532 35.866 1.00 17.30 24 ASP C O 1
ATOM 5185 N N . ALA C 1 26 ? 20.739 81.538 35.042 1.00 16.81 25 ALA C N 1
ATOM 5186 C CA . ALA C 1 26 ? 20.111 81.734 33.743 1.00 17.97 25 ALA C CA 1
ATOM 5187 C C . ALA C 1 26 ? 18.597 81.574 33.827 1.00 18.07 25 ALA C C 1
ATOM 5188 O O . ALA C 1 26 ? 17.859 82.274 33.117 1.00 16.97 25 ALA C O 1
ATOM 5190 N N . VAL C 1 27 ? 18.114 80.678 34.687 1.00 17.95 26 VAL C N 1
ATOM 5191 C CA . VAL C 1 27 ? 16.668 80.515 34.783 1.00 17.92 26 VAL C CA 1
ATOM 5192 C C . VAL C 1 27 ? 15.974 81.397 35.831 1.00 18.81 26 VAL C C 1
ATOM 5193 O O . VAL C 1 27 ? 14.768 81.669 35.713 1.00 19.52 26 VAL C O 1
ATOM 5197 N N . VAL C 1 28 ? 16.708 81.796 36.869 1.00 17.23 27 VAL C N 1
ATOM 5198 C CA . VAL C 1 28 ? 16.183 82.699 37.885 1.00 18.34 27 VAL C CA 1
ATOM 5199 C C . VAL C 1 28 ? 17.185 83.841 38.049 1.00 19.25 27 VAL C C 1
ATOM 5200 O O . VAL C 1 28 ? 18.030 83.792 38.918 1.00 18.82 27 VAL C O 1
ATOM 5204 N N . PRO C 1 29 ? 17.091 84.833 37.178 1.00 21.93 28 PRO C N 1
ATOM 5205 C CA . PRO C 1 29 ? 17.805 86.104 37.354 1.00 22.53 28 PRO C CA 1
ATOM 5206 C C . PRO C 1 29 ? 17.769 86.644 38.789 1.00 22.52 28 PRO C C 1
ATOM 5207 O O . PRO C 1 29 ? 16.756 86.552 39.468 1.00 22.37 28 PRO C O 1
ATOM 5211 N N . GLY C 1 30 ? 18.880 87.219 39.241 1.00 23.20 29 GLY C N 1
ATOM 5212 C CA . GLY C 1 30 ? 18.861 88.049 40.434 1.00 22.94 29 GLY C CA 1
ATOM 5213 C C . GLY C 1 30 ? 18.778 87.329 41.763 1.00 22.51 29 GLY C C 1
ATOM 5214 O O . GLY C 1 30 ? 18.431 87.932 42.783 1.00 22.88 29 GLY C O 1
ATOM 5215 N N . VAL C 1 31 ? 19.092 86.035 41.771 1.00 21.72 30 VAL C N 1
ATOM 5216 C CA . VAL C 1 31 ? 19.204 85.294 43.028 1.00 21.95 30 VAL C CA 1
ATOM 5217 C C . VAL C 1 31 ? 20.441 85.765 43.761 1.00 21.50 30 VAL C C 1
ATOM 5218 O O . VAL C 1 31 ? 21.508 85.945 43.158 1.00 20.58 30 VAL C O 1
ATOM 5222 N N . GLN C 1 32 ? 20.270 86.006 45.052 1.00 21.40 31 GLN C N 1
ATOM 5223 C CA . GLN C 1 32 ? 21.362 86.440 45.897 1.00 22.53 31 GLN C CA 1
ATOM 5224 C C . GLN C 1 32 ? 22.126 85.218 46.379 1.00 21.66 31 GLN C C 1
ATOM 5225 O O . GLN C 1 32 ? 21.569 84.370 47.087 1.00 23.47 31 GLN C O 1
ATOM 5231 N N . LYS C 1 33 ? 23.404 85.131 46.012 1.00 21.26 32 LYS C N 1
ATOM 5232 C CA . LYS C 1 33 ? 24.186 83.934 46.321 1.00 20.08 32 LYS C CA 1
ATOM 5233 C C . LYS C 1 33 ? 25.245 84.254 47.332 1.00 19.31 32 LYS C C 1
ATOM 5234 O O . LYS C 1 33 ? 25.959 85.261 47.213 1.00 18.69 32 LYS C O 1
ATOM 5240 N N . THR C 1 34 ? 25.314 83.410 48.354 1.00 17.55 33 THR C N 1
ATOM 5241 C CA . THR C 1 34 ? 26.425 83.450 49.283 1.00 18.01 33 THR C CA 1
ATOM 5242 C C . THR C 1 34 ? 27.188 82.151 49.152 1.00 17.86 33 THR C C 1
ATOM 5243 O O . THR C 1 34 ? 26.603 81.079 49.309 1.00 17.08 33 THR C O 1
ATOM 5247 N N . SER C 1 35 ? 28.490 82.268 48.893 1.00 17.48 34 SER C N 1
ATOM 5248 C CA . SER C 1 35 ? 29.356 81.098 48.930 1.00 18.33 34 SER C CA 1
ATOM 5249 C C . SER C 1 35 ? 29.949 80.849 50.297 1.00 18.51 34 SER C C 1
ATOM 5250 O O . SER C 1 35 ? 30.485 81.768 50.949 1.00 19.63 34 SER C O 1
ATOM 5253 N N . TYR C 1 36 ? 29.872 79.590 50.714 1.00 19.40 35 TYR C N 1
ATOM 5254 C CA . TYR C 1 36 ? 30.460 79.103 51.950 1.00 20.80 35 TYR C CA 1
ATOM 5255 C C . TYR C 1 36 ? 31.583 78.164 51.610 1.00 21.84 35 TYR C C 1
ATOM 5256 O O . TYR C 1 36 ? 31.461 77.332 50.708 1.00 21.94 35 TYR C O 1
ATOM 5265 N N . ASP C 1 37 ? 32.691 78.323 52.323 1.00 22.65 36 ASP C N 1
ATOM 5266 C CA . ASP C 1 37 ? 33.873 77.532 52.041 1.00 23.59 36 ASP C CA 1
ATOM 5267 C C . ASP C 1 37 ? 34.030 76.283 52.912 1.00 23.78 36 ASP C C 1
ATOM 5268 O O . ASP C 1 37 ? 35.121 75.974 53.365 1.00 24.90 36 ASP C O 1
ATOM 5273 N N . LEU C 1 38 ? 32.953 75.527 53.094 1.00 22.52 37 LEU C N 1
ATOM 5274 C CA . LEU C 1 38 ? 32.992 74.328 53.931 1.00 22.49 37 LEU C CA 1
ATOM 5275 C C . LEU C 1 38 ? 33.625 73.138 53.199 1.00 21.46 37 LEU C C 1
ATOM 5276 O O . LEU C 1 38 ? 33.610 73.062 51.954 1.00 18.33 37 LEU C O 1
ATOM 5281 N N . GLY C 1 39 ? 34.191 72.213 53.978 1.00 20.40 38 GLY C N 1
ATOM 5282 C CA . GLY C 1 39 ? 34.785 71.009 53.422 1.00 20.17 38 GLY C CA 1
ATOM 5283 C C . GLY C 1 39 ? 36.293 71.053 53.640 1.00 20.04 38 GLY C C 1
ATOM 5284 O O . GLY C 1 39 ? 36.776 71.744 54.524 1.00 21.05 38 GLY C O 1
ATOM 5285 N N . ALA C 1 40 ? 37.012 70.273 52.848 1.00 20.32 39 ALA C N 1
ATOM 5286 C CA . ALA C 1 40 ? 38.454 70.083 53.026 1.00 21.93 39 ALA C CA 1
ATOM 5287 C C . ALA C 1 40 ? 39.306 71.346 53.069 1.00 23.51 39 ALA C C 1
ATOM 5288 O O . ALA C 1 40 ? 40.347 71.303 53.703 1.00 22.29 39 ALA C O 1
ATOM 5290 N N . ARG C 1 41 ? 38.882 72.453 52.425 1.00 26.17 40 ARG C N 1
ATOM 5291 C CA . ARG C 1 41 ? 39.619 73.733 52.506 1.00 28.62 40 ARG C CA 1
ATOM 5292 C C . ARG C 1 41 ? 39.325 74.465 53.821 1.00 29.02 40 ARG C C 1
ATOM 5293 O O . ARG C 1 41 ? 40.249 74.790 54.577 1.00 29.62 40 ARG C O 1
ATOM 5301 N N . ARG C 1 42 ? 38.057 74.706 54.133 1.00 28.39 41 ARG C N 1
ATOM 5302 C CA . ARG C 1 42 ? 37.763 75.307 55.435 1.00 28.94 41 ARG C CA 1
ATOM 5303 C C . ARG C 1 42 ? 38.444 74.487 56.557 1.00 28.58 41 ARG C C 1
ATOM 5304 O O . ARG C 1 42 ? 38.620 74.961 57.688 1.00 28.54 41 ARG C O 1
ATOM 5312 N N . PHE C 1 43 ? 38.852 73.263 56.213 1.00 27.79 42 PHE C N 1
ATOM 5313 C CA . PHE C 1 43 ? 39.543 72.394 57.156 1.00 26.70 42 PHE C CA 1
ATOM 5314 C C . PHE C 1 43 ? 41.070 72.516 57.081 1.00 26.16 42 PHE C C 1
ATOM 5315 O O . PHE C 1 43 ? 41.661 72.969 58.031 1.00 27.99 42 PHE C O 1
ATOM 5323 N N . HIS C 1 44 ? 41.704 72.126 55.974 1.00 25.72 43 HIS C N 1
ATOM 5324 C CA . HIS C 1 44 ? 43.178 72.083 55.902 1.00 26.58 43 HIS C CA 1
ATOM 5325 C C . HIS C 1 44 ? 43.812 73.452 56.103 1.00 27.68 43 HIS C C 1
ATOM 5326 O O . HIS C 1 44 ? 44.892 73.558 56.692 1.00 28.21 43 HIS C O 1
ATOM 5333 N N . ALA C 1 45 ? 43.151 74.492 55.590 1.00 28.59 44 ALA C N 1
ATOM 5334 C CA . ALA C 1 45 ? 43.666 75.863 55.678 1.00 29.33 44 ALA C CA 1
ATOM 5335 C C . ALA C 1 45 ? 43.325 76.556 57.006 1.00 29.96 44 ALA C C 1
ATOM 5336 O O . ALA C 1 45 ? 44.142 77.333 57.512 1.00 29.98 44 ALA C O 1
ATOM 5338 N N . THR C 1 46 ? 42.144 76.272 57.568 1.00 30.12 45 THR C N 1
ATOM 5339 C CA . THR C 1 46 ? 41.673 76.967 58.784 1.00 31.08 45 THR C CA 1
ATOM 5340 C C . THR C 1 46 ? 41.340 76.078 60.005 1.00 31.81 45 THR C C 1
ATOM 5341 O O . THR C 1 46 ? 41.015 76.585 61.084 1.00 31.64 45 THR C O 1
ATOM 5345 N N . GLY C 1 47 ? 41.389 74.761 59.829 1.00 32.82 46 GLY C N 1
ATOM 5346 C CA . GLY C 1 47 ? 41.114 73.826 60.915 1.00 34.41 46 GLY C CA 1
ATOM 5347 C C . GLY C 1 47 ? 39.651 73.532 61.210 1.00 35.23 46 GLY C C 1
ATOM 5348 O O . GLY C 1 47 ? 39.321 72.450 61.711 1.00 35.34 46 GLY C O 1
ATOM 5349 N N . GLU C 1 48 ? 38.761 74.473 60.910 1.00 36.15 47 GLU C N 1
ATOM 5350 C CA . GLU C 1 48 ? 37.341 74.275 61.231 1.00 37.14 47 GLU C CA 1
ATOM 5351 C C . GLU C 1 48 ? 36.570 73.456 60.166 1.00 37.21 47 GLU C C 1
ATOM 5352 O O . GLU C 1 48 ? 37.002 73.301 59.009 1.00 36.80 47 GLU C O 1
ATOM 5358 N N . VAL C 1 49 ? 35.425 72.930 60.585 1.00 37.36 48 VAL C N 1
ATOM 5359 C CA . VAL C 1 49 ? 34.675 71.946 59.830 1.00 37.21 48 VAL C CA 1
ATOM 5360 C C . VAL C 1 49 ? 33.291 72.511 59.538 1.00 37.86 48 VAL C C 1
ATOM 5361 O O . VAL C 1 49 ? 32.847 72.555 58.389 1.00 37.90 48 VAL C O 1
ATOM 5365 N N . LEU C 1 50 ? 32.630 72.958 60.598 1.00 38.31 49 LEU C N 1
ATOM 5366 C CA . LEU C 1 50 ? 31.332 73.604 60.511 1.00 38.33 49 LEU C CA 1
ATOM 5367 C C . LEU C 1 50 ? 31.032 74.310 61.823 1.00 38.64 49 LEU C C 1
ATOM 5368 O O . LEU C 1 50 ? 30.528 73.688 62.766 1.00 39.56 49 LEU C O 1
ATOM 5373 N N . PRO C 1 51 ? 31.322 75.603 61.864 1.00 38.47 50 PRO C N 1
ATOM 5374 C CA . PRO C 1 51 ? 31.034 76.441 63.035 1.00 38.81 50 PRO C CA 1
ATOM 5375 C C . PRO C 1 51 ? 29.526 76.681 63.215 1.00 39.19 50 PRO C C 1
ATOM 5376 O O . PRO C 1 51 ? 28.758 76.432 62.286 1.00 38.67 50 PRO C O 1
ATOM 5380 N N . ASP C 1 52 ? 29.118 77.159 64.395 1.00 39.12 51 ASP C N 1
ATOM 5381 C CA . ASP C 1 52 ? 27.710 77.481 64.666 1.00 38.65 51 ASP C CA 1
ATOM 5382 C C . ASP C 1 52 ? 27.293 78.756 63.917 1.00 37.54 51 ASP C C 1
ATOM 5383 O O . ASP C 1 52 ? 26.114 78.941 63.594 1.00 37.65 51 ASP C O 1
ATOM 5388 N N . SER C 1 53 ? 28.272 79.619 63.647 1.00 36.70 52 SER C N 1
ATOM 5389 C CA . SER C 1 53 ? 28.060 80.891 62.956 1.00 35.18 52 SER C CA 1
ATOM 5390 C C . SER C 1 53 ? 27.632 80.655 61.501 1.00 34.53 52 SER C C 1
ATOM 5391 O O . SER C 1 53 ? 26.838 81.421 60.926 1.00 33.34 52 SER C O 1
ATOM 5394 N N . VAL C 1 54 ? 28.175 79.582 60.924 1.00 33.56 53 VAL C N 1
ATOM 5395 C CA . VAL C 1 54 ? 27.959 79.247 59.525 1.00 32.09 53 VAL C CA 1
ATOM 5396 C C . VAL C 1 54 ? 26.572 78.600 59.367 1.00 31.58 53 VAL C C 1
ATOM 5397 O O . VAL C 1 54 ? 25.860 78.906 58.425 1.00 31.75 53 VAL C O 1
ATOM 5401 N N . VAL C 1 55 ? 26.196 77.745 60.311 1.00 30.96 54 VAL C N 1
ATOM 5402 C CA . VAL C 1 55 ? 24.863 77.142 60.344 1.00 31.06 54 VAL C CA 1
ATOM 5403 C C . VAL C 1 55 ? 23.763 78.205 60.433 1.00 30.68 54 VAL C C 1
ATOM 5404 O O . VAL C 1 55 ? 22.765 78.139 59.723 1.00 30.76 54 VAL C O 1
ATOM 5408 N N . ALA C 1 56 ? 23.958 79.188 61.312 1.00 30.24 55 ALA C N 1
ATOM 5409 C CA . ALA C 1 56 ? 22.986 80.245 61.496 1.00 29.67 55 ALA C CA 1
ATOM 5410 C C . ALA C 1 56 ? 22.918 81.075 60.223 1.00 29.79 55 ALA C C 1
ATOM 5411 O O . ALA C 1 56 ? 21.847 81.528 59.815 1.00 29.69 55 ALA C O 1
ATOM 5413 N N . GLU C 1 57 ? 24.072 81.277 59.596 1.00 29.26 56 GLU C N 1
ATOM 5414 C CA . GLU C 1 57 ? 24.112 81.938 58.301 1.00 29.38 56 GLU C CA 1
ATOM 5415 C C . GLU C 1 57 ? 23.290 81.131 57.286 1.00 28.36 56 GLU C C 1
ATOM 5416 O O . GLU C 1 57 ? 22.445 81.694 56.580 1.00 28.30 56 GLU C O 1
ATOM 5422 N N . LEU C 1 58 ? 23.511 79.816 57.239 1.00 28.21 57 LEU C N 1
ATOM 5423 C CA . LEU C 1 58 ? 22.803 78.963 56.264 1.00 27.22 57 LEU C CA 1
ATOM 5424 C C . LEU C 1 58 ? 21.283 79.037 56.407 1.00 26.98 57 LEU C C 1
ATOM 5425 O O . LEU C 1 58 ? 20.551 79.090 55.411 1.00 24.94 57 LEU C O 1
ATOM 5430 N N . ARG C 1 59 ? 20.829 79.082 57.659 1.00 26.95 58 ARG C N 1
ATOM 5431 C CA . ARG C 1 59 ? 19.410 79.203 57.975 1.00 26.86 58 ARG C CA 1
ATOM 5432 C C . ARG C 1 59 ? 18.718 80.407 57.369 1.00 26.68 58 ARG C C 1
ATOM 5433 O O . ARG C 1 59 ? 17.499 80.392 57.204 1.00 26.83 58 ARG C O 1
ATOM 5441 N N . ASN C 1 60 ? 19.469 81.463 57.056 1.00 26.18 59 ASN C N 1
ATOM 5442 C CA . ASN C 1 60 ? 18.833 82.647 56.478 1.00 24.88 59 ASN C CA 1
ATOM 5443 C C . ASN C 1 60 ? 18.714 82.597 54.945 1.00 23.74 59 ASN C C 1
ATOM 5444 O O . ASN C 1 60 ? 18.314 83.574 54.306 1.00 24.34 59 ASN C O 1
ATOM 5449 N N . HIS C 1 61 ? 19.055 81.446 54.363 1.00 20.83 60 HIS C N 1
ATOM 5450 C CA . HIS C 1 61 ? 18.958 81.268 52.923 1.00 18.77 60 HIS C CA 1
ATOM 5451 C C . HIS C 1 61 ? 17.749 80.420 52.633 1.00 16.94 60 HIS C C 1
ATOM 5452 O O . HIS C 1 61 ? 17.277 79.732 53.503 1.00 17.04 60 HIS C O 1
ATOM 5459 N N . ASP C 1 62 ? 17.261 80.486 51.408 1.00 17.67 61 ASP C N 1
ATOM 5460 C CA . ASP C 1 62 ? 16.075 79.720 51.018 1.00 16.98 61 ASP C CA 1
ATOM 5461 C C . ASP C 1 62 ? 16.385 78.279 50.746 1.00 17.35 61 ASP C C 1
ATOM 5462 O O . ASP C 1 62 ? 15.530 77.407 50.934 1.00 18.30 61 ASP C O 1
ATOM 5467 N N . ALA C 1 63 ? 17.612 78.030 50.308 1.00 16.17 62 ALA C N 1
ATOM 5468 C CA . ALA C 1 63 ? 18.056 76.664 50.082 1.00 15.45 62 ALA C CA 1
ATOM 5469 C C . ALA C 1 63 ? 19.550 76.693 49.952 1.00 15.22 62 ALA C C 1
ATOM 5470 O O . ALA C 1 63 ? 20.157 77.758 49.834 1.00 15.29 62 ALA C O 1
ATOM 5472 N N . ILE C 1 64 ? 20.128 75.501 49.958 1.00 15.18 63 ILE C N 1
ATOM 5473 C CA . ILE C 1 64 ? 21.554 75.329 49.861 1.00 14.42 63 ILE C CA 1
ATOM 5474 C C . ILE C 1 64 ? 21.837 74.472 48.651 1.00 13.48 63 ILE C C 1
ATOM 5475 O O . ILE C 1 64 ? 21.198 73.433 48.462 1.00 12.84 63 ILE C O 1
ATOM 5480 N N . LEU C 1 65 ? 22.816 74.910 47.854 1.00 12.10 64 LEU C N 1
ATOM 5481 C CA . LEU C 1 65 ? 23.313 74.052 46.804 1.00 11.67 64 LEU C CA 1
ATOM 5482 C C . LEU C 1 65 ? 24.703 73.606 47.226 1.00 12.00 64 LEU C C 1
ATOM 5483 O O . LEU C 1 65 ? 25.521 74.407 47.604 1.00 12.29 64 LEU C O 1
ATOM 5488 N N . LEU C 1 66 ? 24.918 72.306 47.223 1.00 12.63 65 LEU C N 1
ATOM 5489 C CA . LEU C 1 66 ? 26.195 71.766 47.671 1.00 11.99 65 LEU C CA 1
ATOM 5490 C C . LEU C 1 66 ? 26.821 71.035 46.501 1.00 10.48 65 LEU C C 1
ATOM 5491 O O . LEU C 1 66 ? 26.097 70.412 45.724 1.00 12.60 65 LEU C O 1
ATOM 5496 N N . GLY C 1 67 ? 28.143 71.133 46.342 1.00 10.53 66 GLY C N 1
ATOM 5497 C CA . GLY C 1 67 ? 28.804 70.383 45.288 1.00 10.86 66 GLY C CA 1
ATOM 5498 C C . GLY C 1 67 ? 29.185 69.005 45.773 1.00 9.54 66 GLY C C 1
ATOM 5499 O O . GLY C 1 67 ? 28.478 68.044 45.577 1.00 11.94 66 GLY C O 1
ATOM 5500 N N . ALA C 1 68 ? 30.377 68.928 46.351 1.00 12.53 67 ALA C N 1
ATOM 5501 C CA . ALA C 1 68 ? 30.841 67.660 46.906 1.00 13.68 67 ALA C CA 1
ATOM 5502 C C . ALA C 1 68 ? 31.842 67.977 47.991 1.00 11.82 67 ALA C C 1
ATOM 5503 O O . ALA C 1 68 ? 32.557 68.979 47.939 1.00 12.40 67 ALA C O 1
ATOM 5505 N N . ILE C 1 69 ? 31.882 67.127 48.998 1.00 12.38 68 ILE C N 1
ATOM 5506 C CA . ILE C 1 69 ? 32.688 67.434 50.147 1.00 14.59 68 ILE C CA 1
ATOM 5507 C C . ILE C 1 69 ? 33.563 66.213 50.320 1.00 15.72 68 ILE C C 1
ATOM 5508 O O . ILE C 1 69 ? 33.051 65.066 50.241 1.00 16.50 68 ILE C O 1
ATOM 5513 N N . GLY C 1 70 ? 34.830 66.450 50.567 1.00 17.84 69 GLY C N 1
ATOM 5514 C CA . GLY C 1 70 ? 35.702 65.351 50.909 1.00 20.09 69 GLY C CA 1
ATOM 5515 C C . GLY C 1 70 ? 36.965 65.267 50.113 1.00 20.52 69 GLY C C 1
ATOM 5516 O O . GLY C 1 70 ? 37.061 65.750 48.974 1.00 19.59 69 GLY C O 1
ATOM 5517 N N . ASP C 1 71 ? 37.942 64.638 50.750 1.00 22.14 70 ASP C N 1
ATOM 5518 C CA . ASP C 1 71 ? 39.304 64.526 50.231 1.00 26.26 70 ASP C CA 1
ATOM 5519 C C . ASP C 1 71 ? 39.858 63.416 51.126 1.00 28.40 70 ASP C C 1
ATOM 5520 O O . ASP C 1 71 ? 39.712 63.484 52.355 1.00 28.80 70 ASP C O 1
ATOM 5525 N N . PRO C 1 72 ? 40.432 62.375 50.513 1.00 30.42 71 PRO C N 1
ATOM 5526 C CA . PRO C 1 72 ? 41.149 61.312 51.250 1.00 30.68 71 PRO C CA 1
ATOM 5527 C C . PRO C 1 72 ? 42.172 61.875 52.239 1.00 30.64 71 PRO C C 1
ATOM 5528 O O . PRO C 1 72 ? 42.492 61.198 53.228 1.00 31.08 71 PRO C O 1
ATOM 5532 N N . SER C 1 73 ? 42.660 63.090 51.963 1.00 29.98 72 SER C N 1
ATOM 5533 C CA . SER C 1 73 ? 43.651 63.790 52.778 1.00 29.94 72 SER C CA 1
ATOM 5534 C C . SER C 1 73 ? 43.145 64.336 54.123 1.00 29.73 72 SER C C 1
ATOM 5535 O O . SER C 1 73 ? 43.956 64.730 54.977 1.00 30.42 72 SER C O 1
ATOM 5538 N N . VAL C 1 74 ? 41.829 64.412 54.294 1.00 29.24 73 VAL C N 1
ATOM 5539 C CA . VAL C 1 74 ? 41.251 64.759 55.583 1.00 28.84 73 VAL C CA 1
ATOM 5540 C C . VAL C 1 74 ? 41.027 63.467 56.388 1.00 30.18 73 VAL C C 1
ATOM 5541 O O . VAL C 1 74 ? 40.590 62.457 55.824 1.00 29.63 73 VAL C O 1
ATOM 5545 N N . PRO C 1 75 ? 41.354 63.479 57.688 1.00 31.29 74 PRO C N 1
ATOM 5546 C CA . PRO C 1 75 ? 41.116 62.300 58.535 1.00 32.25 74 PRO C CA 1
ATOM 5547 C C . PRO C 1 75 ? 39.707 61.714 58.364 1.00 33.63 74 PRO C C 1
ATOM 5548 O O . PRO C 1 75 ? 38.716 62.464 58.168 1.00 33.97 74 PRO C O 1
ATOM 5552 N N . SER C 1 76 ? 39.621 60.380 58.404 1.00 34.48 75 SER C N 1
ATOM 5553 C CA . SER C 1 76 ? 38.360 59.676 58.153 1.00 35.05 75 SER C CA 1
ATOM 5554 C C . SER C 1 76 ? 37.222 60.237 58.995 1.00 34.73 75 SER C C 1
ATOM 5555 O O . SER C 1 76 ? 37.400 60.510 60.198 1.00 34.08 75 SER C O 1
ATOM 5558 N N . GLY C 1 77 ? 36.072 60.426 58.341 1.00 34.05 76 GLY C N 1
ATOM 5559 C CA . GLY C 1 77 ? 34.812 60.677 59.021 1.00 33.28 76 GLY C CA 1
ATOM 5560 C C . GLY C 1 77 ? 34.639 62.086 59.527 1.00 32.16 76 GLY C C 1
ATOM 5561 O O . GLY C 1 77 ? 33.524 62.476 59.858 1.00 33.24 76 GLY C O 1
ATOM 5562 N N . VAL C 1 78 ? 35.734 62.849 59.553 1.00 30.53 77 VAL C N 1
ATOM 5563 C CA . VAL C 1 78 ? 35.752 64.199 60.091 1.00 29.18 77 VAL C CA 1
ATOM 5564 C C . VAL C 1 78 ? 34.784 65.134 59.357 1.00 28.69 77 VAL C C 1
ATOM 5565 O O . VAL C 1 78 ? 34.003 65.858 59.995 1.00 29.47 77 VAL C O 1
ATOM 5569 N N . LEU C 1 79 ? 34.829 65.119 58.025 1.00 27.04 78 LEU C N 1
ATOM 5570 C CA . LEU C 1 79 ? 33.932 65.977 57.254 1.00 26.38 78 LEU C CA 1
ATOM 5571 C C . LEU C 1 79 ? 32.565 65.323 57.160 1.00 26.76 78 LEU C C 1
ATOM 5572 O O . LEU C 1 79 ? 31.516 65.993 57.205 1.00 25.74 78 LEU C O 1
ATOM 5577 N N . GLU C 1 80 ? 32.582 64.001 57.046 1.00 27.49 79 GLU C N 1
ATOM 5578 C CA . GLU C 1 80 ? 31.342 63.219 56.987 1.00 29.26 79 GLU C CA 1
ATOM 5579 C C . GLU C 1 80 ? 30.460 63.439 58.221 1.00 28.82 79 GLU C C 1
ATOM 5580 O O . GLU C 1 80 ? 29.235 63.520 58.103 1.00 27.17 79 GLU C O 1
ATOM 5586 N N . ARG C 1 81 ? 31.098 63.559 59.387 1.00 30.59 80 ARG C N 1
ATOM 5587 C CA . ARG C 1 81 ? 30.369 63.710 60.646 1.00 30.58 80 ARG C CA 1
ATOM 5588 C C . ARG C 1 81 ? 30.229 65.148 61.063 1.00 29.95 80 ARG C C 1
ATOM 5589 O O . ARG C 1 81 ? 29.123 65.589 61.399 1.00 31.82 80 ARG C O 1
ATOM 5597 N N . GLY C 1 82 ? 31.327 65.900 60.993 1.00 29.32 81 GLY C N 1
ATOM 5598 C CA . GLY C 1 82 ? 31.353 67.264 61.475 1.00 27.87 81 GLY C CA 1
ATOM 5599 C C . GLY C 1 82 ? 30.671 68.233 60.537 1.00 27.36 81 GLY C C 1
ATOM 5600 O O . GLY C 1 82 ? 30.309 69.347 60.954 1.00 28.75 81 GLY C O 1
ATOM 5601 N N . LEU C 1 83 ? 30.513 67.836 59.266 1.00 25.67 82 LEU C N 1
ATOM 5602 C CA . LEU C 1 83 ? 29.969 68.744 58.271 1.00 24.58 82 LEU C CA 1
ATOM 5603 C C . LEU C 1 83 ? 28.705 68.172 57.663 1.00 22.93 82 LEU C C 1
ATOM 5604 O O . LEU C 1 83 ? 27.660 68.761 57.807 1.00 23.63 82 LEU C O 1
ATOM 5609 N N . LEU C 1 84 ? 28.803 67.033 57.002 1.00 23.07 83 LEU C N 1
ATOM 5610 C CA . LEU C 1 84 ? 27.646 66.494 56.282 1.00 22.95 83 LEU C CA 1
ATOM 5611 C C . LEU C 1 84 ? 26.525 66.024 57.226 1.00 24.65 83 LEU C C 1
ATOM 5612 O O . LEU C 1 84 ? 25.367 66.487 57.123 1.00 22.38 83 LEU C O 1
ATOM 5617 N N . LEU C 1 85 ? 26.882 65.115 58.132 1.00 24.40 84 LEU C N 1
ATOM 5618 C CA . LEU C 1 85 ? 25.893 64.588 59.081 1.00 26.74 84 LEU C CA 1
ATOM 5619 C C . LEU C 1 85 ? 25.365 65.736 59.940 1.00 26.52 84 LEU C C 1
ATOM 5620 O O . LEU C 1 85 ? 24.173 65.866 60.155 1.00 26.80 84 LEU C O 1
ATOM 5625 N N . ARG C 1 86 ? 26.261 66.621 60.336 1.00 26.48 85 ARG C N 1
ATOM 5626 C CA . ARG C 1 86 ? 25.918 67.786 61.134 1.00 26.93 85 ARG C CA 1
ATOM 5627 C C . ARG C 1 86 ? 24.967 68.743 60.407 1.00 26.73 85 ARG C C 1
ATOM 5628 O O . ARG C 1 86 ? 24.002 69.241 61.016 1.00 26.81 85 ARG C O 1
ATOM 5636 N N . LEU C 1 87 ? 25.207 69.001 59.117 1.00 23.89 86 LEU C N 1
ATOM 5637 C CA . LEU C 1 87 ? 24.255 69.814 58.359 1.00 24.07 86 LEU C CA 1
ATOM 5638 C C . LEU C 1 87 ? 22.870 69.129 58.317 1.00 23.49 86 LEU C C 1
ATOM 5639 O O . LEU C 1 87 ? 21.855 69.790 58.458 1.00 23.30 86 LEU C O 1
ATOM 5644 N N . ARG C 1 88 ? 22.857 67.821 58.140 1.00 24.04 87 ARG C N 1
ATOM 5645 C CA . ARG C 1 88 ? 21.612 67.039 58.079 1.00 25.86 87 ARG C CA 1
ATOM 5646 C C . ARG C 1 88 ? 20.827 67.226 59.391 1.00 27.56 87 ARG C C 1
ATOM 5647 O O . ARG C 1 88 ? 19.635 67.580 59.413 1.00 27.11 87 ARG C O 1
ATOM 5655 N N . PHE C 1 89 ? 21.526 67.027 60.499 1.00 28.09 88 PHE C N 1
ATOM 5656 C CA . PHE C 1 89 ? 20.851 67.085 61.787 1.00 29.33 88 PHE C CA 1
ATOM 5657 C C . PHE C 1 89 ? 20.564 68.542 62.187 1.00 28.64 88 PHE C C 1
ATOM 5658 O O . PHE C 1 89 ? 19.456 68.878 62.605 1.00 29.18 88 PHE C O 1
ATOM 5666 N N . GLU C 1 90 ? 21.510 69.445 61.968 1.00 28.61 89 GLU C N 1
ATOM 5667 C CA . GLU C 1 90 ? 21.278 70.850 62.227 1.00 28.13 89 GLU C CA 1
ATOM 5668 C C . GLU C 1 90 ? 20.130 71.438 61.415 1.00 27.95 89 GLU C C 1
ATOM 5669 O O . GLU C 1 90 ? 19.468 72.362 61.865 1.00 28.44 89 GLU C O 1
ATOM 5675 N N . LEU C 1 91 ? 19.901 70.922 60.199 1.00 25.79 90 LEU C N 1
ATOM 5676 C CA . LEU C 1 91 ? 18.958 71.585 59.307 1.00 24.26 90 LEU C CA 1
ATOM 5677 C C . LEU C 1 91 ? 17.662 70.803 59.158 1.00 23.23 90 LEU C C 1
ATOM 5678 O O . LEU C 1 91 ? 16.787 71.189 58.353 1.00 22.56 90 LEU C O 1
ATOM 5683 N N . ASP C 1 92 ? 17.561 69.762 59.980 1.00 22.64 91 ASP C N 1
ATOM 5684 C CA . ASP C 1 92 ? 16.429 68.840 60.028 1.00 22.45 91 ASP C CA 1
ATOM 5685 C C . ASP C 1 92 ? 16.077 68.331 58.631 1.00 22.54 91 ASP C C 1
ATOM 5686 O O . ASP C 1 92 ? 14.939 68.428 58.162 1.00 23.69 91 ASP C O 1
ATOM 5691 N N . HIS C 1 93 ? 17.091 67.771 57.993 1.00 20.46 92 HIS C N 1
ATOM 5692 C CA . HIS C 1 93 ? 16.951 67.102 56.701 1.00 19.45 92 HIS C CA 1
ATOM 5693 C C . HIS C 1 93 ? 16.449 65.714 56.883 1.00 19.10 92 HIS C C 1
ATOM 5694 O O . HIS C 1 93 ? 17.129 64.714 56.699 1.00 21.73 92 HIS C O 1
ATOM 5701 N N . HIS C 1 94 ? 15.195 65.663 57.240 1.00 17.66 93 HIS C N 1
ATOM 5702 C CA . HIS C 1 94 ? 14.603 64.371 57.504 1.00 17.53 93 HIS C CA 1
ATOM 5703 C C . HIS C 1 94 ? 14.216 63.643 56.249 1.00 16.85 93 HIS C C 1
ATOM 5704 O O . HIS C 1 94 ? 13.946 62.458 56.286 1.00 17.71 93 HIS C O 1
ATOM 5711 N N . ILE C 1 95 ? 14.136 64.341 55.109 1.00 15.04 94 ILE C N 1
ATOM 5712 C CA . ILE C 1 95 ? 13.802 63.621 53.891 1.00 15.29 94 ILE C CA 1
ATOM 5713 C C . ILE C 1 95 ? 14.974 63.581 52.942 1.00 14.17 94 ILE C C 1
ATOM 5714 O O . ILE C 1 95 ? 15.591 64.619 52.676 1.00 15.59 94 ILE C O 1
ATOM 5719 N N . ASN C 1 96 ? 15.304 62.391 52.461 1.00 14.77 95 ASN C N 1
ATOM 5720 C CA . ASN C 1 96 ? 16.318 62.274 51.426 1.00 14.81 95 ASN C CA 1
ATOM 5721 C C . ASN C 1 96 ? 15.574 61.960 50.131 1.00 16.85 95 ASN C C 1
ATOM 5722 O O . ASN C 1 96 ? 14.881 60.964 50.035 1.00 15.04 95 ASN C O 1
ATOM 5727 N N . LEU C 1 97 ? 15.619 62.905 49.201 1.00 15.62 96 LEU C N 1
ATOM 5728 C CA . LEU C 1 97 ? 14.910 62.773 47.928 1.00 16.00 96 LEU C CA 1
ATOM 5729 C C . LEU C 1 97 ? 15.890 62.332 46.844 1.00 14.90 96 LEU C C 1
ATOM 5730 O O . LEU C 1 97 ? 16.898 62.992 46.580 1.00 13.10 96 LEU C O 1
ATOM 5735 N N . ARG C 1 98 ? 15.599 61.180 46.276 1.00 12.62 97 ARG C N 1
ATOM 5736 C CA . ARG C 1 98 ? 16.490 60.599 45.290 1.00 14.59 97 ARG C CA 1
ATOM 5737 C C . ARG C 1 98 ? 15.746 60.191 44.035 1.00 14.67 97 ARG C C 1
ATOM 5738 O O . ARG C 1 98 ? 15.238 59.067 43.941 1.00 15.83 97 ARG C O 1
ATOM 5753 N N . PRO C 1 99 ? 15.668 61.080 43.043 1.00 14.48 98 PRO C N 1
ATOM 5754 C CA . PRO C 1 99 ? 15.028 60.701 41.768 1.00 14.34 98 PRO C CA 1
ATOM 5755 C C . PRO C 1 99 ? 15.884 59.766 41.004 1.00 14.32 98 PRO C C 1
ATOM 5756 O O . PRO C 1 99 ? 17.104 59.897 41.025 1.00 16.64 98 PRO C O 1
ATOM 5760 N N . ALA C 1 100 ? 15.199 58.839 40.338 1.00 13.49 99 ALA C N 1
ATOM 5761 C CA . ALA C 1 100 ? 15.840 57.839 39.499 1.00 14.93 99 ALA C CA 1
ATOM 5762 C C . ALA C 1 100 ? 15.112 57.790 38.162 1.00 15.20 99 ALA C C 1
ATOM 5763 O O . ALA C 1 100 ? 14.085 57.163 37.989 1.00 16.34 99 ALA C O 1
ATOM 5765 N N . ARG C 1 101 ? 15.614 58.534 37.209 1.00 16.85 100 ARG C N 1
ATOM 5766 C CA . ARG C 1 101 ? 15.061 58.528 35.856 1.00 16.98 100 ARG C CA 1
ATOM 5767 C C . ARG C 1 101 ? 16.178 58.113 34.930 1.00 16.74 100 ARG C C 1
ATOM 5768 O O . ARG C 1 101 ? 17.319 58.610 35.027 1.00 15.59 100 ARG C O 1
ATOM 5776 N N . LEU C 1 102 ? 15.870 57.191 34.037 1.00 16.04 101 LEU C N 1
ATOM 5777 C CA . LEU C 1 102 ? 16.761 56.811 32.969 1.00 14.32 101 LEU C CA 1
ATOM 5778 C C . LEU C 1 102 ? 16.474 57.650 31.721 1.00 14.56 101 LEU C C 1
ATOM 5779 O O . LEU C 1 102 ? 15.421 57.566 31.117 1.00 16.09 101 LEU C O 1
ATOM 5784 N N . TYR C 1 103 ? 17.461 58.448 31.355 1.00 14.42 102 TYR C N 1
ATOM 5785 C CA . TYR C 1 103 ? 17.296 59.404 30.253 1.00 14.12 102 TYR C CA 1
ATOM 5786 C C . TYR C 1 103 ? 17.770 58.825 28.948 1.00 13.90 102 TYR C C 1
ATOM 5787 O O . TYR C 1 103 ? 18.787 58.128 28.909 1.00 16.47 102 TYR C O 1
ATOM 5796 N N . PRO C 1 104 ? 17.087 59.154 27.859 1.00 16.13 103 PRO C N 1
ATOM 5797 C CA . PRO C 1 104 ? 17.631 58.943 26.505 1.00 15.79 103 PRO C CA 1
ATOM 5798 C C . PRO C 1 104 ? 19.038 59.505 26.466 1.00 15.05 103 PRO C C 1
ATOM 5799 O O . PRO C 1 104 ? 19.265 60.636 26.970 1.00 16.01 103 PRO C O 1
ATOM 5803 N N . GLY C 1 105 ? 19.978 58.718 25.953 1.00 13.85 104 GLY C N 1
ATOM 5804 C CA . GLY C 1 105 ? 21.367 59.106 25.899 1.00 14.19 104 GLY C CA 1
ATOM 5805 C C . GLY C 1 105 ? 22.217 58.523 26.989 1.00 12.66 104 GLY C C 1
ATOM 5806 O O . GLY C 1 105 ? 23.465 58.545 26.870 1.00 12.83 104 GLY C O 1
ATOM 5807 N N . VAL C 1 106 ? 21.555 58.015 28.020 1.00 13.61 105 VAL C N 1
ATOM 5808 C CA . VAL C 1 106 ? 22.219 57.465 29.175 1.00 13.56 105 VAL C CA 1
ATOM 5809 C C . VAL C 1 106 ? 22.124 55.983 29.078 1.00 13.30 105 VAL C C 1
ATOM 5810 O O . VAL C 1 106 ? 21.042 55.438 28.988 1.00 13.59 105 VAL C O 1
ATOM 5814 N N . ALA C 1 107 ? 23.273 55.348 29.137 1.00 13.14 106 ALA C N 1
ATOM 5815 C CA . ALA C 1 107 ? 23.325 53.901 29.122 1.00 14.65 106 ALA C CA 1
ATOM 5816 C C . ALA C 1 107 ? 22.999 53.312 30.484 1.00 15.31 106 ALA C C 1
ATOM 5817 O O . ALA C 1 107 ? 23.667 53.610 31.460 1.00 17.35 106 ALA C O 1
ATOM 5819 N N . SER C 1 108 ? 22.015 52.431 30.521 1.00 15.98 107 SER C N 1
ATOM 5820 C CA . SER C 1 108 ? 21.707 51.677 31.724 1.00 15.34 107 SER C CA 1
ATOM 5821 C C . SER C 1 108 ? 22.512 50.379 31.660 1.00 15.47 107 SER C C 1
ATOM 5822 O O . SER C 1 108 ? 22.764 49.859 30.579 1.00 14.28 107 SER C O 1
ATOM 5825 N N . PRO C 1 109 ? 22.936 49.859 32.803 1.00 15.33 108 PRO C N 1
ATOM 5826 C CA . PRO C 1 109 ? 23.530 48.528 32.827 1.00 14.61 108 PRO C CA 1
ATOM 5827 C C . PRO C 1 109 ? 22.459 47.470 32.623 1.00 15.14 108 PRO C C 1
ATOM 5828 O O . PRO C 1 109 ? 22.780 46.324 32.529 1.00 16.56 108 PRO C O 1
ATOM 5832 N N . LEU C 1 110 ? 21.198 47.855 32.583 1.00 14.90 109 LEU C N 1
ATOM 5833 C CA . LEU C 1 110 ? 20.175 46.842 32.280 1.00 15.72 109 LEU C CA 1
ATOM 5834 C C . LEU C 1 110 ? 19.968 46.593 30.787 1.00 17.22 109 LEU C C 1
ATOM 5835 O O . LEU C 1 110 ? 19.820 47.541 30.018 1.00 18.30 109 LEU C O 1
ATOM 5840 N N . SER C 1 111 ? 19.903 45.317 30.388 1.00 17.95 110 SER C N 1
ATOM 5841 C CA . SER C 1 111 ? 19.411 44.984 29.023 1.00 21.56 110 SER C CA 1
ATOM 5842 C C . SER C 1 111 ? 17.988 45.518 28.824 1.00 21.14 110 SER C C 1
ATOM 5843 O O . SER C 1 111 ? 17.268 45.715 29.767 1.00 23.50 110 SER C O 1
ATOM 5846 N N . GLY C 1 112 ? 17.569 45.751 27.601 1.00 23.80 111 GLY C N 1
ATOM 5847 C CA . GLY C 1 112 ? 16.151 46.057 27.430 1.00 22.30 111 GLY C CA 1
ATOM 5848 C C . GLY C 1 112 ? 15.885 47.539 27.518 1.00 20.72 111 GLY C C 1
ATOM 5849 O O . GLY C 1 112 ? 14.854 48.002 27.040 1.00 20.36 111 GLY C O 1
ATOM 5850 N N . ASN C 1 113 ? 16.817 48.293 28.104 1.00 19.18 112 ASN C N 1
ATOM 5851 C CA . ASN C 1 113 ? 16.625 49.748 28.217 1.00 17.80 112 ASN C CA 1
ATOM 5852 C C . ASN C 1 113 ? 15.219 50.041 28.717 1.00 16.45 112 ASN C C 1
ATOM 5853 O O . ASN C 1 113 ? 14.487 50.803 28.071 1.00 14.62 112 ASN C O 1
ATOM 5858 N N . PRO C 1 114 ? 14.841 49.503 29.865 1.00 16.36 113 PRO C N 1
ATOM 5859 C CA . PRO C 1 114 ? 13.488 49.764 30.374 1.00 16.65 113 PRO C CA 1
ATOM 5860 C C . PRO C 1 114 ? 13.290 51.253 30.623 1.00 15.76 113 PRO C C 1
ATOM 5861 O O . PRO C 1 114 ? 14.256 51.991 30.900 1.00 17.48 113 PRO C O 1
ATOM 5865 N N . GLY C 1 115 ? 12.065 51.730 30.511 1.00 16.10 114 GLY C N 1
ATOM 5866 C CA . GLY C 1 115 ? 11.809 53.097 30.954 1.00 14.71 114 GLY C CA 1
ATOM 5867 C C . GLY C 1 115 ? 11.855 53.050 32.486 1.00 13.25 114 GLY C C 1
ATOM 5868 O O . GLY C 1 115 ? 11.358 52.086 33.096 1.00 15.68 114 GLY C O 1
ATOM 5869 N N . ILE C 1 116 ? 12.445 54.104 33.070 1.00 15.18 115 ILE C N 1
ATOM 5870 C CA . ILE C 1 116 ? 12.623 54.198 34.535 1.00 13.44 115 ILE C CA 1
ATOM 5871 C C . ILE C 1 116 ? 12.389 55.646 34.917 1.00 14.55 115 ILE C C 1
ATOM 5872 O O . ILE C 1 116 ? 13.053 56.520 34.382 1.00 16.03 115 ILE C O 1
ATOM 5877 N N . ASP C 1 117 ? 11.456 55.873 35.840 1.00 14.97 116 ASP C N 1
ATOM 5878 C CA . ASP C 1 117 ? 11.153 57.243 36.237 1.00 16.43 116 ASP C CA 1
ATOM 5879 C C . ASP C 1 117 ? 10.436 57.122 37.564 1.00 15.48 116 ASP C C 1
ATOM 5880 O O . ASP C 1 117 ? 9.218 56.956 37.633 1.00 15.64 116 ASP C O 1
ATOM 5885 N N . PHE C 1 118 ? 11.248 57.088 38.612 1.00 15.54 117 PHE C N 1
ATOM 5886 C CA . PHE C 1 118 ? 10.701 57.016 39.941 1.00 15.78 117 PHE C CA 1
ATOM 5887 C C . PHE C 1 118 ? 11.481 57.891 40.852 1.00 15.20 117 PHE C C 1
ATOM 5888 O O . PHE C 1 118 ? 12.521 58.460 40.452 1.00 15.01 117 PHE C O 1
ATOM 5896 N N . VAL C 1 119 ? 10.941 58.078 42.056 1.00 15.80 118 VAL C N 1
ATOM 5897 C CA . VAL C 1 119 ? 11.619 58.932 43.021 1.00 16.17 118 VAL C CA 1
ATOM 5898 C C . VAL C 1 119 ? 11.587 58.155 44.326 1.00 16.31 118 VAL C C 1
ATOM 5899 O O . VAL C 1 119 ? 10.576 57.579 44.661 1.00 16.60 118 VAL C O 1
ATOM 5903 N N . VAL C 1 120 ? 12.726 58.091 45.001 1.00 14.72 119 VAL C N 1
ATOM 5904 C CA . VAL C 1 120 ? 12.724 57.468 46.322 1.00 14.63 119 VAL C CA 1
ATOM 5905 C C . VAL C 1 120 ? 12.754 58.565 47.358 1.00 15.20 119 VAL C C 1
ATOM 5906 O O . VAL C 1 120 ? 13.553 59.535 47.281 1.00 15.82 119 VAL C O 1
ATOM 5910 N N . VAL C 1 121 ? 11.877 58.408 48.349 1.00 14.75 120 VAL C N 1
ATOM 5911 C CA . VAL C 1 121 ? 11.844 59.271 49.454 1.00 12.08 120 VAL C CA 1
ATOM 5912 C C . VAL C 1 121 ? 12.296 58.438 50.615 1.00 14.35 120 VAL C C 1
ATOM 5913 O O . VAL C 1 121 ? 11.610 57.487 50.998 1.00 13.95 120 VAL C O 1
ATOM 5917 N N . ARG C 1 122 ? 13.477 58.780 51.131 1.00 13.15 121 ARG C N 1
ATOM 5918 C CA . ARG C 1 122 ? 14.133 57.931 52.125 1.00 13.90 121 ARG C CA 1
ATOM 5919 C C . ARG C 1 122 ? 14.118 58.704 53.397 1.00 14.46 121 ARG C C 1
ATOM 5920 O O . ARG C 1 122 ? 14.516 59.888 53.471 1.00 14.10 121 ARG C O 1
ATOM 5928 N N . GLU C 1 123 ? 13.681 58.045 54.460 1.00 12.71 122 GLU C N 1
ATOM 5929 C CA . GLU C 1 123 ? 13.728 58.658 55.764 1.00 12.85 122 GLU C CA 1
ATOM 5930 C C . GLU C 1 123 ? 15.197 58.854 56.153 1.00 12.56 122 GLU C C 1
ATOM 5931 O O . GLU C 1 123 ? 15.977 57.932 56.081 1.00 14.53 122 GLU C O 1
ATOM 5937 N N . GLY C 1 124 ? 15.530 60.066 56.599 1.00 13.51 123 GLY C N 1
ATOM 5938 C CA . GLY C 1 124 ? 16.958 60.367 56.728 1.00 13.25 123 GLY C CA 1
ATOM 5939 C C . GLY C 1 124 ? 17.528 60.503 58.130 1.00 14.23 123 GLY C C 1
ATOM 5940 O O . GLY C 1 124 ? 18.754 60.608 58.233 1.00 16.10 123 GLY C O 1
ATOM 5941 N N . THR C 1 125 ? 16.698 60.407 59.176 1.00 14.47 124 THR C N 1
ATOM 5942 C CA . THR C 1 125 ? 17.112 60.811 60.530 1.00 15.20 124 THR C CA 1
ATOM 5943 C C . THR C 1 125 ? 17.065 59.738 61.546 1.00 15.18 124 THR C C 1
ATOM 5944 O O . THR C 1 125 ? 17.512 59.962 62.663 1.00 15.10 124 THR C O 1
ATOM 5948 N N . GLU C 1 126 ? 16.407 58.634 61.219 1.00 13.04 125 GLU C N 1
ATOM 5949 C CA . GLU C 1 126 ? 16.165 57.604 62.268 1.00 14.16 125 GLU C CA 1
ATOM 5950 C C . GLU C 1 126 ? 16.373 56.226 61.700 1.00 15.95 125 GLU C C 1
ATOM 5951 O O . GLU C 1 126 ? 17.245 56.024 60.870 1.00 15.90 125 GLU C O 1
ATOM 5957 N N . GLY C 1 127 ? 15.632 55.238 62.231 1.00 15.57 126 GLY C N 1
ATOM 5958 C CA . GLY C 1 127 ? 15.665 53.915 61.666 1.00 16.71 126 GLY C CA 1
ATOM 5959 C C . GLY C 1 127 ? 16.970 53.336 62.111 1.00 18.32 126 GLY C C 1
ATOM 5960 O O . GLY C 1 127 ? 17.524 53.678 63.186 1.00 19.45 126 GLY C O 1
ATOM 5961 N N . PRO C 1 128 ? 17.485 52.403 61.312 1.00 21.00 127 PRO C N 1
ATOM 5962 C CA . PRO C 1 128 ? 18.717 51.758 61.702 1.00 20.40 127 PRO C CA 1
ATOM 5963 C C . PRO C 1 128 ? 20.026 52.519 61.771 1.00 22.41 127 PRO C C 1
ATOM 5964 O O . PRO C 1 128 ? 21.014 51.919 62.160 1.00 22.64 127 PRO C O 1
ATOM 5968 N N . TYR C 1 129 ? 20.022 53.787 61.437 1.00 22.57 128 TYR C N 1
ATOM 5969 C CA . TYR C 1 129 ? 21.234 54.515 61.209 1.00 22.41 128 TYR C CA 1
ATOM 5970 C C . TYR C 1 129 ? 21.497 55.602 62.237 1.00 23.63 128 TYR C C 1
ATOM 5971 O O . TYR C 1 129 ? 22.195 56.548 61.949 1.00 26.00 128 TYR C O 1
ATOM 5980 N N . THR C 1 130 ? 21.006 55.435 63.450 1.00 22.01 129 THR C N 1
ATOM 5981 C CA . THR C 1 130 ? 21.224 56.453 64.480 1.00 21.70 129 THR C CA 1
ATOM 5982 C C . THR C 1 130 ? 22.431 56.255 65.397 1.00 20.56 129 THR C C 1
ATOM 5983 O O . THR C 1 130 ? 22.719 57.098 66.240 1.00 20.63 129 THR C O 1
ATOM 5987 N N . GLY C 1 131 ? 23.118 55.121 65.277 1.00 19.35 130 GLY C N 1
ATOM 5988 C CA . GLY C 1 131 ? 24.274 54.877 66.124 1.00 17.13 130 GLY C CA 1
ATOM 5989 C C . GLY C 1 131 ? 23.897 54.279 67.489 1.00 17.59 130 GLY C C 1
ATOM 5990 O O . GLY C 1 131 ? 24.708 54.185 68.419 1.00 19.27 130 GLY C O 1
ATOM 5991 N N . ASN C 1 132 ? 22.628 53.931 67.608 1.00 15.30 131 ASN C N 1
ATOM 5992 C CA . ASN C 1 132 ? 22.074 53.393 68.843 1.00 15.30 131 ASN C CA 1
ATOM 5993 C C . ASN C 1 132 ? 22.465 51.935 69.029 1.00 13.06 131 ASN C C 1
ATOM 5994 O O . ASN C 1 132 ? 22.180 51.104 68.164 1.00 14.55 131 ASN C O 1
ATOM 5999 N N . GLY C 1 133 ? 23.036 51.606 70.164 1.00 14.01 132 GLY C N 1
ATOM 6000 C CA . GLY C 1 133 ? 23.478 50.242 70.382 1.00 13.46 132 GLY C CA 1
ATOM 6001 C C . GLY C 1 133 ? 24.729 50.193 71.185 1.00 13.92 132 GLY C C 1
ATOM 6002 O O . GLY C 1 133 ? 25.009 51.048 72.002 1.00 12.27 132 GLY C O 1
ATOM 6003 N N . GLY C 1 134 ? 25.496 49.156 70.997 1.00 13.69 133 GLY C N 1
ATOM 6004 C CA . GLY C 1 134 ? 26.639 49.021 71.825 1.00 13.78 133 GLY C CA 1
ATOM 6005 C C . GLY C 1 134 ? 27.168 47.616 71.758 1.00 15.35 133 GLY C C 1
ATOM 6006 O O . GLY C 1 134 ? 26.652 46.818 70.987 1.00 14.48 133 GLY C O 1
ATOM 6007 N N . ALA C 1 135 ? 28.189 47.346 72.553 1.00 15.90 134 ALA C N 1
ATOM 6008 C CA . ALA C 1 135 ? 28.785 46.019 72.602 1.00 15.69 134 ALA C CA 1
ATOM 6009 C C . ALA C 1 135 ? 29.170 45.667 74.021 1.00 16.37 134 ALA C C 1
ATOM 6010 O O . ALA C 1 135 ? 29.377 46.549 74.892 1.00 16.19 134 ALA C O 1
ATOM 6012 N N . ILE C 1 136 ? 29.310 44.369 74.262 1.00 14.61 135 ILE C N 1
ATOM 6013 C CA . ILE C 1 136 ? 29.913 43.886 75.484 1.00 13.62 135 ILE C CA 1
ATOM 6014 C C . ILE C 1 136 ? 30.982 42.880 75.107 1.00 12.88 135 ILE C C 1
ATOM 6015 O O . ILE C 1 136 ? 30.973 42.340 73.995 1.00 10.66 135 ILE C O 1
ATOM 6020 N N . ARG C 1 137 ? 31.923 42.705 76.002 1.00 12.84 136 ARG C N 1
ATOM 6021 C CA . ARG C 1 137 ? 32.975 41.714 75.869 1.00 13.12 136 ARG C CA 1
ATOM 6022 C C . ARG C 1 137 ? 33.686 41.804 74.509 1.00 14.64 136 ARG C C 1
ATOM 6023 O O . ARG C 1 137 ? 34.020 40.801 73.854 1.00 14.33 136 ARG C O 1
ATOM 6031 N N . VAL C 1 138 ? 33.963 43.029 74.082 1.00 14.21 137 VAL C N 1
ATOM 6032 C CA . VAL C 1 138 ? 34.568 43.267 72.789 1.00 14.81 137 VAL C CA 1
ATOM 6033 C C . VAL C 1 138 ? 35.953 42.643 72.659 1.00 14.31 137 VAL C C 1
ATOM 6034 O O . VAL C 1 138 ? 36.736 42.656 73.575 1.00 12.97 137 VAL C O 1
ATOM 6038 N N . GLY C 1 139 ? 36.231 42.115 71.478 1.00 14.88 138 GLY C N 1
ATOM 6039 C CA . GLY C 1 139 ? 37.465 41.482 71.145 1.00 14.79 138 GLY C CA 1
ATOM 6040 C C . GLY C 1 139 ? 37.680 40.088 71.690 1.00 14.19 138 GLY C C 1
ATOM 6041 O O . GLY C 1 139 ? 38.791 39.551 71.676 1.00 16.82 138 GLY C O 1
ATOM 6042 N N . THR C 1 140 ? 36.593 39.505 72.180 1.00 13.72 139 THR C N 1
ATOM 6043 C CA . THR C 1 140 ? 36.622 38.163 72.744 1.00 11.70 139 THR C CA 1
ATOM 6044 C C . THR C 1 140 ? 35.601 37.320 71.953 1.00 11.46 139 THR C C 1
ATOM 6045 O O . THR C 1 140 ? 34.693 37.859 71.317 1.00 11.62 139 THR C O 1
ATOM 6049 N N . PRO C 1 141 ? 35.693 35.995 72.073 1.00 12.14 140 PRO C N 1
ATOM 6050 C CA . PRO C 1 141 ? 34.646 35.137 71.493 1.00 11.33 140 PRO C CA 1
ATOM 6051 C C . PRO C 1 141 ? 33.279 35.390 72.117 1.00 11.42 140 PRO C C 1
ATOM 6052 O O . PRO C 1 141 ? 32.286 34.900 71.591 1.00 11.55 140 PRO C O 1
ATOM 6056 N N . ASN C 1 142 ? 33.219 36.146 73.219 1.00 10.40 141 ASN C N 1
ATOM 6057 C CA . ASN C 1 142 ? 31.974 36.440 73.901 1.00 8.64 141 ASN C CA 1
ATOM 6058 C C . ASN C 1 142 ? 31.377 37.750 73.533 1.00 7.89 141 ASN C C 1
ATOM 6059 O O . ASN C 1 142 ? 30.325 38.094 74.024 1.00 9.72 141 ASN C O 1
ATOM 6064 N N . GLU C 1 143 ? 31.985 38.420 72.542 1.00 7.31 142 GLU C N 1
ATOM 6065 C CA . GLU C 1 143 ? 31.478 39.717 72.125 1.00 7.40 142 GLU C CA 1
ATOM 6066 C C . GLU C 1 143 ? 30.039 39.650 71.688 1.00 8.36 142 GLU C C 1
ATOM 6067 O O . GLU C 1 143 ? 29.626 38.746 70.955 1.00 8.23 142 GLU C O 1
ATOM 6073 N N . VAL C 1 144 ? 29.243 40.630 72.088 1.00 8.92 143 VAL C N 1
ATOM 6074 C CA . VAL C 1 144 ? 27.914 40.716 71.588 1.00 10.01 143 VAL C CA 1
ATOM 6075 C C . VAL C 1 144 ? 27.762 42.168 71.217 1.00 11.82 143 VAL C C 1
ATOM 6076 O O . VAL C 1 144 ? 28.127 42.999 72.037 1.00 13.56 143 VAL C O 1
ATOM 6080 N N . ALA C 1 145 ? 27.353 42.451 69.997 1.00 10.09 144 ALA C N 1
ATOM 6081 C CA . ALA C 1 145 ? 27.151 43.839 69.554 1.00 10.39 144 ALA C CA 1
ATOM 6082 C C . ALA C 1 145 ? 25.751 44.045 69.139 1.00 12.81 144 ALA C C 1
ATOM 6083 O O . ALA C 1 145 ? 25.226 43.244 68.362 1.00 11.58 144 ALA C O 1
ATOM 6085 N N . THR C 1 146 ? 25.108 45.130 69.570 1.00 11.92 145 THR C N 1
ATOM 6086 C CA . THR C 1 146 ? 23.717 45.316 69.198 1.00 13.94 145 THR C CA 1
ATOM 6087 C C . THR C 1 146 ? 23.655 46.592 68.405 1.00 14.48 145 THR C C 1
ATOM 6088 O O . THR C 1 146 ? 24.455 47.499 68.642 1.00 16.78 145 THR C O 1
ATOM 6092 N N . GLU C 1 147 ? 22.781 46.620 67.434 1.00 13.46 146 GLU C N 1
ATOM 6093 C CA . GLU C 1 147 ? 22.458 47.846 66.721 1.00 13.15 146 GLU C CA 1
ATOM 6094 C C . GLU C 1 147 ? 20.994 47.991 66.885 1.00 14.41 146 GLU C C 1
ATOM 6095 O O . GLU C 1 147 ? 20.216 47.081 66.575 1.00 15.16 146 GLU C O 1
ATOM 6101 N N . VAL C 1 148 ? 20.558 49.182 67.278 1.00 13.31 147 VAL C N 1
ATOM 6102 C CA . VAL C 1 148 ? 19.138 49.342 67.499 1.00 14.02 147 VAL C CA 1
ATOM 6103 C C . VAL C 1 148 ? 18.587 50.333 66.510 1.00 14.27 147 VAL C C 1
ATOM 6104 O O . VAL C 1 148 ? 19.145 51.428 66.380 1.00 13.30 147 VAL C O 1
ATOM 6108 N N . SER C 1 149 ? 17.530 49.904 65.813 1.00 13.75 148 SER C N 1
ATOM 6109 C CA . SER C 1 149 ? 16.820 50.733 64.881 1.00 13.31 148 SER C CA 1
ATOM 6110 C C . SER C 1 149 ? 15.744 51.393 65.646 1.00 13.59 148 SER C C 1
ATOM 6111 O O . SER C 1 149 ? 14.909 50.709 66.205 1.00 14.57 148 SER C O 1
ATOM 6114 N N . VAL C 1 150 ? 15.720 52.729 65.656 1.00 12.30 149 VAL C N 1
ATOM 6115 C CA . VAL C 1 150 ? 14.689 53.452 66.410 1.00 11.20 149 VAL C CA 1
ATOM 6116 C C . VAL C 1 150 ? 13.793 54.109 65.406 1.00 12.48 149 VAL C C 1
ATOM 6117 O O . VAL C 1 150 ? 14.268 54.851 64.553 1.00 13.13 149 VAL C O 1
ATOM 6121 N N . ASN C 1 151 ? 12.511 53.790 65.479 1.00 11.43 150 ASN C N 1
ATOM 6122 C CA . ASN C 1 151 ? 11.584 54.236 64.475 1.00 12.31 150 ASN C CA 1
ATOM 6123 C C . ASN C 1 151 ? 10.464 54.920 65.184 1.00 13.05 150 ASN C C 1
ATOM 6124 O O . ASN C 1 151 ? 9.995 54.448 66.229 1.00 14.27 150 ASN C O 1
ATOM 6129 N N . THR C 1 152 ? 9.993 56.039 64.646 1.00 10.80 151 THR C N 1
ATOM 6130 C CA . THR C 1 152 ? 8.988 56.776 65.374 1.00 12.46 151 THR C CA 1
ATOM 6131 C C . THR C 1 152 ? 7.927 57.194 64.450 1.00 12.93 151 THR C C 1
ATOM 6132 O O . THR C 1 152 ? 8.194 57.413 63.248 1.00 12.60 151 THR C O 1
ATOM 6136 N N . ALA C 1 153 ? 6.692 57.244 64.969 1.00 11.06 152 ALA C N 1
ATOM 6137 C CA . ALA C 1 153 ? 5.600 57.814 64.230 1.00 11.94 152 ALA C CA 1
ATOM 6138 C C . ALA C 1 153 ? 5.965 59.205 63.755 1.00 12.86 152 ALA C C 1
ATOM 6139 O O . ALA C 1 153 ? 5.702 59.583 62.609 1.00 14.74 152 ALA C O 1
ATOM 6141 N N . PHE C 1 154 ? 6.633 59.945 64.617 1.00 11.25 153 PHE C N 1
ATOM 6142 C CA . PHE C 1 154 ? 6.976 61.316 64.290 1.00 10.71 153 PHE C CA 1
ATOM 6143 C C . PHE C 1 154 ? 7.793 61.332 63.013 1.00 12.09 153 PHE C C 1
ATOM 6144 O O . PHE C 1 154 ? 7.469 62.075 62.088 1.00 11.77 153 PHE C O 1
ATOM 6152 N N . GLY C 1 155 ? 8.871 60.571 63.016 1.00 11.68 154 GLY C N 1
ATOM 6153 C CA . GLY C 1 155 ? 9.787 60.530 61.892 1.00 12.47 154 GLY C CA 1
ATOM 6154 C C . GLY C 1 155 ? 9.225 59.852 60.663 1.00 11.93 154 GLY C C 1
ATOM 6155 O O . GLY C 1 155 ? 9.435 60.315 59.536 1.00 14.63 154 GLY C O 1
ATOM 6156 N N . VAL C 1 156 ? 8.472 58.784 60.857 1.00 11.41 155 VAL C N 1
ATOM 6157 C CA . VAL C 1 156 ? 7.886 58.061 59.736 1.00 11.34 155 VAL C CA 1
ATOM 6158 C C . VAL C 1 156 ? 6.768 58.859 59.088 1.00 11.14 155 VAL C C 1
ATOM 6159 O O . VAL C 1 156 ? 6.766 58.977 57.837 1.00 11.34 155 VAL C O 1
ATOM 6163 N N . ARG C 1 157 ? 5.891 59.468 59.881 1.00 13.12 156 ARG C N 1
ATOM 6164 C CA . ARG C 1 157 ? 4.752 60.128 59.258 1.00 13.05 156 ARG C CA 1
ATOM 6165 C C . ARG C 1 157 ? 5.268 61.262 58.397 1.00 13.13 156 ARG C C 1
ATOM 6166 O O . ARG C 1 157 ? 4.695 61.534 57.345 1.00 13.34 156 ARG C O 1
ATOM 6174 N N . ARG C 1 158 ? 6.286 61.997 58.854 1.00 13.46 157 ARG C N 1
ATOM 6175 C CA . ARG C 1 158 ? 6.667 63.182 58.073 1.00 14.50 157 ARG C CA 1
ATOM 6176 C C . ARG C 1 158 ? 7.238 62.793 56.719 1.00 15.28 157 ARG C C 1
ATOM 6177 O O . ARG C 1 158 ? 6.972 63.454 55.711 1.00 15.98 157 ARG C O 1
ATOM 6185 N N . VAL C 1 159 ? 7.912 61.647 56.688 1.00 14.27 158 VAL C N 1
ATOM 6186 C CA . VAL C 1 159 ? 8.473 61.163 55.436 1.00 14.80 158 VAL C CA 1
ATOM 6187 C C . VAL C 1 159 ? 7.375 60.590 54.534 1.00 14.77 158 VAL C C 1
ATOM 6188 O O . VAL C 1 159 ? 7.310 60.858 53.325 1.00 15.14 158 VAL C O 1
ATOM 6192 N N . VAL C 1 160 ? 6.445 59.874 55.133 1.00 13.83 159 VAL C N 1
ATOM 6193 C CA . VAL C 1 160 ? 5.373 59.250 54.389 1.00 13.65 159 VAL C CA 1
ATOM 6194 C C . VAL C 1 160 ? 4.439 60.317 53.802 1.00 13.57 159 VAL C C 1
ATOM 6195 O O . VAL C 1 160 ? 4.041 60.201 52.654 1.00 14.76 159 VAL C O 1
ATOM 6199 N N . ALA C 1 161 ? 4.151 61.349 54.565 1.00 12.65 160 ALA C N 1
ATOM 6200 C CA . ALA C 1 161 ? 3.329 62.440 54.067 1.00 14.19 160 ALA C CA 1
ATOM 6201 C C . ALA C 1 161 ? 4.013 63.093 52.822 1.00 14.93 160 ALA C C 1
ATOM 6202 O O . ALA C 1 161 ? 3.378 63.382 51.780 1.00 15.06 160 ALA C O 1
ATOM 6204 N N . ASP C 1 162 ? 5.307 63.347 52.949 1.00 13.95 161 ASP C N 1
ATOM 6205 C CA . ASP C 1 162 ? 6.000 63.961 51.819 1.00 13.25 161 ASP C CA 1
ATOM 6206 C C . ASP C 1 162 ? 5.986 63.019 50.621 1.00 12.89 161 ASP C C 1
ATOM 6207 O O . ASP C 1 162 ? 5.839 63.469 49.469 1.00 12.30 161 ASP C O 1
ATOM 6212 N N . ALA C 1 163 ? 6.159 61.715 50.869 1.00 13.12 162 ALA C N 1
ATOM 6213 C CA . ALA C 1 163 ? 6.125 60.762 49.757 1.00 13.68 162 ALA C CA 1
ATOM 6214 C C . ALA C 1 163 ? 4.738 60.690 49.084 1.00 15.15 162 ALA C C 1
ATOM 6215 O O . ALA C 1 163 ? 4.631 60.637 47.843 1.00 15.77 162 ALA C O 1
ATOM 6217 N N . PHE C 1 164 ? 3.671 60.809 49.854 1.00 14.97 163 PHE C N 1
ATOM 6218 C CA . PHE C 1 164 ? 2.353 60.799 49.229 1.00 13.27 163 PHE C CA 1
ATOM 6219 C C . PHE C 1 164 ? 2.116 62.047 48.447 1.00 14.40 163 PHE C C 1
ATOM 6220 O O . PHE C 1 164 ? 1.487 62.018 47.394 1.00 14.67 163 PHE C O 1
ATOM 6228 N N . GLU C 1 165 ? 2.624 63.170 48.968 1.00 14.33 164 GLU C N 1
ATOM 6229 C CA . GLU C 1 165 ? 2.503 64.425 48.243 1.00 14.22 164 GLU C CA 1
ATOM 6230 C C . GLU C 1 165 ? 3.233 64.299 46.898 1.00 14.40 164 GLU C C 1
ATOM 6231 O O . GLU C 1 165 ? 2.732 64.726 45.877 1.00 12.73 164 GLU C O 1
ATOM 6237 N N . ARG C 1 166 ? 4.441 63.727 46.891 1.00 13.34 165 ARG C N 1
ATOM 6238 C CA . ARG C 1 166 ? 5.154 63.511 45.642 1.00 13.23 165 ARG C CA 1
ATOM 6239 C C . ARG C 1 166 ? 4.396 62.543 44.769 1.00 12.38 165 ARG C C 1
ATOM 6240 O O . ARG C 1 166 ? 4.331 62.752 43.557 1.00 13.17 165 ARG C O 1
ATOM 6248 N N . ALA C 1 167 ? 3.779 61.507 45.348 1.00 14.12 166 ALA C N 1
ATOM 6249 C CA . ALA C 1 167 ? 3.086 60.571 44.490 1.00 14.10 166 ALA C CA 1
ATOM 6250 C C . ALA C 1 167 ? 1.914 61.268 43.829 1.00 13.30 166 ALA C C 1
ATOM 6251 O O . ALA C 1 167 ? 1.663 61.141 42.626 1.00 13.37 166 ALA C O 1
ATOM 6253 N N . ARG C 1 168 ? 1.205 62.039 44.629 1.00 12.38 167 ARG C N 1
ATOM 6254 C CA . ARG C 1 168 ? 0.071 62.762 44.116 1.00 13.03 167 ARG C CA 1
ATOM 6255 C C . ARG C 1 168 ? 0.471 63.687 42.957 1.00 14.58 167 ARG C C 1
ATOM 6256 O O . ARG C 1 168 ? -0.249 63.825 41.979 1.00 14.61 167 ARG C O 1
ATOM 6264 N N . ARG C 1 169 ? 1.630 64.339 43.072 1.00 14.86 168 ARG C N 1
ATOM 6265 C CA . ARG C 1 169 ? 2.147 65.242 42.057 1.00 15.81 168 ARG C CA 1
ATOM 6266 C C . ARG C 1 169 ? 2.776 64.548 40.852 1.00 17.08 168 ARG C C 1
ATOM 6267 O O . ARG C 1 169 ? 3.139 65.212 39.870 1.00 17.67 168 ARG C O 1
ATOM 6282 N N . ARG C 1 170 ? 2.936 63.241 40.943 1.00 15.12 169 ARG C N 1
ATOM 6283 C CA . ARG C 1 170 ? 3.545 62.450 39.890 1.00 15.52 169 ARG C CA 1
ATOM 6284 C C . ARG C 1 170 ? 2.502 61.522 39.298 1.00 15.43 169 ARG C C 1
ATOM 6285 O O . ARG C 1 170 ? 1.489 62.009 38.762 1.00 16.94 169 ARG C O 1
ATOM 6293 N N . ARG C 1 171 ? 2.730 60.216 39.379 1.00 16.92 170 ARG C N 1
ATOM 6294 C CA . ARG C 1 171 ? 1.816 59.232 38.782 1.00 16.95 170 ARG C CA 1
ATOM 6295 C C . ARG C 1 171 ? 0.885 58.575 39.752 1.00 16.10 170 ARG C C 1
ATOM 6296 O O . ARG C 1 171 ? 0.231 57.566 39.452 1.00 15.70 170 ARG C O 1
ATOM 6304 N N . LYS C 1 172 ? 0.784 59.167 40.941 1.00 15.48 171 LYS C N 1
ATOM 6305 C CA . LYS C 1 172 ? -0.212 58.741 41.917 1.00 14.80 171 LYS C CA 1
ATOM 6306 C C . LYS C 1 172 ? -0.022 57.300 42.288 1.00 13.95 171 LYS C C 1
ATOM 6307 O O . LYS C 1 172 ? -0.951 56.529 42.426 1.00 14.06 171 LYS C O 1
ATOM 6313 N N . HIS C 1 173 ? 1.232 56.915 42.433 1.00 13.95 172 HIS C N 1
ATOM 6314 C CA . HIS C 1 173 ? 1.497 55.563 42.841 1.00 13.84 172 HIS C CA 1
ATOM 6315 C C . HIS C 1 173 ? 2.629 55.581 43.826 1.00 13.87 172 HIS C C 1
ATOM 6316 O O . HIS C 1 173 ? 3.667 56.115 43.553 1.00 13.66 172 HIS C O 1
ATOM 6323 N N . LEU C 1 174 ? 2.366 55.040 44.997 1.00 13.57 173 LEU C N 1
ATOM 6324 C CA . LEU C 1 174 ? 3.374 54.996 46.088 1.00 12.87 173 LEU C CA 1
ATOM 6325 C C . LEU C 1 174 ? 3.634 53.579 46.461 1.00 12.11 173 LEU C C 1
ATOM 6326 O O . LEU C 1 174 ? 2.727 52.790 46.669 1.00 13.45 173 LEU C O 1
ATOM 6331 N N . THR C 1 175 ? 4.890 53.210 46.506 1.00 13.00 174 THR C N 1
ATOM 6332 C CA . THR C 1 175 ? 5.257 51.864 46.990 1.00 14.26 174 THR C CA 1
ATOM 6333 C C . THR C 1 175 ? 6.041 52.028 48.294 1.00 14.49 174 THR C C 1
ATOM 6334 O O . THR C 1 175 ? 7.022 52.735 48.332 1.00 15.28 174 THR C O 1
ATOM 6338 N N . LEU C 1 176 ? 5.574 51.358 49.341 1.00 14.76 175 LEU C N 1
ATOM 6339 C CA . LEU C 1 176 ? 6.325 51.334 50.594 1.00 13.37 175 LEU C CA 1
ATOM 6340 C C . LEU C 1 176 ? 7.255 50.175 50.446 1.00 13.02 175 LEU C C 1
ATOM 6341 O O . LEU C 1 176 ? 6.823 49.132 50.068 1.00 14.20 175 LEU C O 1
ATOM 6346 N N . VAL C 1 177 ? 8.524 50.349 50.742 1.00 13.13 176 VAL C N 1
ATOM 6347 C CA . VAL C 1 177 ? 9.422 49.231 50.665 1.00 12.39 176 VAL C CA 1
ATOM 6348 C C . VAL C 1 177 ? 9.949 49.056 52.065 1.00 13.98 176 VAL C C 1
ATOM 6349 O O . VAL C 1 177 ? 10.521 49.978 52.665 1.00 14.83 176 VAL C O 1
ATOM 6353 N N . HIS C 1 178 ? 9.784 47.887 52.629 1.00 13.60 177 HIS C N 1
ATOM 6354 C CA . HIS C 1 178 ? 10.258 47.647 53.972 1.00 13.64 177 HIS C CA 1
ATOM 6355 C C . HIS C 1 178 ? 10.492 46.167 54.120 1.00 13.42 177 HIS C C 1
ATOM 6356 O O . HIS C 1 178 ? 10.836 45.506 53.135 1.00 15.52 177 HIS C O 1
ATOM 6363 N N . LYS C 1 179 ? 10.352 45.641 55.325 1.00 14.07 178 LYS C N 1
ATOM 6364 C CA . LYS C 1 179 ? 10.508 44.171 55.466 1.00 13.26 178 LYS C CA 1
ATOM 6365 C C . LYS C 1 179 ? 9.578 43.788 56.596 1.00 15.82 178 LYS C C 1
ATOM 6366 O O . LYS C 1 179 ? 9.985 43.419 57.670 1.00 14.53 178 LYS C O 1
ATOM 6372 N N . THR C 1 180 ? 8.288 43.944 56.365 1.00 14.82 179 THR C N 1
ATOM 6373 C CA . THR C 1 180 ? 7.320 43.939 57.460 1.00 15.41 179 THR C CA 1
ATOM 6374 C C . THR C 1 180 ? 7.104 42.553 58.046 1.00 15.76 179 THR C C 1
ATOM 6375 O O . THR C 1 180 ? 6.571 42.431 59.130 1.00 16.92 179 THR C O 1
ATOM 6379 N N . ASN C 1 181 ? 7.583 41.515 57.360 1.00 16.08 180 ASN C N 1
ATOM 6380 C CA . ASN C 1 181 ? 7.329 40.202 57.858 1.00 17.19 180 ASN C CA 1
ATOM 6381 C C . ASN C 1 181 ? 8.302 39.846 58.927 1.00 18.27 180 ASN C C 1
ATOM 6382 O O . ASN C 1 181 ? 8.028 38.977 59.740 1.00 18.91 180 ASN C O 1
ATOM 6387 N N . VAL C 1 182 ? 9.463 40.504 58.938 1.00 16.02 181 VAL C N 1
ATOM 6388 C CA . VAL C 1 182 ? 10.491 40.140 59.910 1.00 15.76 181 VAL C CA 1
ATOM 6389 C C . VAL C 1 182 ? 10.882 41.316 60.806 1.00 17.76 181 VAL C C 1
ATOM 6390 O O . VAL C 1 182 ? 11.220 41.113 61.947 1.00 17.07 181 VAL C O 1
ATOM 6394 N N . LEU C 1 183 ? 10.712 42.535 60.313 1.00 15.29 182 LEU C N 1
ATOM 6395 C CA . LEU C 1 183 ? 10.748 43.701 61.191 1.00 16.41 182 LEU C CA 1
ATOM 6396 C C . LEU C 1 183 ? 9.337 44.095 61.539 1.00 17.04 182 LEU C C 1
ATOM 6397 O O . LEU C 1 183 ? 8.735 45.007 60.959 1.00 15.70 182 LEU C O 1
ATOM 6402 N N . THR C 1 184 ? 8.754 43.377 62.485 1.00 16.28 183 THR C N 1
ATOM 6403 C CA . THR C 1 184 ? 7.346 43.538 62.631 1.00 17.28 183 THR C CA 1
ATOM 6404 C C . THR C 1 184 ? 6.978 44.815 63.332 1.00 15.73 183 THR C C 1
ATOM 6405 O O . THR C 1 184 ? 5.893 45.263 63.163 1.00 16.95 183 THR C O 1
ATOM 6409 N N . PHE C 1 185 ? 7.889 45.365 64.149 1.00 15.51 184 PHE C N 1
ATOM 6410 C CA . PHE C 1 185 ? 7.514 46.567 64.899 1.00 14.46 184 PHE C CA 1
ATOM 6411 C C . PHE C 1 185 ? 7.779 47.775 64.009 1.00 12.66 184 PHE C C 1
ATOM 6412 O O . PHE C 1 185 ? 6.888 48.577 63.776 1.00 13.20 184 PHE C O 1
ATOM 6420 N N . ALA C 1 186 ? 8.965 47.873 63.460 1.00 14.28 185 ALA C N 1
ATOM 6421 C CA . ALA C 1 186 ? 9.228 48.991 62.549 1.00 14.40 185 ALA C CA 1
ATOM 6422 C C . ALA C 1 186 ? 8.391 48.882 61.282 1.00 15.21 185 ALA C C 1
ATOM 6423 O O . ALA C 1 186 ? 7.848 49.862 60.817 1.00 14.73 185 ALA C O 1
ATOM 6425 N N . GLY C 1 187 ? 8.289 47.678 60.747 1.00 14.85 186 GLY C N 1
ATOM 6426 C CA . GLY C 1 187 ? 7.518 47.386 59.582 1.00 14.44 186 GLY C CA 1
ATOM 6427 C C . GLY C 1 187 ? 6.057 47.722 59.872 1.00 13.18 186 GLY C C 1
ATOM 6428 O O . GLY C 1 187 ? 5.439 48.351 59.017 1.00 16.92 186 GLY C O 1
ATOM 6429 N N . GLY C 1 188 ? 5.520 47.379 61.061 1.00 14.56 187 GLY C N 1
ATOM 6430 C CA . GLY C 1 188 ? 4.133 47.694 61.358 1.00 13.38 187 GLY C CA 1
ATOM 6431 C C . GLY C 1 188 ? 3.912 49.168 61.440 1.00 14.04 187 GLY C C 1
ATOM 6432 O O . GLY C 1 188 ? 2.931 49.689 60.952 1.00 13.88 187 GLY C O 1
ATOM 6433 N N . LEU C 1 189 ? 4.857 49.865 62.056 1.00 12.54 188 LEU C N 1
ATOM 6434 C CA . LEU C 1 189 ? 4.744 51.329 62.131 1.00 13.25 188 LEU C CA 1
ATOM 6435 C C . LEU C 1 189 ? 4.730 51.899 60.707 1.00 13.46 188 LEU C C 1
ATOM 6436 O O . LEU C 1 189 ? 3.886 52.754 60.401 1.00 13.32 188 LEU C O 1
ATOM 6441 N N . TRP C 1 190 ? 5.637 51.419 59.865 1.00 13.68 189 TRP C N 1
ATOM 6442 C CA . TRP C 1 190 ? 5.700 51.975 58.500 1.00 15.02 189 TRP C CA 1
ATOM 6443 C C . TRP C 1 190 ? 4.389 51.694 57.739 1.00 15.67 189 TRP C C 1
ATOM 6444 O O . TRP C 1 190 ? 3.792 52.613 57.116 1.00 16.06 189 TRP C O 1
ATOM 6455 N N . LEU C 1 191 ? 3.922 50.454 57.817 1.00 15.72 190 LEU C N 1
ATOM 6456 C CA . LEU C 1 191 ? 2.676 50.096 57.120 1.00 16.77 190 LEU C CA 1
ATOM 6457 C C . LEU C 1 191 ? 1.513 50.848 57.604 1.00 15.59 190 LEU C C 1
ATOM 6458 O O . LEU C 1 191 ? 0.698 51.306 56.829 1.00 14.95 190 LEU C O 1
ATOM 6463 N N . ARG C 1 192 ? 1.404 50.954 58.912 1.00 15.25 191 ARG C N 1
ATOM 6464 C CA . ARG C 1 192 ? 0.255 51.603 59.433 1.00 14.06 191 ARG C CA 1
ATOM 6465 C C . ARG C 1 192 ? 0.310 53.086 59.130 1.00 13.07 191 ARG C C 1
ATOM 6466 O O . ARG C 1 192 ? -0.702 53.675 58.852 1.00 14.07 191 ARG C O 1
ATOM 6474 N N . THR C 1 193 ? 1.516 53.654 59.043 1.00 12.50 192 THR C N 1
ATOM 6475 C CA . THR C 1 193 ? 1.567 55.065 58.772 1.00 12.72 192 THR C CA 1
ATOM 6476 C C . THR C 1 193 ? 1.186 55.346 57.316 1.00 13.07 192 THR C C 1
ATOM 6477 O O . THR C 1 193 ? 0.444 56.314 57.030 1.00 12.67 192 THR C O 1
ATOM 6481 N N . VAL C 1 194 ? 1.626 54.447 56.452 1.00 13.91 193 VAL C N 1
ATOM 6482 C CA . VAL C 1 194 ? 1.290 54.561 55.022 1.00 13.45 193 VAL C CA 1
ATOM 6483 C C . VAL C 1 194 ? -0.189 54.427 54.869 1.00 15.85 193 VAL C C 1
ATOM 6484 O O . VAL C 1 194 ? -0.775 55.193 54.124 1.00 14.90 193 VAL C O 1
ATOM 6488 N N . ASP C 1 195 ? -0.789 53.480 55.555 1.00 16.24 194 ASP C N 1
ATOM 6489 C CA . ASP C 1 195 ? -2.254 53.353 55.449 1.00 17.78 194 ASP C CA 1
ATOM 6490 C C . ASP C 1 195 ? -2.940 54.555 55.981 1.00 17.26 194 ASP C C 1
ATOM 6491 O O . ASP C 1 195 ? -3.900 55.080 55.399 1.00 16.99 194 ASP C O 1
ATOM 6496 N N . GLU C 1 196 ? -2.482 55.012 57.126 1.00 15.84 195 GLU C N 1
ATOM 6497 C CA . GLU C 1 196 ? -3.159 56.138 57.725 1.00 14.97 195 GLU C CA 1
ATOM 6498 C C . GLU C 1 196 ? -3.077 57.442 56.887 1.00 15.60 195 GLU C C 1
ATOM 6499 O O . GLU C 1 196 ? -4.092 58.143 56.668 1.00 16.82 195 GLU C O 1
ATOM 6505 N N . VAL C 1 197 ? -1.871 57.784 56.464 1.00 15.37 196 VAL C N 1
ATOM 6506 C CA . VAL C 1 197 ? -1.691 59.000 55.704 1.00 14.63 196 VAL C CA 1
ATOM 6507 C C . VAL C 1 197 ? -2.396 58.802 54.360 1.00 15.14 196 VAL C C 1
ATOM 6508 O O . VAL C 1 197 ? -2.954 59.722 53.834 1.00 14.40 196 VAL C O 1
ATOM 6512 N N . GLY C 1 198 ? -2.408 57.561 53.868 1.00 16.68 197 GLY C N 1
ATOM 6513 C CA . GLY C 1 198 ? -3.112 57.223 52.641 1.00 16.97 197 GLY C CA 1
ATOM 6514 C C . GLY C 1 198 ? -4.596 57.528 52.630 1.00 15.02 197 GLY C C 1
ATOM 6515 O O . GLY C 1 198 ? -5.182 57.681 51.550 1.00 16.00 197 GLY C O 1
ATOM 6516 N N . GLU C 1 199 ? -5.214 57.604 53.810 1.00 13.85 198 GLU C N 1
ATOM 6517 C CA . GLU C 1 199 ? -6.626 58.019 53.887 1.00 13.85 198 GLU C CA 1
ATOM 6518 C C . GLU C 1 199 ? -6.817 59.417 53.326 1.00 13.89 198 GLU C C 1
ATOM 6519 O O . GLU C 1 199 ? -7.912 59.759 52.882 1.00 16.08 198 GLU C O 1
ATOM 6525 N N . CYS C 1 200 ? -5.760 60.241 53.323 1.00 14.99 199 CYS C N 1
ATOM 6526 C CA . CYS C 1 200 ? -5.835 61.582 52.730 1.00 16.42 199 CYS C CA 1
ATOM 6527 C C . CYS C 1 200 ? -5.452 61.623 51.233 1.00 15.22 199 CYS C C 1
ATOM 6528 O O . CYS C 1 200 ? -5.463 62.651 50.607 1.00 15.54 199 CYS C O 1
ATOM 6531 N N . TYR C 1 201 ? -5.120 60.468 50.677 1.00 15.53 200 TYR C N 1
ATOM 6532 C CA . TYR C 1 201 ? -4.692 60.393 49.297 1.00 14.76 200 TYR C CA 1
ATOM 6533 C C . TYR C 1 201 ? -5.459 59.274 48.616 1.00 15.79 200 TYR C C 1
ATOM 6534 O O . TYR C 1 201 ? -4.838 58.298 48.156 1.00 15.86 200 TYR C O 1
ATOM 6543 N N . PRO C 1 202 ? -6.778 59.423 48.531 1.00 15.09 201 PRO C N 1
ATOM 6544 C CA . PRO C 1 202 ? -7.616 58.411 47.876 1.00 15.64 201 PRO C CA 1
ATOM 6545 C C . PRO C 1 202 ? -7.257 58.345 46.381 1.00 15.75 201 PRO C C 1
ATOM 6546 O O . PRO C 1 202 ? -7.554 57.362 45.708 1.00 16.89 201 PRO C O 1
ATOM 6550 N N . ASP C 1 203 ? -6.551 59.359 45.910 1.00 14.11 202 ASP C N 1
ATOM 6551 C CA . ASP C 1 203 ? -6.118 59.461 44.522 1.00 14.45 202 ASP C CA 1
ATOM 6552 C C . ASP C 1 203 ? -4.842 58.647 44.274 1.00 14.87 202 ASP C C 1
ATOM 6553 O O . ASP C 1 203 ? -4.466 58.463 43.115 1.00 15.26 202 ASP C O 1
ATOM 6558 N N . VAL C 1 204 ? -4.183 58.199 45.346 1.00 13.29 203 VAL C N 1
ATOM 6559 C CA . VAL C 1 204 ? -2.851 57.598 45.232 1.00 13.64 203 VAL C CA 1
ATOM 6560 C C . VAL C 1 204 ? -3.043 56.116 45.494 1.00 14.21 203 VAL C C 1
ATOM 6561 O O . VAL C 1 204 ? -3.581 55.682 46.527 1.00 14.82 203 VAL C O 1
ATOM 6565 N N . GLU C 1 205 ? -2.608 55.338 44.517 1.00 13.46 204 GLU C N 1
ATOM 6566 C CA . GLU C 1 205 ? -2.523 53.922 44.692 1.00 13.91 204 GLU C CA 1
ATOM 6567 C C . GLU C 1 205 ? -1.298 53.524 45.504 1.00 14.51 204 GLU C C 1
ATOM 6568 O O . GLU C 1 205 ? -0.202 54.065 45.273 1.00 15.54 204 GLU C O 1
ATOM 6574 N N . VAL C 1 206 ? -1.506 52.618 46.460 1.00 15.64 205 VAL C N 1
ATOM 6575 C CA . VAL C 1 206 ? -0.411 52.220 47.336 1.00 16.49 205 VAL C CA 1
ATOM 6576 C C . VAL C 1 206 ? -0.084 50.806 47.103 1.00 15.37 205 VAL C C 1
ATOM 6577 O O . VAL C 1 206 ? -0.967 49.951 47.111 1.00 16.85 205 VAL C O 1
ATOM 6581 N N . ALA C 1 207 ? 1.203 50.534 47.022 1.00 14.51 206 ALA C N 1
ATOM 6582 C CA . ALA C 1 207 ? 1.673 49.148 47.002 1.00 13.47 206 ALA C CA 1
ATOM 6583 C C . ALA C 1 207 ? 2.706 48.948 48.077 1.00 15.33 206 ALA C C 1
ATOM 6584 O O . ALA C 1 207 ? 3.333 49.913 48.600 1.00 15.15 206 ALA C O 1
ATOM 6586 N N . TYR C 1 208 ? 2.922 47.678 48.396 1.00 14.30 207 TYR C N 1
ATOM 6587 C CA . TYR C 1 208 ? 3.934 47.396 49.387 1.00 15.26 207 TYR C CA 1
ATOM 6588 C C . TYR C 1 208 ? 4.839 46.345 48.782 1.00 16.29 207 TYR C C 1
ATOM 6589 O O . TYR C 1 208 ? 4.363 45.422 48.099 1.00 16.12 207 TYR C O 1
ATOM 6598 N N . GLN C 1 209 ? 6.152 46.519 48.973 1.00 13.64 208 GLN C N 1
ATOM 6599 C CA . GLN C 1 209 ? 7.065 45.433 48.590 1.00 15.53 208 GLN C CA 1
ATOM 6600 C C . GLN C 1 209 ? 8.134 45.255 49.625 1.00 16.78 208 GLN C C 1
ATOM 6601 O O . GLN C 1 209 ? 8.678 46.195 50.165 1.00 15.36 208 GLN C O 1
ATOM 6607 N N . HIS C 1 210 ? 8.433 44.011 49.920 1.00 13.84 209 HIS C N 1
ATOM 6608 C CA . HIS C 1 210 ? 9.606 43.721 50.753 1.00 15.26 209 HIS C CA 1
ATOM 6609 C C . HIS C 1 210 ? 10.825 44.192 50.002 1.00 14.42 209 HIS C C 1
ATOM 6610 O O . HIS C 1 210 ? 10.865 44.169 48.760 1.00 14.22 209 HIS C O 1
ATOM 6617 N N . VAL C 1 211 ? 11.836 44.623 50.764 1.00 15.08 210 VAL C N 1
ATOM 6618 C CA . VAL C 1 211 ? 12.990 45.232 50.190 1.00 14.31 210 VAL C CA 1
ATOM 6619 C C . VAL C 1 211 ? 13.760 44.321 49.244 1.00 15.66 210 VAL C C 1
ATOM 6620 O O . VAL C 1 211 ? 14.266 44.795 48.219 1.00 15.20 210 VAL C O 1
ATOM 6624 N N . ASP C 1 212 ? 13.803 43.025 49.544 1.00 15.48 211 ASP C N 1
ATOM 6625 C CA . ASP C 1 212 ? 14.438 42.124 48.596 1.00 16.52 211 ASP C CA 1
ATOM 6626 C C . ASP C 1 212 ? 13.671 41.981 47.281 1.00 16.59 211 ASP C C 1
ATOM 6627 O O . ASP C 1 212 ? 14.253 41.974 46.213 1.00 15.03 211 ASP C O 1
ATOM 6632 N N . ALA C 1 213 ? 12.349 41.956 47.374 1.00 16.97 212 ALA C N 1
ATOM 6633 C CA . ALA C 1 213 ? 11.534 41.918 46.153 1.00 16.54 212 ALA C CA 1
ATOM 6634 C C . ALA C 1 213 ? 11.671 43.172 45.337 1.00 16.97 212 ALA C C 1
ATOM 6635 O O . ALA C 1 213 ? 11.730 43.114 44.108 1.00 16.69 212 ALA C O 1
ATOM 6637 N N . ALA C 1 214 ? 11.678 44.315 46.024 1.00 15.93 213 ALA C N 1
ATOM 6638 C CA . ALA C 1 214 ? 11.871 45.603 45.398 1.00 16.96 213 ALA C CA 1
ATOM 6639 C C . ALA C 1 214 ? 13.210 45.690 44.705 1.00 17.93 213 ALA C C 1
ATOM 6640 O O . ALA C 1 214 ? 13.292 46.197 43.600 1.00 16.79 213 ALA C O 1
ATOM 6642 N N . THR C 1 215 ? 14.234 45.127 45.345 1.00 15.57 214 THR C N 1
ATOM 6643 C CA . THR C 1 215 ? 15.584 45.092 44.810 1.00 17.07 214 THR C CA 1
ATOM 6644 C C . THR C 1 215 ? 15.578 44.355 43.466 1.00 15.90 214 THR C C 1
ATOM 6645 O O . THR C 1 215 ? 16.095 44.838 42.449 1.00 17.47 214 THR C O 1
ATOM 6649 N N . ILE C 1 216 ? 14.992 43.174 43.465 1.00 13.47 215 ILE C N 1
ATOM 6650 C CA . ILE C 1 216 ? 14.914 42.438 42.233 1.00 14.33 215 ILE C CA 1
ATOM 6651 C C . ILE C 1 216 ? 14.157 43.241 41.218 1.00 14.92 215 ILE C C 1
ATOM 6652 O O . ILE C 1 216 ? 14.517 43.246 40.082 1.00 14.77 215 ILE C O 1
ATOM 6657 N N . HIS C 1 217 ? 13.080 43.910 41.611 1.00 13.49 216 HIS C N 1
ATOM 6658 C CA . HIS C 1 217 ? 12.320 44.605 40.581 1.00 13.75 216 HIS C CA 1
ATOM 6659 C C . HIS C 1 217 ? 13.009 45.854 40.067 1.00 13.64 216 HIS C C 1
ATOM 6660 O O . HIS C 1 217 ? 12.795 46.256 38.911 1.00 14.04 216 HIS C O 1
ATOM 6667 N N . MET C 1 218 ? 13.888 46.412 40.876 1.00 14.20 217 MET C N 1
ATOM 6668 C CA . MET C 1 218 ? 14.728 47.476 40.346 1.00 16.08 217 MET C CA 1
ATOM 6669 C C . MET C 1 218 ? 15.555 46.978 39.161 1.00 15.22 217 MET C C 1
ATOM 6670 O O . MET C 1 218 ? 15.879 47.761 38.268 1.00 16.08 217 MET C O 1
ATOM 6675 N N . ILE C 1 219 ? 15.847 45.682 39.140 1.00 14.52 218 ILE C N 1
ATOM 6676 C CA . ILE C 1 219 ? 16.593 45.103 38.075 1.00 15.34 218 ILE C CA 1
ATOM 6677 C C . ILE C 1 219 ? 15.660 44.646 36.947 1.00 15.39 218 ILE C C 1
ATOM 6678 O O . ILE C 1 219 ? 15.911 44.934 35.793 1.00 15.82 218 ILE C O 1
ATOM 6683 N N . THR C 1 220 ? 14.566 43.959 37.295 1.00 15.44 219 THR C N 1
ATOM 6684 C CA . THR C 1 220 ? 13.755 43.323 36.275 1.00 15.32 219 THR C CA 1
ATOM 6685 C C . THR C 1 220 ? 12.539 44.091 35.857 1.00 15.88 219 THR C C 1
ATOM 6686 O O . THR C 1 220 ? 11.981 43.851 34.785 1.00 15.94 219 THR C O 1
ATOM 6690 N N . ASP C 1 221 ? 12.130 45.020 36.683 1.00 14.34 220 ASP C N 1
ATOM 6691 C CA . ASP C 1 221 ? 10.984 45.808 36.338 1.00 14.66 220 ASP C CA 1
ATOM 6692 C C . ASP C 1 221 ? 10.963 47.188 36.904 1.00 14.55 220 ASP C C 1
ATOM 6693 O O . ASP C 1 221 ? 9.988 47.528 37.575 1.00 15.21 220 ASP C O 1
ATOM 6698 N N . PRO C 1 222 ? 12.015 47.992 36.724 1.00 14.76 221 PRO C N 1
ATOM 6699 C CA . PRO C 1 222 ? 12.066 49.256 37.422 1.00 14.69 221 PRO C CA 1
ATOM 6700 C C . PRO C 1 222 ? 11.014 50.204 36.956 1.00 15.00 221 PRO C C 1
ATOM 6701 O O . PRO C 1 222 ? 10.839 51.223 37.657 1.00 14.75 221 PRO C O 1
ATOM 6705 N N . GLY C 1 223 ? 10.380 49.941 35.790 1.00 14.20 222 GLY C N 1
ATOM 6706 C CA . GLY C 1 223 ? 9.291 50.762 35.343 1.00 14.71 222 GLY C CA 1
ATOM 6707 C C . GLY C 1 223 ? 8.073 50.727 36.259 1.00 16.07 222 GLY C C 1
ATOM 6708 O O . GLY C 1 223 ? 7.184 51.554 36.091 1.00 16.31 222 GLY C O 1
ATOM 6709 N N . ARG C 1 224 ? 8.027 49.808 37.221 1.00 17.34 223 ARG C N 1
ATOM 6710 C CA . ARG C 1 224 ? 6.831 49.661 38.057 1.00 17.31 223 ARG C CA 1
ATOM 6711 C C . ARG C 1 224 ? 6.714 50.715 39.163 1.00 17.21 223 ARG C C 1
ATOM 6712 O O . ARG C 1 224 ? 5.654 50.907 39.729 1.00 19.79 223 ARG C O 1
ATOM 6720 N N . PHE C 1 225 ? 7.778 51.445 39.386 1.00 14.76 224 PHE C N 1
ATOM 6721 C CA . PHE C 1 225 ? 7.818 52.338 40.543 1.00 15.44 224 PHE C CA 1
ATOM 6722 C C . PHE C 1 225 ? 7.557 53.774 40.112 1.00 14.83 224 PHE C C 1
ATOM 6723 O O . PHE C 1 225 ? 7.956 54.201 39.041 1.00 15.09 224 PHE C O 1
ATOM 6731 N N . ASP C 1 226 ? 6.836 54.490 40.950 1.00 14.46 225 ASP C N 1
ATOM 6732 C CA . ASP C 1 226 ? 6.624 55.903 40.720 1.00 15.51 225 ASP C CA 1
ATOM 6733 C C . ASP C 1 226 ? 7.279 56.567 41.895 1.00 15.37 225 ASP C C 1
ATOM 6734 O O . ASP C 1 226 ? 8.400 57.056 41.788 1.00 16.74 225 ASP C O 1
ATOM 6739 N N . VAL C 1 227 ? 6.607 56.600 43.016 1.00 14.31 226 VAL C N 1
ATOM 6740 C CA . VAL C 1 227 ? 7.272 57.027 44.241 1.00 15.02 226 VAL C CA 1
ATOM 6741 C C . VAL C 1 227 ? 7.523 55.803 45.114 1.00 14.21 226 VAL C C 1
ATOM 6742 O O . VAL C 1 227 ? 6.642 54.966 45.284 1.00 15.03 226 VAL C O 1
ATOM 6746 N N . ILE C 1 228 ? 8.762 55.686 45.629 1.00 13.66 227 ILE C N 1
ATOM 6747 C CA . ILE C 1 228 ? 9.027 54.679 46.667 1.00 13.21 227 ILE C CA 1
ATOM 6748 C C . ILE C 1 228 ? 9.228 55.426 47.991 1.00 14.63 227 ILE C C 1
ATOM 6749 O O . ILE C 1 228 ? 9.961 56.459 48.039 1.00 14.73 227 ILE C O 1
ATOM 6754 N N . VAL C 1 229 ? 8.643 54.920 49.074 1.00 13.12 228 VAL C N 1
ATOM 6755 C CA . VAL C 1 229 ? 9.003 55.465 50.377 1.00 14.52 228 VAL C CA 1
ATOM 6756 C C . VAL C 1 229 ? 9.593 54.336 51.187 1.00 14.52 228 VAL C C 1
ATOM 6757 O O . VAL C 1 229 ? 9.090 53.235 51.154 1.00 14.36 228 VAL C O 1
ATOM 6761 N N . THR C 1 230 ? 10.658 54.660 51.921 1.00 14.46 229 THR C N 1
ATOM 6762 C CA . THR C 1 230 ? 11.336 53.632 52.702 1.00 15.09 229 THR C CA 1
ATOM 6763 C C . THR C 1 230 ? 12.173 54.265 53.798 1.00 14.76 229 THR C C 1
ATOM 6764 O O . THR C 1 230 ? 12.250 55.517 53.900 1.00 13.54 229 THR C O 1
ATOM 6768 N N . ASP C 1 231 ? 12.721 53.391 54.641 1.00 13.27 230 ASP C N 1
ATOM 6769 C CA . ASP C 1 231 ? 13.411 53.873 55.822 1.00 12.72 230 ASP C CA 1
ATOM 6770 C C . ASP C 1 231 ? 14.862 54.226 55.497 1.00 12.17 230 ASP C C 1
ATOM 6771 O O . ASP C 1 231 ? 15.294 54.218 54.339 1.00 13.28 230 ASP C O 1
ATOM 6776 N N . ASN C 1 232 ? 15.633 54.488 56.528 1.00 11.09 231 ASN C N 1
ATOM 6777 C CA . ASN C 1 232 ? 16.940 55.088 56.318 1.00 12.09 231 ASN C CA 1
ATOM 6778 C C . ASN C 1 232 ? 17.882 54.045 55.699 1.00 14.24 231 ASN C C 1
ATOM 6779 O O . ASN C 1 232 ? 18.613 54.348 54.757 1.00 14.57 231 ASN C O 1
ATOM 6784 N N . LEU C 1 233 ? 17.844 52.817 56.230 1.00 13.18 232 LEU C N 1
ATOM 6785 C CA . LEU C 1 233 ? 18.784 51.814 55.780 1.00 13.21 232 LEU C CA 1
ATOM 6786 C C . LEU C 1 233 ? 18.397 51.227 54.430 1.00 13.58 232 LEU C C 1
ATOM 6787 O O . LEU C 1 233 ? 19.232 51.091 53.559 1.00 15.19 232 LEU C O 1
ATOM 6792 N N . PHE C 1 234 ? 17.113 50.823 54.275 1.00 13.21 233 PHE C N 1
ATOM 6793 C CA . PHE C 1 234 ? 16.727 50.290 53.012 1.00 13.71 233 PHE C CA 1
ATOM 6794 C C . PHE C 1 234 ? 16.841 51.333 51.954 1.00 13.96 233 PHE C C 1
ATOM 6795 O O . PHE C 1 234 ? 17.189 50.991 50.828 1.00 13.81 233 PHE C O 1
ATOM 6803 N N . GLY C 1 235 ? 16.588 52.600 52.326 1.00 15.35 234 GLY C N 1
ATOM 6804 C CA . GLY C 1 235 ? 16.688 53.705 51.367 1.00 14.14 234 GLY C CA 1
ATOM 6805 C C . GLY C 1 235 ? 18.132 53.903 50.976 1.00 14.89 234 GLY C C 1
ATOM 6806 O O . GLY C 1 235 ? 18.429 54.157 49.797 1.00 14.12 234 GLY C O 1
ATOM 6807 N N . ASP C 1 236 ? 19.040 53.674 51.909 1.00 14.21 235 ASP C N 1
ATOM 6808 C CA . ASP C 1 236 ? 20.464 53.868 51.579 1.00 14.46 235 ASP C CA 1
ATOM 6809 C C . ASP C 1 236 ? 20.838 52.899 50.397 1.00 15.64 235 ASP C C 1
ATOM 6810 O O . ASP C 1 236 ? 21.584 53.228 49.459 1.00 14.72 235 ASP C O 1
ATOM 6815 N N . ILE C 1 237 ? 20.296 51.680 50.461 1.00 13.58 236 ILE C N 1
ATOM 6816 C CA . ILE C 1 237 ? 20.645 50.677 49.462 1.00 13.87 236 ILE C CA 1
ATOM 6817 C C . ILE C 1 237 ? 19.882 50.933 48.205 1.00 14.55 236 ILE C C 1
ATOM 6818 O O . ILE C 1 237 ? 20.427 50.944 47.100 1.00 15.58 236 ILE C O 1
ATOM 6823 N N . ILE C 1 238 ? 18.571 51.133 48.343 1.00 14.41 237 ILE C N 1
ATOM 6824 C CA . ILE C 1 238 ? 17.771 51.190 47.140 1.00 16.43 237 ILE C CA 1
ATOM 6825 C C . ILE C 1 238 ? 18.008 52.447 46.320 1.00 14.38 237 ILE C C 1
ATOM 6826 O O . ILE C 1 238 ? 17.872 52.382 45.119 1.00 15.29 237 ILE C O 1
ATOM 6831 N N . THR C 1 239 ? 18.478 53.520 46.947 1.00 15.77 238 THR C N 1
ATOM 6832 C CA . THR C 1 239 ? 18.758 54.708 46.135 1.00 15.35 238 THR C CA 1
ATOM 6833 C C . THR C 1 239 ? 20.013 54.506 45.320 1.00 16.17 238 THR C C 1
ATOM 6834 O O . THR C 1 239 ? 20.101 55.026 44.224 1.00 17.51 238 THR C O 1
ATOM 6838 N N . ASP C 1 240 ? 20.961 53.717 45.805 1.00 15.85 239 ASP C N 1
ATOM 6839 C CA . ASP C 1 240 ? 22.163 53.479 45.025 1.00 17.70 239 ASP C CA 1
ATOM 6840 C C . ASP C 1 240 ? 21.910 52.502 43.940 1.00 17.27 239 ASP C C 1
ATOM 6841 O O . ASP C 1 240 ? 22.444 52.675 42.863 1.00 17.53 239 ASP C O 1
ATOM 6846 N N . LEU C 1 241 ? 21.063 51.504 44.228 1.00 16.23 240 LEU C N 1
ATOM 6847 C CA . LEU C 1 241 ? 20.631 50.576 43.204 1.00 17.11 240 LEU C CA 1
ATOM 6848 C C . LEU C 1 241 ? 19.912 51.380 42.104 1.00 14.96 240 LEU C C 1
ATOM 6849 O O . LEU C 1 241 ? 20.149 51.156 40.900 1.00 16.50 240 LEU C O 1
ATOM 6854 N N . ALA C 1 242 ? 19.103 52.341 42.534 1.00 14.19 241 ALA C N 1
ATOM 6855 C CA . ALA C 1 242 ? 18.290 53.067 41.590 1.00 13.61 241 ALA C CA 1
ATOM 6856 C C . ALA C 1 242 ? 19.250 53.861 40.732 1.00 14.76 241 ALA C C 1
ATOM 6857 O O . ALA C 1 242 ? 19.041 53.983 39.514 1.00 16.31 241 ALA C O 1
ATOM 6859 N N . ALA C 1 243 ? 20.264 54.452 41.346 1.00 14.13 242 ALA C N 1
ATOM 6860 C CA . ALA C 1 243 ? 21.187 55.262 40.549 1.00 14.99 242 ALA C CA 1
ATOM 6861 C C . ALA C 1 243 ? 21.883 54.386 39.540 1.00 16.01 242 ALA C C 1
ATOM 6862 O O . ALA C 1 243 ? 22.014 54.808 38.386 1.00 16.81 242 ALA C O 1
ATOM 6864 N N . ALA C 1 244 ? 22.314 53.205 39.990 1.00 16.44 243 ALA C N 1
ATOM 6865 C CA . ALA C 1 244 ? 23.063 52.294 39.140 1.00 16.14 243 ALA C CA 1
ATOM 6866 C C . ALA C 1 244 ? 22.253 51.960 37.891 1.00 16.79 243 ALA C C 1
ATOM 6867 O O . ALA C 1 244 ? 22.776 52.071 36.767 1.00 16.55 243 ALA C O 1
ATOM 6869 N N . VAL C 1 245 ? 20.994 51.553 38.090 1.00 15.77 244 VAL C N 1
ATOM 6870 C CA . VAL C 1 245 ? 20.178 51.181 36.939 1.00 15.30 244 VAL C CA 1
ATOM 6871 C C . VAL C 1 245 ? 19.841 52.362 36.024 1.00 15.48 244 VAL C C 1
ATOM 6872 O O . VAL C 1 245 ? 19.564 52.170 34.823 1.00 16.08 244 VAL C O 1
ATOM 6876 N N . CYS C 1 246 ? 19.903 53.590 36.558 1.00 16.75 245 CYS C N 1
ATOM 6877 C CA . CYS C 1 246 ? 19.627 54.744 35.764 1.00 16.83 245 CYS C CA 1
ATOM 6878 C C . CYS C 1 246 ? 20.886 55.301 35.149 1.00 17.63 245 CYS C C 1
ATOM 6879 O O . CYS C 1 246 ? 20.859 56.445 34.657 1.00 16.73 245 CYS C O 1
ATOM 6882 N N . GLY C 1 247 ? 21.966 54.508 35.140 1.00 16.23 246 GLY C N 1
ATOM 6883 C CA . GLY C 1 247 ? 23.144 54.991 34.445 1.00 17.38 246 GLY C CA 1
ATOM 6884 C C . GLY C 1 247 ? 24.247 55.485 35.333 1.00 17.40 246 GLY C C 1
ATOM 6885 O O . GLY C 1 247 ? 25.327 55.869 34.810 1.00 17.76 246 GLY C O 1
ATOM 6886 N N . GLY C 1 248 ? 23.999 55.510 36.649 1.00 15.71 247 GLY C N 1
ATOM 6887 C CA . GLY C 1 248 ? 25.102 55.700 37.580 1.00 16.67 247 GLY C CA 1
ATOM 6888 C C . GLY C 1 248 ? 24.888 56.829 38.562 1.00 15.78 247 GLY C C 1
ATOM 6889 O O . GLY C 1 248 ? 24.069 57.721 38.337 1.00 15.04 247 GLY C O 1
ATOM 6890 N N . ILE C 1 249 ? 25.603 56.711 39.673 1.00 15.31 248 ILE C N 1
ATOM 6891 C CA . ILE C 1 249 ? 25.654 57.738 40.704 1.00 15.78 248 ILE C CA 1
ATOM 6892 C C . ILE C 1 249 ? 26.110 59.060 40.096 1.00 15.14 248 ILE C C 1
ATOM 6893 O O . ILE C 1 249 ? 25.687 60.135 40.532 1.00 16.03 248 ILE C O 1
ATOM 6898 N N . GLY C 1 250 ? 26.924 58.974 39.054 1.00 15.36 249 GLY C N 1
ATOM 6899 C CA . GLY C 1 250 ? 27.411 60.167 38.382 1.00 14.93 249 GLY C CA 1
ATOM 6900 C C . GLY C 1 250 ? 26.340 61.052 37.726 1.00 15.65 249 GLY C C 1
ATOM 6901 O O . GLY C 1 250 ? 26.601 62.215 37.400 1.00 15.20 249 GLY C O 1
ATOM 6902 N N . LEU C 1 251 ? 25.151 60.521 37.504 1.00 15.55 250 LEU C N 1
ATOM 6903 C CA . LEU C 1 251 ? 24.059 61.276 36.949 1.00 14.51 250 LEU C CA 1
ATOM 6904 C C . LEU C 1 251 ? 22.913 61.422 37.900 1.00 16.18 250 LEU C C 1
ATOM 6905 O O . LEU C 1 251 ? 21.792 61.730 37.474 1.00 15.07 250 LEU C O 1
ATOM 6910 N N . ALA C 1 252 ? 23.168 61.196 39.179 1.00 14.26 251 ALA C N 1
ATOM 6911 C CA . ALA C 1 252 ? 22.079 61.225 40.178 1.00 13.88 251 ALA C CA 1
ATOM 6912 C C . ALA C 1 252 ? 22.106 62.543 40.952 1.00 12.57 251 ALA C C 1
ATOM 6913 O O . ALA C 1 252 ? 23.179 63.057 41.251 1.00 13.61 251 ALA C O 1
ATOM 6915 N N . ALA C 1 253 ? 20.921 63.083 41.252 1.00 13.23 252 ALA C N 1
ATOM 6916 C CA . ALA C 1 253 ? 20.850 64.297 42.070 1.00 13.63 252 ALA C CA 1
ATOM 6917 C C . ALA C 1 253 ? 20.141 63.924 43.370 1.00 14.94 252 ALA C C 1
ATOM 6918 O O . ALA C 1 253 ? 19.438 62.922 43.419 1.00 14.27 252 ALA C O 1
ATOM 6920 N N . SER C 1 254 ? 20.229 64.768 44.377 1.00 13.79 253 SER C N 1
ATOM 6921 C CA . SER C 1 254 ? 19.674 64.409 45.665 1.00 14.62 253 SER C CA 1
ATOM 6922 C C . SER C 1 254 ? 19.195 65.681 46.319 1.00 13.98 253 SER C C 1
ATOM 6923 O O . SER C 1 254 ? 19.837 66.722 46.170 1.00 14.19 253 SER C O 1
ATOM 6926 N N . GLY C 1 255 ? 18.098 65.614 47.035 1.00 13.84 254 GLY C N 1
ATOM 6927 C CA . GLY C 1 255 ? 17.733 66.638 47.996 1.00 14.35 254 GLY C CA 1
ATOM 6928 C C . GLY C 1 255 ? 17.718 66.145 49.431 1.00 14.10 254 GLY C C 1
ATOM 6929 O O . GLY C 1 255 ? 17.447 64.987 49.689 1.00 14.88 254 GLY C O 1
ATOM 6930 N N . ASN C 1 256 ? 18.129 67.024 50.346 1.00 12.14 255 ASN C N 1
ATOM 6931 C CA . ASN C 1 256 ? 18.060 66.663 51.754 1.00 14.17 255 ASN C CA 1
ATOM 6932 C C . ASN C 1 256 ? 17.161 67.731 52.290 1.00 13.14 255 ASN C C 1
ATOM 6933 O O . ASN C 1 256 ? 17.516 68.854 52.291 1.00 13.44 255 ASN C O 1
ATOM 6938 N N . ILE C 1 257 ? 15.994 67.320 52.744 1.00 13.66 256 ILE C N 1
ATOM 6939 C CA . ILE C 1 257 ? 14.886 68.212 52.831 1.00 13.54 256 ILE C CA 1
ATOM 6940 C C . ILE C 1 257 ? 14.268 68.264 54.211 1.00 13.76 256 ILE C C 1
ATOM 6941 O O . ILE C 1 257 ? 13.928 67.251 54.799 1.00 12.91 256 ILE C O 1
ATOM 6946 N N . ASP C 1 258 ? 14.056 69.497 54.635 1.00 13.67 257 ASP C N 1
ATOM 6947 C CA . ASP C 1 258 ? 13.245 69.803 55.800 1.00 15.70 257 ASP C CA 1
ATOM 6948 C C . ASP C 1 258 ? 11.888 70.145 55.226 1.00 15.22 257 ASP C C 1
ATOM 6949 O O . ASP C 1 258 ? 11.701 71.226 54.681 1.00 16.32 257 ASP C O 1
ATOM 6954 N N . ALA C 1 259 ? 10.936 69.211 55.337 1.00 14.73 258 ALA C N 1
ATOM 6955 C CA . ALA C 1 259 ? 9.671 69.464 54.675 1.00 17.21 258 ALA C CA 1
ATOM 6956 C C . ALA C 1 259 ? 8.840 70.507 55.389 1.00 17.21 258 ALA C C 1
ATOM 6957 O O . ALA C 1 259 ? 7.855 70.988 54.822 1.00 18.23 258 ALA C O 1
ATOM 6959 N N . THR C 1 260 ? 9.196 70.844 56.628 1.00 17.20 259 THR C N 1
ATOM 6960 C CA . THR C 1 260 ? 8.521 71.970 57.296 1.00 17.76 259 THR C CA 1
ATOM 6961 C C . THR C 1 260 ? 8.860 73.308 56.678 1.00 19.29 259 THR C C 1
ATOM 6962 O O . THR C 1 260 ? 8.096 74.295 56.784 1.00 20.40 259 THR C O 1
ATOM 6966 N N . ARG C 1 261 ? 10.040 73.358 56.062 1.00 18.58 260 ARG C N 1
ATOM 6967 C CA . ARG C 1 261 ? 10.617 74.571 55.450 1.00 18.94 260 ARG C CA 1
ATOM 6968 C C . ARG C 1 261 ? 11.193 75.564 56.428 1.00 19.54 260 ARG C C 1
ATOM 6969 O O . ARG C 1 261 ? 11.686 76.620 56.002 1.00 18.88 260 ARG C O 1
ATOM 6977 N N . ALA C 1 262 ? 11.180 75.218 57.709 1.00 20.14 261 ALA C N 1
ATOM 6978 C CA . ALA C 1 262 ? 11.821 76.019 58.743 1.00 22.32 261 ALA C CA 1
ATOM 6979 C C . ALA C 1 262 ? 13.313 76.183 58.423 1.00 22.05 261 ALA C C 1
ATOM 6980 O O . ALA C 1 262 ? 13.858 77.248 58.574 1.00 21.74 261 ALA C O 1
ATOM 6982 N N . ASN C 1 263 ? 13.977 75.101 58.009 1.00 22.28 262 ASN C N 1
ATOM 6983 C CA . ASN C 1 263 ? 15.382 75.211 57.636 1.00 20.78 262 ASN C CA 1
ATOM 6984 C C . ASN C 1 263 ? 15.503 75.046 56.131 1.00 20.19 262 ASN C C 1
ATOM 6985 O O . ASN C 1 263 ? 14.679 74.367 55.515 1.00 18.90 262 ASN C O 1
ATOM 6990 N N . PRO C 1 264 ? 16.511 75.668 55.531 1.00 18.07 263 PRO C N 1
ATOM 6991 C CA . PRO C 1 264 ? 16.784 75.442 54.114 1.00 17.02 263 PRO C CA 1
ATOM 6992 C C . PRO C 1 264 ? 17.091 74.010 53.834 1.00 15.89 263 PRO C C 1
ATOM 6993 O O . PRO C 1 264 ? 17.847 73.366 54.576 1.00 16.03 263 PRO C O 1
ATOM 6997 N N . SER C 1 265 ? 16.502 73.516 52.747 1.00 14.79 264 SER C N 1
ATOM 6998 C CA . SER C 1 265 ? 16.855 72.218 52.241 1.00 14.02 264 SER C CA 1
ATOM 6999 C C . SER C 1 265 ? 18.098 72.354 51.405 1.00 14.51 264 SER C C 1
ATOM 7000 O O . SER C 1 265 ? 18.390 73.434 50.941 1.00 13.77 264 SER C O 1
ATOM 7003 N N . MET C 1 266 ? 18.839 71.260 51.287 1.00 14.50 265 MET C N 1
ATOM 7004 C CA . MET C 1 266 ? 20.072 71.212 50.517 1.00 13.93 265 MET C CA 1
ATOM 7005 C C . MET C 1 266 ? 20.019 70.220 49.360 1.00 12.33 265 MET C C 1
ATOM 7006 O O . MET C 1 266 ? 19.437 69.137 49.448 1.00 15.63 265 MET C O 1
ATOM 7011 N N . PHE C 1 267 ? 20.581 70.627 48.232 1.00 11.21 266 PHE C N 1
ATOM 7012 C CA . PHE C 1 267 ? 20.505 69.848 46.995 1.00 10.01 266 PHE C CA 1
ATOM 7013 C C . PHE C 1 267 ? 21.903 69.708 46.475 1.00 11.41 266 PHE C C 1
ATOM 7014 O O . PHE C 1 267 ? 22.674 70.631 46.573 1.00 10.90 266 PHE C O 1
ATOM 7022 N N . GLU C 1 268 ? 22.221 68.532 45.973 1.00 11.10 267 GLU C N 1
ATOM 7023 C CA . GLU C 1 268 ? 23.566 68.264 45.550 1.00 11.49 267 GLU C CA 1
ATOM 7024 C C . GLU C 1 268 ? 23.531 67.142 44.537 1.00 12.36 267 GLU C C 1
ATOM 7025 O O . GLU C 1 268 ? 22.611 66.327 44.538 1.00 11.53 267 GLU C O 1
ATOM 7031 N N . PRO C 1 269 ? 24.576 67.030 43.729 1.00 12.18 268 PRO C N 1
ATOM 7032 C CA . PRO C 1 269 ? 24.749 65.803 42.958 1.00 11.56 268 PRO C CA 1
ATOM 7033 C C . PRO C 1 269 ? 25.091 64.734 43.979 1.00 12.35 268 PRO C C 1
ATOM 7034 O O . PRO C 1 269 ? 25.721 65.054 45.008 1.00 13.35 268 PRO C O 1
ATOM 7038 N N . VAL C 1 270 ? 24.671 63.494 43.727 1.00 13.66 269 VAL C N 1
ATOM 7039 C CA . VAL C 1 270 ? 25.078 62.352 44.577 1.00 14.29 269 VAL C CA 1
ATOM 7040 C C . VAL C 1 270 ? 26.550 62.049 44.548 1.00 14.59 269 VAL C C 1
ATOM 7041 O O . VAL C 1 270 ? 27.143 61.674 45.575 1.00 14.38 269 VAL C O 1
ATOM 7045 N N . HIS C 1 271 ? 27.213 62.291 43.415 1.00 12.65 270 HIS C N 1
ATOM 7046 C CA . HIS C 1 271 ? 28.624 61.972 43.361 1.00 12.79 270 HIS C CA 1
ATOM 7047 C C . HIS C 1 271 ? 29.467 62.692 44.392 1.00 11.94 270 HIS C C 1
ATOM 7048 O O . HIS C 1 271 ? 29.107 63.748 44.920 1.00 13.65 270 HIS C O 1
ATOM 7055 N N . GLY C 1 272 ? 30.592 62.072 44.673 1.00 11.70 271 GLY C N 1
ATOM 7056 C CA . GLY C 1 272 ? 31.543 62.596 45.594 1.00 12.59 271 GLY C CA 1
ATOM 7057 C C . GLY C 1 272 ? 32.455 63.613 44.933 1.00 12.08 271 GLY C C 1
ATOM 7058 O O . GLY C 1 272 ? 32.241 64.110 43.813 1.00 14.01 271 GLY C O 1
ATOM 7059 N N . SER C 1 273 ? 33.514 63.916 45.633 1.00 11.94 272 SER C N 1
ATOM 7060 C CA . SER C 1 273 ? 34.402 64.981 45.204 1.00 11.62 272 SER C CA 1
ATOM 7061 C C . SER C 1 273 ? 35.379 64.588 44.050 1.00 11.64 272 SER C C 1
ATOM 7062 O O . SER C 1 273 ? 36.082 65.447 43.458 1.00 10.78 272 SER C O 1
ATOM 7065 N N . ALA C 1 274 ? 35.425 63.287 43.732 1.00 13.27 273 ALA C N 1
ATOM 7066 C CA . ALA C 1 274 ? 36.337 62.753 42.692 1.00 13.84 273 ALA C CA 1
ATOM 7067 C C . ALA C 1 274 ? 37.650 63.503 42.568 1.00 15.71 273 ALA C C 1
ATOM 7068 O O . ALA C 1 274 ? 37.938 64.027 41.510 1.00 15.34 273 ALA C O 1
ATOM 7070 N N . PRO C 1 275 ? 38.466 63.500 43.615 1.00 15.75 274 PRO C N 1
ATOM 7071 C CA . PRO C 1 275 ? 39.716 64.256 43.608 1.00 15.75 274 PRO C CA 1
ATOM 7072 C C . PRO C 1 275 ? 40.653 63.856 42.458 1.00 15.53 274 PRO C C 1
ATOM 7073 O O . PRO C 1 275 ? 41.440 64.683 42.067 1.00 15.22 274 PRO C O 1
ATOM 7077 N N . ASP C 1 276 ? 40.538 62.635 41.929 1.00 16.17 275 ASP C N 1
ATOM 7078 C CA . ASP C 1 276 ? 41.380 62.182 40.800 1.00 18.29 275 ASP C CA 1
ATOM 7079 C C . ASP C 1 276 ? 41.204 62.945 39.472 1.00 18.30 275 ASP C C 1
ATOM 7080 O O . ASP C 1 276 ? 42.088 62.923 38.616 1.00 20.03 275 ASP C O 1
ATOM 7085 N N . ILE C 1 277 ? 40.078 63.619 39.306 1.00 18.49 276 ILE C N 1
ATOM 7086 C CA . ILE C 1 277 ? 39.806 64.343 38.069 1.00 19.54 276 ILE C CA 1
ATOM 7087 C C . ILE C 1 277 ? 39.499 65.815 38.378 1.00 20.72 276 ILE C C 1
ATOM 7088 O O . ILE C 1 277 ? 39.166 66.596 37.485 1.00 21.23 276 ILE C O 1
ATOM 7093 N N . ALA C 1 278 ? 39.665 66.186 39.647 1.00 21.51 277 ALA C N 1
ATOM 7094 C CA . ALA C 1 278 ? 39.480 67.564 40.095 1.00 22.32 277 ALA C CA 1
ATOM 7095 C C . ALA C 1 278 ? 40.171 68.577 39.192 1.00 23.84 277 ALA C C 1
ATOM 7096 O O . ALA C 1 278 ? 41.350 68.433 38.843 1.00 22.12 277 ALA C O 1
ATOM 7098 N N . GLY C 1 279 ? 39.391 69.580 38.798 1.00 25.27 278 GLY C N 1
ATOM 7099 C CA . GLY C 1 279 ? 39.853 70.701 38.023 1.00 25.32 278 GLY C CA 1
ATOM 7100 C C . GLY C 1 279 ? 40.369 70.354 36.648 1.00 25.53 278 GLY C C 1
ATOM 7101 O O . GLY C 1 279 ? 41.069 71.139 36.025 1.00 26.05 278 GLY C O 1
ATOM 7102 N N . GLN C 1 280 ? 40.029 69.175 36.162 1.00 24.89 279 GLN C N 1
ATOM 7103 C CA . GLN C 1 280 ? 40.510 68.784 34.859 1.00 24.75 279 GLN C CA 1
ATOM 7104 C C . GLN C 1 280 ? 39.467 69.073 33.809 1.00 25.52 279 GLN C C 1
ATOM 7105 O O . GLN C 1 280 ? 39.683 68.786 32.630 1.00 26.27 279 GLN C O 1
ATOM 7111 N N . GLY C 1 281 ? 38.338 69.634 34.250 1.00 24.27 280 GLY C N 1
ATOM 7112 C CA . GLY C 1 281 ? 37.223 69.952 33.375 1.00 23.55 280 GLY C CA 1
ATOM 7113 C C . GLY C 1 281 ? 36.704 68.698 32.693 1.00 22.29 280 GLY C C 1
ATOM 7114 O O . GLY C 1 281 ? 36.288 68.745 31.542 1.00 24.01 280 GLY C O 1
ATOM 7115 N N . ILE C 1 282 ? 36.796 67.579 33.391 1.00 19.40 281 ILE C N 1
ATOM 7116 C CA . ILE C 1 282 ? 36.342 66.283 32.922 1.00 20.19 281 ILE C CA 1
ATOM 7117 C C . ILE C 1 282 ? 34.957 66.003 33.527 1.00 19.10 281 ILE C C 1
ATOM 7118 O O . ILE C 1 282 ? 34.104 65.346 32.914 1.00 19.45 281 ILE C O 1
ATOM 7123 N N . ALA C 1 283 ? 34.755 66.438 34.779 1.00 18.57 282 ALA C N 1
ATOM 7124 C CA . ALA C 1 283 ? 33.567 66.063 35.545 1.00 16.71 282 ALA C CA 1
ATOM 7125 C C . ALA C 1 283 ? 32.317 66.510 34.809 1.00 15.67 282 ALA C C 1
ATOM 7126 O O . ALA C 1 283 ? 32.249 67.620 34.318 1.00 17.31 282 ALA C O 1
ATOM 7128 N N . ASP C 1 284 ? 31.359 65.614 34.702 1.00 13.73 283 ASP C N 1
ATOM 7129 C CA . ASP C 1 284 ? 30.067 65.937 34.129 1.00 12.14 283 ASP C CA 1
ATOM 7130 C C . ASP C 1 284 ? 29.220 66.715 35.157 1.00 10.02 283 ASP C C 1
ATOM 7131 O O . ASP C 1 284 ? 28.933 66.204 36.210 1.00 10.23 283 ASP C O 1
ATOM 7136 N N . PRO C 1 285 ? 28.845 67.956 34.860 1.00 10.69 284 PRO C N 1
ATOM 7137 C CA . PRO C 1 285 ? 28.037 68.770 35.794 1.00 11.47 284 PRO C CA 1
ATOM 7138 C C . PRO C 1 285 ? 26.530 68.521 35.695 1.00 11.97 284 PRO C C 1
ATOM 7139 O O . PRO C 1 285 ? 25.735 69.195 36.323 1.00 12.38 284 PRO C O 1
ATOM 7143 N N . THR C 1 286 ? 26.143 67.541 34.888 1.00 12.29 285 THR C N 1
ATOM 7144 C CA . THR C 1 286 ? 24.734 67.234 34.689 1.00 12.94 285 THR C CA 1
ATOM 7145 C C . THR C 1 286 ? 24.008 66.991 35.992 1.00 11.50 285 THR C C 1
ATOM 7146 O O . THR C 1 286 ? 22.976 67.594 36.238 1.00 11.57 285 THR C O 1
ATOM 7150 N N . ALA C 1 287 ? 24.619 66.219 36.870 1.00 11.41 286 ALA C N 1
ATOM 7151 C CA . ALA C 1 287 ? 23.999 65.881 38.145 1.00 11.97 286 ALA C CA 1
ATOM 7152 C C . ALA C 1 287 ? 23.838 67.091 39.037 1.00 11.37 286 ALA C C 1
ATOM 7153 O O . ALA C 1 287 ? 22.782 67.285 39.654 1.00 13.15 286 ALA C O 1
ATOM 7155 N N . ALA C 1 288 ? 24.867 67.940 39.086 1.00 11.85 287 ALA C N 1
ATOM 7156 C CA . ALA C 1 288 ? 24.740 69.140 39.879 1.00 11.58 287 ALA C CA 1
ATOM 7157 C C . ALA C 1 288 ? 23.628 70.030 39.334 1.00 11.21 287 ALA C C 1
ATOM 7158 O O . ALA C 1 288 ? 22.923 70.651 40.092 1.00 9.93 287 ALA C O 1
ATOM 7160 N N . ILE C 1 289 ? 23.511 70.076 38.012 1.00 10.27 288 ILE C N 1
ATOM 7161 C CA . ILE C 1 289 ? 22.517 70.901 37.370 1.00 10.73 288 ILE C CA 1
ATOM 7162 C C . ILE C 1 289 ? 21.159 70.273 37.652 1.00 10.66 288 ILE C C 1
ATOM 7163 O O . ILE C 1 289 ? 20.183 70.956 37.937 1.00 11.59 288 ILE C O 1
ATOM 7168 N N . MET C 1 290 ? 21.097 68.946 37.574 1.00 11.87 289 MET C N 1
ATOM 7169 C CA . MET C 1 290 ? 19.880 68.258 37.945 1.00 11.47 289 MET C CA 1
ATOM 7170 C C . MET C 1 290 ? 19.473 68.577 39.387 1.00 13.49 289 MET C C 1
ATOM 7171 O O . MET C 1 290 ? 18.281 68.737 39.709 1.00 13.27 289 MET C O 1
ATOM 7176 N N . SER C 1 291 ? 20.476 68.664 40.268 1.00 12.93 290 SER C N 1
ATOM 7177 C CA . SER C 1 291 ? 20.167 69.004 41.662 1.00 13.16 290 SER C CA 1
ATOM 7178 C C . SER C 1 291 ? 19.607 70.425 41.764 1.00 14.63 290 SER C C 1
ATOM 7179 O O . SER C 1 291 ? 18.753 70.688 42.602 1.00 14.36 290 SER C O 1
ATOM 7182 N N . VAL C 1 292 ? 20.063 71.334 40.903 1.00 13.65 291 VAL C N 1
ATOM 7183 C CA . VAL C 1 292 ? 19.434 72.661 40.791 1.00 13.36 291 VAL C CA 1
ATOM 7184 C C . VAL C 1 292 ? 17.953 72.597 40.421 1.00 14.01 291 VAL C C 1
ATOM 7185 O O . VAL C 1 292 ? 17.129 73.346 40.954 1.00 14.09 291 VAL C O 1
ATOM 7189 N N . ALA C 1 293 ? 17.595 71.700 39.524 1.00 12.89 292 ALA C N 1
ATOM 7190 C CA . ALA C 1 293 ? 16.208 71.567 39.175 1.00 14.68 292 ALA C CA 1
ATOM 7191 C C . ALA C 1 293 ? 15.430 71.121 40.433 1.00 14.01 292 ALA C C 1
ATOM 7192 O O . ALA C 1 293 ? 14.332 71.615 40.678 1.00 14.67 292 ALA C O 1
ATOM 7194 N N . LEU C 1 294 ? 16.003 70.208 41.230 1.00 13.86 293 LEU C N 1
ATOM 7195 C CA . LEU C 1 294 ? 15.318 69.767 42.447 1.00 14.69 293 LEU C CA 1
ATOM 7196 C C . LEU C 1 294 ? 15.167 70.925 43.398 1.00 14.37 293 LEU C C 1
ATOM 7197 O O . LEU C 1 294 ? 14.109 71.086 44.000 1.00 16.50 293 LEU C O 1
ATOM 7202 N N . LEU C 1 295 ? 16.232 71.725 43.504 1.00 13.30 294 LEU C N 1
ATOM 7203 C CA . LEU C 1 295 ? 16.219 72.846 44.415 1.00 12.47 294 LEU C CA 1
ATOM 7204 C C . LEU C 1 295 ? 15.105 73.798 43.967 1.00 12.38 294 LEU C C 1
ATOM 7205 O O . LEU C 1 295 ? 14.309 74.333 44.793 1.00 12.71 294 LEU C O 1
ATOM 7210 N N . LEU C 1 296 ? 15.038 74.045 42.659 1.00 11.54 295 LEU C N 1
ATOM 7211 C CA . LEU C 1 296 ? 14.060 75.013 42.136 1.00 12.94 295 LEU C CA 1
ATOM 7212 C C . LEU C 1 296 ? 12.661 74.524 42.354 1.00 13.84 295 LEU C C 1
ATOM 7213 O O . LEU C 1 296 ? 11.797 75.281 42.801 1.00 14.45 295 LEU C O 1
ATOM 7218 N N . SER C 1 297 ? 12.440 73.243 42.143 1.00 14.35 296 SER C N 1
ATOM 7219 C CA . SER C 1 297 ? 11.097 72.759 42.303 1.00 16.70 296 SER C CA 1
ATOM 7220 C C . SER C 1 297 ? 10.737 72.810 43.806 1.00 16.67 296 SER C C 1
ATOM 7221 O O . SER C 1 297 ? 9.631 73.206 44.184 1.00 16.32 296 SER C O 1
ATOM 7224 N N . HIS C 1 298 ? 11.686 72.474 44.674 1.00 15.14 297 HIS C N 1
ATOM 7225 C CA . HIS C 1 298 ? 11.447 72.627 46.125 1.00 17.35 297 HIS C CA 1
ATOM 7226 C C . HIS C 1 298 ? 11.000 74.020 46.526 1.00 18.20 297 HIS C C 1
ATOM 7227 O O . HIS C 1 298 ? 10.127 74.176 47.373 1.00 18.34 297 HIS C O 1
ATOM 7234 N N . LEU C 1 299 ? 11.630 75.025 45.938 1.00 17.78 298 LEU C N 1
ATOM 7235 C CA . LEU C 1 299 ? 11.317 76.397 46.277 1.00 19.26 298 LEU C CA 1
ATOM 7236 C C . LEU C 1 299 ? 10.120 76.951 45.529 1.00 19.97 298 LEU C C 1
ATOM 7237 O O . LEU C 1 299 ? 9.821 78.111 45.644 1.00 21.76 298 LEU C O 1
ATOM 7242 N N . GLY C 1 300 ? 9.415 76.117 44.780 1.00 19.95 299 GLY C N 1
ATOM 7243 C CA . GLY C 1 300 ? 8.265 76.593 44.034 1.00 19.67 299 GLY C CA 1
ATOM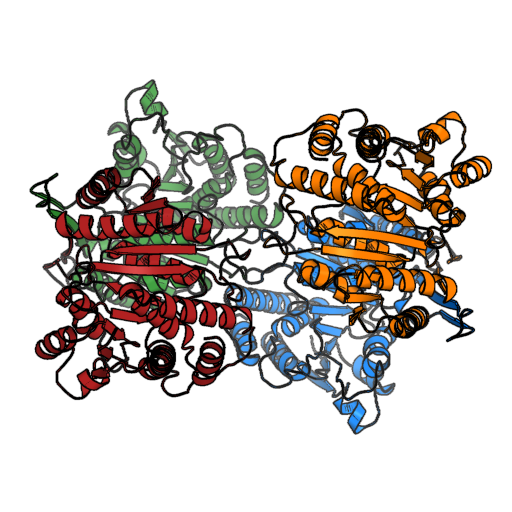 7244 C C . GLY C 1 300 ? 8.560 77.256 42.698 1.00 19.43 299 GLY C C 1
ATOM 7245 O O . GLY C 1 300 ? 7.667 77.830 42.090 1.00 21.30 299 GLY C O 1
ATOM 7246 N N . GLU C 1 301 ? 9.803 77.207 42.228 1.00 17.24 300 GLU C N 1
ATOM 7247 C CA . GLU C 1 301 ? 10.136 77.809 40.937 1.00 16.24 300 GLU C CA 1
ATOM 7248 C C . GLU C 1 301 ? 9.882 76.816 39.828 1.00 16.70 300 GLU C C 1
ATOM 7249 O O . GLU C 1 301 ? 10.819 76.261 39.222 1.00 16.70 300 GLU C O 1
ATOM 7255 N N . HIS C 1 302 ? 8.624 76.496 39.594 1.00 16.19 301 HIS C N 1
ATOM 7256 C CA . HIS C 1 302 ? 8.377 75.264 38.854 1.00 16.55 301 HIS C CA 1
ATOM 7257 C C . HIS C 1 302 ? 8.682 75.456 37.393 1.00 16.11 301 HIS C C 1
ATOM 7258 O O . HIS C 1 302 ? 9.010 74.491 36.704 1.00 17.14 301 HIS C O 1
ATOM 7265 N N . ASP C 1 303 ? 8.561 76.695 36.929 1.00 16.11 302 ASP C N 1
ATOM 7266 C CA . ASP C 1 303 ? 8.835 76.983 35.541 1.00 17.58 302 ASP C CA 1
ATOM 7267 C C . ASP C 1 303 ? 10.324 76.818 35.290 1.00 17.71 302 ASP C C 1
ATOM 7268 O O . ASP C 1 303 ? 10.712 76.191 34.289 1.00 17.68 302 ASP C O 1
ATOM 7273 N N . ALA C 1 304 ? 11.147 77.375 36.194 1.00 16.88 303 ALA C N 1
ATOM 7274 C CA . ALA C 1 304 ? 12.619 77.262 36.055 1.00 15.67 303 ALA C CA 1
ATOM 7275 C C . ALA C 1 304 ? 13.014 75.815 36.172 1.00 15.29 303 ALA C C 1
ATOM 7276 O O . ALA C 1 304 ? 13.849 75.328 35.416 1.00 15.33 303 ALA C O 1
ATOM 7278 N N . ALA C 1 305 ? 12.357 75.083 37.081 1.00 14.48 304 ALA C N 1
ATOM 7279 C CA . ALA C 1 305 ? 12.761 73.719 37.265 1.00 15.54 304 ALA C CA 1
ATOM 7280 C C . ALA C 1 305 ? 12.471 72.926 35.987 1.00 16.03 304 ALA C C 1
ATOM 7281 O O . ALA C 1 305 ? 13.286 72.099 35.574 1.00 14.02 304 ALA C O 1
ATOM 7283 N N . ALA C 1 306 ? 11.292 73.142 35.395 1.00 15.56 305 ALA C N 1
ATOM 7284 C CA . ALA C 1 306 ? 10.941 72.496 34.125 1.00 16.24 305 ALA C CA 1
ATOM 7285 C C . ALA C 1 306 ? 11.953 72.847 33.003 1.00 14.61 305 ALA C C 1
ATOM 7286 O O . ALA C 1 306 ? 12.357 71.977 32.230 1.00 16.83 305 ALA C O 1
ATOM 7288 N N . ARG C 1 307 ? 12.387 74.090 32.933 1.00 13.35 306 ARG C N 1
ATOM 7289 C CA . ARG C 1 307 ? 13.331 74.458 31.891 1.00 12.86 306 ARG C CA 1
ATOM 7290 C C . ARG C 1 307 ? 14.616 73.708 32.122 1.00 13.31 306 ARG C C 1
ATOM 7291 O O . ARG C 1 307 ? 15.238 73.276 31.155 1.00 14.00 306 ARG C O 1
ATOM 7299 N N . VAL C 1 308 ? 15.019 73.590 33.385 1.00 12.44 307 VAL C N 1
ATOM 7300 C CA . VAL C 1 308 ? 16.304 72.937 33.644 1.00 11.87 307 VAL C CA 1
ATOM 7301 C C . VAL C 1 308 ? 16.172 71.479 33.238 1.00 13.48 307 VAL C C 1
ATOM 7302 O O . VAL C 1 308 ? 17.099 70.899 32.604 1.00 12.90 307 VAL C O 1
ATOM 7306 N N . ASP C 1 309 ? 15.049 70.874 33.643 1.00 14.24 308 ASP C N 1
ATOM 7307 C CA . ASP C 1 309 ? 14.796 69.470 33.357 1.00 14.98 308 ASP C CA 1
ATOM 7308 C C . ASP C 1 309 ? 14.837 69.238 31.859 1.00 13.99 308 ASP C C 1
ATOM 7309 O O . ASP C 1 309 ? 15.534 68.360 31.337 1.00 14.61 308 ASP C O 1
ATOM 7314 N N . ARG C 1 310 ? 14.102 70.063 31.140 1.00 14.46 309 ARG C N 1
ATOM 7315 C CA . ARG C 1 310 ? 14.132 69.913 29.694 1.00 15.55 309 ARG C CA 1
ATOM 7316 C C . ARG C 1 310 ? 15.525 70.114 29.106 1.00 13.65 309 ARG C C 1
ATOM 7317 O O . ARG C 1 310 ? 15.887 69.463 28.148 1.00 14.34 309 ARG C O 1
ATOM 7325 N N . ALA C 1 311 ? 16.299 71.043 29.659 1.00 13.52 310 ALA C N 1
ATOM 7326 C CA . ALA C 1 311 ? 17.628 71.277 29.123 1.00 12.93 310 ALA C CA 1
ATOM 7327 C C . ALA C 1 311 ? 18.584 70.131 29.377 1.00 12.38 310 ALA C C 1
ATOM 7328 O O . ALA C 1 311 ? 19.378 69.814 28.510 1.00 12.16 310 ALA C O 1
ATOM 7330 N N . VAL C 1 312 ? 18.498 69.517 30.557 1.00 12.41 311 VAL C N 1
ATOM 7331 C CA . VAL C 1 312 ? 19.300 68.325 30.895 1.00 12.26 311 VAL C CA 1
ATOM 7332 C C . VAL C 1 312 ? 18.892 67.200 29.960 1.00 12.35 311 VAL C C 1
ATOM 7333 O O . VAL C 1 312 ? 19.738 66.524 29.347 1.00 13.77 311 VAL C O 1
ATOM 7337 N N . GLU C 1 313 ? 17.594 67.047 29.790 1.00 13.70 312 GLU C N 1
ATOM 7338 C CA . GLU C 1 313 ? 17.129 65.970 28.889 1.00 15.22 312 GLU C CA 1
ATOM 7339 C C . GLU C 1 313 ? 17.676 66.172 27.476 1.00 14.21 312 GLU C C 1
ATOM 7340 O O . GLU C 1 313 ? 18.232 65.220 26.882 1.00 14.59 312 GLU C O 1
ATOM 7346 N N . ALA C 1 314 ? 17.625 67.418 26.993 1.00 12.75 313 ALA C N 1
ATOM 7347 C CA . ALA C 1 314 ? 18.120 67.725 25.659 1.00 12.41 313 ALA C CA 1
ATOM 7348 C C . ALA C 1 314 ? 19.609 67.403 25.573 1.00 12.86 313 ALA C C 1
ATOM 7349 O O . ALA C 1 314 ? 20.030 66.764 24.622 1.00 13.88 313 ALA C O 1
ATOM 7351 N N . HIS C 1 315 ? 20.397 67.827 26.580 1.00 11.26 314 HIS C N 1
ATOM 7352 C CA . HIS C 1 315 ? 21.816 67.591 26.530 1.00 12.10 314 HIS C CA 1
ATOM 7353 C C . HIS C 1 315 ? 22.053 66.076 26.519 1.00 12.83 314 HIS C C 1
ATOM 7354 O O . HIS C 1 315 ? 22.924 65.600 25.770 1.00 14.03 314 HIS C O 1
ATOM 7361 N N . LEU C 1 316 ? 21.365 65.332 27.371 1.00 12.37 315 LEU C N 1
ATOM 7362 C CA . LEU C 1 316 ? 21.677 63.900 27.433 1.00 13.46 315 LEU C CA 1
ATOM 7363 C C . LEU C 1 316 ? 21.303 63.148 26.132 1.00 14.84 315 LEU C C 1
ATOM 7364 O O . LEU C 1 316 ? 22.006 62.224 25.681 1.00 13.48 315 LEU C O 1
ATOM 7369 N N . ALA C 1 317 ? 20.206 63.575 25.546 1.00 14.87 316 ALA C N 1
ATOM 7370 C CA . ALA C 1 317 ? 19.713 62.975 24.292 1.00 16.60 316 ALA C CA 1
ATOM 7371 C C . ALA C 1 317 ? 20.610 63.318 23.095 1.00 17.43 316 ALA C C 1
ATOM 7372 O O . ALA C 1 317 ? 20.595 62.598 22.080 1.00 18.56 316 ALA C O 1
ATOM 7374 N N . THR C 1 318 ? 21.346 64.424 23.155 1.00 17.09 317 THR C N 1
ATOM 7375 C CA . THR C 1 318 ? 22.086 64.834 21.958 1.00 17.84 317 THR C CA 1
ATOM 7376 C C . THR C 1 318 ? 23.598 64.708 22.093 1.00 18.24 317 THR C C 1
ATOM 7377 O O . THR C 1 318 ? 24.327 64.861 21.129 1.00 18.82 317 THR C O 1
ATOM 7381 N N . ARG C 1 319 ? 24.078 64.437 23.289 1.00 18.82 318 ARG C N 1
ATOM 7382 C CA . ARG C 1 319 ? 25.523 64.396 23.483 1.00 20.58 318 ARG C CA 1
ATOM 7383 C C . ARG C 1 319 ? 26.198 63.287 22.669 1.00 23.23 318 ARG C C 1
ATOM 7384 O O . ARG C 1 319 ? 27.309 63.451 22.182 1.00 24.79 318 ARG C O 1
ATOM 7392 N N . GLY C 1 320 ? 25.518 62.166 22.493 1.00 26.07 319 GLY C N 1
ATOM 7393 C CA . GLY C 1 320 ? 26.176 61.028 21.865 1.00 30.28 319 GLY C CA 1
ATOM 7394 C C . GLY C 1 320 ? 27.386 60.602 22.686 1.00 32.19 319 GLY C C 1
ATOM 7395 O O . GLY C 1 320 ? 27.337 60.644 23.925 1.00 33.84 319 GLY C O 1
ATOM 7396 N N . SER C 1 321 ? 28.465 60.186 22.027 1.00 33.29 320 SER C N 1
ATOM 7397 C CA . SER C 1 321 ? 29.598 59.622 22.776 1.00 33.82 320 SER C CA 1
ATOM 7398 C C . SER C 1 321 ? 30.798 60.550 22.745 1.00 34.40 320 SER C C 1
ATOM 7399 O O . SER C 1 321 ? 31.924 60.156 23.081 1.00 35.43 320 SER C O 1
ATOM 7402 N N . GLU C 1 322 ? 30.564 61.795 22.347 1.00 34.76 321 GLU C N 1
ATOM 7403 C CA . GLU C 1 322 ? 31.671 62.750 22.275 1.00 34.99 321 GLU C CA 1
ATOM 7404 C C . GLU C 1 322 ? 32.066 63.108 23.725 1.00 34.40 321 GLU C C 1
ATOM 7405 O O . GLU C 1 322 ? 31.193 63.308 24.564 1.00 33.45 321 GLU C O 1
ATOM 7411 N N . ARG C 1 323 ? 33.369 63.139 24.022 1.00 34.19 322 ARG C N 1
ATOM 7412 C CA . ARG C 1 323 ? 33.831 63.444 25.385 1.00 33.13 322 ARG C CA 1
ATOM 7413 C C . ARG C 1 323 ? 33.797 64.949 25.549 1.00 30.53 322 ARG C C 1
ATOM 7414 O O . ARG C 1 323 ? 34.595 65.646 24.930 1.00 32.01 322 ARG C O 1
ATOM 7422 N N . LEU C 1 324 ? 32.862 65.446 26.355 1.00 27.03 323 LEU C N 1
ATOM 7423 C CA . LEU C 1 324 ? 32.670 66.888 26.528 1.00 23.33 323 LEU C CA 1
ATOM 7424 C C . LEU C 1 324 ? 33.244 67.390 27.853 1.00 20.67 323 LEU C C 1
ATOM 7425 O O . LEU C 1 324 ? 33.083 66.753 28.903 1.00 19.83 323 LEU C O 1
ATOM 7430 N N . ALA C 1 325 ? 33.916 68.536 27.795 1.00 18.57 324 ALA C N 1
ATOM 7431 C CA . ALA C 1 325 ? 34.473 69.113 28.993 1.00 16.06 324 ALA C CA 1
ATOM 7432 C C . ALA C 1 325 ? 33.363 69.674 29.839 1.00 14.03 324 ALA C C 1
ATOM 7433 O O . ALA C 1 325 ? 32.297 70.007 29.349 1.00 13.27 324 ALA C O 1
ATOM 7435 N N . THR C 1 326 ? 33.655 69.855 31.115 1.00 13.10 325 THR C N 1
ATOM 7436 C CA . THR C 1 326 ? 32.655 70.257 32.097 1.00 12.28 325 THR C CA 1
ATOM 7437 C C . THR C 1 326 ? 31.922 71.475 31.663 1.00 12.35 325 THR C C 1
ATOM 7438 O O . THR C 1 326 ? 30.680 71.529 31.726 1.00 12.38 325 THR C O 1
ATOM 7442 N N . SER C 1 327 ? 32.708 72.469 31.268 1.00 11.59 326 SER C N 1
ATOM 7443 C CA . SER C 1 327 ? 32.137 73.763 30.968 1.00 13.00 326 SER C CA 1
ATOM 7444 C C . SER C 1 327 ? 31.297 73.644 29.676 1.00 13.34 326 SER C C 1
ATOM 7445 O O . SER C 1 327 ? 30.304 74.352 29.508 1.00 12.27 326 SER C O 1
ATOM 7448 N N . ASP C 1 328 ? 31.684 72.732 28.782 1.00 13.77 327 ASP C N 1
ATOM 7449 C CA . ASP C 1 328 ? 30.924 72.535 27.543 1.00 14.36 327 ASP C CA 1
ATOM 7450 C C . ASP C 1 328 ? 29.563 71.909 27.807 1.00 13.58 327 ASP C C 1
ATOM 7451 O O . ASP C 1 328 ? 28.567 72.265 27.185 1.00 15.23 327 ASP C O 1
ATOM 7456 N N . VAL C 1 329 ? 29.517 71.012 28.773 1.00 13.46 328 VAL C N 1
ATOM 7457 C CA . VAL C 1 329 ? 28.226 70.439 29.162 1.00 11.77 328 VAL C CA 1
ATOM 7458 C C . VAL C 1 329 ? 27.369 71.547 29.755 1.00 12.61 328 VAL C C 1
ATOM 7459 O O . VAL C 1 329 ? 26.201 71.698 29.404 1.00 11.97 328 VAL C O 1
ATOM 7463 N N . GLY C 1 330 ? 27.969 72.388 30.604 1.00 12.17 329 GLY C N 1
ATOM 7464 C CA . GLY C 1 330 ? 27.169 73.405 31.267 1.00 11.38 329 GLY C CA 1
ATOM 7465 C C . GLY C 1 330 ? 26.626 74.337 30.194 1.00 10.79 329 GLY C C 1
ATOM 7466 O O . GLY C 1 330 ? 25.471 74.761 30.266 1.00 11.73 329 GLY C O 1
ATOM 7467 N N . GLU C 1 331 ? 27.485 74.668 29.218 1.00 12.87 330 GLU C N 1
ATOM 7468 C CA . GLU C 1 331 ? 27.117 75.558 28.121 1.00 14.58 330 GLU C CA 1
ATOM 7469 C C . GLU C 1 331 ? 25.987 74.987 27.282 1.00 14.75 330 GLU C C 1
ATOM 7470 O O . GLU C 1 331 ? 25.034 75.705 26.945 1.00 14.70 330 GLU C O 1
ATOM 7476 N N . ARG C 1 332 ? 26.046 73.682 27.022 1.00 15.92 331 ARG C N 1
ATOM 7477 C CA . ARG C 1 332 ? 24.998 73.022 26.246 1.00 14.78 331 ARG C CA 1
ATOM 7478 C C . ARG C 1 332 ? 23.677 73.025 26.968 1.00 14.72 331 ARG C C 1
ATOM 7479 O O . ARG C 1 332 ? 22.594 73.120 26.363 1.00 14.32 331 ARG C O 1
ATOM 7487 N N . ILE C 1 333 ? 23.740 72.812 28.283 1.00 12.90 332 ILE C N 1
ATOM 7488 C CA . ILE C 1 333 ? 22.505 72.766 29.007 1.00 12.89 332 ILE C CA 1
ATOM 7489 C C . ILE C 1 333 ? 21.988 74.186 29.056 1.00 14.33 332 ILE C C 1
ATOM 7490 O O . ILE C 1 333 ? 20.800 74.426 28.838 1.00 16.56 332 ILE C O 1
ATOM 7495 N N . ALA C 1 334 ? 22.881 75.147 29.299 1.00 15.29 333 ALA C N 1
ATOM 7496 C CA . ALA C 1 334 ? 22.407 76.510 29.456 1.00 16.91 333 ALA C CA 1
ATOM 7497 C C . ALA C 1 334 ? 21.784 76.990 28.144 1.00 17.98 333 ALA C C 1
ATOM 7498 O O . ALA C 1 334 ? 20.803 77.749 28.155 1.00 20.11 333 ALA C O 1
ATOM 7500 N N . ALA C 1 335 ? 22.358 76.569 27.022 1.00 18.69 334 ALA C N 1
ATOM 7501 C CA . ALA C 1 335 ? 21.849 76.975 25.724 1.00 20.31 334 ALA C CA 1
ATOM 7502 C C . ALA C 1 335 ? 20.424 76.440 25.478 1.00 21.22 334 ALA C C 1
ATOM 7503 O O . ALA C 1 335 ? 19.618 77.068 24.757 1.00 22.47 334 ALA C O 1
ATOM 7505 N N . ALA C 1 336 ? 20.099 75.316 26.101 1.00 21.83 335 ALA C N 1
ATOM 7506 C CA . ALA C 1 336 ? 18.800 74.699 25.887 1.00 22.38 335 ALA C CA 1
ATOM 7507 C C . ALA C 1 336 ? 17.747 75.147 26.896 1.00 23.03 335 ALA C C 1
ATOM 7508 O O . ALA C 1 336 ? 16.693 74.523 26.990 1.00 23.55 335 ALA C O 1
ATOM 7510 N N . LEU C 1 337 ? 18.023 76.210 27.645 1.00 23.13 336 LEU C N 1
ATOM 7511 C CA . LEU C 1 337 ? 17.088 76.677 28.671 1.00 24.32 336 LEU C CA 1
ATOM 7512 C C . LEU C 1 337 ? 15.884 77.407 28.059 1.00 26.81 336 LEU C C 1
ATOM 7513 O O . LEU C 1 337 ? 14.768 77.490 28.604 1.00 28.95 336 LEU C O 1
ATOM 7519 N N . MET D 1 1 ? 25.502 10.748 51.915 1.00 33.87 1 MET D N 1
ATOM 7520 C CA . MET D 1 1 ? 24.007 10.692 51.955 1.00 33.51 1 MET D CA 1
ATOM 7521 C C . MET D 1 1 ? 23.611 9.386 52.619 1.00 33.89 1 MET D C 1
ATOM 7522 O O . MET D 1 1 ? 24.479 8.533 52.929 1.00 35.28 1 MET D O 1
ATOM 7527 N N . SER D 1 2 A 22.298 9.242 52.821 1.00 32.10 1 SER D N 1
ATOM 7528 C CA . SER D 1 2 A 21.625 8.009 53.230 1.00 30.29 1 SER D CA 1
ATOM 7529 C C . SER D 1 2 A 20.155 8.273 53.572 1.00 27.49 1 SER D C 1
ATOM 7530 O O . SER D 1 2 A 19.299 7.444 53.277 1.00 27.52 1 SER D O 1
ATOM 7533 N N . LYS D 1 3 ? 19.881 9.406 54.217 1.00 23.70 2 LYS D N 1
ATOM 7534 C CA . LYS D 1 3 ? 18.537 9.737 54.684 1.00 20.94 2 LYS D CA 1
ATOM 7535 C C . LYS D 1 3 ? 18.217 11.157 54.315 1.00 17.97 2 LYS D C 1
ATOM 7536 O O . LYS D 1 3 ? 18.948 12.048 54.695 1.00 16.77 2 LYS D O 1
ATOM 7542 N N . LEU D 1 4 ? 17.106 11.358 53.610 1.00 16.55 3 LEU D N 1
ATOM 7543 C CA . LEU D 1 4 ? 16.754 12.706 53.151 1.00 15.84 3 LEU D CA 1
ATOM 7544 C C . LEU D 1 4 ? 15.400 13.068 53.688 1.00 15.25 3 LEU D C 1
ATOM 7545 O O . LEU D 1 4 ? 14.445 12.277 53.532 1.00 16.39 3 LEU D O 1
ATOM 7550 N N . ALA D 1 5 ? 15.281 14.221 54.327 1.00 12.89 4 ALA D N 1
ATOM 7551 C CA . ALA D 1 5 ? 13.957 14.685 54.692 1.00 12.72 4 ALA D CA 1
ATOM 7552 C C . ALA D 1 5 ? 13.525 15.586 53.562 1.00 12.58 4 ALA D C 1
ATOM 7553 O O . ALA D 1 5 ? 14.301 16.391 53.058 1.00 13.43 4 ALA D O 1
ATOM 7555 N N . ILE D 1 6 ? 12.264 15.498 53.189 1.00 12.50 5 ILE D N 1
ATOM 7556 C CA . ILE D 1 6 ? 11.787 16.330 52.108 1.00 12.12 5 ILE D CA 1
ATOM 7557 C C . ILE D 1 6 ? 10.632 17.140 52.635 1.00 11.75 5 ILE D C 1
ATOM 7558 O O . ILE D 1 6 ? 9.683 16.596 53.199 1.00 13.08 5 ILE D O 1
ATOM 7563 N N . ILE D 1 7 ? 10.726 18.441 52.421 1.00 9.73 6 ILE D N 1
ATOM 7564 C CA . ILE D 1 7 ? 9.628 19.320 52.733 1.00 9.54 6 ILE D CA 1
ATOM 7565 C C . ILE D 1 7 ? 9.281 19.944 51.417 1.00 9.88 6 ILE D C 1
ATOM 7566 O O . ILE D 1 7 ? 9.779 21.015 51.054 1.00 11.29 6 ILE D O 1
ATOM 7571 N N . ALA D 1 8 ? 8.381 19.273 50.698 1.00 8.53 7 ALA D N 1
ATOM 7572 C CA . ALA D 1 8 ? 8.101 19.709 49.357 1.00 10.03 7 ALA D CA 1
ATOM 7573 C C . ALA D 1 8 ? 7.283 21.006 49.408 1.00 11.45 7 ALA D C 1
ATOM 7574 O O . ALA D 1 8 ? 7.411 21.869 48.533 1.00 13.04 7 ALA D O 1
ATOM 7576 N N . GLY D 1 9 ? 6.508 21.180 50.481 1.00 11.53 8 GLY D N 1
ATOM 7577 C CA . GLY D 1 9 ? 5.834 22.440 50.709 1.00 12.06 8 GLY D CA 1
ATOM 7578 C C . GLY D 1 9 ? 4.619 22.695 49.848 1.00 12.97 8 GLY D C 1
ATOM 7579 O O . GLY D 1 9 ? 3.832 21.795 49.547 1.00 13.59 8 GLY D O 1
ATOM 7580 N N . ASP D 1 10 ? 4.479 23.951 49.462 1.00 13.28 9 ASP D N 1
ATOM 7581 C CA . ASP D 1 10 ? 3.291 24.502 48.846 1.00 14.53 9 ASP D CA 1
ATOM 7582 C C . ASP D 1 10 ? 3.465 24.747 47.356 1.00 14.25 9 ASP D C 1
ATOM 7583 O O . ASP D 1 10 ? 4.569 24.903 46.867 1.00 13.00 9 ASP D O 1
ATOM 7588 N N . GLY D 1 11 ? 2.338 24.843 46.656 1.00 14.13 10 GLY D N 1
ATOM 7589 C CA . GLY D 1 11 ? 2.347 25.395 45.315 1.00 14.50 10 GLY D CA 1
ATOM 7590 C C . GLY D 1 11 ? 3.168 24.532 44.407 1.00 14.33 10 GLY D C 1
ATOM 7591 O O . GLY D 1 11 ? 2.941 23.327 44.376 1.00 12.29 10 GLY D O 1
ATOM 7592 N N . ILE D 1 12 ? 4.097 25.164 43.682 1.00 12.27 11 ILE D N 1
ATOM 7593 C CA . ILE D 1 12 ? 5.007 24.425 42.785 1.00 12.32 11 ILE D CA 1
ATOM 7594 C C . ILE D 1 12 ? 6.086 23.666 43.543 1.00 12.74 11 ILE D C 1
ATOM 7595 O O . ILE D 1 12 ? 6.816 22.855 42.965 1.00 14.35 11 ILE D O 1
ATOM 7600 N N . GLY D 1 13 ? 6.215 23.916 44.842 1.00 12.32 12 GLY D N 1
ATOM 7601 C CA . GLY D 1 13 ? 7.191 23.183 45.610 1.00 12.41 12 GLY D CA 1
ATOM 7602 C C . GLY D 1 13 ? 7.265 21.692 45.353 1.00 11.45 12 GLY D C 1
ATOM 7603 O O . GLY D 1 13 ? 8.345 21.156 45.079 1.00 12.67 12 GLY D O 1
ATOM 7604 N N . PRO D 1 14 ? 6.160 20.991 45.535 1.00 10.43 13 PRO D N 1
ATOM 7605 C CA . PRO D 1 14 ? 6.161 19.549 45.278 1.00 10.20 13 PRO D CA 1
ATOM 7606 C C . PRO D 1 14 ? 6.579 19.153 43.840 1.00 11.00 13 PRO D C 1
ATOM 7607 O O . PRO D 1 14 ? 7.231 18.132 43.642 1.00 10.79 13 PRO D O 1
ATOM 7611 N N . GLU D 1 15 ? 6.189 19.939 42.841 1.00 10.59 14 GLU D N 1
ATOM 7612 C CA . GLU D 1 15 ? 6.506 19.566 41.463 1.00 10.15 14 GLU D CA 1
ATOM 7613 C C . GLU D 1 15 ? 7.973 19.657 41.216 1.00 10.13 14 GLU D C 1
ATOM 7614 O O . GLU D 1 15 ? 8.595 18.750 40.654 1.00 10.45 14 GLU D O 1
ATOM 7620 N N . VAL D 1 16 ? 8.567 20.759 41.664 1.00 9.72 15 VAL D N 1
ATOM 7621 C CA . VAL D 1 16 ? 9.991 20.876 41.399 1.00 9.12 15 VAL D CA 1
ATOM 7622 C C . VAL D 1 16 ? 10.778 19.919 42.279 1.00 10.56 15 VAL D C 1
ATOM 7623 O O . VAL D 1 16 ? 11.874 19.418 41.893 1.00 9.23 15 VAL D O 1
ATOM 7627 N N . THR D 1 17 ? 10.248 19.684 43.472 1.00 10.30 16 THR D N 1
ATOM 7628 C CA . THR D 1 17 ? 10.920 18.821 44.413 1.00 11.01 16 THR D CA 1
ATOM 7629 C C . THR D 1 17 ? 10.899 17.423 43.838 1.00 10.75 16 THR D C 1
ATOM 7630 O O . THR D 1 17 ? 11.867 16.664 43.934 1.00 10.80 16 THR D O 1
ATOM 7634 N N . ALA D 1 18 ? 9.791 17.069 43.210 1.00 11.36 17 ALA D N 1
ATOM 7635 C CA . ALA D 1 18 ? 9.725 15.736 42.648 1.00 10.31 17 ALA D CA 1
ATOM 7636 C C . ALA D 1 18 ? 10.856 15.516 41.644 1.00 10.42 17 ALA D C 1
ATOM 7637 O O . ALA D 1 18 ? 11.470 14.452 41.635 1.00 10.78 17 ALA D O 1
ATOM 7639 N N . GLU D 1 19 ? 11.135 16.524 40.816 1.00 10.05 18 GLU D N 1
ATOM 7640 C CA . GLU D 1 19 ? 12.153 16.407 39.788 1.00 11.98 18 GLU D CA 1
ATOM 7641 C C . GLU D 1 19 ? 13.537 16.388 40.431 1.00 9.81 18 GLU D C 1
ATOM 7642 O O . GLU D 1 19 ? 14.470 15.713 39.955 1.00 11.89 18 GLU D O 1
ATOM 7648 N N . ALA D 1 20 ? 13.685 17.172 41.518 1.00 10.62 19 ALA D N 1
ATOM 7649 C CA . ALA D 1 20 ? 14.938 17.248 42.260 1.00 10.13 19 ALA D CA 1
ATOM 7650 C C . ALA D 1 20 ? 15.193 15.882 42.896 1.00 11.28 19 ALA D C 1
ATOM 7651 O O . ALA D 1 20 ? 16.310 15.381 42.849 1.00 10.76 19 ALA D O 1
ATOM 7653 N N . VAL D 1 21 ? 14.158 15.277 43.456 1.00 11.81 20 VAL D N 1
ATOM 7654 C CA . VAL D 1 21 ? 14.331 13.931 44.014 1.00 13.56 20 VAL D CA 1
ATOM 7655 C C . VAL D 1 21 ? 14.671 12.896 42.950 1.00 13.53 20 VAL D C 1
ATOM 7656 O O . VAL D 1 21 ? 15.537 12.021 43.179 1.00 15.20 20 VAL D O 1
ATOM 7660 N N . LYS D 1 22 ? 14.032 13.006 41.777 1.00 13.09 21 LYS D N 1
ATOM 7661 C CA . LYS D 1 22 ? 14.330 12.086 40.687 1.00 11.69 21 LYS D CA 1
ATOM 7662 C C . LYS D 1 22 ? 15.793 12.225 40.244 1.00 11.61 21 LYS D C 1
ATOM 7663 O O . LYS D 1 22 ? 16.406 11.215 39.926 1.00 11.90 21 LYS D O 1
ATOM 7669 N N . VAL D 1 23 ? 16.336 13.454 40.245 1.00 12.31 22 VAL D N 1
ATOM 7670 C CA . VAL D 1 23 ? 17.766 13.606 39.953 1.00 12.96 22 VAL D CA 1
ATOM 7671 C C . VAL D 1 23 ? 18.634 13.003 41.054 1.00 13.25 22 VAL D C 1
ATOM 7672 O O . VAL D 1 23 ? 19.578 12.256 40.782 1.00 13.88 22 VAL D O 1
ATOM 7676 N N . LEU D 1 24 ? 18.291 13.306 42.298 1.00 14.22 23 LEU D N 1
ATOM 7677 C CA . LEU D 1 24 ? 19.026 12.781 43.426 1.00 14.81 23 LEU D CA 1
ATOM 7678 C C . LEU D 1 24 ? 19.090 11.253 43.396 1.00 15.20 23 LEU D C 1
ATOM 7679 O O . LEU D 1 24 ? 20.161 10.648 43.541 1.00 14.83 23 LEU D O 1
ATOM 7684 N N . ASP D 1 25 ? 17.932 10.630 43.184 1.00 16.03 24 ASP D N 1
ATOM 7685 C CA . ASP D 1 25 ? 17.873 9.184 43.109 1.00 15.64 24 ASP D CA 1
ATOM 7686 C C . ASP D 1 25 ? 18.768 8.633 42.029 1.00 16.03 24 ASP D C 1
ATOM 7687 O O . ASP D 1 25 ? 19.193 7.467 42.119 1.00 16.22 24 ASP D O 1
ATOM 7692 N N . ALA D 1 26 ? 19.022 9.434 40.990 1.00 14.75 25 ALA D N 1
ATOM 7693 C CA . ALA D 1 26 ? 19.776 8.929 39.839 1.00 15.78 25 ALA D CA 1
ATOM 7694 C C . ALA D 1 26 ? 21.264 8.981 40.112 1.00 16.38 25 ALA D C 1
ATOM 7695 O O . A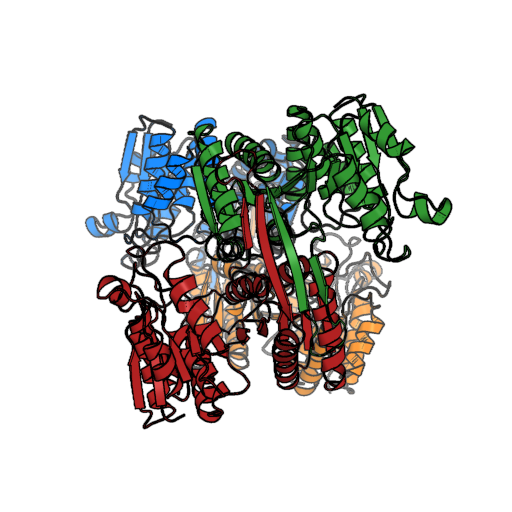LA D 1 26 ? 22.029 8.172 39.567 1.00 17.47 25 ALA D O 1
ATOM 7697 N N . VAL D 1 27 ? 21.664 9.905 40.964 1.00 16.19 26 VAL D N 1
ATOM 7698 C CA . VAL D 1 27 ? 23.082 10.046 41.215 1.00 15.61 26 VAL D CA 1
ATOM 7699 C C . VAL D 1 27 ? 23.529 9.418 42.514 1.00 15.86 26 VAL D C 1
ATOM 7700 O O . VAL D 1 27 ? 24.748 9.211 42.699 1.00 15.91 26 VAL D O 1
ATOM 7704 N N . VAL D 1 28 ? 22.589 9.210 43.437 1.00 15.50 27 VAL D N 1
ATOM 7705 C CA . VAL D 1 28 ? 22.870 8.504 44.696 1.00 17.37 27 VAL D CA 1
ATOM 7706 C C . VAL D 1 28 ? 21.726 7.519 44.931 1.00 19.43 27 VAL D C 1
ATOM 7707 O O . VAL D 1 28 ? 20.641 7.902 45.358 1.00 20.52 27 VAL D O 1
ATOM 7711 N N . PRO D 1 29 ? 21.944 6.250 44.644 1.00 21.00 28 PRO D N 1
ATOM 7712 C CA . PRO D 1 29 ? 20.861 5.283 44.791 1.00 21.51 28 PRO D CA 1
ATOM 7713 C C . PRO D 1 29 ? 20.668 4.932 46.257 1.00 21.90 28 PRO D C 1
ATOM 7714 O O . PRO D 1 29 ? 21.587 5.123 47.074 1.00 22.87 28 PRO D O 1
ATOM 7718 N N . GLY D 1 30 ? 19.465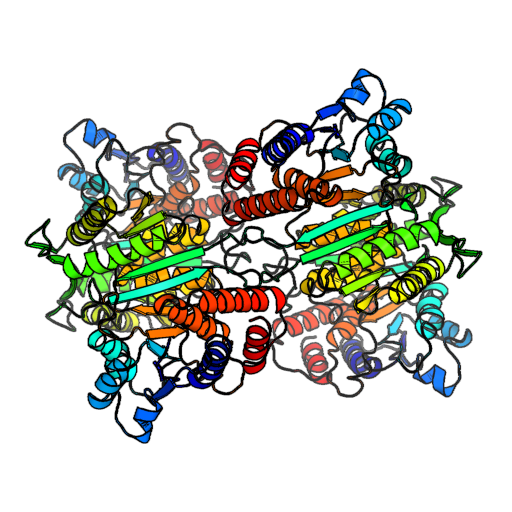 4.482 46.596 1.00 21.84 29 GLY D N 1
ATOM 7719 C CA . GLY D 1 30 ? 19.222 3.880 47.889 1.00 22.48 29 GLY D CA 1
ATOM 7720 C C . GLY D 1 30 ? 19.119 4.884 49.025 1.00 22.39 29 GLY D C 1
ATOM 7721 O O . GLY D 1 30 ? 19.366 4.522 50.194 1.00 22.91 29 GLY D O 1
ATOM 7722 N N . VAL D 1 31 ? 18.753 6.126 48.693 1.00 21.33 30 VAL D N 1
ATOM 7723 C CA . VAL D 1 31 ? 18.496 7.154 49.702 1.00 20.26 30 VAL D CA 1
ATOM 7724 C C . VAL D 1 31 ? 17.087 7.008 50.267 1.00 20.96 30 VAL D C 1
ATOM 7725 O O . VAL D 1 31 ? 16.126 6.869 49.500 1.00 23.20 30 VAL D O 1
ATOM 7729 N N . GLN D 1 32 ? 16.956 6.996 51.591 1.00 20.59 31 GLN D N 1
ATOM 7730 C CA . GLN D 1 32 ? 15.644 6.840 52.212 1.00 21.60 31 GLN D CA 1
ATOM 7731 C C . GLN D 1 32 ? 15.051 8.234 52.236 1.00 21.25 31 GLN D C 1
ATOM 7732 O O . GLN D 1 32 ? 15.671 9.151 52.744 1.00 21.14 31 GLN D O 1
ATOM 7738 N N . LYS D 1 33 ? 13.886 8.409 51.641 1.00 21.07 32 LYS D N 1
ATOM 7739 C CA . LYS D 1 33 ? 13.298 9.729 51.616 1.00 20.21 32 LYS D CA 1
ATOM 7740 C C . LYS D 1 33 ? 12.147 9.729 52.592 1.00 19.98 32 LYS D C 1
ATOM 7741 O O . LYS D 1 33 ? 11.404 8.753 52.650 1.00 20.34 32 LYS D O 1
ATOM 7747 N N . THR D 1 34 ? 12.056 10.773 53.412 1.00 17.99 33 THR D N 1
ATOM 7748 C CA . THR D 1 34 ? 10.924 10.934 54.316 1.00 16.62 33 THR D CA 1
ATOM 7749 C C . THR D 1 34 ? 10.297 12.259 53.981 1.00 16.25 33 THR D C 1
ATOM 7750 O O . THR D 1 34 ? 10.995 13.281 54.012 1.00 15.40 33 THR D O 1
ATOM 7754 N N . SER D 1 35 ? 8.989 12.264 53.711 1.00 16.62 34 SER D N 1
ATOM 7755 C CA . SER D 1 35 ? 8.283 13.513 53.401 1.00 16.83 34 SER D CA 1
ATOM 7756 C C . SER D 1 35 ? 7.620 14.069 54.620 1.00 14.90 34 SER D C 1
ATOM 7757 O O . SER D 1 35 ? 6.959 13.345 55.371 1.00 15.80 34 SER D O 1
ATOM 7760 N N . TYR D 1 36 ? 7.795 15.369 54.812 1.00 14.48 35 TYR D N 1
ATOM 7761 C CA . TYR D 1 36 ? 7.088 16.081 55.824 1.00 14.41 35 TYR D CA 1
ATOM 7762 C C . TYR D 1 36 ? 6.165 17.099 55.165 1.00 15.83 35 TYR D C 1
ATOM 7763 O O . TYR D 1 36 ? 6.573 17.826 54.240 1.00 17.30 35 TYR D O 1
ATOM 7772 N N . ASP D 1 37 ? 4.936 17.161 55.664 1.00 16.24 36 ASP D N 1
ATOM 7773 C CA . ASP D 1 37 ? 3.961 18.115 55.167 1.00 17.48 36 ASP D CA 1
ATOM 7774 C C . ASP D 1 37 ? 3.955 19.345 56.011 1.00 18.04 36 ASP D C 1
ATOM 7775 O O . ASP D 1 37 ? 3.361 19.377 57.093 1.00 20.30 36 ASP D O 1
ATOM 7780 N N . LEU D 1 38 ? 4.659 20.359 55.545 1.00 16.99 37 LEU D N 1
ATOM 7781 C CA . LEU D 1 38 ? 4.711 21.589 56.246 1.00 17.50 37 LEU D CA 1
ATOM 7782 C C . LEU D 1 38 ? 4.337 22.667 55.265 1.00 19.86 37 LEU D C 1
ATOM 7783 O O . LEU D 1 38 ? 4.536 22.507 54.044 1.00 20.28 37 LEU D O 1
ATOM 7788 N N . GLY D 1 39 ? 3.829 23.767 55.801 1.00 19.72 38 GLY D N 1
ATOM 7789 C CA . GLY D 1 39 ? 3.476 24.931 55.030 1.00 20.01 38 GLY D CA 1
ATOM 7790 C C . GLY D 1 39 ? 1.992 25.142 55.153 1.00 21.67 38 GLY D C 1
ATOM 7791 O O . GLY D 1 39 ? 1.360 24.663 56.119 1.00 20.39 38 GLY D O 1
ATOM 7792 N N . ALA D 1 40 ? 1.441 25.837 54.164 1.00 23.47 39 ALA D N 1
ATOM 7793 C CA . ALA D 1 40 ? -0.006 26.135 54.119 1.00 24.35 39 ALA D CA 1
ATOM 7794 C C . ALA D 1 40 ? -0.971 25.005 54.435 1.00 24.87 39 ALA D C 1
ATOM 7795 O O . ALA D 1 40 ? -1.841 25.155 55.296 1.00 23.48 39 ALA D O 1
ATOM 7797 N N . ARG D 1 41 ? -0.853 23.875 53.750 1.00 25.70 40 ARG D N 1
ATOM 7798 C CA . ARG D 1 41 ? -1.904 22.890 53.859 1.00 26.02 40 ARG D CA 1
ATOM 7799 C C . ARG D 1 41 ? -1.907 22.306 55.264 1.00 26.14 40 ARG D C 1
ATOM 7800 O O . ARG D 1 41 ? -2.975 22.075 55.850 1.00 26.79 40 ARG D O 1
ATOM 7808 N N . ARG D 1 42 ? -0.723 22.057 55.807 1.00 26.40 41 ARG D N 1
ATOM 7809 C CA . ARG D 1 42 ? -0.626 21.569 57.178 1.00 27.68 41 ARG D CA 1
ATOM 7810 C C . ARG D 1 42 ? -1.229 22.614 58.126 1.00 27.16 41 ARG D C 1
ATOM 7811 O O . ARG D 1 42 ? -1.996 22.268 59.054 1.00 27.11 41 ARG D O 1
ATOM 7819 N N . PHE D 1 43 ? -0.882 23.874 57.869 1.00 27.01 42 PHE D N 1
ATOM 7820 C CA . PHE D 1 43 ? -1.317 25.015 58.679 1.00 26.61 42 PHE D CA 1
ATOM 7821 C C . PHE D 1 43 ? -2.834 24.976 58.737 1.00 26.96 42 PHE D C 1
ATOM 7822 O O . PHE D 1 43 ? -3.421 25.022 59.815 1.00 26.40 42 PHE D O 1
ATOM 7830 N N . HIS D 1 44 ? -3.455 24.819 57.574 1.00 27.45 43 HIS D N 1
ATOM 7831 C CA . HIS D 1 44 ? -4.917 24.663 57.485 1.00 27.96 43 HIS D CA 1
ATOM 7832 C C . HIS D 1 44 ? -5.442 23.363 58.054 1.00 29.61 43 HIS D C 1
ATOM 7833 O O . HIS D 1 44 ? -6.500 23.348 58.674 1.00 30.65 43 HIS D O 1
ATOM 7840 N N . ALA D 1 45 ? -4.738 22.265 57.821 1.00 31.09 44 ALA D N 1
ATOM 7841 C CA . ALA D 1 45 ? -5.195 20.968 58.312 1.00 31.75 44 ALA D CA 1
ATOM 7842 C C . ALA D 1 45 ? -5.185 20.972 59.840 1.00 31.92 44 ALA D C 1
ATOM 7843 O O . ALA D 1 45 ? -6.199 20.709 60.491 1.00 31.06 44 ALA D O 1
ATOM 7845 N N . THR D 1 46 ? -4.033 21.299 60.407 1.00 30.74 45 THR D N 1
ATOM 7846 C CA . THR D 1 46 ? -3.848 21.194 61.849 1.00 31.60 45 THR D CA 1
ATOM 7847 C C . THR D 1 46 ? -3.766 22.607 62.415 1.00 31.67 45 THR D C 1
ATOM 7848 O O . THR D 1 46 ? -4.089 23.567 61.730 1.00 33.06 45 THR D O 1
ATOM 7852 N N . GLY D 1 47 ? -3.340 22.751 63.657 1.00 31.85 46 GLY D N 1
ATOM 7853 C CA . GLY D 1 47 ? -2.897 24.063 64.107 1.00 32.20 46 GLY D CA 1
ATOM 7854 C C . GLY D 1 47 ? -1.576 24.469 63.452 1.00 31.54 46 GLY D C 1
ATOM 7855 O O . GLY D 1 47 ? -1.317 25.654 63.213 1.00 30.98 46 GLY D O 1
ATOM 7856 N N . GLU D 1 48 ? -0.767 23.470 63.099 1.00 31.11 47 GLU D N 1
ATOM 7857 C CA . GLU D 1 48 ? 0.682 23.666 63.074 1.00 29.34 47 GLU D CA 1
ATOM 7858 C C . GLU D 1 48 ? 1.359 24.398 61.961 1.00 27.51 47 GLU D C 1
ATOM 7859 O O . GLU D 1 48 ? 1.071 24.261 60.773 1.00 26.64 47 GLU D O 1
ATOM 7865 N N . VAL D 1 49 ? 2.342 25.154 62.399 1.00 25.53 48 VAL D N 1
ATOM 7866 C CA . VAL D 1 49 ? 3.260 25.771 61.491 1.00 24.14 48 VAL D CA 1
ATOM 7867 C C . VAL D 1 49 ? 4.526 24.919 61.480 1.00 23.27 48 VAL D C 1
ATOM 7868 O O . VAL D 1 49 ? 4.958 24.413 60.420 1.00 22.49 48 VAL D O 1
ATOM 7872 N N . LEU D 1 50 ? 5.106 24.717 62.661 1.00 22.99 49 LEU D N 1
ATOM 7873 C CA . LEU D 1 50 ? 6.302 23.878 62.775 1.00 23.61 49 LEU D CA 1
ATOM 7874 C C . LEU D 1 50 ? 6.442 23.302 64.176 1.00 25.68 49 LEU D C 1
ATOM 7875 O O . LEU D 1 50 ? 7.177 23.871 65.019 1.00 26.72 49 LEU D O 1
ATOM 7880 N N . PRO D 1 51 ? 5.768 22.188 64.424 1.00 26.15 50 PRO D N 1
ATOM 7881 C CA . PRO D 1 51 ? 5.772 21.595 65.762 1.00 27.15 50 PRO D CA 1
ATOM 7882 C C . PRO D 1 51 ? 7.168 21.145 66.149 1.00 27.05 50 PRO D C 1
ATOM 7883 O O . PRO D 1 51 ? 7.951 20.728 65.297 1.00 27.02 50 PRO D O 1
ATOM 7887 N N . ASP D 1 52 ? 7.489 21.265 67.439 1.00 27.63 51 ASP D N 1
ATOM 7888 C CA . ASP D 1 52 ? 8.847 20.958 67.917 1.00 26.33 51 ASP D CA 1
ATOM 7889 C C . ASP D 1 52 ? 9.256 19.516 67.582 1.00 24.22 51 ASP D C 1
ATOM 7890 O O . ASP D 1 52 ? 10.414 19.238 67.269 1.00 23.70 51 ASP D O 1
ATOM 7895 N N . SER D 1 53 ? 8.310 18.588 67.599 1.00 21.57 52 SER D N 1
ATOM 7896 C CA . SER D 1 53 ? 8.649 17.195 67.322 1.00 20.55 52 SER D CA 1
ATOM 7897 C C . SER D 1 53 ? 9.065 16.962 65.861 1.00 19.54 52 SER D C 1
ATOM 7898 O O . SER D 1 53 ? 9.831 16.050 65.548 1.00 18.25 52 SER D O 1
ATOM 7901 N N . VAL D 1 54 ? 8.586 17.824 64.968 1.00 20.09 53 VAL D N 1
ATOM 7902 C CA . VAL D 1 54 ? 8.955 17.714 63.559 1.00 19.18 53 VAL D CA 1
ATOM 7903 C C . VAL D 1 54 ? 10.369 18.214 63.410 1.00 18.64 53 VAL D C 1
ATOM 7904 O O . VAL D 1 54 ? 11.155 17.582 62.728 1.00 20.10 53 VAL D O 1
ATOM 7908 N N . VAL D 1 55 ? 10.717 19.275 64.120 1.00 17.65 54 VAL D N 1
ATOM 7909 C CA . VAL D 1 55 ? 12.106 19.734 64.115 1.00 17.77 54 VAL D CA 1
ATOM 7910 C C . VAL D 1 55 ? 12.968 18.561 64.600 1.00 17.92 54 VAL D C 1
ATOM 7911 O O . VAL D 1 55 ? 13.984 18.232 63.999 1.00 17.46 54 VAL D O 1
ATOM 7915 N N . ALA D 1 56 ? 12.545 17.919 65.685 1.00 17.49 55 ALA D N 1
ATOM 7916 C CA . ALA D 1 56 ? 13.289 16.760 66.197 1.00 18.56 55 ALA D CA 1
ATOM 7917 C C . ALA D 1 56 ? 13.383 15.615 65.184 1.00 18.09 55 ALA D C 1
ATOM 7918 O O . ALA D 1 56 ? 14.401 14.913 65.087 1.00 18.53 55 ALA D O 1
ATOM 7920 N N . GLU D 1 57 ? 12.300 15.389 64.448 1.00 17.90 56 GLU D N 1
ATOM 7921 C CA . GLU D 1 57 ? 12.305 14.325 63.460 1.00 18.85 56 GLU D CA 1
ATOM 7922 C C . GLU D 1 57 ? 13.241 14.716 62.312 1.00 18.17 56 GLU D C 1
ATOM 7923 O O . GLU D 1 57 ? 13.980 13.872 61.809 1.00 19.09 56 GLU D O 1
ATOM 7929 N N . LEU D 1 58 ? 13.249 15.999 61.952 1.00 17.48 57 LEU D N 1
ATOM 7930 C CA . LEU D 1 58 ? 14.081 16.479 60.854 1.00 16.62 57 LEU D CA 1
ATOM 7931 C C . LEU D 1 58 ? 15.557 16.235 61.138 1.00 17.92 57 LEU D C 1
ATOM 7932 O O . LEU D 1 58 ? 16.329 15.984 60.210 1.00 18.52 57 LEU D O 1
ATOM 7937 N N . ARG D 1 59 ? 15.938 16.254 62.418 1.00 18.63 58 ARG D N 1
ATOM 7938 C CA . ARG D 1 59 ? 17.336 16.066 62.793 1.00 19.92 58 ARG D CA 1
ATOM 7939 C C . ARG D 1 59 ? 17.836 14.697 62.484 1.00 21.19 58 ARG D C 1
ATOM 7940 O O . ARG D 1 59 ? 19.056 14.508 62.390 1.00 23.29 58 ARG D O 1
ATOM 7948 N N . ASN D 1 60 ? 16.921 13.737 62.344 1.00 20.42 59 ASN D N 1
ATOM 7949 C CA . ASN D 1 60 ? 17.277 12.354 62.054 1.00 20.50 59 ASN D CA 1
ATOM 7950 C C . ASN D 1 60 ? 17.519 12.008 60.586 1.00 20.02 59 ASN D C 1
ATOM 7951 O O . ASN D 1 60 ? 17.324 10.859 60.180 1.00 19.89 59 ASN D O 1
ATOM 7956 N N . HIS D 1 61 ? 17.929 12.995 59.794 1.00 20.10 60 HIS D N 1
ATOM 7957 C CA . HIS D 1 61 ? 18.207 12.797 58.392 1.00 18.78 60 HIS D CA 1
ATOM 7958 C C . HIS D 1 61 ? 19.550 13.435 58.102 1.00 18.16 60 HIS D C 1
ATOM 7959 O O . HIS D 1 61 ? 20.036 14.248 58.876 1.00 17.73 60 HIS D O 1
ATOM 7966 N N . ASP D 1 62 ? 20.183 13.042 57.013 1.00 17.47 61 ASP D N 1
ATOM 7967 C CA . ASP D 1 62 ? 21.478 13.664 56.690 1.00 17.45 61 ASP D CA 1
ATOM 7968 C C . ASP D 1 62 ? 21.340 15.059 56.148 1.00 15.49 61 ASP D C 1
ATOM 7969 O O . ASP D 1 62 ? 22.234 15.865 56.305 1.00 16.70 61 ASP D O 1
ATOM 7974 N N . ALA D 1 63 ? 20.231 15.340 55.486 1.00 14.42 62 ALA D N 1
ATOM 7975 C CA . ALA D 1 63 ? 19.985 16.670 54.943 1.00 14.59 62 ALA D CA 1
ATOM 7976 C C . ALA D 1 63 ? 18.504 16.840 54.717 1.00 14.68 62 ALA D C 1
ATOM 7977 O O . ALA D 1 63 ? 17.733 15.874 54.843 1.00 15.41 62 ALA D O 1
ATOM 7979 N N . ILE D 1 64 ? 18.101 18.054 54.375 1.00 13.20 63 ILE D N 1
ATOM 7980 C CA . ILE D 1 64 ? 16.692 18.331 54.156 1.00 12.26 63 ILE D CA 1
ATOM 7981 C C . ILE D 1 64 ? 16.573 19.022 52.829 1.00 11.68 63 ILE D C 1
ATOM 7982 O O . ILE D 1 64 ? 17.341 19.929 52.535 1.00 11.82 63 ILE D O 1
ATOM 7987 N N . LEU D 1 65 ? 15.632 18.560 52.014 1.00 11.27 64 LEU D N 1
ATOM 7988 C CA . LEU D 1 65 ? 15.369 19.246 50.756 1.00 10.73 64 LEU D CA 1
ATOM 7989 C C . LEU D 1 65 ? 14.000 19.911 50.904 1.00 9.11 64 LEU D C 1
ATOM 7990 O O . LEU D 1 65 ? 13.015 19.245 51.235 1.00 11.22 64 LEU D O 1
ATOM 7995 N N . LEU D 1 66 ? 13.930 21.192 50.587 1.00 9.81 65 LEU D N 1
ATOM 7996 C CA . LEU D 1 66 ? 12.647 21.893 50.699 1.00 10.93 65 LEU D CA 1
ATOM 7997 C C . LEU D 1 66 ? 12.306 22.425 49.338 1.00 11.01 65 LEU D C 1
ATOM 7998 O O . LEU D 1 66 ? 13.225 22.722 48.568 1.00 13.49 65 LEU D O 1
ATOM 8003 N N . GLY D 1 67 ? 10.998 22.446 49.013 1.00 11.29 66 GLY D N 1
ATOM 8004 C CA . GLY D 1 67 ? 10.516 22.983 47.762 1.00 11.00 66 GLY D CA 1
ATOM 8005 C C . GLY D 1 67 ? 10.283 24.469 47.943 1.00 12.15 66 GLY D C 1
ATOM 8006 O O . GLY D 1 67 ? 11.147 25.256 47.627 1.00 13.26 66 GLY D O 1
ATOM 8007 N N . ALA D 1 68 ? 9.099 24.808 48.390 1.00 13.46 67 ALA D N 1
ATOM 8008 C CA . ALA D 1 68 ? 8.707 26.164 48.576 1.00 15.03 67 ALA D CA 1
ATOM 8009 C C . ALA D 1 68 ? 7.552 26.224 49.556 1.00 14.65 67 ALA D C 1
ATOM 8010 O O . ALA D 1 68 ? 6.784 25.247 49.748 1.00 15.29 67 ALA D O 1
ATOM 8012 N N . ILE D 1 69 ? 7.533 27.333 50.278 1.00 15.99 68 ILE D N 1
ATOM 8013 C CA . ILE D 1 69 ? 6.527 27.525 51.305 1.00 16.98 68 ILE D CA 1
ATOM 8014 C C . ILE D 1 69 ? 5.804 28.845 51.062 1.00 16.51 68 ILE D C 1
ATOM 8015 O O . ILE D 1 69 ? 6.441 29.877 50.787 1.00 17.96 68 ILE D O 1
ATOM 8020 N N . GLY D 1 70 ? 4.497 28.801 51.220 1.00 16.93 69 GLY D N 1
ATOM 8021 C CA . GLY D 1 70 ? 3.715 30.021 51.184 1.00 19.76 69 GLY D CA 1
ATOM 8022 C C . GLY D 1 70 ? 2.476 29.821 50.333 1.00 21.63 69 GLY D C 1
ATOM 8023 O O . GLY D 1 70 ? 2.463 29.031 49.384 1.00 21.12 69 GLY D O 1
ATOM 8024 N N . ASP D 1 71 ? 1.408 30.533 50.689 1.00 21.99 70 ASP D N 1
ATOM 8025 C CA . ASP D 1 71 ? 0.101 30.414 50.023 1.00 23.13 70 ASP D CA 1
ATOM 8026 C C . ASP D 1 71 ? -0.706 31.560 50.600 1.00 24.32 70 ASP D C 1
ATOM 8027 O O . ASP D 1 71 ? -0.566 31.868 51.783 1.00 23.19 70 ASP D O 1
ATOM 8032 N N . PRO D 1 72 ? -1.560 32.200 49.792 1.00 25.92 71 PRO D N 1
ATOM 8033 C CA . PRO D 1 72 ? -2.336 33.363 50.285 1.00 25.53 71 PRO D CA 1
ATOM 8034 C C . PRO D 1 72 ? -3.484 32.969 51.251 1.00 25.52 71 PRO D C 1
ATOM 8035 O O . PRO D 1 72 ? -4.020 33.834 51.958 1.00 25.39 71 PRO D O 1
ATOM 8039 N N . SER D 1 73 ? -3.811 31.679 51.333 1.00 21.95 72 SER D N 1
ATOM 8040 C CA . SER D 1 73 ? -4.738 31.236 52.372 1.00 24.27 72 SER D CA 1
ATOM 8041 C C . SER D 1 73 ? -4.124 31.333 53.798 1.00 24.24 72 SER D C 1
ATOM 8042 O O . SER D 1 73 ? -4.798 31.025 54.790 1.00 25.02 72 SER D O 1
ATOM 8045 N N . VAL D 1 74 ? -2.846 31.737 53.872 1.00 24.43 73 VAL D N 1
ATOM 8046 C CA . VAL D 1 74 ? -2.138 31.914 55.133 1.00 25.97 73 VAL D CA 1
ATOM 8047 C C . VAL D 1 74 ? -1.652 33.357 55.303 1.00 25.74 73 VAL D C 1
ATOM 8048 O O . VAL D 1 74 ? -1.090 33.907 54.378 1.00 28.47 73 VAL D O 1
ATOM 8052 N N . PRO D 1 75 ? -1.896 33.978 56.467 1.00 26.65 74 PRO D N 1
ATOM 8053 C CA . PRO D 1 75 ? -1.479 35.370 56.736 1.00 26.70 74 PRO D CA 1
ATOM 8054 C C . PRO D 1 75 ? -0.009 35.724 56.593 1.00 28.29 74 PRO D C 1
ATOM 8055 O O . PRO D 1 75 ? 0.882 34.861 56.678 1.00 27.41 74 PRO D O 1
ATOM 8059 N N . SER D 1 76 ? 0.223 37.019 56.368 1.00 29.29 75 SER D N 1
ATOM 8060 C CA . SER D 1 76 ? 1.551 37.525 56.045 1.00 29.67 75 SER D CA 1
ATOM 8061 C C . SER D 1 76 ? 2.526 37.294 57.169 1.00 29.14 75 SER D C 1
ATOM 8062 O O . SER D 1 76 ? 2.282 37.680 58.333 1.00 30.68 75 SER D O 1
ATOM 8065 N N . GLY D 1 77 ? 3.635 36.646 56.826 1.00 25.77 76 GLY D N 1
ATOM 8066 C CA . GLY D 1 77 ? 4.719 36.526 57.753 1.00 22.83 76 GLY D CA 1
ATOM 8067 C C . GLY D 1 77 ? 4.584 35.271 58.570 1.00 19.72 76 GLY D C 1
ATOM 8068 O O . GLY D 1 77 ? 5.543 34.862 59.195 1.00 18.37 76 GLY D O 1
ATOM 8069 N N . VAL D 1 78 ? 3.394 34.685 58.589 1.00 17.07 77 VAL D N 1
ATOM 8070 C CA . VAL D 1 78 ? 3.159 33.558 59.509 1.00 17.56 77 VAL D CA 1
ATOM 8071 C C . VAL D 1 78 ? 4.110 32.397 59.252 1.00 17.40 77 VAL D C 1
ATOM 8072 O O . VAL D 1 78 ? 4.782 31.929 60.180 1.00 18.07 77 VAL D O 1
ATOM 8076 N N . LEU D 1 79 ? 4.220 32.004 57.985 1.00 16.80 78 LEU D N 1
ATOM 8077 C CA . LEU D 1 79 ? 5.101 30.893 57.597 1.00 17.66 78 LEU D CA 1
ATOM 8078 C C . LEU D 1 79 ? 6.498 31.345 57.544 1.00 17.77 78 LEU D C 1
ATOM 8079 O O . LEU D 1 79 ? 7.414 30.577 57.879 1.00 18.04 78 LEU D O 1
ATOM 8084 N N . GLU D 1 80 ? 6.725 32.576 57.081 1.00 16.04 79 GLU D N 1
ATOM 8085 C CA . GLU D 1 80 ? 8.104 33.010 57.064 1.00 16.96 79 GLU D CA 1
ATOM 8086 C C . GLU D 1 80 ? 8.715 32.909 58.484 1.00 18.07 79 GLU D C 1
ATOM 8087 O O . GLU D 1 80 ? 9.768 32.297 58.682 1.00 17.63 79 GLU D O 1
ATOM 8093 N N . ARG D 1 81 ? 8.066 33.541 59.459 1.00 18.52 80 ARG D N 1
ATOM 8094 C CA . ARG D 1 81 ? 8.598 33.527 60.824 1.00 18.25 80 ARG D CA 1
ATOM 8095 C C . ARG D 1 81 ? 8.472 32.154 61.483 1.00 18.21 80 ARG D C 1
ATOM 8096 O O . ARG D 1 81 ? 9.433 31.642 62.054 1.00 19.61 80 ARG D O 1
ATOM 8104 N N . GLY D 1 82 ? 7.298 31.558 61.398 1.00 18.66 81 GLY D N 1
ATOM 8105 C CA . GLY D 1 82 ? 6.963 30.409 62.213 1.00 18.11 81 GLY D CA 1
ATOM 8106 C C . GLY D 1 82 ? 7.540 29.126 61.663 1.00 19.59 81 GLY D C 1
ATOM 8107 O O . GLY D 1 82 ? 7.698 28.137 62.380 1.00 19.16 81 GLY D O 1
ATOM 8108 N N . LEU D 1 83 ? 7.853 29.124 60.370 1.00 18.60 82 LEU D N 1
ATOM 8109 C CA . LEU D 1 83 ? 8.311 27.885 59.743 1.00 17.53 82 LEU D CA 1
ATOM 8110 C C . LEU D 1 83 ? 9.685 28.044 59.181 1.00 17.18 82 LEU D C 1
ATOM 8111 O O . LEU D 1 83 ? 10.596 27.359 59.625 1.00 18.11 82 LEU D O 1
ATOM 8116 N N . LEU D 1 84 ? 9.843 28.967 58.240 1.00 15.88 83 LEU D N 1
ATOM 8117 C CA . LEU D 1 84 ? 11.134 29.120 57.598 1.00 17.63 83 LEU D CA 1
ATOM 8118 C C . LEU D 1 84 ? 12.208 29.618 58.577 1.00 18.04 83 LEU D C 1
ATOM 8119 O O . LEU D 1 84 ? 13.287 29.023 58.680 1.00 17.26 83 LEU D O 1
ATOM 8124 N N . LEU D 1 85 ? 11.948 30.746 59.232 1.00 17.94 84 LEU D N 1
ATOM 8125 C CA . LEU D 1 85 ? 12.969 31.279 60.122 1.00 17.94 84 LEU D CA 1
ATOM 8126 C C . LEU D 1 85 ? 13.139 30.373 61.322 1.00 17.60 84 LEU D C 1
ATOM 8127 O O . LEU D 1 85 ? 14.256 30.123 61.755 1.00 17.70 84 LEU D O 1
ATOM 8132 N N . ARG D 1 86 ? 12.051 29.787 61.795 1.00 16.65 85 ARG D N 1
ATOM 8133 C CA . ARG D 1 86 ? 12.134 28.882 62.921 1.00 15.99 85 ARG D CA 1
ATOM 8134 C C . ARG D 1 86 ? 12.962 27.670 62.615 1.00 15.53 85 ARG D C 1
ATOM 8135 O O . ARG D 1 86 ? 13.713 27.211 63.444 1.00 16.77 85 ARG D O 1
ATOM 8143 N N . LEU D 1 87 ? 12.828 27.119 61.415 1.00 15.61 86 LEU D N 1
ATOM 8144 C CA . LEU D 1 87 ? 13.626 25.965 61.061 1.00 16.79 86 LEU D CA 1
ATOM 8145 C C . LEU D 1 87 ? 15.094 26.382 61.036 1.00 13.59 86 LEU D C 1
ATOM 8146 O O . LEU D 1 87 ? 15.925 25.616 61.561 1.00 14.65 86 LEU D O 1
ATOM 8151 N N . ARG D 1 88 ? 15.401 27.536 60.436 1.00 13.38 87 ARG D N 1
ATOM 8152 C CA . ARG D 1 88 ? 16.802 27.985 60.347 1.00 14.18 87 ARG D CA 1
ATOM 8153 C C . ARG D 1 88 ? 17.367 28.155 61.755 1.00 14.36 87 ARG D C 1
ATOM 8154 O O . ARG D 1 88 ? 18.525 27.780 62.033 1.00 14.58 87 ARG D O 1
ATOM 8162 N N . PHE D 1 89 ? 16.567 28.748 62.642 1.00 13.75 88 PHE D N 1
ATOM 8163 C CA . PHE D 1 89 ? 17.084 28.959 63.998 1.00 14.56 88 PHE D CA 1
ATOM 8164 C C . PHE D 1 89 ? 17.237 27.662 64.745 1.00 15.34 88 PHE D C 1
ATOM 8165 O O . PHE D 1 89 ? 18.242 27.439 65.412 1.00 16.97 88 PHE D O 1
ATOM 8173 N N . GLU D 1 90 ? 16.233 26.792 64.655 1.00 15.37 89 GLU D N 1
ATOM 8174 C CA . GLU D 1 90 ? 16.290 25.579 65.426 1.00 16.02 89 GLU D CA 1
ATOM 8175 C C . GLU D 1 90 ? 17.290 24.574 64.930 1.00 14.89 89 GLU D C 1
ATOM 8176 O O . GLU D 1 90 ? 17.782 23.798 65.719 1.00 14.83 89 GLU D O 1
ATOM 8182 N N . LEU D 1 91 ? 17.601 24.578 63.629 1.00 12.99 90 LEU D N 1
ATOM 8183 C CA . LEU D 1 91 ? 18.587 23.633 63.137 1.00 12.22 90 LEU D CA 1
ATOM 8184 C C . LEU D 1 91 ? 19.927 24.349 62.982 1.00 12.08 90 LEU D C 1
ATOM 8185 O O . LEU D 1 91 ? 20.872 23.766 62.436 1.00 12.67 90 LEU D O 1
ATOM 8190 N N . ASP D 1 92 ? 20.014 25.568 63.533 1.00 13.46 91 ASP D N 1
ATOM 8191 C CA . ASP D 1 92 ? 21.271 26.293 63.545 1.00 13.52 91 ASP D CA 1
ATOM 8192 C C . ASP D 1 92 ? 21.844 26.460 62.146 1.00 13.60 91 ASP D C 1
ATOM 8193 O O . ASP D 1 92 ? 22.993 26.142 61.926 1.00 13.84 91 ASP D O 1
ATOM 8198 N N . HIS D 1 93 ? 21.012 26.928 61.225 1.00 13.49 92 HIS D N 1
ATOM 8199 C CA . HIS D 1 93 ? 21.448 27.149 59.861 1.00 13.44 92 HIS D CA 1
ATOM 8200 C C . HIS D 1 93 ? 22.087 28.532 59.796 1.00 14.02 92 HIS D C 1
ATOM 8201 O O . HIS D 1 93 ? 21.521 29.501 59.284 1.00 16.52 92 HIS D O 1
ATOM 8208 N N . HIS D 1 94 ? 23.280 28.575 60.331 1.00 14.31 93 HIS D N 1
ATOM 8209 C CA . HIS D 1 94 ? 23.947 29.872 60.493 1.00 15.83 93 HIS D CA 1
ATOM 8210 C C . HIS D 1 94 ? 24.542 30.298 59.181 1.00 16.11 93 HIS D C 1
ATOM 8211 O O . HIS D 1 94 ? 24.800 31.484 59.004 1.00 16.59 93 HIS D O 1
ATOM 8218 N N . ILE D 1 95 ? 24.785 29.344 58.273 1.00 15.45 94 ILE D N 1
ATOM 8219 C CA . ILE D 1 95 ? 25.278 29.686 56.943 1.00 15.84 94 ILE D CA 1
ATOM 8220 C C . ILE D 1 95 ? 24.175 29.647 55.936 1.00 16.62 94 ILE D C 1
ATOM 8221 O O . ILE D 1 95 ? 23.523 28.614 55.749 1.00 17.06 94 ILE D O 1
ATOM 8226 N N . ASN D 1 96 ? 23.905 30.789 55.339 1.00 14.86 95 ASN D N 1
ATOM 8227 C CA . ASN D 1 96 ? 23.042 30.796 54.175 1.00 13.80 95 ASN D CA 1
ATOM 8228 C C . ASN D 1 96 ? 23.876 30.911 52.934 1.00 15.48 95 ASN D C 1
ATOM 8229 O O . ASN D 1 96 ? 24.529 31.938 52.698 1.00 16.92 95 ASN D O 1
ATOM 8234 N N . LEU D 1 97 ? 23.940 29.826 52.182 1.00 14.65 96 LEU D N 1
ATOM 8235 C CA . LEU D 1 97 ? 24.819 29.730 51.013 1.00 13.93 96 LEU D CA 1
ATOM 8236 C C . LEU D 1 97 ? 23.993 30.077 49.778 1.00 14.13 96 LEU D C 1
ATOM 8237 O O . LEU D 1 97 ? 23.019 29.400 49.491 1.00 13.43 96 LEU D O 1
ATOM 8242 N N . ARG D 1 98 ? 24.407 31.117 49.053 1.00 13.61 97 ARG D N 1
ATOM 8243 C CA . ARG D 1 98 ? 23.667 31.539 47.877 1.00 14.55 97 ARG D CA 1
ATOM 8244 C C . ARG D 1 98 ? 24.634 31.761 46.731 1.00 14.50 97 ARG D C 1
ATOM 8245 O O . ARG D 1 98 ? 25.203 32.871 46.577 1.00 14.30 97 ARG D O 1
ATOM 8260 N N . PRO D 1 99 ? 24.865 30.725 45.929 1.00 15.43 98 PRO D N 1
ATOM 8261 C CA . PRO D 1 99 ? 25.729 30.835 44.755 1.00 15.71 98 PRO D CA 1
ATOM 8262 C C . PRO D 1 99 ? 25.043 31.646 43.698 1.00 14.88 98 PRO D C 1
ATOM 8263 O O . PRO D 1 99 ? 23.806 31.641 43.566 1.00 15.75 98 PRO D O 1
ATOM 8267 N N . ALA D 1 100 ? 25.840 32.470 43.026 1.00 15.69 99 ALA D N 1
ATOM 8268 C CA . ALA D 1 100 ? 25.307 33.353 42.021 1.00 15.95 99 ALA D CA 1
ATOM 8269 C C . ALA D 1 100 ? 26.166 33.262 40.777 1.00 15.84 99 ALA D C 1
ATOM 8270 O O . ALA D 1 100 ? 27.225 33.932 40.639 1.00 17.09 99 ALA D O 1
ATOM 8272 N N . ARG D 1 101 ? 25.776 32.388 39.877 1.00 15.30 100 ARG D N 1
ATOM 8273 C CA . ARG D 1 101 ? 26.559 32.220 38.692 1.00 15.07 100 ARG D CA 1
ATOM 8274 C C . ARG D 1 101 ? 25.654 32.432 37.525 1.00 14.97 100 ARG D C 1
ATOM 8275 O O . ARG D 1 101 ? 24.492 31.932 37.496 1.00 15.98 100 ARG D O 1
ATOM 8283 N N . LEU D 1 102 ? 26.160 33.191 36.566 1.00 14.80 101 LEU D N 1
ATOM 8284 C CA . LEU D 1 102 ? 25.424 33.369 35.308 1.00 14.31 101 LEU D CA 1
ATOM 8285 C C . LEU D 1 102 ? 25.848 32.281 34.363 1.00 14.65 101 LEU D C 1
ATOM 8286 O O . LEU D 1 102 ? 26.984 32.202 33.925 1.00 15.81 101 LEU D O 1
ATOM 8291 N N . TYR D 1 103 ? 24.916 31.407 34.046 1.00 15.24 102 TYR D N 1
ATOM 8292 C CA . TYR D 1 103 ? 25.313 30.270 33.231 1.00 15.46 102 TYR D CA 1
ATOM 8293 C C . TYR D 1 103 ? 25.159 30.554 31.761 1.00 16.56 102 TYR D C 1
ATOM 8294 O O . TYR D 1 103 ? 24.296 31.315 31.365 1.00 16.96 102 TYR D O 1
ATOM 8303 N N . PRO D 1 104 ? 25.982 29.911 30.940 1.00 18.65 103 PRO D N 1
ATOM 8304 C CA . PRO D 1 104 ? 25.772 29.958 29.493 1.00 18.65 103 PRO D CA 1
ATOM 8305 C C . PRO D 1 104 ? 24.343 29.499 29.174 1.00 19.58 103 PRO D C 1
ATOM 8306 O O . PRO D 1 104 ? 23.813 28.504 29.741 1.00 17.48 103 PRO D O 1
ATOM 8310 N N . GLY D 1 105 ? 23.678 30.270 28.318 1.00 19.78 104 GLY D N 1
ATOM 8311 C CA . GLY D 1 105 ? 22.292 29.988 27.963 1.00 21.21 104 GLY D CA 1
ATOM 8312 C C . GLY D 1 105 ? 21.295 30.781 28.762 1.00 21.89 104 GLY D C 1
ATOM 8313 O O . GLY D 1 105 ? 20.085 30.804 28.464 1.00 23.55 104 GLY D O 1
ATOM 8314 N N . VAL D 1 106 ? 21.772 31.374 29.854 1.00 18.26 105 VAL D N 1
ATOM 8315 C CA . VAL D 1 106 ? 20.877 32.119 30.693 1.00 17.76 105 VAL D CA 1
ATOM 8316 C C . VAL D 1 106 ? 21.090 33.594 30.387 1.00 18.56 105 VAL D C 1
ATOM 8317 O O . VAL D 1 106 ? 22.214 34.077 30.407 1.00 18.50 105 VAL D O 1
ATOM 8321 N N . ALA D 1 107 ? 20.001 34.289 30.108 1.00 19.23 106 ALA D N 1
ATOM 8322 C CA . ALA D 1 107 ? 20.062 35.717 29.876 1.00 19.34 106 ALA D CA 1
ATOM 8323 C C . ALA D 1 107 ? 20.015 36.447 31.205 1.00 18.42 106 ALA D C 1
ATOM 8324 O O . ALA D 1 107 ? 19.085 36.257 32.006 1.00 17.09 106 ALA D O 1
ATOM 8326 N N . SER D 1 108 ? 21.023 37.294 31.407 1.00 17.38 107 SER D N 1
ATOM 8327 C CA . SER D 1 108 ? 21.076 38.196 32.534 1.00 16.17 107 SER D CA 1
ATOM 8328 C C . SER D 1 108 ? 20.249 39.395 32.170 1.00 16.79 107 SER D C 1
ATOM 8329 O O . SER D 1 108 ? 20.196 39.767 30.974 1.00 16.64 107 SER D O 1
ATOM 8332 N N . PRO D 1 109 ? 19.613 40.029 33.147 1.00 16.89 108 PRO D N 1
ATOM 8333 C CA . PRO D 1 109 ? 18.971 41.311 32.899 1.00 16.06 108 PRO D CA 1
ATOM 8334 C C . PRO D 1 109 ? 20.039 42.390 32.759 1.00 16.90 108 PRO D C 1
ATOM 8335 O O . PRO D 1 109 ? 19.653 43.530 32.518 1.00 17.84 108 PRO D O 1
ATOM 8339 N N . LEU D 1 110 ? 21.318 42.085 33.010 1.00 14.88 109 LEU D N 1
ATOM 8340 C CA . LEU D 1 110 ? 22.394 43.087 32.791 1.00 15.18 109 LEU D CA 1
ATOM 8341 C C . LEU D 1 110 ? 22.795 42.988 31.349 1.00 17.13 109 LEU D C 1
ATOM 8342 O O . LEU D 1 110 ? 22.956 41.894 30.844 1.00 18.73 109 LEU D O 1
ATOM 8347 N N . SER D 1 111 ? 23.002 44.122 30.695 1.00 19.41 110 SER D N 1
ATOM 8348 C CA . SER D 1 111 ? 23.461 44.081 29.321 1.00 20.28 110 SER D CA 1
ATOM 8349 C C . SER D 1 111 ? 24.916 43.592 29.240 1.00 21.22 110 SER D C 1
ATOM 8350 O O . SER D 1 111 ? 25.723 43.793 30.178 1.00 19.26 110 SER D O 1
ATOM 8353 N N . GLY D 1 112 ? 25.231 42.908 28.136 1.00 21.49 111 GLY D N 1
ATOM 8354 C CA . GLY D 1 112 ? 26.601 42.530 27.843 1.00 22.37 111 GLY D CA 1
ATOM 8355 C C . GLY D 1 112 ? 27.044 41.173 28.334 1.00 23.82 111 GLY D C 1
ATOM 8356 O O . GLY D 1 112 ? 28.244 40.855 28.299 1.00 24.39 111 GLY D O 1
ATOM 8357 N N . ASN D 1 113 ? 26.087 40.374 28.807 1.00 24.73 112 ASN D N 1
ATOM 8358 C CA . ASN D 1 113 ? 26.362 39.025 29.288 1.00 24.69 112 ASN D CA 1
ATOM 8359 C C . ASN D 1 113 ? 27.679 38.960 30.114 1.00 23.85 112 ASN D C 1
ATOM 8360 O O . ASN D 1 113 ? 28.606 38.187 29.771 1.00 23.73 112 ASN D O 1
ATOM 8365 N N . PRO D 1 114 ? 27.771 39.749 31.204 1.00 22.56 113 PRO D N 1
ATOM 8366 C CA . PRO D 1 114 ? 29.046 39.857 31.927 1.00 21.94 113 PRO D CA 1
ATOM 8367 C C . PRO D 1 114 ? 29.356 38.507 32.603 1.00 21.34 113 PRO D C 1
ATOM 8368 O O . PRO D 1 114 ? 28.436 37.705 32.838 1.00 20.89 113 PRO D O 1
ATOM 8372 N N . GLY D 1 115 ? 30.628 38.234 32.877 1.00 20.30 114 GLY D N 1
ATOM 8373 C CA . GLY D 1 115 ? 30.973 37.039 33.626 1.00 19.76 114 GLY D CA 1
ATOM 8374 C C . GLY D 1 115 ? 30.449 37.254 35.051 1.00 17.63 114 GLY D C 1
ATOM 8375 O O . GLY D 1 115 ? 30.744 38.279 35.632 1.00 18.18 114 GLY D O 1
ATOM 8376 N N . ILE D 1 116 ? 29.602 36.335 35.543 1.00 16.02 115 ILE D N 1
ATOM 8377 C CA . ILE D 1 116 ? 29.174 36.335 36.945 1.00 15.28 115 ILE D CA 1
ATOM 8378 C C . ILE D 1 116 ? 29.361 34.975 37.566 1.00 16.52 115 ILE D C 1
ATOM 8379 O O . ILE D 1 116 ? 28.796 33.989 37.103 1.00 17.97 115 ILE D O 1
ATOM 8384 N N . ASP D 1 117 ? 30.132 34.929 38.646 1.00 15.35 116 ASP D N 1
ATOM 8385 C CA . ASP D 1 117 ? 30.404 33.670 39.303 1.00 15.26 116 ASP D CA 1
ATOM 8386 C C . ASP D 1 117 ? 30.887 34.036 40.698 1.00 14.66 116 ASP D C 1
ATOM 8387 O O . ASP D 1 117 ? 32.073 34.250 40.921 1.00 13.93 116 ASP D O 1
ATOM 8392 N N . PHE D 1 118 ? 29.937 34.163 41.605 1.00 13.40 117 PHE D N 1
ATOM 8393 C CA . PHE D 1 118 ? 30.274 34.471 42.979 1.00 13.28 117 PHE D CA 1
ATOM 8394 C C . PHE D 1 118 ? 29.406 33.678 43.907 1.00 13.35 117 PHE D C 1
ATOM 8395 O O . PHE D 1 118 ? 28.475 33.014 43.455 1.00 13.75 117 PH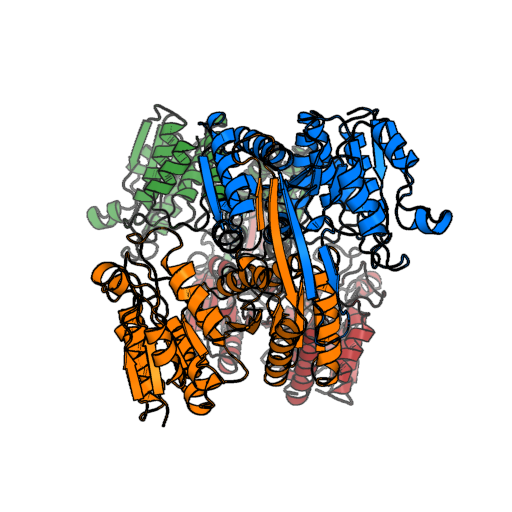E D O 1
ATOM 8403 N N . VAL D 1 119 ? 29.715 33.745 45.195 1.00 15.08 118 VAL D N 1
ATOM 8404 C CA . VAL D 1 119 ? 28.954 32.989 46.177 1.00 15.59 118 VAL D CA 1
ATOM 8405 C C . VAL D 1 119 ? 28.762 33.954 47.338 1.00 15.48 118 VAL D C 1
ATOM 8406 O O . VAL D 1 119 ? 29.697 34.607 47.758 1.00 14.87 118 VAL D O 1
ATOM 8410 N N . VAL D 1 120 ? 27.523 34.096 47.790 1.00 15.18 119 VAL D N 1
ATOM 8411 C CA . VAL D 1 120 ? 27.267 34.901 48.979 1.00 15.08 119 VAL D CA 1
ATOM 8412 C C . VAL D 1 120 ? 27.053 33.924 50.140 1.00 16.04 119 VAL D C 1
ATOM 8413 O O . VAL D 1 120 ? 26.268 32.948 50.006 1.00 15.24 119 VAL D O 1
ATOM 8417 N N . VAL D 1 121 ? 27.735 34.215 51.264 1.00 13.71 120 VAL D N 1
ATOM 8418 C CA . VAL D 1 121 ? 27.605 33.429 52.472 1.00 13.29 120 VAL D CA 1
ATOM 8419 C C . VAL D 1 121 ? 26.960 34.477 53.368 1.00 15.46 120 VAL D C 1
ATOM 8420 O O . VAL D 1 121 ? 27.612 35.474 53.704 1.00 15.55 120 VAL D O 1
ATOM 8424 N N . ARG D 1 122 ? 25.708 34.227 53.739 1.00 15.11 121 ARG D N 1
ATOM 8425 C CA . ARG D 1 122 ? 24.934 35.173 54.533 1.00 16.04 121 ARG D CA 1
ATOM 8426 C C . ARG D 1 122 ? 24.758 34.569 55.918 1.00 15.43 121 ARG D C 1
ATOM 8427 O O . ARG D 1 122 ? 24.347 33.424 56.054 1.00 14.45 121 ARG D O 1
ATOM 8435 N N . GLU D 1 123 ? 24.991 35.380 56.952 1.00 14.89 122 GLU D N 1
ATOM 8436 C CA . GLU D 1 123 ? 24.761 34.891 58.290 1.00 13.46 122 GLU D CA 1
ATOM 8437 C C . GLU D 1 123 ? 23.294 34.641 58.433 1.00 12.66 122 GLU D C 1
ATOM 8438 O O . GLU D 1 123 ? 22.487 35.473 58.068 1.00 15.20 122 GLU D O 1
ATOM 8444 N N . GLY D 1 124 ? 22.949 33.501 59.017 1.00 13.35 123 GLY D N 1
ATOM 8445 C CA . GLY D 1 124 ? 21.587 33.073 59.003 1.00 14.53 123 GLY D CA 1
ATOM 8446 C C . GLY D 1 124 ? 20.805 33.141 60.294 1.00 14.77 123 GLY D C 1
ATOM 8447 O O . GLY D 1 124 ? 19.573 33.082 60.256 1.00 15.59 123 GLY D O 1
ATOM 8448 N N . THR D 1 125 ? 21.472 33.252 61.437 1.00 14.94 124 THR D N 1
ATOM 8449 C CA . THR D 1 125 ? 20.759 33.079 62.719 1.00 13.29 124 THR D CA 1
ATOM 8450 C C . THR D 1 125 ? 20.775 34.234 63.668 1.00 15.55 124 THR D C 1
ATOM 8451 O O . THR D 1 125 ? 20.184 34.151 64.715 1.00 17.79 124 THR D O 1
ATOM 8455 N N . GLU D 1 126 ? 21.360 35.335 63.259 1.00 14.17 125 GLU D N 1
ATOM 8456 C CA . GLU D 1 126 ? 21.324 36.462 64.161 1.00 15.18 125 GLU D CA 1
ATOM 8457 C C . GLU D 1 126 ? 21.083 37.672 63.321 1.00 17.84 125 GLU D C 1
ATOM 8458 O O . GLU D 1 126 ? 20.368 37.625 62.293 1.00 17.95 125 GLU D O 1
ATOM 8464 N N . GLY D 1 127 ? 21.567 38.792 63.835 1.00 17.49 126 GLY D N 1
ATOM 8465 C CA . GLY D 1 127 ? 21.612 40.013 63.075 1.00 21.32 126 GLY D CA 1
ATOM 8466 C C . GLY D 1 127 ? 20.212 40.492 63.170 1.00 20.85 126 GLY D C 1
ATOM 8467 O O . GLY D 1 127 ? 19.481 40.232 64.119 1.00 22.21 126 GLY D O 1
ATOM 8468 N N . PRO D 1 128 ? 19.814 41.318 62.204 1.00 25.17 127 PRO D N 1
ATOM 8469 C CA . PRO D 1 128 ? 18.543 41.982 62.337 1.00 24.96 127 PRO D CA 1
ATOM 8470 C C . PRO D 1 128 ? 17.187 41.224 62.240 1.00 27.39 127 PRO D C 1
ATOM 8471 O O . PRO D 1 128 ? 16.156 41.775 62.534 1.00 29.16 127 PRO D O 1
ATOM 8475 N N . TYR D 1 129 ? 17.145 39.986 61.852 1.00 24.85 128 TYR D N 1
ATOM 8476 C CA . TYR D 1 129 ? 15.770 39.527 61.599 1.00 21.37 128 TYR D CA 1
ATOM 8477 C C . TYR D 1 129 ? 15.414 38.370 62.512 1.00 22.61 128 TYR D C 1
ATOM 8478 O O . TYR D 1 129 ? 14.941 37.326 62.095 1.00 22.59 128 TYR D O 1
ATOM 8487 N N . THR D 1 130 ? 15.617 38.570 63.787 1.00 21.30 129 THR D N 1
ATOM 8488 C CA . THR D 1 130 ? 15.285 37.502 64.717 1.00 19.34 129 THR D CA 1
ATOM 8489 C C . THR D 1 130 ? 14.129 37.901 65.531 1.00 19.80 129 THR D C 1
ATOM 8490 O O . THR D 1 130 ? 13.758 37.212 66.446 1.00 19.36 129 THR D O 1
ATOM 8494 N N . GLY D 1 131 ? 13.565 39.061 65.215 1.00 19.47 130 GLY D N 1
ATOM 8495 C CA . GLY D 1 131 ? 12.339 39.519 65.808 1.00 22.82 130 GLY D CA 1
ATOM 8496 C C . GLY D 1 131 ? 12.536 40.233 67.139 1.00 21.76 130 GLY D C 1
ATOM 8497 O O . GLY D 1 131 ? 11.611 40.355 67.914 1.00 26.92 130 GLY D O 1
ATOM 8498 N N . ASN D 1 132 ? 13.733 40.711 67.360 1.00 18.88 131 ASN D N 1
ATOM 8499 C CA . ASN D 1 132 ? 14.103 41.355 68.590 1.00 16.85 131 ASN D CA 1
ATOM 8500 C C . ASN D 1 132 ? 13.717 42.833 68.533 1.00 20.28 131 ASN D C 1
ATOM 8501 O O . ASN D 1 132 ? 14.209 43.542 67.682 1.00 22.55 131 ASN D O 1
ATOM 8506 N N . GLY D 1 133 ? 12.877 43.237 69.455 1.00 17.98 132 GLY D N 1
ATOM 8507 C CA . GLY D 1 133 ? 12.401 44.615 69.589 1.00 19.50 132 GLY D CA 1
ATOM 8508 C C . GLY D 1 133 ? 10.978 44.688 70.066 1.00 16.32 132 GLY D C 1
ATOM 8509 O O . GLY D 1 133 ? 10.493 43.824 70.816 1.00 15.20 132 GLY D O 1
ATOM 8510 N N . GLY D 1 134 ? 10.314 45.776 69.718 1.00 12.64 133 GLY D N 1
ATOM 8511 C CA . GLY D 1 134 ? 9.070 46.054 70.328 1.00 11.49 133 GLY D CA 1
ATOM 8512 C C . GLY D 1 134 ? 8.677 47.454 70.045 1.00 11.58 133 GLY D C 1
ATOM 8513 O O . GLY D 1 134 ? 9.303 48.144 69.264 1.00 13.83 133 GLY D O 1
ATOM 8514 N N . ALA D 1 135 ? 7.576 47.826 70.651 1.00 10.16 134 ALA D N 1
ATOM 8515 C CA . ALA D 1 135 ? 7.034 49.153 70.420 1.00 12.97 134 ALA D CA 1
ATOM 8516 C C . ALA D 1 135 ? 6.385 49.698 71.656 1.00 12.29 134 ALA D C 1
ATOM 8517 O O . ALA D 1 135 ? 5.890 48.937 72.510 1.00 12.61 134 ALA D O 1
ATOM 8519 N N . ILE D 1 136 ? 6.329 51.021 71.745 1.00 11.42 135 ILE D N 1
ATOM 8520 C CA . ILE D 1 136 ? 5.498 51.677 72.736 1.00 12.33 135 ILE D CA 1
ATOM 8521 C C . ILE D 1 136 ? 4.520 52.619 72.082 1.00 12.92 135 ILE D C 1
ATOM 8522 O O . ILE D 1 136 ? 4.791 53.099 70.970 1.00 11.06 135 ILE D O 1
ATOM 8527 N N . ARG D 1 137 ? 3.378 52.816 72.720 1.00 11.08 136 ARG D N 1
ATOM 8528 C CA . ARG D 1 137 ? 2.382 53.815 72.299 1.00 11.05 136 ARG D CA 1
ATOM 8529 C C . ARG D 1 137 ? 1.941 53.566 70.869 1.00 12.34 136 ARG D C 1
ATOM 8530 O O . ARG D 1 137 ? 1.787 54.494 70.064 1.00 12.13 136 ARG D O 1
ATOM 8538 N N . VAL D 1 138 ? 1.732 52.285 70.573 1.00 11.71 137 VAL D N 1
ATOM 8539 C CA . VAL D 1 138 ? 1.395 51.872 69.208 1.00 11.02 137 VAL D CA 1
ATOM 8540 C C . VAL D 1 138 ? 0.114 52.535 68.764 1.00 11.54 137 VAL D C 1
ATOM 8541 O O . VAL D 1 138 ? -0.870 52.635 69.490 1.00 10.68 137 VAL D O 1
ATOM 8545 N N . GLY D 1 139 ? 0.097 52.918 67.495 1.00 11.73 138 GLY D N 1
ATOM 8546 C CA . GLY D 1 139 ? -1.105 53.446 66.915 1.00 10.25 138 GLY D CA 1
ATOM 8547 C C . GLY D 1 139 ? -1.341 54.905 67.178 1.00 10.43 138 GLY D C 1
ATOM 8548 O O . GLY D 1 139 ? -2.423 55.394 66.926 1.00 12.89 138 GLY D O 1
ATOM 8549 N N . THR D 1 140 ? -0.355 55.597 67.747 1.00 9.55 139 THR D N 1
ATOM 8550 C CA . THR D 1 140 ? -0.525 56.988 68.106 1.00 10.85 139 THR D CA 1
ATOM 8551 C C . THR D 1 140 ? 0.639 57.753 67.495 1.00 10.65 139 THR D C 1
ATOM 8552 O O . THR D 1 140 ? 1.637 57.142 67.094 1.00 9.48 139 THR D O 1
ATOM 8556 N N . PRO D 1 141 ? 0.538 59.080 67.491 1.00 11.45 140 PRO D N 1
ATOM 8557 C CA . PRO D 1 141 ? 1.701 59.896 67.051 1.00 12.19 140 PRO D CA 1
ATOM 8558 C C . PRO D 1 141 ? 2.932 59.780 67.946 1.00 12.47 140 PRO D C 1
ATOM 8559 O O . PRO D 1 141 ? 4.022 60.240 67.589 1.00 10.72 140 PRO D O 1
ATOM 8563 N N . ASN D 1 142 ? 2.772 59.069 69.064 1.00 12.14 141 ASN D N 1
ATOM 8564 C CA . ASN D 1 142 ? 3.822 58.854 70.010 1.00 10.37 141 ASN D CA 1
ATOM 8565 C C . ASN D 1 142 ? 4.455 57.482 69.877 1.00 9.96 141 ASN D C 1
ATOM 8566 O O . ASN D 1 142 ? 5.348 57.151 70.650 1.00 11.33 141 ASN D O 1
ATOM 8571 N N . GLU D 1 143 ? 4.062 56.712 68.855 1.00 9.95 142 GLU D N 1
ATOM 8572 C CA . GLU D 1 143 ? 4.616 55.369 68.672 1.00 9.00 142 GLU D CA 1
ATOM 8573 C C . GLU D 1 143 ? 6.092 55.408 68.471 1.00 11.16 142 GLU D C 1
ATOM 8574 O O . GLU D 1 143 ? 6.600 56.217 67.697 1.00 11.50 142 GLU D O 1
ATOM 8580 N N . VAL D 1 144 ? 6.786 54.509 69.145 1.00 8.81 143 VAL D N 1
ATOM 8581 C CA . VAL D 1 144 ? 8.209 54.305 68.937 1.00 10.40 143 VAL D CA 1
ATOM 8582 C C . VAL D 1 144 ? 8.352 52.823 68.779 1.00 12.36 143 VAL D C 1
ATOM 8583 O O . VAL D 1 144 ? 7.839 52.072 69.617 1.00 14.68 143 VAL D O 1
ATOM 8587 N N . ALA D 1 145 ? 8.965 52.409 67.687 1.00 9.55 144 ALA D N 1
ATOM 8588 C CA . ALA D 1 145 ? 9.186 50.979 67.452 1.00 12.47 144 ALA D CA 1
ATOM 8589 C C . ALA D 1 145 ? 10.665 50.713 67.317 1.00 13.71 144 ALA D C 1
ATOM 8590 O O . ALA D 1 145 ? 11.379 51.406 66.570 1.00 13.52 144 ALA D O 1
ATOM 8592 N N . THR D 1 146 ? 11.176 49.708 67.997 1.00 12.01 145 THR D N 1
ATOM 8593 C CA . THR D 1 146 ? 12.586 49.447 67.924 1.00 14.90 145 THR D CA 1
ATOM 8594 C C . THR D 1 146 ? 12.770 48.067 67.328 1.00 14.90 145 THR D C 1
ATOM 8595 O O . THR D 1 146 ? 11.987 47.135 67.555 1.00 15.53 145 THR D O 1
ATOM 8599 N N . GLU D 1 147 ? 13.833 47.935 66.589 1.00 14.18 146 GLU D N 1
ATOM 8600 C CA . GLU D 1 147 ? 14.218 46.634 66.104 1.00 14.55 146 GLU D CA 1
ATOM 8601 C C . GLU D 1 147 ? 15.641 46.517 66.508 1.00 16.53 146 GLU D C 1
ATOM 8602 O O . GLU D 1 147 ? 16.459 47.435 66.340 1.00 16.54 146 GLU D O 1
ATOM 8608 N N . VAL D 1 148 ? 15.980 45.362 67.012 1.00 13.55 147 VAL D N 1
ATOM 8609 C CA . VAL D 1 148 ? 17.325 45.213 67.503 1.00 13.17 147 VAL D CA 1
ATOM 8610 C C . VAL D 1 148 ? 18.094 44.158 66.730 1.00 14.14 147 VAL D C 1
ATOM 8611 O O . VAL D 1 148 ? 17.686 42.994 66.667 1.00 14.09 147 VAL D O 1
ATOM 8615 N N . SER D 1 149 ? 19.248 44.551 66.246 1.00 13.96 148 SER D N 1
ATOM 8616 C CA . SER D 1 149 ? 20.122 43.587 65.596 1.00 13.49 148 SER D CA 1
ATOM 8617 C C . SER D 1 149 ? 21.146 43.085 66.621 1.00 13.94 148 SER D C 1
ATOM 8618 O O . SER D 1 149 ? 21.982 43.862 67.045 1.00 14.86 148 SER D O 1
ATOM 8621 N N . VAL D 1 150 ? 21.164 41.773 66.870 1.00 14.51 149 VAL D N 1
ATOM 8622 C CA . VAL D 1 150 ? 22.069 41.173 67.819 1.00 13.95 149 VAL D CA 1
ATOM 8623 C C . VAL D 1 150 ? 23.114 40.416 67.044 1.00 14.30 149 VAL D C 1
ATOM 8624 O O . VAL D 1 150 ? 22.769 39.603 66.182 1.00 15.32 149 VAL D O 1
ATOM 8628 N N . ASN D 1 151 ? 24.357 40.775 67.278 1.00 12.69 150 ASN D N 1
ATOM 8629 C CA . ASN D 1 151 ? 25.462 40.236 66.520 1.00 13.38 150 ASN D CA 1
ATOM 8630 C C . ASN D 1 151 ? 26.443 39.709 67.490 1.00 12.74 150 ASN D C 1
ATOM 8631 O O . ASN D 1 151 ? 26.684 40.302 68.571 1.00 13.32 150 ASN D O 1
ATOM 8636 N N . THR D 1 152 ? 27.018 38.556 67.188 1.00 12.23 151 THR D N 1
ATOM 8637 C CA . THR D 1 152 ? 27.905 37.921 68.185 1.00 12.89 151 THR D CA 1
ATOM 8638 C C . THR D 1 152 ? 29.148 37.460 67.517 1.00 14.59 151 THR D C 1
ATOM 8639 O O . THR D 1 152 ? 29.126 37.041 66.350 1.00 13.53 151 THR D O 1
ATOM 8643 N N . ALA D 1 153 ? 30.242 37.519 68.254 1.00 13.88 152 ALA D N 1
ATOM 8644 C CA . ALA D 1 153 ? 31.490 36.925 67.804 1.00 15.34 152 ALA D CA 1
ATOM 8645 C C . ALA D 1 153 ? 31.256 35.482 67.439 1.00 14.99 152 ALA D C 1
ATOM 8646 O O . ALA D 1 153 ? 31.809 34.982 66.418 1.00 15.46 152 ALA D O 1
ATOM 8648 N N . PHE D 1 154 ? 30.502 34.780 68.285 1.00 13.44 153 PHE D N 1
ATOM 8649 C CA . PHE D 1 154 ? 30.172 33.399 68.038 1.00 13.65 153 PHE D CA 1
ATOM 8650 C C . PHE D 1 154 ? 29.625 33.225 66.614 1.00 12.85 153 PHE D C 1
ATOM 8651 O O . PHE D 1 154 ? 30.135 32.378 65.880 1.00 15.24 153 PHE D O 1
ATOM 8659 N N . GLY D 1 155 ? 28.539 33.896 66.309 1.00 12.64 154 GLY D N 1
ATOM 8660 C CA . GLY D 1 155 ? 27.869 33.641 65.052 1.00 14.94 154 GLY D CA 1
ATOM 8661 C C . GLY D 1 155 ? 28.651 34.252 63.901 1.00 15.32 154 GLY D C 1
ATOM 8662 O O . GLY D 1 155 ? 28.689 33.671 62.805 1.00 16.85 154 GLY D O 1
ATOM 8663 N N . VAL D 1 156 ? 29.245 35.415 64.128 1.00 13.82 155 VAL D N 1
ATOM 8664 C CA . VAL D 1 156 ? 29.979 36.052 63.031 1.00 13.92 155 VAL D CA 1
ATOM 8665 C C . VAL D 1 156 ? 31.212 35.233 62.639 1.00 14.94 155 VAL D C 1
ATOM 8666 O O . VAL D 1 156 ? 31.467 34.994 61.452 1.00 16.05 155 VAL D O 1
ATOM 8670 N N . ARG D 1 157 ? 31.936 34.719 63.633 1.00 14.03 156 ARG D N 1
ATOM 8671 C CA . ARG D 1 157 ? 33.140 34.001 63.293 1.00 14.73 156 ARG D CA 1
ATOM 8672 C C . ARG D 1 157 ? 32.790 32.722 62.527 1.00 15.47 156 ARG D C 1
ATOM 8673 O O . ARG D 1 157 ? 33.548 32.318 61.653 1.00 16.19 156 ARG D O 1
ATOM 8681 N N . ARG D 1 158 ? 31.689 32.068 62.897 1.00 14.87 157 ARG D N 1
ATOM 8682 C CA . ARG D 1 158 ? 31.270 30.858 62.215 1.00 16.20 157 ARG D CA 1
ATOM 8683 C C . ARG D 1 158 ? 31.038 31.127 60.738 1.00 15.15 157 ARG D C 1
ATOM 8684 O O . ARG D 1 158 ? 31.524 30.324 59.896 1.00 15.92 157 ARG D O 1
ATOM 8699 N N . VAL D 1 159 ? 30.315 32.204 60.430 1.00 16.15 158 VAL D N 1
ATOM 8700 C CA . VAL D 1 159 ? 29.941 32.495 59.050 1.00 15.36 158 VAL D CA 1
ATOM 8701 C C . VAL D 1 159 ? 31.170 32.941 58.317 1.00 14.44 158 VAL D C 1
ATOM 8702 O O . VAL D 1 159 ? 31.411 32.565 57.156 1.00 14.86 158 VAL D O 1
ATOM 8706 N N . VAL D 1 160 ? 31.978 33.724 59.000 1.00 13.51 159 VAL D N 1
ATOM 8707 C CA . VAL D 1 160 ? 33.198 34.254 58.394 1.00 14.16 159 VAL D CA 1
ATOM 8708 C C . VAL D 1 160 ? 34.169 33.126 58.075 1.00 14.93 159 VAL D C 1
ATOM 8709 O O . VAL D 1 160 ? 34.718 33.086 57.001 1.00 13.60 159 VAL D O 1
ATOM 8713 N N . ALA D 1 161 ? 34.350 32.195 59.001 1.00 15.36 160 ALA D N 1
ATOM 8714 C CA . ALA D 1 161 ? 35.259 31.087 58.721 1.00 14.54 160 ALA D CA 1
ATOM 8715 C C . ALA D 1 161 ? 34.755 30.277 57.530 1.00 15.49 160 ALA D C 1
ATOM 8716 O O . ALA D 1 161 ? 35.533 29.804 56.683 1.00 16.18 160 ALA D O 1
ATOM 8718 N N . ASP D 1 162 ? 33.473 30.002 57.497 1.00 14.30 161 ASP D N 1
ATOM 8719 C CA . ASP D 1 162 ? 32.934 29.314 56.339 1.00 14.88 161 ASP D CA 1
ATOM 8720 C C . ASP D 1 162 ? 33.210 30.077 55.038 1.00 14.38 161 ASP D C 1
ATOM 8721 O O . ASP D 1 162 ? 33.573 29.469 54.023 1.00 12.95 161 ASP D O 1
ATOM 8726 N N . ALA D 1 163 ? 33.006 31.399 55.034 1.00 13.79 162 ALA D N 1
ATOM 8727 C CA . ALA D 1 163 ? 33.191 32.153 53.807 1.00 14.74 162 ALA D CA 1
ATOM 8728 C C . ALA D 1 163 ? 34.648 32.133 53.338 1.00 14.42 162 ALA D C 1
ATOM 8729 O O . ALA D 1 163 ? 34.895 32.078 52.140 1.00 16.03 162 ALA D O 1
ATOM 8731 N N . PHE D 1 164 ? 35.583 32.199 54.276 1.00 13.94 163 PHE D N 1
ATOM 8732 C CA . PHE D 1 164 ? 36.988 32.071 53.930 1.00 13.25 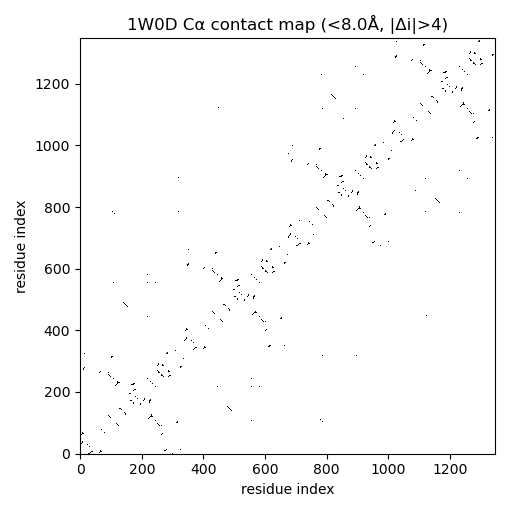163 PHE D CA 1
ATOM 8733 C C . PHE D 1 164 ? 37.303 30.704 53.333 1.00 13.36 163 PHE D C 1
ATOM 8734 O O . PHE D 1 164 ? 38.043 30.594 52.369 1.00 13.85 163 PHE D O 1
ATOM 8742 N N . GLU D 1 165 ? 36.690 29.669 53.886 1.00 13.57 164 GLU D N 1
ATOM 8743 C CA . GLU D 1 165 ? 36.895 28.327 53.408 1.00 15.32 164 GLU D CA 1
ATOM 8744 C C . GLU D 1 165 ? 36.393 28.277 51.983 1.00 13.91 164 GLU D C 1
ATOM 8745 O O . GLU D 1 165 ? 37.017 27.662 51.129 1.00 13.65 164 GLU D O 1
ATOM 8751 N N . ARG D 1 166 ? 35.249 28.887 51.725 1.00 13.81 165 ARG D N 1
ATOM 8752 C CA . ARG D 1 166 ? 34.680 28.845 50.388 1.00 14.18 165 ARG D CA 1
ATOM 8753 C C . ARG D 1 166 ? 35.526 29.620 49.439 1.00 13.35 165 ARG D C 1
ATOM 8754 O O . ARG D 1 166 ? 35.747 29.153 48.344 1.00 16.04 165 ARG D O 1
ATOM 8762 N N . ALA D 1 167 ? 36.072 30.748 49.894 1.00 14.40 166 ALA D N 1
ATOM 8763 C CA . ALA D 1 167 ? 36.970 31.567 49.085 1.00 14.58 166 ALA D CA 1
ATOM 8764 C C . ALA D 1 167 ? 38.176 30.790 48.669 1.00 14.49 166 ALA D C 1
ATOM 8765 O O . ALA D 1 167 ? 38.584 30.791 47.518 1.00 15.59 166 ALA D O 1
ATOM 8767 N N . ARG D 1 168 ? 38.756 30.121 49.642 1.00 13.88 167 ARG D N 1
ATOM 8768 C CA . ARG D 1 168 ? 39.949 29.331 49.392 1.00 13.78 167 ARG D CA 1
ATOM 8769 C C . ARG D 1 168 ? 39.750 28.259 48.311 1.00 15.19 167 ARG D C 1
ATOM 8770 O O . ARG D 1 168 ? 40.681 27.982 47.529 1.00 14.35 167 ARG D O 1
ATOM 8778 N N . ARG D 1 169 ? 38.584 27.628 48.283 1.00 15.55 168 ARG D N 1
ATOM 8779 C CA . ARG D 1 169 ? 38.239 26.598 47.294 1.00 17.46 168 ARG D CA 1
ATOM 8780 C C . ARG D 1 169 ? 37.808 27.184 45.938 1.00 16.24 168 ARG D C 1
ATOM 8781 O O . ARG D 1 169 ? 37.510 26.430 44.992 1.00 16.30 168 ARG D O 1
ATOM 8789 N N . ARG D 1 170 ? 37.698 28.502 45.880 1.00 15.02 169 ARG D N 1
ATOM 8790 C CA . ARG D 1 170 ? 37.314 29.251 44.668 1.00 15.26 169 ARG D CA 1
ATOM 8791 C C . ARG D 1 170 ? 38.446 30.141 44.164 1.00 15.68 169 ARG D C 1
ATOM 8792 O O . ARG D 1 170 ? 39.528 29.656 43.856 1.00 15.99 169 ARG D O 1
ATOM 8800 N N . ARG D 1 171 ? 38.255 31.430 44.066 1.00 14.82 170 ARG D N 1
ATOM 8801 C CA . ARG D 1 171 ? 39.332 32.259 43.519 1.00 14.87 170 ARG D CA 1
ATOM 8802 C C . ARG D 1 171 ? 40.043 33.050 44.577 1.00 14.74 170 ARG D C 1
ATOM 8803 O O . ARG D 1 171 ? 40.813 33.993 44.297 1.00 16.43 170 ARG D O 1
ATOM 8811 N N . LYS D 1 172 ? 39.826 32.638 45.821 1.00 13.35 171 LYS D N 1
ATOM 8812 C CA . LYS D 1 172 ? 40.594 33.127 46.956 1.00 14.79 171 LYS D CA 1
ATOM 8813 C C . LYS D 1 172 ? 40.449 34.605 47.122 1.00 13.30 171 LYS D C 1
ATOM 8814 O O . LYS D 1 172 ? 41.372 35.321 47.531 1.00 13.41 171 LYS D O 1
ATOM 8820 N N . HIS D 1 173 ? 39.234 35.060 46.889 1.00 14.29 172 HIS D N 1
ATOM 8821 C CA . HIS D 1 173 ? 38.896 36.441 47.189 1.00 15.66 172 HIS D CA 1
ATOM 8822 C C . HIS D 1 173 ? 37.625 36.499 48.030 1.00 15.39 172 HIS D C 1
ATOM 8823 O O . HIS D 1 173 ? 36.617 35.946 47.685 1.00 14.92 172 HIS D O 1
ATOM 8830 N N . LEU D 1 174 ? 37.699 37.171 49.163 1.00 15.02 173 LEU D N 1
ATOM 8831 C CA . LEU D 1 174 ? 36.508 37.377 50.012 1.00 15.40 173 LEU D CA 1
ATOM 8832 C C . LEU D 1 174 ? 36.203 38.841 50.125 1.00 14.46 173 LEU D C 1
ATOM 8833 O O . LEU D 1 174 ? 37.088 39.646 50.451 1.00 15.97 173 LEU D O 1
ATOM 8838 N N . THR D 1 175 ? 34.937 39.226 49.894 1.00 13.81 174 THR D N 1
ATOM 8839 C CA . THR D 1 175 ? 34.496 40.586 50.162 1.00 14.94 174 THR D CA 1
ATOM 8840 C C . THR D 1 175 ? 33.543 40.574 51.343 1.00 13.97 174 THR D C 1
ATOM 8841 O O . THR D 1 175 ? 32.495 39.934 51.321 1.00 14.37 174 THR D O 1
ATOM 8845 N N . LEU D 1 176 ? 33.911 41.289 52.388 1.00 14.51 175 LEU D N 1
ATOM 8846 C CA . LEU D 1 176 ? 32.958 41.549 53.451 1.00 12.98 175 LEU D CA 1
ATOM 8847 C C . LEU D 1 176 ? 32.090 42.672 53.002 1.00 13.89 175 LEU D C 1
ATOM 8848 O O . LEU D 1 176 ? 32.581 43.708 52.609 1.00 14.71 175 LEU D O 1
ATOM 8853 N N . VAL D 1 177 ? 30.786 42.504 53.145 1.00 12.18 176 VAL D N 1
ATOM 8854 C CA . VAL D 1 177 ? 29.871 43.597 52.800 1.00 13.48 176 VAL D CA 1
ATOM 8855 C C . VAL D 1 177 ? 29.059 43.958 54.051 1.00 14.48 176 VAL D C 1
ATOM 8856 O O . VAL D 1 177 ? 28.376 43.100 54.650 1.00 14.24 176 VAL D O 1
ATOM 8860 N N . HIS D 1 178 ? 29.112 45.221 54.441 1.00 14.09 177 HIS D N 1
ATOM 8861 C CA . HIS D 1 178 ? 28.432 45.618 55.669 1.00 13.80 177 HIS D CA 1
ATOM 8862 C C . HIS D 1 178 ? 28.159 47.102 55.590 1.00 14.29 177 HIS D C 1
ATOM 8863 O O . HIS D 1 178 ? 28.005 47.613 54.493 1.00 15.50 177 HIS D O 1
ATOM 8870 N N . LYS D 1 179 ? 28.027 47.815 56.704 1.00 14.65 178 LYS D N 1
ATOM 8871 C CA . LYS D 1 179 ? 27.901 49.258 56.617 1.00 13.38 178 LYS D CA 1
ATOM 8872 C C . LYS D 1 179 ? 28.628 49.772 57.837 1.00 14.22 178 LYS D C 1
ATOM 8873 O O . LYS D 1 179 ? 28.032 50.300 58.751 1.00 16.12 178 LYS D O 1
ATOM 8879 N N . THR D 1 180 ? 29.936 49.620 57.851 1.00 13.97 179 THR D N 1
ATOM 8880 C CA . THR D 1 180 ? 30.645 49.754 59.119 1.00 13.36 179 THR D CA 1
ATOM 8881 C C . THR D 1 180 ? 30.798 51.173 59.582 1.00 14.86 179 THR D C 1
ATOM 8882 O O . THR D 1 180 ? 31.176 51.423 60.758 1.00 15.86 179 THR D O 1
ATOM 8886 N N . ASN D 1 181 ? 30.486 52.096 58.692 1.00 15.48 180 ASN D N 1
ATOM 8887 C CA . ASN D 1 181 ? 30.586 53.495 59.054 1.00 16.14 180 ASN D CA 1
ATOM 8888 C C . ASN D 1 181 ? 29.400 53.975 59.870 1.00 17.02 180 ASN D C 1
ATOM 8889 O O . ASN D 1 181 ? 29.500 54.955 60.608 1.00 18.60 180 ASN D O 1
ATOM 8894 N N . VAL D 1 182 ? 28.308 53.234 59.771 1.00 16.88 181 VAL D N 1
ATOM 8895 C CA . VAL D 1 182 ? 27.073 53.609 60.392 1.00 17.95 181 VAL D CA 1
ATOM 8896 C C . VAL D 1 182 ? 26.699 52.590 61.484 1.00 17.28 181 VAL D C 1
ATOM 8897 O O . VAL D 1 182 ? 26.241 52.982 62.544 1.00 16.56 181 VAL D O 1
ATOM 8901 N N . LEU D 1 183 ? 26.935 51.304 61.234 1.00 16.89 182 LEU D N 1
ATOM 8902 C CA . LEU D 1 183 ? 26.600 50.282 62.207 1.00 16.50 182 LEU D CA 1
ATOM 8903 C C . LEU D 1 183 ? 27.939 50.014 62.806 1.00 16.61 182 LEU D C 1
ATOM 8904 O O . LEU D 1 183 ? 28.658 49.149 62.340 1.00 17.16 182 LEU D O 1
ATOM 8909 N N . THR D 1 184 ? 28.328 50.840 63.775 1.00 15.55 183 THR D N 1
ATOM 8910 C CA . THR D 1 184 ? 29.705 50.729 64.219 1.00 16.59 183 THR D CA 1
ATOM 8911 C C . THR D 1 184 ? 30.004 49.567 65.130 1.00 15.58 183 THR D C 1
ATOM 8912 O O . THR D 1 184 ? 31.129 49.073 65.149 1.00 17.76 183 THR D O 1
ATOM 8916 N N . PHE D 1 185 ? 28.994 49.080 65.836 1.00 13.92 184 PHE D N 1
ATOM 8917 C CA . PHE D 1 185 ? 29.197 47.986 66.788 1.00 14.73 184 PHE D CA 1
ATOM 8918 C C . PHE D 1 185 ? 29.198 46.701 66.032 1.00 13.91 184 PHE D C 1
ATOM 8919 O O . PHE D 1 185 ? 30.163 45.933 66.117 1.00 14.75 184 PHE D O 1
ATOM 8927 N N . ALA D 1 186 ? 28.139 46.467 65.266 1.00 17.14 185 ALA D N 1
ATOM 8928 C CA . ALA D 1 186 ? 28.058 45.243 64.461 1.00 16.06 185 ALA D CA 1
ATOM 8929 C C . ALA D 1 186 ? 29.165 45.306 63.396 1.00 16.31 185 ALA D C 1
ATOM 8930 O O . ALA D 1 186 ? 29.854 44.327 63.137 1.00 14.69 185 ALA D O 1
ATOM 8932 N N . GLY D 1 187 ? 29.382 46.486 62.854 1.00 17.15 186 GLY D N 1
ATOM 8933 C CA . GLY D 1 187 ? 30.354 46.663 61.791 1.00 18.59 186 GLY D CA 1
ATOM 8934 C C . GLY D 1 187 ? 31.744 46.377 62.288 1.00 17.99 186 GLY D C 1
ATOM 8935 O O . GLY D 1 187 ? 32.485 45.669 61.636 1.00 17.50 186 GLY D O 1
ATOM 8936 N N . GLY D 1 188 ? 32.108 46.913 63.449 1.00 17.48 187 GLY D N 1
ATOM 8937 C CA . GLY D 1 188 ? 33.407 46.647 64.062 1.00 17.44 187 GLY D CA 1
ATOM 8938 C C . GLY D 1 188 ? 33.573 45.203 64.374 1.00 15.66 187 GLY D C 1
ATOM 8939 O O . GLY D 1 188 ? 34.625 44.649 64.178 1.00 15.30 187 GLY D O 1
ATOM 8940 N N . LEU D 1 189 ? 32.487 44.564 64.816 1.00 14.63 188 LEU D N 1
ATOM 8941 C CA . LEU D 1 189 ? 32.609 43.135 65.062 1.00 15.12 188 LEU D CA 1
ATOM 8942 C C . LEU D 1 189 ? 32.910 42.363 63.781 1.00 14.54 188 LEU D C 1
ATOM 8943 O O . LEU D 1 189 ? 33.767 41.480 63.772 1.00 14.64 188 LEU D O 1
ATOM 8948 N N . TRP D 1 190 ? 32.187 42.672 62.724 1.00 15.61 189 TRP D N 1
ATOM 8949 C CA . TRP D 1 190 ? 32.353 41.960 61.482 1.00 14.52 189 TRP D CA 1
ATOM 8950 C C . TRP D 1 190 ? 33.740 42.211 60.948 1.00 15.66 189 TRP D C 1
ATOM 8951 O O . TRP D 1 190 ? 34.403 41.294 60.521 1.00 14.83 189 TRP D O 1
ATOM 8962 N N . LEU D 1 191 ? 34.193 43.457 60.998 1.00 16.90 190 LEU D N 1
ATOM 8963 C CA . LEU D 1 191 ? 35.504 43.780 60.460 1.00 17.31 190 LEU D CA 1
ATOM 8964 C C . LEU D 1 191 ? 36.619 43.059 61.165 1.00 16.25 190 LEU D C 1
ATOM 8965 O O . LEU D 1 191 ? 37.536 42.505 60.543 1.00 17.11 190 LEU D O 1
ATOM 8970 N N . ARG D 1 192 ? 36.585 43.146 62.499 1.00 16.20 191 ARG D N 1
ATOM 8971 C CA . ARG D 1 192 ? 37.608 42.518 63.316 1.00 16.16 191 ARG D CA 1
ATOM 8972 C C . ARG D 1 192 ? 37.572 41.017 63.128 1.00 15.62 191 ARG D C 1
ATOM 8973 O O . ARG D 1 192 ? 38.630 40.418 63.049 1.00 15.18 191 ARG D O 1
ATOM 8981 N N . THR D 1 193 ? 36.374 40.440 63.029 1.00 15.72 192 THR D N 1
ATOM 8982 C CA . THR D 1 193 ? 36.280 39.004 62.886 1.00 15.11 192 THR D CA 1
ATOM 8983 C C . THR D 1 193 ? 36.854 38.578 61.548 1.00 14.15 192 THR D C 1
ATOM 8984 O O . THR D 1 193 ? 37.558 37.574 61.441 1.00 14.42 192 THR D O 1
ATOM 8988 N N . VAL D 1 194 ? 36.521 39.345 60.518 1.00 14.76 193 VAL D N 1
ATOM 8989 C CA . VAL D 1 194 ? 37.046 39.034 59.193 1.00 15.01 193 VAL D CA 1
ATOM 8990 C C . VAL D 1 194 ? 38.568 39.161 59.224 1.00 15.51 193 VAL D C 1
ATOM 8991 O O . VAL D 1 194 ? 39.295 38.304 58.697 1.00 15.27 193 VAL D O 1
ATOM 8995 N N . ASP D 1 195 ? 39.079 40.192 59.886 1.00 17.69 194 ASP D N 1
ATOM 8996 C CA . ASP D 1 195 ? 40.539 40.290 60.003 1.00 18.53 194 ASP D CA 1
ATOM 8997 C C . ASP D 1 195 ? 41.146 39.159 60.795 1.00 18.97 194 ASP D C 1
ATOM 8998 O O . ASP D 1 195 ? 42.172 38.576 60.399 1.00 16.99 194 ASP D O 1
ATOM 9003 N N . GLU D 1 196 ? 40.511 38.805 61.903 1.00 18.98 195 GLU D N 1
ATOM 9004 C CA . GLU D 1 196 ? 41.087 37.762 62.722 1.00 17.56 195 GLU D CA 1
ATOM 9005 C C . GLU D 1 196 ? 41.057 36.410 62.037 1.00 17.28 195 GLU D C 1
ATOM 9006 O O . GLU D 1 196 ? 42.088 35.706 61.953 1.00 14.88 195 GLU D O 1
ATOM 9012 N N . VAL D 1 197 ? 39.912 36.057 61.486 1.00 16.69 196 VAL D N 1
ATOM 9013 C CA . VAL D 1 197 ? 39.827 34.735 60.893 1.00 16.47 196 VAL D CA 1
ATOM 9014 C C . VAL D 1 197 ? 40.737 34.732 59.666 1.00 14.55 196 VAL D C 1
ATOM 9015 O O . VAL D 1 197 ? 41.347 33.743 59.376 1.00 15.75 196 VAL D O 1
ATOM 9019 N N . GLY D 1 198 ? 40.867 35.894 59.017 1.00 14.93 197 GLY D N 1
ATOM 9020 C CA . GLY D 1 198 ? 41.677 36.047 57.824 1.00 15.37 197 GLY D CA 1
ATOM 9021 C C . GLY D 1 198 ? 43.146 35.746 58.041 1.00 16.63 197 GLY D C 1
ATOM 9022 O O . GLY D 1 198 ? 43.878 35.473 57.089 1.00 17.18 197 GLY D O 1
ATOM 9023 N N . GLU D 1 199 ? 43.622 35.850 59.280 1.00 16.80 198 GLU D N 1
ATOM 9024 C CA . GLU D 1 199 ? 45.021 35.563 59.512 1.00 17.52 198 GLU D CA 1
ATOM 9025 C C . GLU D 1 199 ? 45.315 34.113 59.215 1.00 17.80 198 GLU D C 1
ATOM 9026 O O . GLU D 1 199 ? 46.452 33.769 58.901 1.00 17.44 198 GLU D O 1
ATOM 9032 N N . CYS D 1 200 ? 44.311 33.260 59.321 1.00 18.23 199 CYS D N 1
ATOM 9033 C CA . CYS D 1 200 ? 44.560 31.844 59.062 1.00 20.06 199 CYS D CA 1
ATOM 9034 C C . CYS D 1 200 ? 44.365 31.512 57.577 1.00 18.12 199 CYS D C 1
ATOM 9035 O O . CYS D 1 200 ? 44.565 30.342 57.145 1.00 16.02 199 CYS D O 1
ATOM 9038 N N . TYR D 1 201 ? 43.993 32.547 56.814 1.00 16.58 200 TYR D N 1
ATOM 9039 C CA . TYR D 1 201 ? 43.820 32.458 55.361 1.00 16.41 200 TYR D CA 1
ATOM 9040 C C . TYR D 1 201 ? 44.692 33.476 54.637 1.00 16.92 200 TYR D C 1
ATOM 9041 O O . TYR D 1 201 ? 44.131 34.339 53.938 1.00 17.73 200 TYR D O 1
ATOM 9050 N N . PRO D 1 202 ? 46.024 33.383 54.766 1.00 18.21 201 PRO D N 1
ATOM 9051 C CA . PRO D 1 202 ? 46.926 34.360 54.136 1.00 17.71 201 PRO D CA 1
ATOM 9052 C C . PRO D 1 202 ? 46.811 34.263 52.606 1.00 17.78 201 PRO D C 1
ATOM 9053 O O . PRO D 1 202 ? 47.326 35.148 51.907 1.00 19.34 201 PRO D O 1
ATOM 9057 N N . ASP D 1 203 ? 46.177 33.198 52.111 1.00 16.33 202 ASP D N 1
ATOM 9058 C CA . ASP D 1 203 ? 46.040 32.957 50.678 1.00 16.34 202 ASP D CA 1
ATOM 9059 C C . ASP D 1 203 ? 44.830 33.656 50.090 1.00 15.63 202 ASP D C 1
ATOM 9060 O O . ASP D 1 203 ? 44.645 33.701 48.860 1.00 15.30 202 ASP D O 1
ATOM 9065 N N . VAL D 1 204 ? 43.983 34.187 50.968 1.00 14.59 203 VAL D N 1
ATOM 9066 C CA . VAL D 1 204 ? 42.711 34.755 50.523 1.00 14.82 203 VAL D CA 1
ATOM 9067 C C . VAL D 1 204 ? 42.812 36.283 50.629 1.00 15.06 203 VAL D C 1
ATOM 9068 O O . VAL D 1 204 ? 43.105 36.833 51.676 1.00 16.49 203 VAL D O 1
ATOM 9072 N N . GLU D 1 205 ? 42.579 36.948 49.512 1.00 13.75 204 GLU D N 1
ATOM 9073 C CA . GLU D 1 205 ? 42.559 38.393 49.486 1.00 13.39 204 GLU D CA 1
ATOM 9074 C C . GLU D 1 205 ? 41.228 38.832 50.077 1.00 14.96 204 GLU D C 1
ATOM 9075 O O . GLU D 1 205 ? 40.193 38.201 49.767 1.00 14.85 204 GLU D O 1
ATOM 9081 N N . VAL D 1 206 ? 41.272 39.854 50.923 1.00 15.81 205 VAL D N 1
ATOM 9082 C CA . VAL D 1 206 ? 40.030 40.341 51.535 1.00 16.31 205 VAL D CA 1
ATOM 9083 C C . VAL D 1 206 ? 39.735 41.753 51.097 1.00 16.11 205 VAL D C 1
ATOM 9084 O O . VAL D 1 206 ? 40.616 42.661 51.121 1.00 15.21 205 VAL D O 1
ATOM 9088 N N . ALA D 1 207 ? 38.499 41.998 50.721 1.00 14.78 206 ALA D N 1
ATOM 9089 C CA . ALA D 1 207 ? 38.098 43.354 50.394 1.00 13.97 206 ALA D CA 1
ATOM 9090 C C . ALA D 1 207 ? 36.908 43.676 51.273 1.00 14.53 206 ALA D C 1
ATOM 9091 O O . ALA D 1 207 ? 36.261 42.779 51.807 1.00 14.64 206 ALA D O 1
ATOM 9093 N N . TYR D 1 208 ? 36.664 44.958 51.422 1.00 13.15 207 TYR D N 1
ATOM 9094 C CA . TYR D 1 208 ? 35.494 45.374 52.168 1.00 13.64 207 TYR D CA 1
ATOM 9095 C C . TYR D 1 208 ? 34.708 46.317 51.300 1.00 13.44 207 TYR D C 1
ATOM 9096 O O . TYR D 1 208 ? 35.312 47.177 50.658 1.00 15.52 207 TYR D O 1
ATOM 9105 N N . GLN D 1 209 ? 33.386 46.154 51.262 1.00 14.15 208 GLN D N 1
ATOM 9106 C CA . GLN D 1 209 ? 32.546 47.186 50.664 1.00 14.45 208 GLN D CA 1
ATOM 9107 C C . GLN D 1 209 ? 31.327 47.461 51.478 1.00 14.70 208 GLN D C 1
ATOM 9108 O O . GLN D 1 209 ? 30.685 46.558 51.961 1.00 13.55 208 GLN D O 1
ATOM 9114 N N . HIS D 1 210 ? 30.957 48.714 51.589 1.00 13.89 209 HIS D N 1
ATOM 9115 C CA . HIS D 1 210 ? 29.616 48.982 52.091 1.00 15.13 209 HIS D CA 1
ATOM 9116 C C . HIS D 1 210 ? 28.521 48.388 51.219 1.00 13.58 209 HIS D C 1
ATOM 9117 O O . HIS D 1 210 ? 28.649 48.288 49.998 1.00 13.69 209 HIS D O 1
ATOM 9124 N N . VAL D 1 211 ? 27.402 48.059 51.850 1.00 14.95 210 VAL D N 1
ATOM 9125 C CA . VAL D 1 211 ? 26.377 47.350 51.156 1.00 14.82 210 VAL D CA 1
ATOM 9126 C C . VAL D 1 211 ? 25.814 48.146 49.970 1.00 15.90 210 VAL D C 1
ATOM 9127 O O . VAL D 1 211 ? 25.507 47.537 48.959 1.00 16.49 210 VAL D O 1
ATOM 9131 N N . ASP D 1 212 ? 25.680 49.472 50.093 1.00 15.60 211 ASP D N 1
ATOM 9132 C CA . ASP D 1 212 ? 25.172 50.235 48.965 1.00 16.89 211 ASP D CA 1
ATOM 9133 C C . ASP D 1 212 ? 26.143 50.198 47.793 1.00 16.53 211 ASP D C 1
ATOM 9134 O O . ASP D 1 212 ? 25.751 50.051 46.629 1.00 16.31 211 ASP D O 1
ATOM 9139 N N . ALA D 1 213 ? 27.433 50.315 48.097 1.00 16.12 212 ALA D N 1
ATOM 9140 C CA . ALA D 1 213 ? 28.459 50.184 47.089 1.00 16.43 212 ALA D CA 1
ATOM 9141 C C . ALA D 1 213 ? 28.511 48.848 46.432 1.00 17.15 212 ALA D C 1
ATOM 9142 O O . ALA D 1 213 ? 28.636 48.783 45.205 1.00 16.86 212 ALA D O 1
ATOM 9144 N N . ALA D 1 214 ? 28.442 47.783 47.245 1.00 16.44 213 ALA D N 1
ATOM 9145 C CA . ALA D 1 214 ? 28.476 46.424 46.715 1.00 15.95 213 ALA D CA 1
ATOM 9146 C C . ALA D 1 214 ? 27.253 46.203 45.824 1.00 15.56 213 ALA D C 1
ATOM 9147 O O . ALA D 1 214 ? 27.366 45.494 44.831 1.00 16.69 213 ALA D O 1
ATOM 9149 N N . THR D 1 215 ? 26.114 46.799 46.197 1.00 15.42 214 THR D N 1
ATOM 9150 C CA . THR D 1 215 ? 24.845 46.744 45.450 1.00 15.38 214 THR D CA 1
ATOM 9151 C C . THR D 1 215 ? 25.083 47.287 44.035 1.00 13.76 214 THR D C 1
ATOM 9152 O O . THR D 1 215 ? 24.785 46.660 43.009 1.00 14.95 214 THR D O 1
ATOM 9156 N N . ILE D 1 216 ? 25.688 48.460 43.972 1.00 12.53 215 ILE D N 1
ATOM 9157 C CA . ILE D 1 216 ? 25.927 49.056 42.690 1.00 12.32 215 ILE D CA 1
ATOM 9158 C C . ILE D 1 216 ? 26.809 48.147 41.886 1.00 13.90 215 ILE D C 1
ATOM 9159 O O . ILE D 1 216 ? 26.535 47.882 40.733 1.00 13.04 215 ILE D O 1
ATOM 9164 N N . HIS D 1 217 ? 27.845 47.605 42.520 1.00 13.85 216 HIS D N 1
ATOM 9165 C CA . HIS D 1 217 ? 28.771 46.762 41.793 1.00 13.68 216 HIS D CA 1
ATOM 9166 C C . HIS D 1 217 ? 28.189 45.427 41.363 1.00 13.94 216 HIS D C 1
ATOM 9167 O O . HIS D 1 217 ? 28.660 44.835 40.415 1.00 15.87 216 HIS D O 1
ATOM 9174 N N . MET D 1 218 ? 27.158 44.962 42.047 1.00 15.15 217 MET D N 1
ATOM 9175 C CA . MET D 1 218 ? 26.545 43.763 41.573 1.00 15.18 217 MET D CA 1
ATOM 9176 C C . MET D 1 218 ? 25.890 43.979 40.193 1.00 15.44 217 MET D C 1
ATOM 9177 O O . MET D 1 218 ? 25.691 43.031 39.436 1.00 15.86 217 MET D O 1
ATOM 9182 N N . ILE D 1 219 ? 25.488 45.229 39.948 1.00 14.61 218 ILE D N 1
ATOM 9183 C CA . ILE D 1 219 ? 24.875 45.670 38.712 1.00 13.68 218 ILE D CA 1
ATOM 9184 C C . ILE D 1 219 ? 25.931 46.042 37.694 1.00 12.95 218 ILE D C 1
ATOM 9185 O O . ILE D 1 219 ? 25.773 45.740 36.514 1.00 12.75 218 ILE D O 1
ATOM 9190 N N . THR D 1 220 ? 27.005 46.721 38.116 1.00 13.14 219 THR D N 1
ATOM 9191 C CA . THR D 1 220 ? 27.903 47.332 37.138 1.00 13.58 219 THR D CA 1
ATOM 9192 C C . THR D 1 220 ? 29.156 46.526 36.937 1.00 14.46 219 THR D C 1
ATOM 9193 O O . THR D 1 220 ? 29.792 46.643 35.909 1.00 16.92 219 THR D O 1
ATOM 9197 N N . ASP D 1 221 ? 29.526 45.736 37.940 1.00 14.91 220 ASP D N 1
ATOM 9198 C CA . ASP D 1 221 ? 30.788 45.017 37.881 1.00 15.71 220 ASP D CA 1
ATOM 9199 C C . ASP D 1 221 ? 30.671 43.711 38.647 1.00 16.08 220 ASP D C 1
ATOM 9200 O O . ASP D 1 221 ? 31.508 43.455 39.499 1.00 16.24 220 ASP D O 1
ATOM 9205 N N . PRO D 1 222 ? 29.655 42.887 38.373 1.00 14.96 221 PRO D N 1
ATOM 9206 C CA . PRO D 1 222 ? 29.438 41.702 39.208 1.00 14.68 221 PRO D CA 1
ATOM 9207 C C . PRO D 1 222 ? 30.592 40.712 39.127 1.00 16.30 221 PRO D C 1
ATOM 9208 O O . PRO D 1 222 ? 30.646 39.846 40.002 1.00 16.46 221 PRO D O 1
ATOM 9212 N N . GLY D 1 223 ? 31.448 40.794 38.119 1.00 15.48 222 GLY D N 1
ATOM 9213 C CA . GLY D 1 223 ? 32.589 39.897 38.034 1.00 16.44 222 GLY D CA 1
ATOM 9214 C C . GLY D 1 223 ? 33.684 40.169 39.066 1.00 15.81 222 GLY D C 1
ATOM 9215 O O . GLY D 1 223 ? 34.610 39.357 39.217 1.00 17.75 222 GLY D O 1
ATOM 9216 N N . ARG D 1 224 ? 33.566 41.256 39.800 1.00 16.37 223 ARG D N 1
ATOM 9217 C CA . ARG D 1 224 ? 34.530 41.560 40.859 1.00 17.46 223 ARG D CA 1
ATOM 9218 C C . ARG D 1 224 ? 34.405 40.692 42.105 1.00 17.32 223 ARG D C 1
ATOM 9219 O O . ARG D 1 224 ? 35.307 40.674 42.946 1.00 19.08 223 ARG D O 1
ATOM 9227 N N . PHE D 1 225 ? 33.300 39.978 42.228 1.00 15.62 224 PHE D N 1
ATOM 9228 C CA . PHE D 1 225 ? 33.063 39.210 43.436 1.00 14.75 224 PHE D CA 1
ATOM 9229 C C . PHE D 1 225 ? 33.443 37.778 43.221 1.00 13.15 224 PHE D C 1
ATOM 9230 O O . PHE D 1 225 ? 33.222 37.209 42.143 1.00 13.61 224 PHE D O 1
ATOM 9238 N N . ASP D 1 226 ? 33.994 37.192 44.283 1.00 13.59 225 ASP D N 1
ATOM 9239 C CA . ASP D 1 226 ? 34.216 35.749 44.346 1.00 14.53 225 ASP D CA 1
ATOM 9240 C C . ASP D 1 226 ? 33.392 35.197 45.473 1.00 13.57 225 ASP D C 1
ATOM 9241 O O . ASP D 1 226 ? 32.364 34.670 45.245 1.00 16.08 225 ASP D O 1
ATOM 9246 N N . VAL D 1 227 ? 33.839 35.398 46.700 1.00 12.59 226 VAL D N 1
ATOM 9247 C CA . VAL D 1 227 ? 32.980 35.106 47.824 1.00 13.57 226 VAL D CA 1
ATOM 9248 C C . VAL D 1 227 ? 32.644 36.410 48.522 1.00 12.86 226 VAL D C 1
ATOM 9249 O O . VAL D 1 227 ? 33.512 37.276 48.695 1.00 13.20 226 VAL D O 1
ATOM 9253 N N . ILE D 1 228 ? 31.350 36.570 48.828 1.00 13.48 227 ILE D N 1
ATOM 9254 C CA . ILE D 1 228 ? 30.865 37.662 49.619 1.00 13.61 227 ILE D CA 1
ATOM 9255 C C . ILE D 1 228 ? 30.373 37.087 50.931 1.00 13.78 227 ILE D C 1
ATOM 9256 O O . ILE D 1 228 ? 29.693 36.085 50.954 1.00 13.56 227 ILE D O 1
ATOM 9261 N N . VAL D 1 229 ? 30.753 37.741 52.009 1.00 13.75 228 VAL D N 1
ATOM 9262 C CA . VAL D 1 229 ? 30.177 37.398 53.293 1.00 14.42 228 VAL D CA 1
ATOM 9263 C C . VAL D 1 229 ? 29.511 38.633 53.844 1.00 14.03 228 VAL D C 1
ATOM 9264 O O . VAL D 1 229 ? 30.013 39.758 53.729 1.00 13.58 228 VAL D O 1
ATOM 9268 N N . THR D 1 230 ? 28.382 38.387 54.469 1.00 14.33 229 THR D N 1
ATOM 9269 C CA . THR D 1 230 ? 27.634 39.518 55.016 1.00 14.67 229 THR D CA 1
ATOM 9270 C C . THR D 1 230 ? 26.652 38.988 56.030 1.00 15.18 229 THR D C 1
ATOM 9271 O O . THR D 1 230 ? 26.526 37.785 56.265 1.00 14.78 229 THR D O 1
ATOM 9275 N N . ASP D 1 231 ? 25.898 39.906 56.610 1.00 14.00 230 ASP D N 1
ATOM 9276 C CA . ASP D 1 231 ? 25.064 39.593 57.730 1.00 15.02 230 ASP D CA 1
ATOM 9277 C C . ASP D 1 231 ? 23.691 39.242 57.212 1.00 14.31 230 ASP D C 1
ATOM 9278 O O . ASP D 1 231 ? 23.443 39.178 55.992 1.00 14.70 230 ASP D O 1
ATOM 9283 N N . ASN D 1 232 ? 22.796 38.970 58.126 1.00 13.24 231 ASN D N 1
ATOM 9284 C CA . ASN D 1 232 ? 21.518 38.414 57.711 1.00 14.41 231 ASN D CA 1
ATOM 9285 C C . ASN D 1 232 ? 20.682 39.403 56.897 1.00 14.84 231 ASN D C 1
ATOM 9286 O O . ASN D 1 232 ? 20.117 39.039 55.886 1.00 14.14 231 ASN D O 1
ATOM 9291 N N . LEU D 1 233 ? 20.605 40.667 57.346 1.00 14.49 232 LEU D N 1
ATOM 9292 C CA . LEU D 1 233 ? 19.773 41.598 56.698 1.00 14.34 232 LEU D CA 1
ATOM 9293 C C . LEU D 1 233 ? 20.368 41.998 55.336 1.00 15.29 232 LEU D C 1
ATOM 9294 O O . LEU D 1 233 ? 19.689 42.012 54.338 1.00 15.82 232 LEU D O 1
ATOM 9299 N N . PHE D 1 234 ? 21.626 42.394 55.326 1.00 14.90 233 PHE D N 1
ATOM 9300 C CA . PHE D 1 234 ? 22.179 42.814 54.039 1.00 13.56 233 PHE D CA 1
ATOM 9301 C C . PHE D 1 234 ? 22.193 41.620 53.100 1.00 13.11 233 PHE D C 1
ATOM 9302 O O . PHE D 1 234 ? 22.032 41.801 51.898 1.00 14.01 233 PHE D O 1
ATOM 9310 N N . GLY D 1 235 ? 22.461 40.416 53.608 1.00 13.35 234 GLY D N 1
ATOM 9311 C CA . GLY D 1 235 ? 22.505 39.216 52.793 1.00 13.39 234 GLY D CA 1
ATOM 9312 C C . GLY D 1 235 ? 21.162 38.922 52.194 1.00 14.78 234 GLY D C 1
ATOM 9313 O O . GLY D 1 235 ? 21.059 38.533 51.050 1.00 13.91 234 GLY D O 1
ATOM 9314 N N . ASP D 1 236 ? 20.118 39.258 52.930 1.00 14.09 235 ASP D N 1
ATOM 9315 C CA . ASP D 1 236 ? 18.786 39.082 52.400 1.00 15.12 235 ASP D CA 1
ATOM 9316 C C . ASP D 1 236 ? 18.579 39.858 51.083 1.00 13.73 235 ASP D C 1
ATOM 9317 O O . ASP D 1 236 ? 17.992 39.344 50.129 1.00 15.48 235 ASP D O 1
ATOM 9322 N N . ILE D 1 237 ? 19.056 41.102 51.043 1.00 13.52 236 ILE D N 1
ATOM 9323 C CA . ILE D 1 237 ? 18.969 41.901 49.861 1.00 14.32 236 ILE D CA 1
ATOM 9324 C C . ILE D 1 237 ? 19.972 41.480 48.819 1.00 14.78 236 ILE D C 1
ATOM 9325 O O . ILE D 1 237 ? 19.630 41.307 47.635 1.00 14.32 236 ILE D O 1
ATOM 9330 N N . ILE D 1 238 ? 21.216 41.319 49.191 1.00 14.11 237 ILE D N 1
ATOM 9331 C CA . ILE D 1 238 ? 22.136 41.143 48.099 1.00 16.56 237 ILE D CA 1
ATOM 9332 C C . ILE D 1 238 ? 22.079 39.754 47.454 1.00 15.42 237 ILE D C 1
ATOM 9333 O O . ILE D 1 238 ? 22.448 39.626 46.300 1.00 15.25 237 ILE D O 1
ATOM 9338 N N . THR D 1 239 ? 21.604 38.739 48.175 1.00 14.67 238 THR D N 1
ATOM 9339 C CA . THR D 1 239 ? 21.466 37.418 47.537 1.00 15.47 238 THR D CA 1
ATOM 9340 C C . THR D 1 239 ? 20.324 37.444 46.538 1.00 16.23 238 THR D C 1
ATOM 9341 O O . THR D 1 239 ? 20.331 36.701 45.554 1.00 16.59 238 THR D O 1
ATOM 9345 N N . ASP D 1 240 ? 19.281 38.245 46.784 1.00 15.10 239 ASP D N 1
ATOM 9346 C CA . ASP D 1 240 ? 18.268 38.415 45.753 1.00 16.41 239 ASP D CA 1
ATOM 9347 C C . ASP D 1 240 ? 18.728 39.196 44.547 1.00 14.39 239 ASP D C 1
ATOM 9348 O O . ASP D 1 240 ? 18.406 38.868 43.414 1.00 14.26 239 ASP D O 1
ATOM 9353 N N . LEU D 1 241 ? 19.492 40.251 44.812 1.00 14.15 240 LEU D N 1
ATOM 9354 C CA . LEU D 1 241 ? 20.085 41.002 43.720 1.00 15.16 240 LEU D CA 1
ATOM 9355 C C . LEU D 1 241 ? 20.962 40.082 42.897 1.00 14.64 240 LEU D C 1
ATOM 9356 O O . LEU D 1 241 ? 20.962 40.140 41.656 1.00 14.30 240 LEU D O 1
ATOM 9361 N N . ALA D 1 242 ? 21.718 39.233 43.585 1.00 15.89 241 ALA D N 1
ATOM 9362 C CA . ALA D 1 242 ? 22.624 38.349 42.943 1.00 15.03 241 ALA D CA 1
ATOM 9363 C C . ALA D 1 242 ? 21.841 37.426 42.054 1.00 14.80 241 ALA D C 1
ATOM 9364 O O . ALA D 1 242 ? 22.211 37.186 40.894 1.00 15.28 241 ALA D O 1
ATOM 9366 N N . ALA D 1 243 ? 20.791 36.861 42.626 1.00 14.23 242 ALA D N 1
ATOM 9367 C CA . ALA D 1 243 ? 19.900 36.019 41.826 1.00 14.23 242 ALA D CA 1
ATOM 9368 C C . ALA D 1 243 ? 19.413 36.760 40.604 1.00 13.57 242 ALA D C 1
ATOM 9369 O O . ALA D 1 243 ? 19.460 36.213 39.498 1.00 15.72 242 ALA D O 1
ATOM 9371 N N . ALA D 1 244 ? 18.906 37.988 40.784 1.00 13.31 243 ALA D N 1
ATOM 9372 C CA . ALA D 1 244 ? 18.351 38.720 39.656 1.00 14.50 243 ALA D CA 1
ATOM 9373 C C . ALA D 1 244 ? 19.361 38.912 38.528 1.00 15.14 243 ALA D C 1
ATOM 9374 O O . ALA D 1 244 ? 19.021 38.712 37.352 1.00 14.65 243 ALA D O 1
ATOM 9376 N N . VAL D 1 245 ? 20.609 39.255 38.866 1.00 15.71 244 VAL D N 1
ATOM 9377 C CA . VAL D 1 245 ? 21.550 39.514 37.790 1.00 14.75 244 VAL D CA 1
ATOM 9378 C C . VAL D 1 245 ? 22.048 38.217 37.149 1.00 15.84 244 VAL D C 1
ATOM 9379 O O . VAL D 1 245 ? 22.493 38.244 36.031 1.00 15.82 244 VAL D O 1
ATOM 9383 N N . CYS D 1 246 ? 21.878 37.090 37.841 1.00 16.44 245 CYS D N 1
ATOM 9384 C CA . CYS D 1 246 ? 22.223 35.783 37.322 1.00 16.00 245 CYS D CA 1
ATOM 9385 C C . CYS D 1 246 ? 21.034 35.124 36.597 1.00 16.20 245 CYS D C 1
ATOM 9386 O O . CYS D 1 246 ? 21.046 33.942 36.320 1.00 17.13 245 CYS D O 1
ATOM 9389 N N . GLY D 1 247 ? 19.991 35.903 36.341 1.00 17.52 246 GLY D N 1
ATOM 9390 C CA . GLY D 1 247 ? 18.891 35.430 35.506 1.00 18.68 246 GLY D CA 1
ATOM 9391 C C . GLY D 1 247 ? 17.626 35.059 36.250 1.00 18.54 246 GLY D C 1
ATOM 9392 O O . GLY D 1 247 ? 16.654 34.603 35.603 1.00 20.64 246 GLY D O 1
ATOM 9393 N N . GLY D 1 248 ? 17.622 35.260 37.567 1.00 16.49 247 GLY D N 1
ATOM 9394 C CA . GLY D 1 248 ? 16.430 35.300 38.415 1.00 17.65 247 GLY D CA 1
ATOM 9395 C C . GLY D 1 248 ? 16.407 34.318 39.562 1.00 16.64 247 GLY D C 1
ATOM 9396 O O . GLY D 1 248 ? 17.212 33.369 39.540 1.00 16.09 247 GLY D O 1
ATOM 9397 N N . ILE D 1 249 ? 15.481 34.494 40.530 1.00 17.78 248 ILE D N 1
ATOM 9398 C CA . ILE D 1 249 ? 15.446 33.553 41.668 1.00 19.43 248 ILE D CA 1
ATOM 9399 C C . ILE D 1 249 ? 14.975 32.181 41.224 1.00 18.54 248 ILE D C 1
ATOM 9400 O O . ILE D 1 249 ? 15.169 31.171 41.932 1.00 19.31 248 ILE D O 1
ATOM 9405 N N . GLY D 1 250 ? 14.353 32.175 40.054 1.00 17.41 249 GLY D N 1
ATOM 9406 C CA . GLY D 1 250 ? 13.926 30.944 39.422 1.00 15.98 249 GLY D CA 1
ATOM 9407 C C . GLY D 1 250 ? 15.050 30.004 39.006 1.00 18.06 249 GLY D C 1
ATOM 9408 O O . GLY D 1 250 ? 14.770 28.870 38.618 1.00 17.62 249 GLY D O 1
ATOM 9409 N N . LEU D 1 251 ? 16.278 30.520 38.984 1.00 16.58 250 LEU D N 1
ATOM 9410 C CA . LEU D 1 251 ? 17.494 29.756 38.679 1.00 17.39 250 LEU D CA 1
ATOM 9411 C C . LEU D 1 251 ? 18.519 29.757 39.793 1.00 16.86 250 LEU D C 1
ATOM 9412 O O . LEU D 1 251 ? 19.696 29.528 39.554 1.00 18.05 250 LEU D O 1
ATOM 9417 N N . ALA D 1 252 ? 18.081 30.062 40.999 1.00 15.55 251 ALA D N 1
ATOM 9418 C CA . ALA D 1 252 ? 18.975 30.199 42.142 1.00 14.79 251 ALA D CA 1
ATOM 9419 C C . ALA D 1 252 ? 18.616 29.123 43.165 1.00 13.68 251 ALA D C 1
ATOM 9420 O O . ALA D 1 252 ? 17.453 28.772 43.375 1.00 12.47 251 ALA D O 1
ATOM 9422 N N . ALA D 1 253 ? 19.673 28.582 43.740 1.00 13.95 252 ALA D N 1
ATOM 9423 C CA . ALA D 1 253 ? 19.549 27.629 44.814 1.00 14.35 252 ALA D CA 1
ATOM 9424 C C . ALA D 1 253 ? 20.120 28.236 46.107 1.00 13.25 252 ALA D C 1
ATOM 9425 O O . ALA D 1 253 ? 21.000 29.119 46.109 1.00 13.87 252 ALA D O 1
ATOM 9427 N N . SER D 1 254 ? 19.710 27.657 47.207 1.00 13.57 253 SER D N 1
ATOM 9428 C CA . SER D 1 254 ? 20.024 28.146 48.529 1.00 13.98 253 SER D CA 1
ATOM 9429 C C . SER D 1 254 ? 20.328 26.995 49.446 1.00 16.38 253 SER D C 1
ATOM 9430 O O . SER D 1 254 ? 19.572 26.008 49.491 1.00 17.34 253 SER D O 1
ATOM 9433 N N . GLY D 1 255 ? 21.452 27.077 50.166 1.00 13.36 254 GLY D N 1
ATOM 9434 C CA . GLY D 1 255 ? 21.663 26.196 51.275 1.00 14.83 254 GLY D CA 1
ATOM 9435 C C . GLY D 1 255 ? 21.561 26.922 52.602 1.00 14.52 254 GLY D C 1
ATOM 9436 O O . GLY D 1 255 ? 22.031 28.059 52.744 1.00 14.19 254 GLY D O 1
ATOM 9437 N N . ASN D 1 256 ? 20.983 26.223 53.558 1.00 14.51 255 ASN D N 1
ATOM 9438 C CA . ASN D 1 256 ? 20.857 26.718 54.931 1.00 13.27 255 ASN D CA 1
ATOM 9439 C C . ASN D 1 256 ? 21.610 25.710 55.726 1.00 13.62 255 ASN D C 1
ATOM 9440 O O . ASN D 1 256 ? 21.176 24.591 55.926 1.00 13.50 255 ASN D O 1
ATOM 9445 N N . ILE D 1 257 ? 22.812 26.099 56.119 1.00 12.57 256 ILE D N 1
ATOM 9446 C CA . ILE D 1 257 ? 23.772 25.090 56.523 1.00 13.41 256 ILE D CA 1
ATOM 9447 C C . ILE D 1 257 ? 24.193 25.288 57.975 1.00 14.19 256 ILE D C 1
ATOM 9448 O O . ILE D 1 257 ? 24.557 26.394 58.409 1.00 14.02 256 ILE D O 1
ATOM 9453 N N . ASP D 1 258 ? 24.182 24.188 58.697 1.00 13.93 257 ASP D N 1
ATOM 9454 C CA . ASP D 1 258 ? 24.795 24.112 59.992 1.00 12.39 257 ASP D CA 1
ATOM 9455 C C . ASP D 1 258 ? 26.174 23.567 59.693 1.00 12.69 257 ASP D C 1
ATOM 9456 O O . ASP D 1 258 ? 26.317 22.396 59.452 1.00 10.40 257 ASP D O 1
ATOM 9461 N N . ALA D 1 259 ? 27.165 24.441 59.659 1.00 13.82 258 ALA D N 1
ATOM 9462 C CA . ALA D 1 259 ? 28.499 23.893 59.336 1.00 16.69 258 ALA D CA 1
ATOM 9463 C C . ALA D 1 259 ? 29.110 22.974 60.361 1.00 18.13 258 ALA D C 1
ATOM 9464 O O . ALA D 1 259 ? 30.114 22.331 60.067 1.00 18.25 258 ALA D O 1
ATOM 9466 N N . THR D 1 260 ? 28.557 22.871 61.567 1.00 17.96 259 THR D N 1
ATOM 9467 C CA . THR D 1 260 ? 29.126 21.927 62.543 1.00 18.43 259 THR D CA 1
ATOM 9468 C C . THR D 1 260 ? 28.621 20.519 62.263 1.00 18.55 259 THR D C 1
ATOM 9469 O O . THR D 1 260 ? 29.117 19.547 62.813 1.00 16.37 259 THR D O 1
ATOM 9473 N N . ARG D 1 261 ? 27.569 20.448 61.459 1.00 18.16 260 ARG D N 1
ATOM 9474 C CA . ARG D 1 261 ? 26.915 19.200 61.082 1.00 18.69 260 ARG D CA 1
ATOM 9475 C C . ARG D 1 261 ? 26.112 18.545 62.176 1.00 18.13 260 ARG D C 1
ATOM 9476 O O . ARG D 1 261 ? 25.645 17.419 61.981 1.00 18.49 260 ARG D O 1
ATOM 9484 N N . ALA D 1 262 ? 25.899 19.247 63.288 1.00 18.02 261 ALA D N 1
ATOM 9485 C CA . ALA D 1 262 ? 25.110 18.707 64.389 1.00 18.21 261 ALA D CA 1
ATOM 9486 C C . ALA D 1 262 ? 23.676 18.511 63.914 1.00 17.62 261 ALA D C 1
ATOM 9487 O O . ALA D 1 262 ? 23.068 17.498 64.184 1.00 18.27 261 ALA D O 1
ATOM 9489 N N . ASN D 1 263 ? 23.185 19.467 63.137 1.00 16.02 262 ASN D N 1
ATOM 9490 C CA . ASN D 1 263 ? 21.863 19.409 62.529 1.00 15.27 262 ASN D CA 1
ATOM 9491 C C . ASN D 1 263 ? 22.043 19.248 61.032 1.00 15.45 262 ASN D C 1
ATOM 9492 O O . ASN D 1 263 ? 23.050 19.691 60.470 1.00 15.24 262 ASN D O 1
ATOM 9497 N N . PRO D 1 264 ? 21.064 18.631 60.377 1.00 15.35 263 PRO D N 1
ATOM 9498 C CA . PRO D 1 264 ? 21.086 18.530 58.926 1.00 14.23 263 PRO D CA 1
ATOM 9499 C C . PRO D 1 264 ? 20.949 19.918 58.343 1.00 14.31 263 PRO D C 1
ATOM 9500 O O . PRO D 1 264 ? 20.208 20.706 58.882 1.00 13.75 263 PRO D O 1
ATOM 9504 N N . SER D 1 265 ? 21.660 20.180 57.256 1.00 13.37 264 SER D N 1
ATOM 9505 C CA . SER D 1 265 ? 21.374 21.348 56.457 1.00 11.98 264 SER D CA 1
ATOM 9506 C C . SER D 1 265 ? 20.214 21.181 55.512 1.00 12.80 264 SER D C 1
ATOM 9507 O O . SER D 1 265 ? 19.781 20.061 55.236 1.00 12.96 264 SER D O 1
ATOM 9510 N N . MET D 1 266 ? 19.724 22.303 55.020 1.00 13.17 265 MET D N 1
ATOM 9511 C CA . MET D 1 266 ? 18.544 22.267 54.195 1.00 12.62 265 MET D CA 1
ATOM 9512 C C . MET D 1 266 ? 18.893 22.987 52.930 1.00 13.20 265 MET D C 1
ATOM 9513 O O . MET D 1 266 ? 19.645 23.970 52.942 1.00 13.25 265 MET D O 1
ATOM 9518 N N . PHE D 1 267 ? 18.348 22.477 51.837 1.00 12.11 266 PHE D N 1
ATOM 9519 C CA . PHE D 1 267 ? 18.623 22.993 50.499 1.00 11.81 266 PHE D CA 1
ATOM 9520 C C . PHE D 1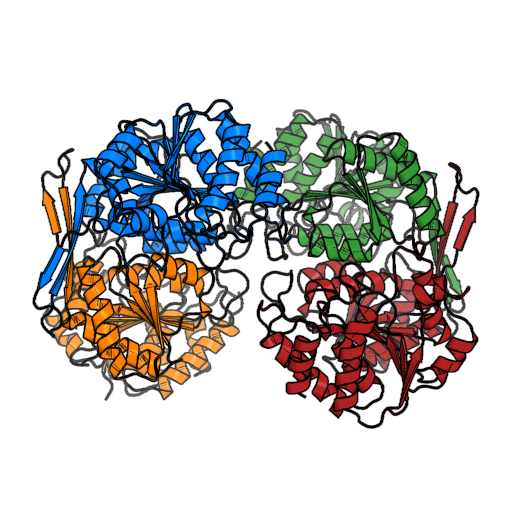 267 ? 17.333 23.173 49.774 1.00 12.03 266 PHE D C 1
ATOM 9521 O O . PHE D 1 267 ? 16.391 22.399 49.952 1.00 11.56 266 PHE D O 1
ATOM 9529 N N . GLU D 1 268 ? 17.270 24.236 48.996 1.00 10.68 267 GLU D N 1
ATOM 9530 C CA . GLU D 1 268 ? 16.000 24.544 48.333 1.00 10.96 267 GLU D CA 1
ATOM 9531 C C . GLU D 1 268 ? 16.269 25.429 47.143 1.00 12.73 267 GLU D C 1
ATOM 9532 O O . GLU D 1 268 ? 17.250 26.150 47.125 1.00 11.91 267 GLU D O 1
ATOM 9538 N N . PRO D 1 269 ? 15.338 25.470 46.211 1.00 11.71 268 PRO D N 1
ATOM 9539 C CA . PRO D 1 269 ? 15.371 26.527 45.211 1.00 13.49 268 PRO D CA 1
ATOM 9540 C C . PRO D 1 269 ? 15.009 27.810 45.918 1.00 14.61 268 PRO D C 1
ATOM 9541 O O . PRO D 1 269 ? 14.265 27.791 46.912 1.00 13.65 268 PRO D O 1
ATOM 9545 N N . VAL D 1 270 ? 15.546 28.930 45.419 1.00 15.00 269 VAL D N 1
ATOM 9546 C CA . VAL D 1 270 ? 15.237 30.203 46.034 1.00 14.76 269 VAL D CA 1
ATOM 9547 C C . VAL D 1 270 ? 13.784 30.622 45.777 1.00 15.48 269 VAL D C 1
ATOM 9548 O O . VAL D 1 270 ? 13.165 31.279 46.629 1.00 15.38 269 VAL D O 1
ATOM 9552 N N . HIS D 1 271 ? 13.237 30.251 44.619 1.00 13.42 270 HIS D N 1
ATOM 9553 C CA . HIS D 1 271 ? 11.920 30.748 44.199 1.00 13.78 270 HIS D CA 1
ATOM 9554 C C . HIS D 1 271 ? 10.832 30.300 45.167 1.00 15.00 270 HIS D C 1
ATOM 9555 O O . HIS D 1 271 ? 10.992 29.344 45.931 1.00 14.99 270 HIS D O 1
ATOM 9562 N N . GLY D 1 272 ? 9.744 31.062 45.180 1.00 16.28 271 GLY D N 1
ATOM 9563 C CA . GLY D 1 272 ? 8.594 30.721 45.982 1.00 16.34 271 GLY D CA 1
ATOM 9564 C C . GLY D 1 272 ? 7.678 29.663 45.424 1.00 16.21 271 GLY D C 1
ATOM 9565 O O . GLY D 1 272 ? 7.971 28.952 44.446 1.00 15.89 271 GLY D O 1
ATOM 9566 N N . SER D 1 273 ? 6.498 29.598 46.021 1.00 15.37 272 SER D N 1
ATOM 9567 C CA . SER D 1 273 ? 5.607 28.483 45.755 1.00 15.96 272 SER D CA 1
ATOM 9568 C C . SER D 1 273 ? 4.772 28.698 44.524 1.00 15.54 272 SER D C 1
ATOM 9569 O O . SER D 1 273 ? 4.000 27.811 44.136 1.00 14.29 272 SER D O 1
ATOM 9572 N N . ALA D 1 274 ? 4.856 29.884 43.916 1.00 16.83 273 ALA D N 1
ATOM 9573 C CA . ALA D 1 274 ? 4.120 30.176 42.660 1.00 18.46 273 ALA D CA 1
ATOM 9574 C C . ALA D 1 274 ? 2.741 29.525 42.576 1.00 19.27 273 ALA D C 1
ATOM 9575 O O . ALA D 1 274 ? 2.489 28.708 41.663 1.00 17.65 273 ALA D O 1
ATOM 9577 N N . PRO D 1 275 ? 1.853 29.838 43.522 1.00 19.28 274 PRO D N 1
ATOM 9578 C CA . PRO D 1 275 ? 0.576 29.130 43.625 1.00 20.34 274 PRO D CA 1
ATOM 9579 C C . PRO D 1 275 ? -0.262 29.157 42.326 1.00 20.00 274 PRO D C 1
ATOM 9580 O O . PRO D 1 275 ? -1.037 28.213 42.111 1.00 20.72 274 PRO D O 1
ATOM 9584 N N . ASP D 1 276 ? -0.081 30.194 41.495 1.00 20.04 275 ASP D N 1
ATOM 9585 C CA . ASP D 1 276 ? -0.832 30.418 40.247 1.00 20.96 275 ASP D CA 1
ATOM 9586 C C . ASP D 1 276 ? -0.616 29.304 39.219 1.00 20.17 275 ASP D C 1
ATOM 9587 O O . ASP D 1 276 ? -1.478 29.010 38.407 1.00 20.33 275 ASP D O 1
ATOM 9592 N N . ILE D 1 277 ? 0.566 28.698 39.252 1.00 19.32 276 ILE D N 1
ATOM 9593 C CA . ILE D 1 277 ? 0.913 27.676 38.275 1.00 17.96 276 ILE D CA 1
ATOM 9594 C C . ILE D 1 277 ? 1.046 26.305 38.936 1.00 16.95 276 ILE D C 1
ATOM 9595 O O . ILE D 1 277 ? 1.386 25.327 38.273 1.00 16.06 276 ILE D O 1
ATOM 9600 N N . ALA D 1 278 ? 0.701 26.230 40.223 1.00 15.52 277 ALA D N 1
ATOM 9601 C CA . ALA D 1 278 ? 0.753 24.968 40.982 1.00 15.03 277 ALA D CA 1
ATOM 9602 C C . ALA D 1 278 ? 0.049 23.763 40.320 1.00 14.03 277 ALA D C 1
ATOM 9603 O O . ALA D 1 278 ? -1.140 23.823 39.998 1.00 13.65 277 ALA D O 1
ATOM 9605 N N . GLY D 1 279 ? 0.793 22.668 40.152 1.00 13.74 278 GLY D N 1
ATOM 9606 C CA . GLY D 1 279 ? 0.249 21.400 39.669 1.00 13.73 278 GLY D CA 1
ATOM 9607 C C . GLY D 1 279 ? 0.080 21.327 38.154 1.00 13.48 278 GLY D C 1
ATOM 9608 O O . GLY D 1 279 ? -0.390 20.344 37.587 1.00 13.91 278 GLY D O 1
ATOM 9609 N N . GLN D 1 280 ? 0.465 22.422 37.504 1.00 14.51 279 GLN D N 1
ATOM 9610 C CA . GLN D 1 280 ? 0.327 22.556 36.065 1.00 14.44 279 GLN D CA 1
ATOM 9611 C C . GLN D 1 280 ? 1.498 21.911 35.306 1.00 13.24 279 GLN D C 1
ATOM 9612 O O . GLN D 1 280 ? 1.434 21.804 34.086 1.00 13.83 279 GLN D O 1
ATOM 9618 N N . GLY D 1 281 ? 2.522 21.436 36.006 1.00 13.80 280 GLY D N 1
ATOM 9619 C CA . GLY D 1 281 ? 3.672 20.888 35.309 1.00 15.31 280 GLY D CA 1
ATOM 9620 C C . GLY D 1 281 ? 4.402 21.940 34.464 1.00 16.35 280 GLY D C 1
ATOM 9621 O O . GLY D 1 281 ? 5.029 21.603 33.462 1.00 17.61 280 GLY D O 1
ATOM 9622 N N . ILE D 1 282 ? 4.330 23.190 34.893 1.00 16.27 281 ILE D N 1
ATOM 9623 C CA . ILE D 1 282 ? 4.976 24.341 34.244 1.00 17.21 281 ILE D CA 1
ATOM 9624 C C . ILE D 1 282 ? 6.282 24.767 34.921 1.00 16.92 281 ILE D C 1
ATOM 9625 O O . ILE D 1 282 ? 7.192 25.195 34.242 1.00 15.95 281 ILE D O 1
ATOM 9630 N N . ALA D 1 283 ? 6.315 24.744 36.258 1.00 15.90 282 ALA D N 1
ATOM 9631 C CA . ALA D 1 283 ? 7.440 25.214 37.054 1.00 15.96 282 ALA D CA 1
ATOM 9632 C C . ALA D 1 283 ? 8.779 24.658 36.578 1.00 15.52 282 ALA D C 1
ATOM 9633 O O . ALA D 1 283 ? 8.906 23.475 36.275 1.00 16.85 282 ALA D O 1
ATOM 9635 N N . ASP D 1 284 ? 9.782 25.519 36.480 1.00 14.41 283 ASP D N 1
ATOM 9636 C CA . ASP D 1 284 ? 11.095 25.033 36.081 1.00 13.84 283 ASP D CA 1
ATOM 9637 C C . ASP D 1 284 ? 11.752 24.396 37.296 1.00 13.36 283 ASP D C 1
ATOM 9638 O O . ASP D 1 284 ? 11.969 25.083 38.297 1.00 13.89 283 ASP D O 1
ATOM 9643 N N . PRO D 1 285 ? 12.087 23.099 37.233 1.00 11.92 284 PRO D N 1
ATOM 9644 C CA . PRO D 1 285 ? 12.765 22.439 38.359 1.00 11.67 284 PRO D CA 1
ATOM 9645 C C . PRO D 1 285 ? 14.274 22.628 38.425 1.00 12.70 284 PRO D C 1
ATOM 9646 O O . PRO D 1 285 ? 14.877 22.107 39.339 1.00 13.56 284 PRO D O 1
ATOM 9650 N N . THR D 1 286 ? 14.859 23.394 37.499 1.00 12.45 285 THR D N 1
ATOM 9651 C CA . THR D 1 286 ? 16.307 23.626 37.473 1.00 12.85 285 THR D CA 1
ATOM 9652 C C . THR D 1 286 ? 16.835 24.068 38.825 1.00 10.85 285 THR D C 1
ATOM 9653 O O . THR D 1 286 ? 17.786 23.496 39.323 1.00 11.42 285 THR D O 1
ATOM 9657 N N . ALA D 1 287 ? 16.199 25.059 39.447 1.00 10.54 286 ALA D N 1
ATOM 9658 C CA . ALA D 1 287 ? 16.697 25.596 40.726 1.00 10.96 286 ALA D CA 1
ATOM 9659 C C . ALA D 1 287 ? 16.666 24.527 41.827 1.00 11.20 286 ALA D C 1
ATOM 9660 O O . ALA D 1 287 ? 17.631 24.341 42.586 1.00 12.79 286 ALA D O 1
ATOM 9662 N N . ALA D 1 288 ? 15.590 23.732 41.853 1.00 10.62 287 ALA D N 1
ATOM 9663 C CA . ALA D 1 288 ? 15.470 22.737 42.906 1.00 10.78 287 ALA D CA 1
ATOM 9664 C C . ALA D 1 288 ? 16.557 21.688 42.656 1.00 11.29 287 ALA D C 1
ATOM 9665 O O . ALA D 1 288 ? 17.135 21.159 43.574 1.00 12.13 287 ALA D O 1
ATOM 9667 N N . ILE D 1 289 ? 16.831 21.395 41.388 1.00 11.36 288 ILE D N 1
ATOM 9668 C CA . ILE D 1 289 ? 17.865 20.391 41.097 1.00 11.43 288 ILE D CA 1
ATOM 9669 C C . ILE D 1 289 ? 19.209 20.972 41.442 1.00 10.13 288 ILE D C 1
ATOM 9670 O O . ILE D 1 289 ? 20.085 20.259 41.921 1.00 10.36 288 ILE D O 1
ATOM 9675 N N . MET D 1 290 ? 19.384 22.284 41.191 1.00 11.25 289 MET D N 1
ATOM 9676 C CA . MET D 1 290 ? 20.623 22.939 41.570 1.00 11.84 289 MET D CA 1
ATOM 9677 C C . MET D 1 290 ? 20.803 22.846 43.086 1.00 13.49 289 MET D C 1
ATOM 9678 O O . MET D 1 290 ? 21.896 22.698 43.561 1.00 13.15 289 MET D O 1
ATOM 9683 N N . SER D 1 291 ? 19.679 22.855 43.820 1.00 12.77 290 SER D N 1
ATOM 9684 C CA . SER D 1 291 ? 19.759 22.813 45.268 1.00 13.67 290 SER D CA 1
ATOM 9685 C C . SER D 1 291 ? 20.183 21.417 45.681 1.00 13.52 290 SER D C 1
ATOM 9686 O O . SER D 1 291 ? 20.844 21.255 46.686 1.00 12.30 290 SER D O 1
ATOM 9689 N N . VAL D 1 292 ? 19.799 20.413 44.886 1.00 13.16 291 VAL D N 1
ATOM 9690 C CA . VAL D 1 292 ? 20.285 19.057 45.131 1.00 12.32 291 VAL D CA 1
ATOM 9691 C C . VAL D 1 292 ? 21.802 18.957 44.968 1.00 13.23 291 VAL D C 1
ATOM 9692 O O . VAL D 1 292 ? 22.473 18.269 45.727 1.00 14.48 291 VAL D O 1
ATOM 9696 N N . ALA D 1 293 ? 22.332 19.604 43.959 1.00 12.62 292 ALA D N 1
ATOM 9697 C CA . ALA D 1 293 ? 23.793 19.633 43.799 1.00 14.16 292 ALA D CA 1
ATOM 9698 C C . ALA D 1 293 ? 24.437 20.282 45.039 1.00 14.13 292 ALA D C 1
ATOM 9699 O O . ALA D 1 293 ? 25.439 19.792 45.501 1.00 13.18 292 ALA D O 1
ATOM 9701 N N . LEU D 1 294 ? 23.887 21.394 45.548 1.00 13.28 293 LEU D N 1
ATOM 9702 C CA . LEU D 1 294 ? 24.419 21.953 46.787 1.00 14.84 293 LEU D CA 1
ATOM 9703 C C . LEU D 1 294 ? 24.337 20.949 47.938 1.00 13.42 293 LEU D C 1
ATOM 9704 O O . LEU D 1 294 ? 25.263 20.828 48.731 1.00 13.32 293 LEU D O 1
ATOM 9709 N N . LEU D 1 295 ? 23.200 20.259 48.045 1.00 13.62 294 LEU D N 1
ATOM 9710 C CA . LEU D 1 295 ? 22.966 19.365 49.153 1.00 12.55 294 LEU D CA 1
ATOM 9711 C C . LEU D 1 295 ? 24.057 18.274 49.072 1.00 13.21 294 LEU D C 1
ATOM 9712 O O . LEU D 1 295 ? 24.643 17.905 50.064 1.00 13.23 294 LEU D O 1
ATOM 9717 N N . LEU D 1 296 ? 24.291 17.761 47.874 1.00 12.36 295 LEU D N 1
ATOM 9718 C CA . LEU D 1 296 ? 25.231 16.649 47.703 1.00 12.05 295 LEU D CA 1
ATOM 9719 C C . LEU D 1 296 ? 26.621 17.112 48.016 1.00 14.07 295 LEU D C 1
ATOM 9720 O O . LEU D 1 296 ? 27.392 16.425 48.709 1.00 13.40 295 LEU D O 1
ATOM 9725 N N . SER D 1 297 ? 26.969 18.266 47.495 1.00 13.32 296 SER D N 1
ATOM 9726 C CA . SER D 1 297 ? 28.287 18.815 47.805 1.00 14.95 296 SER D CA 1
ATOM 9727 C C . SER D 1 297 ? 28.508 19.014 49.323 1.00 16.71 296 SER D C 1
ATOM 9728 O O . SER D 1 297 ? 29.557 18.664 49.886 1.00 17.57 296 SER D O 1
ATOM 9731 N N . HIS D 1 298 ? 27.489 19.513 50.001 1.00 16.19 297 HIS D N 1
ATOM 9732 C CA . HIS D 1 298 ? 27.584 19.696 51.427 1.00 16.46 297 HIS D CA 1
ATOM 9733 C C . HIS D 1 298 ? 27.819 18.379 52.135 1.00 18.04 297 HIS D C 1
ATOM 9734 O O . HIS D 1 298 ? 28.613 18.317 53.055 1.00 18.00 297 HIS D O 1
ATOM 9741 N N . LEU D 1 299 ? 27.173 17.314 51.653 1.00 16.81 298 LEU D N 1
ATOM 9742 C CA . LEU D 1 299 ? 27.314 15.974 52.244 1.00 17.24 298 LEU D CA 1
ATOM 9743 C C . LEU D 1 299 ? 28.543 15.253 51.737 1.00 18.69 298 LEU D C 1
ATOM 9744 O O . LEU D 1 299 ? 28.748 14.059 52.043 1.00 20.38 298 LEU D O 1
ATOM 9749 N N . GLY D 1 300 ? 29.343 15.932 50.926 1.00 18.74 299 GLY D N 1
ATOM 9750 C CA . GLY D 1 300 ? 30.580 15.339 50.415 1.00 19.68 299 GLY D CA 1
ATOM 9751 C C . GLY D 1 300 ? 30.422 14.301 49.313 1.00 19.05 299 GLY D C 1
ATOM 9752 O O . GLY D 1 300 ? 31.363 13.554 49.010 1.00 19.88 299 GLY D O 1
ATOM 9753 N N . GLU D 1 301 ? 29.228 14.224 48.724 1.00 18.70 300 GLU D N 1
ATOM 9754 C CA . GLU D 1 301 ? 28.964 13.355 47.589 1.00 18.91 300 GLU D CA 1
ATOM 9755 C C . GLU D 1 301 ? 29.356 14.167 46.361 1.00 19.11 300 GLU D C 1
ATOM 9756 O O . GLU D 1 301 ? 28.515 14.599 45.559 1.00 18.23 300 GLU D O 1
ATOM 9762 N N . HIS D 1 302 ? 30.652 14.414 46.238 1.00 18.20 301 HIS D N 1
ATOM 9763 C CA . HIS D 1 302 ? 31.152 15.397 45.281 1.00 18.80 301 HIS D CA 1
ATOM 9764 C C . HIS D 1 302 ? 30.974 14.954 43.840 1.00 18.74 301 HIS D C 1
ATOM 9765 O O . HIS D 1 302 ? 30.696 15.753 42.954 1.00 17.12 301 HIS D O 1
ATOM 9772 N N . ASP D 1 303 ? 31.186 13.664 43.618 1.00 17.99 302 ASP D N 1
ATOM 9773 C CA . ASP D 1 303 ? 31.009 13.099 42.292 1.00 18.39 302 ASP D CA 1
ATOM 9774 C C . ASP D 1 303 ? 29.575 13.304 41.807 1.00 17.39 302 ASP D C 1
ATOM 9775 O O . ASP D 1 303 ? 29.350 13.841 40.725 1.00 16.65 302 ASP D O 1
ATOM 9780 N N . ALA D 1 304 ? 28.620 12.964 42.675 1.00 16.87 303 ALA D N 1
ATOM 9781 C CA . ALA D 1 304 ? 27.208 13.086 42.359 1.00 16.22 303 ALA D CA 1
ATOM 9782 C C . ALA D 1 304 ? 26.841 14.544 42.138 1.00 15.61 303 ALA D C 1
ATOM 9783 O O . ALA D 1 304 ? 26.105 14.887 41.192 1.00 16.17 303 ALA D O 1
ATOM 9785 N N . ALA D 1 305 ? 27.386 15.405 42.989 1.00 14.46 304 ALA D N 1
ATOM 9786 C CA . ALA D 1 305 ? 27.142 16.826 42.878 1.00 15.01 304 ALA D CA 1
ATOM 9787 C C . ALA D 1 305 ? 27.593 17.348 41.508 1.00 14.87 304 ALA D C 1
ATOM 9788 O O . ALA D 1 305 ? 26.896 18.092 40.819 1.00 15.38 304 ALA D O 1
ATOM 9790 N N . ALA D 1 306 ? 28.820 17.005 41.155 1.00 14.81 305 ALA D N 1
ATOM 9791 C CA . ALA D 1 306 ? 29.344 17.352 39.848 1.00 15.12 305 ALA D CA 1
ATOM 9792 C C . ALA D 1 306 ? 28.494 16.817 38.695 1.00 14.24 305 ALA D C 1
ATOM 9793 O O . ALA D 1 306 ? 28.287 17.530 37.723 1.00 15.70 305 ALA D O 1
ATOM 9795 N N . ARG D 1 307 ? 27.995 15.590 38.798 1.00 13.80 306 ARG D N 1
ATOM 9796 C CA . ARG D 1 307 ? 27.104 15.079 37.744 1.00 13.56 306 ARG D CA 1
ATOM 9797 C C . ARG D 1 307 ? 25.898 15.987 37.560 1.00 14.57 306 ARG D C 1
ATOM 9798 O O . ARG D 1 307 ? 25.515 16.310 36.433 1.00 16.16 306 ARG D O 1
ATOM 9806 N N . VAL D 1 308 ? 25.329 16.401 38.679 1.00 12.40 307 VAL D N 1
ATOM 9807 C CA . VAL D 1 308 ? 24.146 17.278 38.641 1.00 12.03 307 VAL D CA 1
ATOM 9808 C C . VAL D 1 308 ? 24.565 18.600 38.047 1.00 12.14 307 VAL D C 1
ATOM 9809 O O . VAL D 1 308 ? 23.912 19.137 37.154 1.00 13.67 307 VAL D O 1
ATOM 9813 N N . ASP D 1 309 ? 25.686 19.136 38.500 1.00 13.47 308 ASP D N 1
ATOM 9814 C CA . ASP D 1 309 ? 26.079 20.425 38.003 1.00 14.82 308 ASP D CA 1
ATOM 9815 C C . ASP D 1 309 ? 26.240 20.400 36.505 1.00 14.18 308 ASP D C 1
ATOM 9816 O O . ASP D 1 309 ? 25.821 21.323 35.807 1.00 15.73 308 ASP D O 1
ATOM 9821 N N . ARG D 1 310 ? 26.909 19.359 36.011 1.00 13.51 309 ARG D N 1
ATOM 9822 C CA . ARG D 1 310 ? 27.167 19.249 34.582 1.00 14.63 309 ARG D CA 1
ATOM 9823 C C . ARG D 1 310 ? 25.857 19.178 33.828 1.00 13.34 309 ARG D C 1
ATOM 9824 O O . ARG D 1 310 ? 25.706 19.793 32.763 1.00 13.47 309 ARG D O 1
ATOM 9832 N N . ALA D 1 311 ? 24.911 18.414 34.366 1.00 13.76 310 ALA D N 1
ATOM 9833 C CA . ALA D 1 311 ? 23.659 18.174 33.680 1.00 13.49 310 ALA D CA 1
ATOM 9834 C C . ALA D 1 311 ? 22.804 19.468 33.679 1.00 13.92 310 ALA D C 1
ATOM 9835 O O . ALA D 1 311 ? 22.097 19.773 32.715 1.00 13.06 310 ALA D O 1
ATOM 9837 N N . VAL D 1 312 ? 22.918 20.240 34.754 1.00 14.63 311 VAL D N 1
ATOM 9838 C CA . VAL D 1 312 ? 22.186 21.496 34.820 1.00 13.76 311 VAL D CA 1
ATOM 9839 C C . VAL D 1 312 ? 22.786 22.450 33.809 1.00 14.87 311 VAL D C 1
ATOM 9840 O O . VAL D 1 312 ? 22.046 23.074 33.023 1.00 15.12 311 VAL D O 1
ATOM 9844 N N . GLU D 1 313 ? 24.124 22.565 33.812 1.00 15.20 312 GLU D N 1
ATOM 9845 C CA . GLU D 1 313 ? 24.774 23.459 32.864 1.00 15.39 312 GLU D CA 1
ATOM 9846 C C . GLU D 1 313 ? 24.441 23.078 31.412 1.00 14.63 312 GLU D C 1
ATOM 9847 O O . GLU D 1 313 ? 24.142 23.932 30.562 1.00 15.15 312 GLU D O 1
ATOM 9853 N N . ALA D 1 314 ? 24.418 21.785 31.134 1.00 14.50 313 ALA D N 1
ATOM 9854 C CA . ALA D 1 314 ? 24.117 21.339 29.792 1.00 14.78 313 ALA D CA 1
ATOM 9855 C C . ALA D 1 314 ? 22.685 21.675 29.447 1.00 15.49 313 ALA D C 1
ATOM 9856 O O . ALA D 1 314 ? 22.386 22.094 28.315 1.00 17.10 313 ALA D O 1
ATOM 9858 N N . HIS D 1 315 ? 21.780 21.466 30.396 1.00 14.98 314 HIS D N 1
ATOM 9859 C CA . HIS D 1 315 ? 20.430 21.911 30.134 1.00 15.09 314 HIS D CA 1
ATOM 9860 C C . HIS D 1 315 ? 20.298 23.422 29.860 1.00 15.68 314 HIS D C 1
ATOM 9861 O O . HIS D 1 315 ? 19.574 23.841 28.975 1.00 16.83 314 HIS D O 1
ATOM 9868 N N . LEU D 1 316 ? 20.926 24.250 30.671 1.00 15.57 315 LEU D N 1
ATOM 9869 C CA . LEU D 1 316 ? 20.734 25.691 30.494 1.00 16.46 315 LEU D CA 1
ATOM 9870 C C . LEU D 1 316 ? 21.325 26.156 29.164 1.00 17.84 315 LEU D C 1
ATOM 9871 O O . LEU D 1 316 ? 20.830 27.085 28.569 1.00 16.79 315 LEU D O 1
ATOM 9876 N N . ALA D 1 317 ? 22.383 25.476 28.739 1.00 18.78 316 ALA D N 1
ATOM 9877 C CA . ALA D 1 317 ? 23.171 25.880 27.576 1.00 19.95 316 ALA D CA 1
ATOM 9878 C C . ALA D 1 317 ? 22.400 25.590 26.298 1.00 21.82 316 ALA D C 1
ATOM 9879 O O . ALA D 1 317 ? 22.579 26.241 25.285 1.00 22.95 316 ALA D O 1
ATOM 9881 N N . THR D 1 318 ? 21.503 24.626 26.347 1.00 23.02 317 THR D N 1
ATOM 9882 C CA . THR D 1 318 ? 20.889 24.152 25.120 1.00 24.14 317 THR D CA 1
ATOM 9883 C C . THR D 1 318 ? 19.392 24.419 25.100 1.00 25.83 317 THR D C 1
ATOM 9884 O O . THR D 1 318 ? 18.732 24.118 24.119 1.00 27.64 317 THR D O 1
ATOM 9888 N N . ARG D 1 319 ? 18.837 24.949 26.181 1.00 26.90 318 ARG D N 1
ATOM 9889 C CA . ARG D 1 319 ? 17.384 24.971 26.298 1.00 29.06 318 ARG D CA 1
ATOM 9890 C C . ARG D 1 319 ? 16.757 25.969 25.324 1.00 30.57 318 ARG D C 1
ATOM 9891 O O . ARG D 1 319 ? 15.709 25.699 24.753 1.00 31.19 318 ARG D O 1
ATOM 9899 N N . GLY D 1 320 ? 17.423 27.105 25.124 1.00 31.96 319 GLY D N 1
ATOM 9900 C CA . GLY D 1 320 ? 16.898 28.151 24.266 1.00 35.01 319 GLY D CA 1
ATOM 9901 C C . GLY D 1 320 ? 15.697 28.853 24.882 1.00 36.79 319 GLY D C 1
ATOM 9902 O O . GLY D 1 320 ? 15.685 29.152 26.087 1.00 38.04 319 GLY D O 1
ATOM 9903 N N . SER D 1 321 ? 14.690 29.125 24.053 1.00 37.40 320 SER D N 1
ATOM 9904 C CA . SER D 1 321 ? 13.472 29.806 24.512 1.00 37.47 320 SER D CA 1
ATOM 9905 C C . SER D 1 321 ? 12.288 28.840 24.493 1.00 36.99 320 SER D C 1
ATOM 9906 O O . SER D 1 321 ? 11.173 29.212 24.862 1.00 37.08 320 SER D O 1
ATOM 9909 N N . GLU D 1 322 ? 12.556 27.606 24.050 1.00 36.06 321 GLU D N 1
ATOM 9910 C CA . GLU D 1 322 ? 11.602 26.485 24.030 1.00 35.37 321 GLU D CA 1
ATOM 9911 C C . GLU D 1 322 ? 10.789 26.364 25.332 1.00 34.42 321 GLU D C 1
ATOM 9912 O O . GLU D 1 322 ? 11.332 26.504 26.419 1.00 34.63 321 GLU D O 1
ATOM 9918 N N . ARG D 1 323 ? 9.486 26.105 25.195 1.00 34.05 322 ARG D N 1
ATOM 9919 C CA . ARG D 1 323 ? 8.583 25.883 26.336 1.00 32.09 322 ARG D CA 1
ATOM 9920 C C . ARG D 1 323 ? 8.702 24.413 26.764 1.00 29.13 322 ARG D C 1
ATOM 9921 O O . ARG D 1 323 ? 8.537 23.491 25.944 1.00 29.94 322 ARG D O 1
ATOM 9929 N N . LEU D 1 324 ? 9.064 24.200 28.029 1.00 25.54 323 LEU D N 1
ATOM 9930 C CA . LEU D 1 324 ? 9.256 22.851 28.536 1.00 21.20 323 LEU D CA 1
ATOM 9931 C C . LEU D 1 324 ? 8.511 22.682 29.834 1.00 18.90 323 LEU D C 1
ATOM 9932 O O . LEU D 1 324 ? 8.564 23.530 30.727 1.00 18.58 323 LEU D O 1
ATOM 9937 N N . ALA D 1 325 ? 7.842 21.547 29.940 1.00 16.37 324 ALA D N 1
ATOM 9938 C CA . ALA D 1 325 ? 7.112 21.203 31.133 1.00 15.17 324 ALA D CA 1
ATOM 9939 C C . ALA D 1 325 ? 8.118 20.778 32.176 1.00 13.75 324 ALA D C 1
ATOM 9940 O O . ALA D 1 325 ? 9.251 20.418 31.880 1.00 13.65 324 ALA D O 1
ATOM 9942 N N . THR D 1 326 ? 7.704 20.862 33.422 1.00 12.56 325 THR D N 1
ATOM 9943 C CA . THR D 1 326 ? 8.539 20.521 34.549 1.00 12.33 325 THR D CA 1
ATOM 9944 C C . THR D 1 326 ? 9.265 19.195 34.331 1.00 11.53 325 THR D C 1
ATOM 9945 O O . THR D 1 326 ? 10.472 19.106 34.534 1.00 11.68 325 THR D O 1
ATOM 9949 N N . SER D 1 327 ? 8.510 18.161 33.973 1.00 10.69 326 SER D N 1
ATOM 9950 C CA . SER D 1 327 ? 9.158 16.861 33.791 1.00 11.87 326 SER D CA 1
ATOM 9951 C C . SER D 1 327 ? 10.049 16.761 32.544 1.00 13.55 326 SER D C 1
ATOM 9952 O O . SER D 1 327 ? 10.935 15.912 32.486 1.00 14.62 326 SER D O 1
ATOM 9955 N N . ASP D 1 328 ? 9.844 17.649 31.578 1.00 14.40 327 ASP D N 1
ATOM 9956 C CA . ASP D 1 328 ? 10.726 17.733 30.401 1.00 15.09 327 ASP D CA 1
ATOM 9957 C C . ASP D 1 328 ? 12.082 18.327 30.753 1.00 14.87 327 ASP D C 1
ATOM 9958 O O . ASP D 1 328 ? 13.109 17.848 30.262 1.00 14.11 327 ASP D O 1
ATOM 9963 N N . VAL D 1 329 ? 12.080 19.334 31.629 1.00 14.01 328 VAL D N 1
ATOM 9964 C CA . VAL D 1 329 ? 13.317 19.951 32.048 1.00 13.84 328 VAL D CA 1
ATOM 9965 C C . VAL D 1 329 ? 14.039 18.875 32.837 1.00 15.05 328 VAL D C 1
ATOM 9966 O O . VAL D 1 329 ? 15.242 18.651 32.653 1.00 13.95 328 VAL D O 1
ATOM 9970 N N . GLY D 1 330 ? 13.272 18.179 33.685 1.00 15.59 329 GLY D N 1
ATOM 9971 C CA . GLY D 1 330 ? 13.837 17.169 34.552 1.00 14.78 329 GLY D CA 1
ATOM 9972 C C . GLY D 1 330 ? 14.489 16.085 33.712 1.00 15.54 329 GLY D C 1
ATOM 9973 O O . GLY D 1 330 ? 15.593 15.637 34.040 1.00 14.91 329 GLY D O 1
ATOM 9974 N N . GLU D 1 331 ? 13.802 15.648 32.653 1.00 14.98 330 GLU D N 1
ATOM 9975 C CA . GLU D 1 331 ? 14.358 14.627 31.767 1.00 16.03 330 GLU D CA 1
ATOM 9976 C C . GLU D 1 331 ? 15.602 15.144 31.031 1.00 15.47 330 GLU D C 1
ATOM 9977 O O . GLU D 1 331 ? 16.593 14.417 30.901 1.00 15.43 330 GLU D O 1
ATOM 9983 N N . ARG D 1 332 ? 15.549 16.383 30.554 1.00 14.51 331 ARG D N 1
ATOM 9984 C CA . ARG D 1 332 ? 16.731 16.963 29.909 1.00 15.40 331 ARG D CA 1
ATOM 9985 C C . ARG D 1 332 ? 17.914 16.905 30.830 1.00 14.78 331 ARG D C 1
ATOM 9986 O O . ARG D 1 332 ? 18.986 16.501 30.418 1.00 15.32 331 ARG D O 1
ATOM 9994 N N . ILE D 1 333 ? 17.722 17.294 32.088 1.00 13.56 332 ILE D N 1
ATOM 9995 C CA . ILE D 1 333 ? 18.801 17.223 33.053 1.00 13.36 332 ILE D CA 1
ATOM 9996 C C . ILE D 1 333 ? 19.171 15.784 33.351 1.00 13.12 332 ILE D C 1
ATOM 9997 O O . ILE D 1 333 ? 20.349 15.430 33.304 1.00 13.80 332 ILE D O 1
ATOM 10002 N N . ALA D 1 334 ? 18.181 14.914 33.595 1.00 14.35 333 ALA D N 1
ATOM 10003 C CA . ALA D 1 334 ? 18.512 13.554 33.974 1.00 16.56 333 ALA D CA 1
ATOM 10004 C C . ALA D 1 334 ? 19.326 12.863 32.878 1.00 17.62 333 ALA D C 1
ATOM 10005 O O . ALA D 1 334 ? 20.208 12.025 33.153 1.00 20.47 333 ALA D O 1
ATOM 10007 N N . ALA D 1 335 ? 19.052 13.226 31.627 1.00 18.42 334 ALA D N 1
ATOM 10008 C CA . ALA D 1 335 ? 19.670 12.584 30.444 1.00 18.33 334 ALA D CA 1
ATOM 10009 C C . ALA D 1 335 ? 21.152 12.899 30.353 1.00 18.17 334 ALA D C 1
ATOM 10010 O O . ALA D 1 335 ? 21.910 12.177 29.709 1.00 17.17 334 ALA D O 1
ATOM 10012 N N . ALA D 1 336 ? 21.548 13.989 31.002 1.00 18.39 335 ALA D N 1
ATOM 10013 C CA . ALA D 1 336 ? 22.898 14.491 30.937 1.00 19.25 335 ALA D CA 1
ATOM 10014 C C . ALA D 1 336 ? 23.656 14.106 32.196 1.00 20.22 335 ALA D C 1
ATOM 10015 O O . ALA D 1 336 ? 24.742 14.620 32.432 1.00 21.95 335 ALA D O 1
ATOM 10017 N N . LEU D 1 337 ? 23.070 13.255 33.039 1.00 20.46 336 LEU D N 1
ATOM 10018 C CA . LEU D 1 337 ? 23.735 12.832 34.278 1.00 21.26 336 LEU D CA 1
ATOM 10019 C C . LEU D 1 337 ? 24.852 11.831 33.991 1.00 23.20 336 LEU D C 1
ATOM 10020 O O . LEU D 1 337 ? 25.862 11.739 34.695 1.00 24.60 336 LEU D O 1
#

Sequence (1348 aa):
MSKLAIIAGDGIGPEVTAEAVKVLDAVVPGVQKTSYDLGARRFHATGEVLPDSVVAELRNHDAILLGAIGDPSVPSGVLERGLLLRLRFELDHHINLRPARLYPGVASPLSGNPGIDFVVVREGTEGPYTGNGGAIRVGTPNEVATEVSVNTAFGVRRVVADAFERARRRRKHLTLVHKTNVLTFAGGLWLRTVDEVGECYPDVEVAYQHVDAATIHMITDPGRFDVIVTDNLFGDIITDLAAAVCGGIGLAASGNIDATRANPSMFEPVHGSAPDIAGQGIADPTAAIMSVALLLSHLGEHDAAARVDRAVEAHLATRGSERLATSDVGERIAAALMSKLAIIAGDGIGPEVTAEAVKVLDAVVPGVQKTSYDLGARRFHATGEVLPDSVVAELRNHDAILLGAIGDPSVPSGVLERGLLLRLRFELDHHINLRPARLYPGVASPLSGNPGIDFVVVREGTEGPYTGNGGAIRVGTPNEVATEVSVNTAFGVRRVVADAFERARRRRKHLTLVHKTNVLTFAGGLWLRTVDEVGECYPDVEVAYQHVDAATIHMITDPGRFDVIVTDNLFGDIITDLAAAVCGGIGLAASGNIDATRANPSMFEPVHGSAPDIAGQGIADPTAAIMSVALLLSHLGEHDAAARVDRAVEAHLATRGSERLATSDVGERIAAALMSKLAIIAGDGIGPEVTAEAVKVLDAVVPGVQKTSYDLGARRFHATGEVLPDSVVAELRNHDAILLGAIGDPSVPSGVLERGLLLRLRFELDHHINLRPARLYPGVASPLSGNPGIDFVVVREGTEGPYTGNGGAIRVGTPNEVATEVSVNTAFGVRRVVADAFERARRRRKHLTLVHKTNVLTFAGGLWLRTVDEVGECYPDVEVAYQHVDAATIHMITDPGRFDVIVTDNLFGDIITDLAAAVCGGIGLAASGNIDATRANPSMFEPVHGSAPDIAGQGIADPTAAIMSVALLLSHLGEHDAAARVDRAVEAHLATRGSERLATSDVGERIAAALMSKLAIIAGDGIGPEVTAEAVKVLDAVVPGVQKTSYDLGARRFHATGEVLPDSVVAELRNHDAILLGAIGDPSVPSGVLERGLLLRLRFELDHHINLRPARLYPGVASPLSGNPGIDFVVVREGTEGPYTGNGGAIRVGTPNEVATEVSVNTAFGVRRVVADAFERARRRRKHLTLVHKTNVLTFAGGLWLRTVDEVGECYPDVEVAYQHVDAATIHMITDPGRFDVIVTDNLFGDIITDLAAAVCGGIGLAASGNIDATRANPSMFEPVHGSAPDIAGQGIADPTAAIMSVALLLSHLGEHDAAARVDRAVEAHLATRGSERLATSDVGERIAAAL

Nearest PDB structures (foldseek):
  2g4o-assembly1_A  TM=9.971E-01  e=4.088E-64  Mycobacterium tuberculosis
  3flk-assembly2_C  TM=9.304E-01  e=1.352E-37  Pseudomonas putida
  5j34-assembly2_D  TM=9.326E-01  e=9.609E-34  Arabidopsis thaliana
  5j33-assembly1_A  TM=9.003E-01  e=6.847E-34  Arabidopsis thaliana
  1idm-assembly1_A-2  TM=8.789E-01  e=1.138E-33  Thermus thermophilus HB8

CATH classification: 3.40.718.10

Solvent-accessible surface area: 47986 Å² total; per-residue (Å²): 31,65,100,0,0,11,0,15,0,6,20,8,0,50,29,0,4,52,18,0,20,140,0,0,50,54,14,22,110,73,14,118,85,50,87,23,63,0,0,7,110,39,43,102,82,77,50,65,26,11,26,114,74,8,2,53,94,0,106,104,20,52,0,0,1,1,0,2,20,21,43,110,64,13,78,116,34,47,8,57,78,22,0,36,23,68,0,49,72,64,0,38,0,0,0,8,11,6,34,2,94,12,23,42,3,3,44,18,26,5,61,42,17,21,13,4,50,1,12,0,0,31,1,3,25,20,1,11,13,45,29,63,36,21,38,93,147,82,50,55,109,88,2,38,0,39,5,27,13,40,1,27,10,133,1,0,127,40,0,0,24,19,0,0,84,30,0,86,157,68,115,80,39,0,1,1,0,0,11,22,67,24,12,54,60,2,0,16,2,1,58,71,9,3,94,90,4,13,134,88,17,121,56,8,119,61,32,70,16,51,0,17,37,0,0,30,49,0,4,61,51,4,39,100,0,2,0,0,0,0,8,5,10,1,0,16,0,0,4,21,0,0,1,1,0,9,30,18,58,34,23,4,2,8,0,1,3,0,45,86,140,86,17,9,0,3,0,27,0,36,21,40,9,42,53,131,53,40,66,106,23,97,4,46,0,0,0,1,0,27,0,0,4,28,0,0,51,25,42,42,52,115,120,8,4,39,96,0,49,121,0,2,32,42,5,0,28,65,48,25,104,114,225,29,43,4,55,50,5,3,114,64,0,41,91,41,52,154,18,84,2,0,12,0,20,0,6,23,8,0,49,38,0,4,51,14,0,21,121,0,2,49,56,12,7,114,38,17,75,89,61,90,26,65,0,0,8,116,44,47,104,86,77,50,70,29,12,33,99,72,5,3,53,81,0,103,104,19,60,0,0,0,2,0,2,20,10,45,113,68,12,78,104,10,49,3,86,118,25,0,54,26,84,2,54,74,59,0,36,2,2,0,7,11,8,37,2,88,15,26,86,52,8,83,11,26,5,40,34,92,33,62,5,49,1,10,0,0,24,2,1,36,22,2,9,14,52,43,56,34,19,38,94,154,82,51,55,106,87,2,40,0,39,4,30,13,45,2,26,9,127,5,0,126,55,0,0,25,19,0,0,85,38,0,86,160,65,120,82,35,0,1,2,0,0,12,22,38,8,13,51,60,2,0,18,1,1,59,76,10,3,92,98,4,15,132,88,21,119,58,9,118,60,33,68,17,50,0,16,37,0,0,28,44,0,4,67,57,4,43,110,0,1,0,0,0,0,10,2,11,1,0,19,0,0,6,26,0,0,2,2,0,10,29,21,58,34,23,4,4,8,0,17,2,0,44,75,141,84,19,5,0,7,0,33,0,40,19,43,9,42,50,136,58,39,61,108,17,88,3,48,0,0,0,1,0,25,0,0,4,33,2,2,38,23,47,46,57,113,119,5,5,40,100,0,48,121,0,2,29,44,4,1,58,96,54,64,121,119,233,42,44,6,65,67,5,2,108,70,0,25,87,45,52,22,74,62,0,0,13,0,23,0,9,25,7,0,43,30,0,4,59,12,0,19,66,0,0,53,50,13,22,106,81,8,100,81,42,91,22,69,1,0,6,108,57,40,104,89,86,48,86,21,8,34,117,78,16,2,58,87,0,94,114,13,52,0,0,0,2,0,2,20,15,53,119,68,11,79,104,13,37,4,89,146,25,0,49,67,69,0,62,105,62,0,44,2,1,0,13,9,8,30,2,97,10,24,44,6,2,44,15,27,6,49,36,14,13,6,6,47,1,10,0,0,37,0,7,27,15,1,19,26,58,42,68,36,18,40,93,157,84,52,52,111,88,2,40,0,40,10,26,12,35,1,28,10,139,0,0,126,50,0,0,26,22,0,0,56,52,0,80,188,76,114,86,39,0,1,1,0,0,15,24,15,7,11,46,60,2,0,14,2,1,58,76,8,2,86,104,6,15,151,89,22,122,53,11,115,60,32,64,18,52,0,22,38,0,0,27,47,0,5,53,37,1,15,102,0,2,0,0,0,0,4,7,5,1,0,12,0,0,4,21,0,0,2,1,0,9,27,20,42,38,23,5,3,7,0,12,2,0,41,97,138,83,20,6,0,4,0,30,0,42,22,45,9,38,56,130,52,39,67,104,24,50,3,44,0,0,0,0,0,23,0,0,4,32,0,0,50,20,41,42,54,119,106,5,5,27,76,0,63,147,0,1,44,39,5,0,33,85,46,30,110,99,200,42,44,5,57,70,5,0,89,66,0,24,90,44,49,36,56,85,0,0,12,0,22,10,5,23,8,0,44,32,0,4,48,10,0,20,116,1,0,53,54,15,17,113,75,7,106,79,50,85,19,84,5,0,3,151,52,49,96,86,60,69,50,28,12,34,97,76,15,4,50,100,0,99,106,23,58,0,0,1,1,0,3,21,19,50,119,62,13,84,106,11,39,9,60,91,24,0,29,9,81,0,23,66,61,0,39,0,1,0,8,11,5,34,2,88,16,31,84,50,7,87,11,28,4,45,35,111,37,63,6,51,1,11,0,0,26,1,0,28,19,1,19,6,50,40,68,36,19,42,95,153,82,47,55,111,88,2,41,0,40,7,26,11,40,1,28,10,131,0,0,124,45,0,0,24,19,0,0,81,54,0,85,180,70,120,93,40,0,1,1,0,0,13,24,94,35,13,68,61,2,0,18,2,1,63,75,8,4,96,93,2,13,134,92,16,121,60,10,122,61,33,69,19,51,0,18,37,0,0,31,49,0,3,71,59,4,45,104,0,2,0,0,0,0,4,2,7,1,0,12,0,0,5,19,0,0,1,1,0,11,29,18,55,32,21,5,2,9,0,6,3,0,46,86,143,86,20,8,0,3,0,27,0,35,19,40,8,37,58,137,53,43,65,106,24,88,3,47,0,0,0,0,0,26,0,0,6,32,0,0,51,23,37,40,54,96,122,6,4,39,98,0,51,126,0,2,33,43,4,0,56,96,49,61,122,118,224,38,42,6,58,66,7,3,110,67,0,36,80,43,49

Secondary structure (DSSP, 8-state):
--EEEEEEESTTHHHHHHHHHHHHHHHSTT-EEEE---SHHHHHHHS-SS-HHHHHHHTTSSEEEEEE---TTS-TTHHIIIIIIHHHHHTT--EEEEEEE--TT---SBTT----EEEEEEE-S-SGGG--EEEESTTSTT-EEEEEEEEEHHHHHHHHHHHHHHHHHTTSEEEEEE-TTTSHHHHHHHHHHHHHHHTT-TTSEEEEEEHHHHHHHHHH-GGG-SEEEE-HHHHHHHHHHHHHHTT-GGG-EEEEE-TT-SS-EEEEESS---GGGTTSS-S--HHHHHHHHHHHHHTT-HHHHHHHHHHHHHHHHH-TT----HHHHHHHHHHT-/--EEEEEEESTTHHHHHHHHHHHHHHH-TT-EEEE---SHHHHHHHS-SS-HHHHHHHHTSSEEEEEE---TTSPTTHHIIIIIIHHHHHTT--EEEEEEE--TTPPPSBTT----EEEEEEE-S-SGGG--EEEESTTSTT-EEEEEEEEEHHHHHHHHHHHHHHHHHTTSEEEEEE-TTTSHHHHHHHHHHHHHHHTT-TTSEEEEEEHHHHHHHHHH-GGG-SEEEE-HHHHHHHHHHHHHHTT-GGG-EEEEE-TT-SS-EEEEESS---GGGTTTT-S-THHHHHHHHHHHHHTT-HHHHHHHHHHHHHHHHH-TT----HHHHHHHHHTT-/--EEEEEEESTTHHHHHHHHHHHHHHHSTT-EEEE--TTHHHHHTT--S--HHHHHHHHTSSEEEEEE---TTSPTTHHIIIIIIHHHHHHT--EEEEEEE--TT---SBTT----EEEEEEE-SSBTTS--EEEESTTSTT-EEEEEEEEEHHHHHHHHHHHHHHHHHTTSEEEEEE-TTTSHHHHHHHHHHHHHHHTT-TTSEEEEEEHHHHHHHHHH-GGG-SEEEE-HHHHHHHHHHHHHHTT-GGG-EEEEE-TTSSS-EEEEESS---GGGTTTT-S--HHHHHHHHHHHHHTT-HHHHHHHHHHHHHHHHH-TT----HHHHHHHHHHT-/--EEEEEEESTTHHHHHHHHHHHHHHHSTT-EEEE---SHHHHHHSS-SS-HHHHHHHTTSSEEEEEE---TTS-TTHHIIIIIIHHHHHTT--EEEEEEE--TTPPPSBTT----EEEEEEE-SSBT-S--EEEESTTSTT-EEEEEEEEEHHHHHHHHHHHHHHHHTTTSEEEEEE-TTTSHHHHHHHHHHHHHHHTT-TTSEEEEEEHHHHHHHHHH-GGG-SEEEE-HHHHHHHHHHHHHHTT-GGG-EEEEE-TT-SS-EEEEESS---GGGTTTT-S--HHHHHHHHHHHHHTT-HHHHHHHHHHHHHHHHH-TT----HHHHHHHHHHT-

Foldseek 3Di:
DAEEEEALEFFQSVLLLVLLVVLVCLLDPDHHYDYDHAAPVCCVVPVDHQPPVNLVVQQVGQAYQYEFHDDPPDPPCCNVVVPVLVSLQSQVLQWKKWWFFAFALFDFPAPDDDGATAIETEGRHWFQVPPDWAWPPPPDPPIDTDTGTDADLVSLLVSLLVLQVQLVVWVQEEEEEAACVPVVPNNVSNVVSNVVSCVVVVVHHYHYYYLVVVLVCCRVPNNVHHYYYYYNVSSVVVSQSSQNRSRGLLQIKIKRDDLVSSGHIYIYRSDHNPNVCGPVQQRASNSSNLSSLVNCVSSVVPVSSVQLVQLSSQLSNPVNPDRAGNVRNSVSSSVSD/DAEEEEALEFAASVLLLVLLVLLVCLLPVPYHYDYDDAAPRCCVVPVDHQDPVNLVVQQPGQAYFTEFHDDPVDPPCPNVVRPVLCSLQSLVLQWKKWWFFQFALFDFPAPDPDGATAIETEGRNWFQVNPDWAWPPPPDPPIDTDTDTDADLVSLLVSLLVLQVQLVVWVQEEEEEAACVPVVPNNVSNVVSNVVSCVVPVSHHYHYYYLVVVLVCCRVPNVVHYYYYYYHVSCVVVSQSSQRRSRGLLQIKIWRDDLVSSGHIYIYRSDHSPNVCGPVQQRASLSSNLSSLVNCVSSVNPVSSVLQVQLSSQCSNPVHPDRDGHVRSSCSSSVSD/DAEEEEAQAFFCSVLLLVLLVVLVCLLDPPHHYDYDDAAPCCPPVVNDHDDPVVLVVQQVGLAYEHEFHDDPPDPPCCNVVRPVVCSLVSQVLQWKKWWFFAFALFDFPAPPSDGATAIEIEGADFFQPPQPWAWPPPPDPPIDTDTDGDADLVSLLVSLLVLQVQLLVWVQEEEEEAACVPVVPNSVSNVVSNVVSCVVRVVHHYHYYYLVVVLVCLRVPNVVHYYYYYYNVSCVPVSQSSQNRSRGLLQIKMKRDDLVSSGHIYIYRSDHSPNVCGPVQQRASNRSNLSSLVSCVSSVVPVSSVQLVVLSSVLSNPVHPDRDGRVRSSVSSSVSD/DAEEEEEQEFACSVLLLVLLVVLVCLLDPRHHYHYDHAAPVVVVVDVDHQDPVVLVVQQPGQAYEYRFHDDVVDDPCCNVQRPVLVSLQSLVLQWKKWWFFQFALFDFPAPDSDGATAIETEGRHFFFDNAPWAWPPPPDPPIDTDTDGDADLVSLLVSLLVLQVQLVVWVQEEEEEAACVPVVPNNVSNVVSNVVSCVVVVSHHYHYYYLVVVLVCCRVPNVVHYYYYYYHVSCVPVSQSSQNRSRGLLQIKIKRDDLVSSGHIYIYRSDHNPNVCGPVQQRASLRSNLRSLVSCVSVVVPVSSVQQVQLSSVLSNPVHPDRDGNVRSSCSSSVSD

B-factor: mean 18.81, std 6.91, range [4.64, 56.82]

InterPro domains:
  IPR019818 Isocitrate/isopropylmalate dehydrogenase, conserved site [PS00470] (231-250)
  IPR023698 3-isopropylmalate dehydrogenase, actinobacteria [MF_01035] (1-336)
  IPR024084 Isopropylmalate dehydrogenase-like domain [PF00180] (3-330)
  IPR024084 Isopropylmalate dehydrogenase-like domain [SM01329] (2-332)
  IPR050501 Isocitrate and isopropylmalate dehydrogenases [PTHR43275] (2-335)

Organism: Mycobacterium tuberculosis (strain ATCC 25618 / H37Rv) (NCBI:txid83332)

GO terms:
  GO:0003862 3-isopropylmalate dehydrogenase activity (F, IDA)
  GO:0005515 protein binding (F, IPI)